Protein 1RO7 (pdb70)

InterPro domains:
  IPR009251 Alpha-2,3-sialyltransferase [PF06002] (3-291)
  IPR036715 Alpha-2,3-sialyltransferase superfamily [SSF102414] (1-257)

Secondary structure (DSSP, 8-state):
-EEEEE--SGGGG---TTS--SSEEEEEETTGGG-SEETT-SEEEEEE--GGGHHHHHHHHHHHHHTTS-EEEE-----S-TTTS-HHHHHTHHHHSTT---THHHHTTSHHHHHHHHHHHHHH-----TTT--HHHHHHT--EEEEES--TTTTSS--SS----HHHHHH-GGGGSS----TT--HHHHHHHHHHHHHHHT-EEEES-TTSGGGGTSPBPP-------PEE--S---S-----HHHHHHHGGG-/-EEEEE--SGGGGG--GGG--SSEEEEEEGGGGG-SB-TT-SEEEEEE--GGGHHHHHHHHHHHHHTTS-EEEE-----S-TTTS-HHHHHHHHHH-TT---THHHHTT-HHHHHHHHHHHHHH-----TTT--HHHHHTT--EEEEES----HHHHHH-TT---HHHHHHHHHHHHHHSS-EEEES-TTSGGGGTSPBPPP--------B--S---S-----HHHHHHHGGG-/-EEEEE--SGGGGG--GGGPPSSEEEEEETTGGG-SEETT-SEEEEEE--GGGHHHHHHHHHHHHHTTS-EEEE-----S-TTTS-HHHHHHHHHH-TT---THHHHTT-HHHHHHHHHHHHHH-----TTT--HHHHHTT--EEEEES------SS----HHHHHH-----HHHHHHHHHHHHHHHT-EEEES-TTSGGGGTSPBPPP-------EE--S---S-----HHHHHHHTT-/-EEEEE--SGGGGG--GGG--SS-EEEEEGGGGG-SEETT-SEEEEEE--GGGHHHHHHHHHHHHHTTS-EEEE-----S-TTTS-HHHHHHHHHH-TT---THHHHTT-HHHHHHHHHHHHHH-----TTT--HHHHHHT--EEEEES-----HHHHHH------HHHHHHHHHHHHHHHT-EEEES-TTSGGGGTSPBPPP-------EE--S---S-----HHHHHHHGGG-

Structure (mmCIF, N/CA/C/O backbone):
data_1RO7
#
_entry.id   1RO7
#
_cell.length_a   83.660
_cell.length_b   66.031
_cell.length_c   99.172
_cell.angle_alpha   90.00
_cell.angle_beta   94.42
_cell.angle_gamma   90.00
#
_symmetry.space_group_name_H-M   'P 1 21 1'
#
loop_
_entity.id
_entity.type
_entity.pdbx_description
1 polymer alpha-2,3/8-sialyltransferase
2 non-polymer (4S)-2-METHYL-2,4-PENTANEDIOL
3 non-polymer "CYTIDINE-5'-MONOPHOSPHATE-3-FLUORO-N-ACETYL-NEURAMINIC ACID"
4 water water
#
loop_
_atom_site.group_PDB
_atom_site.id
_atom_site.type_symbol
_atom_site.label_atom_id
_atom_site.label_alt_id
_atom_site.label_comp_id
_atom_site.label_asym_id
_atom_site.label_entity_id
_atom_site.label_seq_id
_atom_site.pdbx_PDB_ins_code
_atom_site.Cartn_x
_atom_site.Cartn_y
_atom_site.Cartn_z
_atom_site.occupancy
_atom_site.B_iso_or_equiv
_atom_site.auth_seq_id
_atom_site.auth_comp_id
_atom_site.auth_asym_id
_atom_site.auth_atom_id
_atom_site.pdbx_PDB_model_num
ATOM 9 N N . LYS A 1 2 ? 15.131 10.313 34.948 1.00 64.01 2 LYS A N 1
ATOM 10 C CA . LYS A 1 2 ? 16.470 10.784 34.619 1.00 59.89 2 LYS A CA 1
ATOM 11 C C . LYS A 1 2 ? 16.565 10.981 33.113 1.00 56.97 2 LYS A C 1
ATOM 12 O O . LYS A 1 2 ? 15.654 10.609 32.371 1.00 56.68 2 LYS A O 1
ATOM 18 N N . LYS A 1 3 ? 17.663 11.578 32.665 1.00 53.14 3 LYS A N 1
ATOM 19 C CA . LYS A 1 3 ? 17.880 11.773 31.238 1.00 49.53 3 LYS A CA 1
ATOM 20 C C . LYS A 1 3 ? 18.377 10.420 30.743 1.00 46.04 3 LYS A C 1
ATOM 21 O O . LYS A 1 3 ? 18.733 9.564 31.549 1.00 44.80 3 LYS A O 1
ATOM 27 N N . VAL A 1 4 ? 18.407 10.217 29.432 1.00 43.52 4 VAL A N 1
ATOM 28 C CA . VAL A 1 4 ? 18.868 8.939 28.909 1.00 40.33 4 VAL A CA 1
ATOM 29 C C . VAL A 1 4 ? 19.729 9.064 27.665 1.00 38.58 4 VAL A C 1
ATOM 30 O O . VAL A 1 4 ? 19.389 9.783 26.724 1.00 39.27 4 VAL A O 1
ATOM 34 N N . ILE A 1 5 ? 20.856 8.361 27.677 1.00 37.05 5 ILE A N 1
ATOM 35 C CA . ILE A 1 5 ? 21.762 8.354 26.542 1.00 36.12 5 ILE A CA 1
ATOM 36 C C . ILE A 1 5 ? 21.516 7.063 25.765 1.00 36.00 5 ILE A C 1
ATOM 37 O O . ILE A 1 5 ? 21.781 5.970 26.266 1.00 34.28 5 ILE A O 1
ATOM 42 N N . ILE A 1 6 ? 20.990 7.198 24.553 1.00 34.42 6 ILE A N 1
ATOM 43 C CA . ILE A 1 6 ? 20.716 6.047 23.707 1.00 34.67 6 ILE A CA 1
ATOM 44 C C . ILE A 1 6 ? 21.862 5.951 22.713 1.00 36.07 6 ILE A C 1
ATOM 45 O O . ILE A 1 6 ? 22.109 6.884 21.944 1.00 35.43 6 ILE A O 1
ATOM 50 N N . ALA A 1 7 ? 22.564 4.822 22.729 1.00 34.83 7 ALA A N 1
ATOM 51 C CA . ALA A 1 7 ? 23.714 4.661 21.858 1.00 33.11 7 ALA A CA 1
ATOM 52 C C . ALA A 1 7 ? 23.679 3.509 20.874 1.00 33.97 7 ALA A C 1
ATOM 53 O O . ALA A 1 7 ? 23.460 2.357 21.251 1.00 30.81 7 ALA A O 1
ATOM 55 N N . GLY A 1 8 ? 23.899 3.842 19.606 1.00 32.24 8 GLY A N 1
ATOM 56 C CA . GLY A 1 8 ? 23.972 2.835 18.571 1.00 31.31 8 GLY A CA 1
ATOM 57 C C . GLY A 1 8 ? 25.431 2.434 18.629 1.00 31.60 8 GLY A C 1
ATOM 58 O O . GLY A 1 8 ? 26.136 2.847 19.550 1.00 31.86 8 GLY A O 1
ATOM 59 N N . ASN A 1 9 ? 25.908 1.656 17.667 1.00 31.04 9 ASN A N 1
ATOM 60 C CA . ASN A 1 9 ? 27.303 1.251 17.703 1.00 31.06 9 ASN A CA 1
ATOM 61 C C . ASN A 1 9 ? 28.131 1.755 16.529 1.00 31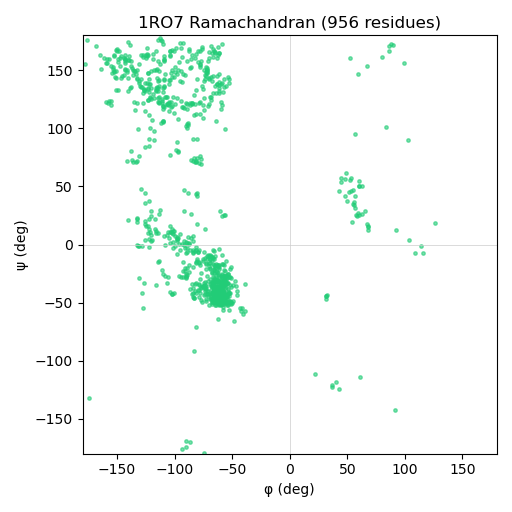.82 9 ASN A C 1
ATOM 62 O O . ASN A 1 9 ? 29.187 1.202 16.213 1.00 30.86 9 ASN A O 1
ATOM 67 N N . GLY A 1 10 ? 27.649 2.820 15.897 1.00 32.96 10 GLY A N 1
ATOM 68 C CA . GLY A 1 10 ? 28.368 3.404 14.777 1.00 34.16 10 GLY A CA 1
ATOM 69 C C . GLY A 1 10 ? 29.681 4.006 15.239 1.00 35.00 10 GLY A C 1
ATOM 70 O O . GLY A 1 10 ? 29.903 4.149 16.441 1.00 35.18 10 GLY A O 1
ATOM 71 N N . PRO A 1 11 ? 30.574 4.380 14.309 1.00 35.84 11 PRO A N 1
ATOM 72 C CA . PRO A 1 11 ? 31.866 4.964 14.674 1.00 36.54 11 PRO A CA 1
ATOM 73 C C . PRO A 1 11 ? 31.811 6.243 15.503 1.00 36.59 11 PRO A C 1
ATOM 74 O O . PRO A 1 11 ? 32.806 6.617 16.121 1.00 37.64 11 PRO A O 1
ATOM 78 N N . SER A 1 12 ? 30.658 6.906 15.530 1.00 37.67 12 SER A N 1
ATOM 79 C CA . SER A 1 12 ? 30.522 8.144 16.295 1.00 39.64 12 SER A CA 1
ATOM 80 C C . SER A 1 12 ? 30.502 7.889 17.799 1.00 40.73 12 SER A C 1
ATOM 81 O O . SER A 1 12 ? 30.624 8.818 18.599 1.00 41.08 12 SER A O 1
ATOM 84 N N . LEU A 1 13 ? 30.350 6.626 18.185 1.00 40.99 13 LEU A N 1
ATOM 85 C CA . LEU A 1 13 ? 30.337 6.267 19.597 1.00 42.61 13 LEU A CA 1
ATOM 86 C C . LEU A 1 13 ? 31.712 6.553 20.205 1.00 43.40 13 LEU A C 1
ATOM 87 O O . LEU A 1 13 ? 31.825 6.843 21.395 1.00 43.95 13 LEU A O 1
ATOM 92 N N . LYS A 1 14 ? 32.749 6.466 19.375 1.00 44.00 14 LYS A N 1
ATOM 93 C CA . LYS A 1 14 ? 34.126 6.708 19.804 1.00 46.32 14 LYS A CA 1
ATOM 94 C C . LYS A 1 14 ? 34.511 8.182 19.702 1.00 47.61 14 LYS A C 1
ATOM 95 O O . LYS A 1 14 ? 35.652 8.551 19.984 1.00 47.86 14 LYS A O 1
ATOM 101 N N . GLU A 1 15 ? 33.567 9.020 19.288 1.00 48.24 15 GLU A N 1
ATOM 102 C CA . GLU A 1 15 ? 33.834 10.447 19.140 1.00 49.12 15 GLU A CA 1
ATOM 103 C C . GLU A 1 15 ? 32.788 11.300 19.843 1.00 48.97 15 GLU A C 1
ATOM 104 O O . GLU A 1 15 ? 32.259 12.256 19.273 1.00 49.57 15 GLU A O 1
ATOM 110 N N . ILE A 1 16 ? 32.492 10.948 21.087 1.00 48.01 16 ILE A N 1
ATOM 111 C CA . ILE A 1 16 ? 31.519 11.692 21.867 1.00 48.03 16 ILE A CA 1
ATOM 112 C C . ILE A 1 16 ? 32.181 12.924 22.469 1.00 48.35 16 ILE A C 1
ATOM 113 O O . ILE A 1 16 ? 33.271 12.835 23.031 1.00 48.72 16 ILE A O 1
ATOM 118 N N . ASP A 1 17 ? 31.530 14.074 22.340 1.00 48.30 17 ASP A N 1
ATOM 119 C CA . ASP A 1 17 ? 32.058 15.298 22.927 1.00 48.92 17 ASP A CA 1
ATOM 120 C C . ASP A 1 17 ? 31.588 15.266 24.375 1.00 47.50 17 ASP A C 1
ATOM 121 O O . ASP A 1 17 ? 30.499 15.741 24.692 1.00 46.17 17 ASP A O 1
ATOM 126 N N . TYR A 1 18 ? 32.409 14.698 25.251 1.00 48.23 18 TYR A N 1
ATOM 127 C CA . TYR A 1 18 ? 32.046 14.575 26.657 1.00 50.52 18 TYR A CA 1
ATOM 128 C C . TYR A 1 18 ? 31.809 15.881 27.406 1.00 52.26 18 TYR A C 1
ATOM 129 O O . TYR A 1 18 ? 31.426 15.866 28.573 1.00 52.18 18 TYR A O 1
ATOM 138 N N . SER A 1 19 ? 32.028 17.009 26.739 1.00 54.78 19 SER A N 1
ATOM 139 C CA . SER A 1 19 ? 31.809 18.303 27.374 1.00 57.17 19 SER A CA 1
ATOM 140 C C . SER A 1 19 ? 30.311 18.589 27.390 1.00 57.99 19 SER A C 1
ATOM 141 O O . SER A 1 19 ? 29.835 19.431 28.152 1.00 58.29 19 SER A O 1
ATOM 144 N N . ARG A 1 20 ? 29.575 17.868 26.549 1.00 58.60 20 ARG A N 1
ATOM 145 C CA . ARG A 1 20 ? 28.130 18.031 26.446 1.00 60.34 20 ARG A CA 1
ATOM 146 C C . ARG A 1 20 ? 27.403 16.917 27.192 1.00 61.10 20 ARG A C 1
ATOM 147 O O . ARG A 1 20 ? 26.175 16.905 27.267 1.00 60.98 20 ARG A O 1
ATOM 155 N N . LEU A 1 21 ? 28.170 15.980 27.738 1.00 62.38 21 LEU A N 1
ATOM 156 C CA . LEU A 1 21 ? 27.604 14.851 28.467 1.00 63.10 21 LEU A CA 1
ATOM 157 C C . LEU A 1 21 ? 26.760 15.318 29.649 1.00 63.17 21 LEU A C 1
ATOM 158 O O . LEU A 1 21 ? 27.260 15.990 30.551 1.00 62.65 21 LEU A O 1
ATOM 163 N N . PRO A 1 22 ? 25.465 14.960 29.661 1.00 63.55 22 PRO A N 1
ATOM 164 C CA . PRO A 1 22 ? 24.558 15.349 30.745 1.00 63.57 22 PRO A CA 1
ATOM 165 C C . PRO A 1 22 ? 25.014 14.844 32.111 1.00 64.07 22 PRO A C 1
ATOM 166 O O . PRO A 1 22 ? 25.972 14.075 32.211 1.00 63.91 22 PRO A O 1
ATOM 170 N N . ASN A 1 23 ? 24.324 15.2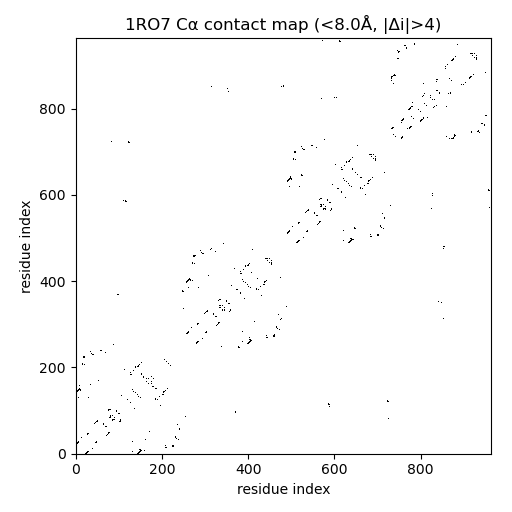82 33.160 1.00 64.31 23 ASN A N 1
ATOM 171 C CA . ASN A 1 23 ? 24.663 14.891 34.524 1.00 64.85 23 ASN A CA 1
ATOM 172 C C . ASN A 1 23 ? 24.074 13.537 34.910 1.00 64.03 23 ASN A C 1
ATOM 173 O O . ASN A 1 23 ? 24.691 12.494 34.693 1.00 65.11 23 ASN A O 1
ATOM 178 N N . ASP A 1 24 ? 22.881 13.563 35.493 1.00 62.18 24 ASP A N 1
ATOM 179 C CA . ASP A 1 24 ? 22.203 12.347 35.919 1.00 59.70 24 ASP A CA 1
ATOM 180 C C . ASP A 1 24 ? 21.524 11.725 34.703 1.00 57.65 24 ASP A C 1
ATOM 181 O O . ASP A 1 24 ? 20.564 12.283 34.168 1.00 57.71 24 ASP A O 1
ATOM 186 N N . PHE A 1 25 ? 22.014 10.569 34.265 1.00 53.60 25 PHE A N 1
ATOM 187 C CA . PHE A 1 25 ? 21.435 9.929 33.091 1.00 49.55 25 PHE A CA 1
ATOM 188 C C . PHE A 1 25 ? 21.497 8.411 33.094 1.00 46.07 25 PHE A C 1
ATOM 189 O O . PHE A 1 25 ? 22.331 7.807 33.764 1.00 45.66 25 PHE A O 1
ATOM 197 N N . ASP A 1 26 ? 20.594 7.804 32.332 1.00 42.32 26 ASP A N 1
ATOM 198 C CA . ASP A 1 26 ? 20.559 6.357 32.191 1.00 38.96 26 ASP A CA 1
ATOM 199 C C . ASP A 1 26 ? 21.152 6.055 30.823 1.00 37.29 26 ASP A C 1
ATOM 200 O O . ASP A 1 26 ? 21.241 6.944 29.970 1.00 37.19 26 ASP A O 1
ATOM 205 N N . VAL A 1 27 ? 21.558 4.809 30.612 1.00 34.84 27 VAL A N 1
ATOM 206 C CA . VAL A 1 27 ? 22.159 4.420 29.346 1.00 33.63 27 VAL A CA 1
ATOM 207 C C . VAL A 1 27 ? 21.459 3.217 28.716 1.00 32.53 27 VAL A C 1
ATOM 208 O O . VAL A 1 27 ? 21.184 2.230 29.394 1.00 33.18 27 VAL A O 1
ATOM 212 N N . PHE A 1 28 ? 21.162 3.326 27.423 1.00 30.26 28 PHE A N 1
ATOM 213 C CA . PHE A 1 28 ? 20.535 2.248 26.656 1.00 29.20 28 PHE A CA 1
ATOM 214 C C . PHE A 1 28 ? 21.565 1.785 25.632 1.00 29.15 28 PHE A C 1
ATOM 215 O O . PHE A 1 28 ? 22.047 2.586 24.830 1.00 29.47 28 PHE A O 1
ATOM 223 N N . ARG A 1 29 ? 21.911 0.502 25.658 1.00 28.33 29 ARG A N 1
ATOM 224 C CA . ARG A 1 29 ? 22.873 -0.038 24.702 1.00 26.24 29 ARG A CA 1
ATOM 225 C C . ARG A 1 29 ? 22.168 -1.118 23.888 1.00 25.48 29 ARG A C 1
ATOM 226 O O . ARG A 1 29 ? 21.101 -1.593 24.276 1.00 23.44 29 ARG A O 1
ATOM 234 N N . CYS A 1 30 ? 22.750 -1.497 22.756 1.00 24.90 30 CYS A N 1
ATOM 235 C CA . CYS A 1 30 ? 22.132 -2.524 21.933 1.00 24.36 30 CYS A CA 1
ATOM 236 C C . CYS A 1 30 ? 23.142 -3.440 21.275 1.00 24.29 30 CYS A C 1
ATOM 237 O O . CYS A 1 30 ? 24.325 -3.118 21.155 1.00 22.52 30 CYS A O 1
ATOM 240 N N . ASN A 1 31 ? 22.642 -4.605 20.887 1.00 23.68 31 ASN A N 1
ATOM 241 C CA . ASN A 1 31 ? 23.404 -5.613 20.176 1.00 23.45 31 ASN A CA 1
ATOM 242 C C . ASN A 1 31 ? 24.846 -5.846 20.625 1.00 22.87 31 ASN A C 1
ATOM 243 O O . ASN A 1 31 ? 25.076 -6.255 21.763 1.00 23.35 31 ASN A O 1
ATOM 248 N N . GLN A 1 32 ? 25.819 -5.608 19.748 1.00 23.57 32 GLN A N 1
ATOM 249 C CA . GLN A 1 32 ? 27.214 -5.844 20.125 1.00 23.64 32 GLN A CA 1
ATOM 250 C C . GLN A 1 32 ? 27.907 -4.660 20.787 1.00 25.51 32 GLN A C 1
ATOM 251 O O . GLN A 1 32 ? 29.057 -4.355 20.477 1.00 26.24 32 GLN A O 1
ATOM 257 N N . PHE A 1 33 ? 27.220 -4.011 21.721 1.00 24.77 33 PHE A N 1
ATOM 258 C CA . PHE A 1 33 ? 27.791 -2.862 22.412 1.00 26.24 33 PHE A CA 1
ATOM 259 C C . PHE A 1 33 ? 29.063 -3.234 23.172 1.00 28.01 33 PHE A C 1
ATOM 260 O O . PHE A 1 33 ? 30.003 -2.440 23.246 1.00 27.90 33 PHE A O 1
ATOM 268 N N . TYR A 1 34 ? 29.090 -4.446 23.726 1.00 27.59 34 TYR A N 1
ATOM 269 C CA . TYR A 1 34 ? 30.238 -4.911 24.498 1.00 27.30 34 TYR A CA 1
ATOM 270 C C . TYR A 1 34 ? 31.513 -5.111 23.681 1.00 26.87 34 TYR A C 1
ATOM 271 O O . TYR A 1 34 ? 32.562 -5.413 24.240 1.00 27.03 34 TYR A O 1
ATOM 280 N N . PHE A 1 35 ? 31.422 -4.934 22.365 1.00 28.27 35 PHE A N 1
ATOM 281 C CA . PHE A 1 35 ? 32.585 -5.069 21.491 1.00 28.17 35 PHE A CA 1
ATOM 282 C C . PHE A 1 35 ? 33.467 -3.825 21.642 1.00 30.80 35 PHE A C 1
ATOM 283 O O . PHE A 1 35 ? 34.617 -3.808 21.200 1.00 31.14 35 PHE A O 1
ATOM 291 N N . GLU A 1 36 ? 32.924 -2.780 22.259 1.00 32.22 36 GLU A N 1
ATOM 292 C CA . GLU A 1 36 ? 33.683 -1.544 22.450 1.00 33.66 36 GLU A CA 1
ATOM 293 C C . GLU A 1 36 ? 34.974 -1.833 23.218 1.00 35.50 36 GLU A C 1
ATOM 294 O O . GLU A 1 36 ? 34.988 -2.661 24.124 1.00 34.98 36 GLU A O 1
ATOM 300 N N . ASP A 1 37 ? 36.060 -1.156 22.851 1.00 39.22 37 ASP A N 1
ATOM 301 C CA . ASP A 1 37 ? 37.347 -1.371 23.512 1.00 41.23 37 ASP A CA 1
ATOM 302 C C . ASP A 1 37 ? 37.544 -0.463 24.724 1.00 41.95 37 ASP A C 1
ATOM 303 O O . ASP A 1 37 ? 38.520 -0.595 25.462 1.00 43.21 37 ASP A O 1
ATOM 308 N N . LYS A 1 38 ? 36.612 0.462 24.921 1.00 42.39 38 LYS A N 1
ATOM 309 C CA . LYS A 1 38 ? 36.663 1.384 26.049 1.00 42.22 38 LYS A CA 1
ATOM 310 C C . LYS A 1 38 ? 35.229 1.586 26.521 1.00 41.09 38 LYS A C 1
ATOM 311 O O . LYS A 1 38 ? 34.297 1.481 25.725 1.00 40.74 38 LYS A O 1
ATOM 317 N N . TYR A 1 39 ? 35.045 1.863 27.808 1.00 39.45 39 TYR A N 1
ATOM 318 C CA . TYR A 1 39 ? 33.703 2.092 28.325 1.00 39.62 39 TYR A CA 1
ATOM 319 C C . TYR A 1 39 ? 33.269 3.511 27.970 1.00 40.00 39 TYR A C 1
ATOM 320 O O . TYR A 1 39 ? 33.158 4.380 28.838 1.00 40.14 39 TYR A O 1
ATOM 329 N N . TYR A 1 40 ? 33.027 3.730 26.682 1.00 39.91 40 TYR A N 1
ATOM 330 C CA . TYR A 1 40 ? 32.616 5.031 26.176 1.00 40.42 40 TYR A CA 1
ATOM 331 C C . TYR A 1 40 ? 31.434 5.624 26.924 1.00 39.96 40 TYR A C 1
ATOM 332 O O . TYR A 1 40 ? 31.202 6.829 26.856 1.00 40.04 40 TYR A O 1
ATOM 341 N N . LEU A 1 41 ? 30.679 4.788 27.632 1.00 39.33 41 LEU A N 1
ATOM 342 C CA . LEU A 1 41 ? 29.527 5.281 28.381 1.00 38.31 41 LEU A CA 1
ATOM 343 C C . LEU A 1 41 ? 29.372 4.618 29.741 1.00 36.88 41 LEU A C 1
ATOM 344 O O . LEU A 1 41 ? 28.288 4.621 30.326 1.00 37.93 41 LEU A O 1
ATOM 349 N N . GLY A 1 42 ? 30.461 4.054 30.246 1.00 36.66 42 GLY A N 1
ATOM 350 C CA . GLY A 1 42 ? 30.416 3.407 31.543 1.00 37.16 42 GLY A CA 1
ATOM 351 C C . GLY A 1 42 ? 30.012 1.948 31.472 1.00 36.83 42 GLY A C 1
ATOM 352 O O . GLY A 1 42 ? 29.617 1.453 30.414 1.00 35.67 42 GLY A O 1
ATOM 353 N N . LYS A 1 43 ? 30.103 1.264 32.607 1.00 37.93 43 LYS A N 1
ATOM 354 C CA . LYS A 1 43 ? 29.762 -0.153 32.689 1.00 39.46 43 LYS A CA 1
ATOM 355 C C . LYS A 1 43 ? 28.293 -0.385 33.015 1.00 39.62 43 LYS A C 1
ATOM 356 O O . LYS A 1 43 ? 27.762 -1.472 32.778 1.00 39.14 43 LYS A O 1
ATOM 362 N N . LYS A 1 44 ? 27.645 0.633 33.570 1.00 39.21 44 LYS A N 1
ATOM 363 C CA . LYS A 1 44 ? 26.251 0.518 33.975 1.00 38.41 44 LYS A CA 1
ATOM 364 C C . LYS A 1 44 ? 25.234 0.897 32.900 1.00 37.28 44 LYS A C 1
ATOM 365 O O . LYS A 1 44 ? 25.242 2.015 32.379 1.00 36.05 44 LYS A O 1
ATOM 371 N N . CYS A 1 45 ? 24.362 -0.054 32.574 1.00 33.72 45 CYS A N 1
ATOM 372 C CA . CYS A 1 45 ? 23.323 0.160 31.575 1.00 31.79 45 CYS A CA 1
ATOM 373 C C . CYS A 1 45 ? 21.964 0.114 32.233 1.00 30.79 45 CYS A C 1
ATOM 374 O O . CYS A 1 45 ? 21.725 -0.707 33.117 1.00 31.98 45 CYS A O 1
ATOM 377 N N . LYS A 1 46 ? 21.070 0.995 31.801 1.00 29.81 46 LYS A N 1
ATOM 378 C CA . LYS A 1 46 ? 19.717 0.994 32.330 1.00 29.86 46 LYS A CA 1
ATOM 379 C C . LYS A 1 46 ? 19.022 -0.166 31.628 1.00 28.76 46 LYS A C 1
ATOM 380 O O . LYS A 1 46 ? 18.275 -0.930 32.241 1.00 27.39 46 LYS A O 1
ATOM 386 N N . ALA A 1 47 ? 19.282 -0.287 30.330 1.00 27.27 47 ALA A N 1
ATOM 387 C CA . ALA A 1 47 ? 18.694 -1.358 29.536 1.00 26.01 47 ALA A CA 1
ATOM 388 C C . ALA A 1 47 ? 19.552 -1.703 28.325 1.00 26.18 47 ALA A C 1
ATOM 389 O O . ALA A 1 47 ? 20.225 -0.838 27.756 1.00 23.86 47 ALA A O 1
ATOM 391 N N . VAL A 1 48 ? 19.532 -2.978 27.946 1.00 23.64 48 VAL A N 1
ATOM 392 C CA . VAL A 1 48 ? 20.270 -3.444 26.778 1.00 22.58 48 VAL A CA 1
ATOM 393 C C . VAL A 1 48 ? 19.222 -4.057 25.852 1.00 21.56 48 VAL A C 1
ATOM 394 O O . VAL A 1 48 ? 18.304 -4.722 26.318 1.00 22.23 48 VAL A O 1
ATOM 398 N N . PHE A 1 49 ? 19.338 -3.794 24.552 1.00 21.57 49 PHE A N 1
ATOM 399 C CA . PHE A 1 49 ? 18.377 -4.302 23.569 1.00 21.68 49 PHE A CA 1
ATOM 400 C C . PHE A 1 49 ? 19.010 -5.308 22.621 1.00 20.20 49 PHE A C 1
ATOM 401 O O . PHE A 1 49 ? 20.104 -5.084 22.115 1.00 20.97 49 PHE A O 1
ATOM 409 N N . TYR A 1 50 ? 18.301 -6.402 22.360 1.00 20.37 50 TYR A N 1
ATOM 410 C CA . TYR A 1 50 ? 18.805 -7.428 21.451 1.00 20.67 50 TYR A CA 1
ATOM 411 C C . TYR A 1 50 ? 17.728 -7.820 20.460 1.00 21.32 50 TYR A C 1
ATOM 412 O O . TYR A 1 50 ? 16.546 -7.889 20.808 1.00 19.93 50 TYR A O 1
ATOM 421 N N . ASN A 1 51 ? 18.134 -8.088 19.223 1.00 21.24 51 ASN A N 1
ATOM 422 C CA . ASN A 1 51 ? 17.172 -8.479 18.212 1.00 22.84 51 ASN A CA 1
ATOM 423 C C . ASN A 1 51 ? 16.719 -9.918 18.440 1.00 22.89 51 ASN A C 1
ATOM 424 O O . ASN A 1 51 ? 17.465 -10.742 18.972 1.00 24.72 51 ASN A O 1
ATOM 429 N N . PRO A 1 52 ? 15.479 -10.229 18.055 1.00 23.19 52 PRO A N 1
ATOM 430 C CA . PRO A 1 52 ? 14.919 -11.574 18.208 1.00 21.82 52 PRO A CA 1
ATOM 431 C C . PRO A 1 52 ? 15.809 -12.664 17.615 1.00 21.51 52 PRO A C 1
ATOM 432 O O . PRO A 1 52 ? 15.977 -13.727 18.212 1.00 21.49 52 PRO A O 1
ATOM 436 N N . SER A 1 53 ? 16.371 -12.387 16.442 1.00 19.89 53 SER A N 1
ATOM 437 C CA . SER A 1 53 ? 17.212 -13.348 15.724 1.00 23.84 53 SER A CA 1
ATOM 438 C C . SER A 1 53 ? 18.383 -13.922 16.516 1.00 23.43 53 SER A C 1
ATOM 439 O O . SER A 1 53 ? 18.767 -15.079 16.317 1.00 22.26 53 SER A O 1
ATOM 442 N N . LEU A 1 54 ? 18.953 -13.116 17.403 1.00 22.19 54 LEU A N 1
ATOM 443 C CA . LEU A 1 54 ? 20.089 -13.556 18.206 1.00 21.17 54 LEU A CA 1
ATOM 444 C C . LEU A 1 54 ? 19.840 -13.399 19.697 1.00 19.99 54 LEU A C 1
ATOM 445 O O . LEU A 1 54 ? 20.784 -13.451 20.494 1.00 19.04 54 LEU A O 1
ATOM 450 N N . PHE A 1 55 ? 18.580 -13.217 20.085 1.00 17.73 55 PHE A N 1
ATOM 451 C CA . PHE A 1 55 ? 18.292 -13.025 21.499 1.00 18.10 55 PHE A CA 1
ATOM 452 C C . PHE A 1 55 ? 18.793 -14.175 22.370 1.00 18.35 55 PHE A C 1
ATOM 453 O O . PHE A 1 55 ? 19.377 -13.957 23.428 1.00 17.11 55 PHE A O 1
ATOM 461 N N . PHE A 1 56 ? 18.545 -15.400 21.924 1.00 17.17 56 PHE A N 1
ATOM 462 C CA . PHE A 1 56 ? 18.978 -16.593 22.653 1.00 16.60 56 PHE A CA 1
ATOM 463 C C . PHE A 1 56 ? 20.474 -16.518 23.010 1.00 17.35 56 PHE A C 1
ATOM 464 O O . PHE A 1 56 ? 20.873 -16.726 24.165 1.00 17.39 56 PHE A O 1
ATOM 472 N N . GLU A 1 57 ? 21.297 -16.202 22.016 1.00 16.92 57 GLU A N 1
ATOM 473 C CA . GLU A 1 57 ? 22.732 -16.123 22.215 1.00 18.07 57 GLU A CA 1
ATOM 474 C C . GLU A 1 57 ? 23.175 -14.861 22.955 1.00 18.87 57 GLU A C 1
ATOM 475 O O . GLU A 1 57 ? 24.115 -14.910 23.748 1.00 18.16 57 GLU A O 1
ATOM 481 N N . GLN A 1 58 ? 22.502 -13.739 22.701 1.00 18.18 58 GLN A N 1
ATOM 482 C CA . GLN A 1 58 ? 22.848 -12.487 23.374 1.00 18.10 58 GLN A CA 1
ATOM 483 C C . GLN A 1 58 ? 22.519 -12.562 24.866 1.00 18.94 58 GLN A C 1
ATOM 484 O O . GLN A 1 58 ? 23.236 -12.005 25.694 1.00 19.55 58 GLN A O 1
ATOM 490 N N . TYR A 1 59 ? 21.433 -13.243 25.212 1.00 20.87 59 TYR A N 1
ATOM 491 C CA . TYR A 1 59 ? 21.046 -13.374 26.617 1.00 20.71 59 TYR A CA 1
ATOM 492 C C . TYR A 1 59 ? 22.141 -14.162 27.338 1.00 22.53 59 TYR A C 1
ATOM 493 O O . TYR A 1 59 ? 22.587 -13.802 28.430 1.00 20.69 59 TYR A O 1
ATOM 502 N N . TYR A 1 60 ? 22.552 -15.255 26.710 1.00 21.77 60 TYR A N 1
ATOM 503 C CA . TYR A 1 60 ? 23.603 -16.119 27.230 1.00 22.40 60 TYR A CA 1
ATOM 504 C C . TYR A 1 60 ? 24.885 -15.308 27.448 1.00 22.20 60 TYR A C 1
ATOM 505 O O . TYR A 1 60 ? 25.534 -15.398 28.491 1.00 22.53 60 TYR A O 1
ATOM 514 N N . THR A 1 61 ? 25.242 -14.512 26.451 1.00 21.69 61 THR A N 1
ATOM 515 C CA . THR A 1 61 ? 26.445 -13.698 26.515 1.00 21.40 61 THR A CA 1
ATOM 516 C C . THR A 1 61 ? 26.329 -12.637 27.601 1.00 22.40 61 THR A C 1
ATOM 517 O O . THR A 1 61 ? 27.288 -12.381 28.327 1.00 22.45 61 THR A O 1
ATOM 521 N N . LEU A 1 62 ? 25.150 -12.036 27.724 1.00 22.95 62 LEU A N 1
ATOM 522 C CA . LEU A 1 62 ? 24.931 -11.006 28.734 1.00 23.76 62 LEU A CA 1
ATOM 523 C C . LEU A 1 62 ? 25.188 -11.534 30.147 1.00 25.16 62 LEU A C 1
ATOM 524 O O . LEU A 1 62 ? 25.817 -10.859 30.975 1.00 24.68 62 LEU A O 1
ATOM 529 N N . LYS A 1 63 ? 24.686 -12.732 30.430 1.00 23.96 63 LYS A N 1
ATOM 530 C CA . LYS A 1 63 ? 24.882 -13.323 31.746 1.00 24.91 63 LYS A CA 1
ATOM 531 C C . LYS A 1 63 ? 26.369 -13.478 32.038 1.00 26.03 63 LYS A C 1
ATOM 532 O O . LYS A 1 63 ? 26.796 -13.369 33.188 1.00 26.27 63 LYS A O 1
ATOM 538 N N . HIS A 1 64 ? 27.160 -13.735 31.000 1.00 26.94 64 HIS A N 1
ATOM 539 C CA . HIS A 1 64 ? 28.595 -13.876 31.186 1.00 28.22 64 HIS A CA 1
ATOM 540 C C . HIS A 1 64 ? 29.231 -12.511 31.433 1.00 27.84 64 HIS A C 1
ATOM 541 O O . HIS A 1 64 ? 30.141 -12.387 32.250 1.00 27.57 64 HIS A O 1
ATOM 548 N N . LEU A 1 65 ? 28.744 -11.488 30.737 1.00 27.99 65 LEU A N 1
ATOM 549 C CA . LEU A 1 65 ? 29.274 -10.136 30.915 1.00 28.88 65 LEU A CA 1
ATOM 550 C C . LEU A 1 65 ? 29.019 -9.665 32.341 1.00 30.32 65 LEU A C 1
ATOM 551 O O . LEU A 1 65 ? 29.867 -9.019 32.958 1.00 30.78 65 LEU A O 1
ATOM 556 N N . ILE A 1 66 ? 27.835 -9.982 32.851 1.00 31.60 66 ILE A N 1
ATOM 557 C CA . ILE A 1 66 ? 27.449 -9.590 34.199 1.00 33.13 66 ILE A CA 1
ATOM 558 C C . ILE A 1 66 ? 28.247 -10.349 35.256 1.00 35.40 66 ILE A C 1
ATOM 559 O O . ILE A 1 66 ? 28.758 -9.754 36.207 1.00 34.94 66 ILE A O 1
ATOM 564 N N . GLN A 1 67 ? 28.346 -11.663 35.084 1.00 36.05 67 GLN A N 1
ATOM 565 C CA . GLN A 1 67 ? 29.086 -12.511 36.009 1.00 37.97 67 GLN A CA 1
ATOM 566 C C . GLN A 1 67 ? 30.554 -12.104 36.054 1.00 38.32 67 GLN A C 1
ATOM 567 O O . GLN A 1 67 ? 31.195 -12.169 37.104 1.00 37.88 67 GLN A O 1
ATOM 573 N N . ASN A 1 68 ? 31.076 -11.684 34.907 1.00 37.15 68 ASN A N 1
ATOM 574 C CA . ASN A 1 68 ? 32.469 -11.283 34.788 1.00 37.67 68 ASN A CA 1
ATOM 575 C C . ASN A 1 68 ? 32.670 -9.809 35.160 1.00 37.26 68 ASN A C 1
ATOM 576 O O . ASN A 1 68 ? 33.767 -9.270 35.022 1.00 36.62 68 ASN A O 1
ATOM 581 N N . GLN A 1 69 ? 31.603 -9.174 35.635 1.00 34.87 69 GLN A N 1
ATOM 582 C CA . GLN A 1 69 ? 31.623 -7.769 36.048 1.00 37.07 69 GLN A CA 1
ATOM 583 C C . GLN A 1 69 ? 32.070 -6.767 34.980 1.00 36.51 69 GLN A C 1
ATOM 584 O O . GLN A 1 69 ? 32.655 -5.733 35.303 1.00 36.21 69 GLN A O 1
ATOM 590 N N . GLU A 1 70 ? 31.794 -7.062 33.714 1.00 33.71 70 GLU A N 1
ATOM 591 C CA . GLU A 1 70 ? 32.168 -6.156 32.632 1.00 33.89 70 GLU A CA 1
ATOM 592 C C . GLU A 1 70 ? 31.085 -5.100 32.458 1.00 33.69 70 GLU A C 1
ATOM 593 O O . GLU A 1 70 ? 31.36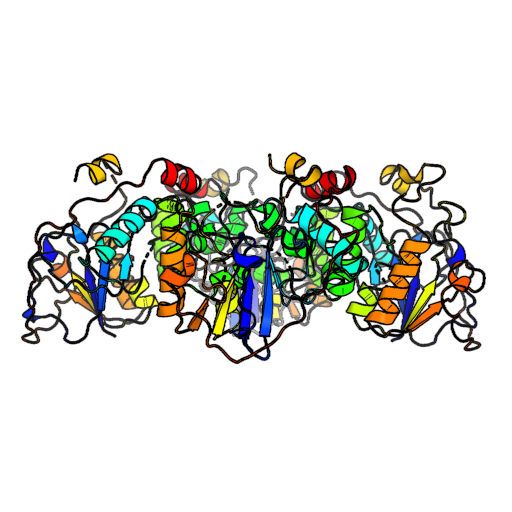5 -3.958 32.105 1.00 34.31 70 GLU A O 1
ATOM 599 N N . TYR A 1 71 ? 29.840 -5.497 32.699 1.00 33.43 71 TYR A N 1
ATOM 600 C CA . TYR A 1 71 ? 28.714 -4.583 32.603 1.00 31.47 71 TYR A CA 1
ATOM 601 C C . TYR A 1 71 ? 27.641 -5.019 33.571 1.00 32.26 71 TYR A C 1
ATOM 602 O O . TYR A 1 71 ? 27.697 -6.109 34.144 1.00 31.97 71 TYR A O 1
ATOM 611 N N . GLU A 1 72 ? 26.669 -4.141 33.757 1.00 32.51 72 GLU A N 1
ATOM 612 C CA . GLU A 1 72 ? 25.524 -4.424 34.593 1.00 33.78 72 GLU A CA 1
ATOM 613 C C . GLU A 1 72 ? 24.357 -3.754 33.889 1.00 32.61 72 GLU A C 1
ATOM 614 O O . GLU A 1 72 ? 24.536 -2.766 33.170 1.00 32.95 72 GLU A O 1
ATOM 620 N N . THR A 1 73 ? 23.168 -4.308 34.055 1.00 30.89 73 THR A N 1
ATOM 621 C CA . THR A 1 73 ? 22.004 -3.725 33.421 1.00 30.55 73 THR A CA 1
ATOM 622 C C . THR A 1 73 ? 20.763 -4.020 34.226 1.00 30.90 73 THR A C 1
ATOM 623 O O . THR A 1 73 ? 20.629 -5.090 34.822 1.00 32.05 73 THR A O 1
ATOM 627 N N . GLU A 1 74 ? 19.857 -3.053 34.248 1.00 30.12 74 GLU A N 1
ATOM 628 C CA . GLU A 1 74 ? 18.618 -3.198 34.980 1.00 31.59 74 GLU A CA 1
ATOM 629 C C . GLU A 1 74 ? 17.602 -3.950 34.133 1.00 30.46 74 GLU A C 1
ATOM 630 O O . GLU A 1 74 ? 16.951 -4.883 34.606 1.00 31.03 74 GLU A O 1
ATOM 636 N N . LEU A 1 75 ? 17.488 -3.554 32.870 1.00 28.31 75 LEU A N 1
ATOM 637 C CA . LEU A 1 75 ? 16.528 -4.168 31.959 1.00 27.68 75 LEU A CA 1
ATOM 638 C C . LEU A 1 75 ? 17.190 -4.894 30.787 1.00 25.32 75 LEU A C 1
ATOM 639 O O . LEU A 1 75 ? 18.281 -4.533 30.343 1.00 25.00 75 LEU A O 1
ATOM 644 N N . ILE A 1 76 ? 16.510 -5.927 30.304 1.00 25.36 76 ILE A N 1
ATOM 645 C CA . ILE A 1 76 ? 16.971 -6.730 29.175 1.00 23.85 76 ILE A CA 1
ATOM 646 C C . ILE A 1 76 ? 15.773 -6.721 28.234 1.00 23.27 76 ILE A C 1
ATOM 647 O O . ILE A 1 76 ? 14.714 -7.272 28.551 1.00 22.79 76 ILE A O 1
ATOM 660 N N . CYS A 1 78 ? 14.033 -7.275 24.281 1.00 21.07 78 CYS A N 1
ATOM 661 C CA . CYS A 1 78 ? 14.094 -7.961 22.989 1.00 21.59 78 CYS A CA 1
ATOM 662 C C . CYS A 1 78 ? 13.371 -7.012 22.041 1.00 22.03 78 CYS A C 1
ATOM 663 O O . CYS A 1 78 ? 12.198 -6.707 22.238 1.00 24.22 78 CYS A O 1
ATOM 666 N N . SER A 1 79 ? 14.074 -6.546 21.016 1.00 21.58 79 SER A N 1
ATOM 667 C CA . SER A 1 79 ? 13.503 -5.593 20.069 1.00 22.10 79 SER A CA 1
ATOM 668 C C . SER A 1 79 ? 12.553 -6.231 19.061 1.00 21.64 79 SER A C 1
ATOM 669 O O . SER A 1 79 ? 12.894 -6.374 17.883 1.00 21.39 79 SER A O 1
ATOM 672 N N . ASN A 1 80 ? 11.354 -6.594 19.515 1.00 21.28 80 ASN A N 1
ATOM 673 C CA . ASN A 1 80 ? 10.382 -7.236 18.634 1.00 23.13 80 ASN A CA 1
ATOM 674 C C . ASN A 1 80 ? 9.259 -6.315 18.182 1.00 23.51 80 ASN A C 1
ATOM 675 O O . ASN A 1 80 ? 9.060 -5.235 18.735 1.00 24.08 80 ASN A O 1
ATOM 680 N N . TYR A 1 81 ? 8.518 -6.771 17.181 1.00 24.84 81 TYR A N 1
ATOM 681 C CA . TYR A 1 81 ? 7.445 -5.983 16.584 1.00 24.71 81 TYR A CA 1
ATOM 682 C C . TYR A 1 81 ? 6.120 -6.722 16.390 1.00 25.25 81 TYR A C 1
ATOM 683 O O . TYR A 1 81 ? 5.157 -6.135 15.892 1.00 25.58 81 TYR A O 1
ATOM 692 N N . ASN A 1 82 ? 6.070 -7.996 16.769 1.00 23.69 82 ASN A N 1
ATOM 693 C CA . ASN A 1 82 ? 4.880 -8.815 16.579 1.00 23.78 82 ASN A CA 1
ATOM 694 C C . ASN A 1 82 ? 4.559 -8.894 15.094 1.00 25.59 82 ASN A C 1
ATOM 695 O O . ASN A 1 82 ? 3.431 -8.647 14.674 1.00 23.46 82 ASN A O 1
ATOM 700 N N . GLN A 1 83 ? 5.583 -9.238 14.316 1.00 25.73 83 GLN A N 1
ATOM 701 C CA . GLN A 1 83 ? 5.495 -9.385 12.863 1.00 24.90 83 GLN A CA 1
ATOM 702 C C . GLN A 1 83 ? 6.044 -10.768 12.532 1.00 24.84 83 GLN A C 1
ATOM 703 O O . GLN A 1 83 ? 7.187 -11.068 12.856 1.00 21.84 83 GLN A O 1
ATOM 709 N N . ALA A 1 84 ? 5.232 -11.600 11.889 1.00 25.33 84 ALA A N 1
ATOM 710 C CA . ALA A 1 84 ? 5.649 -12.955 11.542 1.00 27.67 84 ALA A CA 1
ATOM 711 C C . ALA A 1 84 ? 6.917 -13.024 10.692 1.00 27.83 84 ALA A C 1
ATOM 712 O O . ALA A 1 84 ? 7.708 -13.961 10.821 1.00 28.12 84 ALA A O 1
ATOM 714 N N . HIS A 1 85 ? 7.125 -12.043 9.824 1.00 26.86 85 HIS A N 1
ATOM 715 C CA . HIS A 1 85 ? 8.310 -12.072 8.980 1.00 27.98 85 HIS A CA 1
ATOM 716 C C . HIS A 1 85 ? 9.558 -11.565 9.699 1.00 27.61 85 HIS A C 1
ATOM 717 O O . HIS A 1 85 ? 10.662 -11.624 9.154 1.00 27.66 85 HIS A O 1
ATOM 724 N N . LEU A 1 86 ? 9.393 -11.092 10.931 1.00 24.55 86 LEU A N 1
ATOM 725 C CA . LEU A 1 86 ? 10.521 -10.563 11.682 1.00 24.87 86 LEU A CA 1
ATOM 726 C C . LEU A 1 86 ? 10.916 -11.354 12.924 1.00 23.40 86 LEU A C 1
ATOM 727 O O . LEU A 1 86 ? 12.006 -11.167 13.449 1.00 26.01 86 LEU A O 1
ATOM 732 N N . GLU A 1 87 ? 10.049 -12.240 13.395 1.00 24.10 87 GLU A N 1
ATOM 733 C CA . GLU A 1 87 ? 10.366 -12.986 14.606 1.00 22.56 87 GLU A CA 1
ATOM 734 C C . GLU A 1 87 ? 9.567 -14.268 14.711 1.00 22.46 87 GLU A C 1
ATOM 735 O O . GLU A 1 87 ? 8.488 -14.393 14.136 1.00 21.99 87 GLU A O 1
ATOM 741 N N . ASN A 1 88 ? 10.103 -15.217 15.470 1.00 21.79 88 ASN A N 1
ATOM 742 C CA . ASN A 1 88 ? 9.453 -16.499 15.674 1.00 20.58 88 ASN A CA 1
ATOM 743 C C . ASN A 1 88 ? 8.271 -16.317 16.623 1.00 22.61 88 ASN A C 1
ATOM 744 O O . ASN A 1 88 ? 8.431 -15.786 17.721 1.00 22.11 88 ASN A O 1
ATOM 749 N N . GLU A 1 89 ? 7.092 -16.764 16.192 1.00 23.44 89 GLU A N 1
ATOM 750 C CA . GLU A 1 89 ? 5.868 -16.632 16.980 1.00 24.98 89 GLU A CA 1
ATOM 751 C C . GLU A 1 89 ? 5.922 -17.301 18.351 1.00 25.21 89 GLU A C 1
ATOM 752 O O . GLU A 1 89 ? 5.479 -16.720 19.351 1.00 20.15 89 GLU A O 1
ATOM 758 N N . ASN A 1 90 ? 6.450 -18.520 18.397 1.00 22.11 90 ASN A N 1
ATOM 759 C CA . ASN A 1 90 ? 6.543 -19.251 19.656 1.00 24.25 90 ASN A CA 1
ATOM 760 C C . ASN A 1 90 ? 7.506 -18.567 20.614 1.00 23.36 90 ASN A C 1
ATOM 761 O O . ASN A 1 90 ? 7.271 -18.526 21.824 1.00 22.95 90 ASN A O 1
ATOM 766 N N . PHE A 1 91 ? 8.601 -18.052 20.066 1.00 20.80 91 PHE A N 1
ATOM 767 C CA . PHE A 1 91 ? 9.596 -17.339 20.859 1.00 20.66 91 PHE A CA 1
ATOM 768 C C . PHE A 1 91 ? 8.909 -16.213 21.629 1.00 20.32 91 PHE A C 1
ATOM 769 O O . PHE A 1 91 ? 9.131 -16.034 22.823 1.00 18.98 91 PHE A O 1
ATOM 777 N N . VAL A 1 92 ? 8.073 -15.452 20.933 1.00 19.54 92 VAL A N 1
ATOM 778 C CA . VAL A 1 92 ? 7.368 -14.334 21.566 1.00 19.73 92 VAL A CA 1
ATOM 779 C C . VAL A 1 92 ? 6.325 -14.820 22.570 1.00 20.16 92 VAL A C 1
ATOM 780 O O . VAL A 1 92 ? 6.206 -14.293 23.681 1.00 19.46 92 VAL A O 1
ATOM 784 N N . LYS A 1 93 ? 5.586 -15.848 22.184 1.00 20.25 93 LYS A N 1
ATOM 785 C CA . LYS A 1 93 ? 4.539 -16.402 23.028 1.00 23.01 93 LYS A CA 1
ATOM 786 C C . LYS A 1 93 ? 5.041 -16.896 24.382 1.00 22.51 93 LYS A C 1
ATOM 787 O O . LYS A 1 93 ? 4.448 -16.603 25.430 1.00 22.28 93 LYS A O 1
ATOM 793 N N . THR A 1 94 ? 6.140 -17.638 24.360 1.00 20.90 94 THR A N 1
ATOM 794 C CA . THR A 1 94 ? 6.709 -18.214 25.579 1.00 21.17 94 THR A CA 1
ATOM 795 C C . THR A 1 94 ? 7.842 -17.391 26.181 1.00 18.60 94 THR A C 1
ATOM 796 O O . THR A 1 94 ? 8.470 -17.812 27.147 1.00 18.84 94 THR A O 1
ATOM 800 N N . PHE A 1 95 ? 8.099 -16.215 25.617 1.00 17.82 95 PHE A N 1
ATOM 801 C CA . PHE A 1 95 ? 9.198 -15.374 26.073 1.00 18.01 95 PHE A CA 1
ATOM 802 C C . PHE A 1 95 ? 9.422 -15.246 27.576 1.00 16.93 95 PHE A C 1
ATOM 803 O O . PHE A 1 95 ? 10.524 -15.491 28.065 1.00 16.36 95 PHE A O 1
ATOM 811 N N . TYR A 1 96 ? 8.388 -14.847 28.307 1.00 18.42 96 TYR A N 1
ATOM 812 C CA . TYR A 1 96 ? 8.536 -14.642 29.742 1.00 18.97 96 TYR A CA 1
ATOM 813 C C . TYR A 1 96 ? 8.782 -15.900 30.552 1.00 20.76 96 TYR A C 1
ATOM 814 O O . TYR A 1 96 ? 9.161 -15.824 31.721 1.00 18.79 96 TYR A O 1
ATOM 823 N N . ASP A 1 97 ? 8.572 -17.058 29.943 1.00 19.69 97 ASP A N 1
ATOM 824 C CA . ASP A 1 97 ? 8.819 -18.299 30.657 1.00 20.46 97 ASP A CA 1
ATOM 825 C C . ASP A 1 97 ? 10.245 -18.794 30.410 1.00 20.58 97 ASP A C 1
ATOM 826 O O . ASP A 1 97 ? 10.787 -19.549 31.221 1.00 18.71 97 ASP A O 1
ATOM 831 N N . TYR A 1 98 ? 10.854 -18.364 29.302 1.00 17.84 98 TYR A N 1
ATOM 832 C CA . TYR A 1 98 ? 12.230 -18.753 28.994 1.00 17.74 98 TYR A CA 1
ATOM 833 C C . TYR A 1 98 ? 13.244 -17.715 29.486 1.00 16.76 98 TYR A C 1
ATOM 834 O O . TYR A 1 98 ? 14.380 -18.058 29.807 1.00 17.48 98 TYR A O 1
ATOM 843 N N . PHE A 1 99 ? 12.816 -16.456 29.561 1.00 18.39 99 PHE A N 1
ATOM 844 C CA . PHE A 1 99 ? 13.662 -15.350 30.020 1.00 19.50 99 PHE A CA 1
ATOM 845 C C . PHE A 1 99 ? 12.814 -14.496 30.978 1.00 18.86 99 PHE A C 1
ATOM 846 O O . PHE A 1 99 ? 12.440 -13.369 30.661 1.00 19.28 99 PHE A O 1
ATOM 854 N N . PRO A 1 100 ? 12.529 -15.024 32.178 1.00 19.23 100 PRO A N 1
ATOM 855 C CA . PRO A 1 100 ? 11.713 -14.353 33.201 1.00 18.11 100 PRO A CA 1
ATOM 856 C C . PRO A 1 100 ? 12.134 -12.952 33.639 1.00 18.61 100 PRO A C 1
ATOM 857 O O . PRO A 1 100 ? 11.293 -12.179 34.093 1.00 19.51 100 PRO A O 1
ATOM 861 N N . ASP A 1 101 ? 13.417 -12.634 33.516 1.00 18.82 101 ASP A N 1
ATOM 862 C CA . ASP A 1 101 ? 13.902 -11.320 33.933 1.00 21.06 101 ASP A CA 1
ATOM 863 C C . ASP A 1 101 ? 14.101 -10.361 32.776 1.00 20.62 101 ASP A C 1
ATOM 864 O O . ASP A 1 101 ? 14.689 -9.290 32.942 1.00 22.08 101 ASP A O 1
ATOM 869 N N . ALA A 1 102 ? 13.597 -10.736 31.602 1.00 19.83 102 ALA A N 1
ATOM 870 C CA . ALA A 1 102 ? 13.720 -9.888 30.418 1.00 19.85 102 ALA A CA 1
ATOM 871 C C . ALA A 1 102 ? 12.349 -9.342 30.015 1.00 20.21 102 ALA A C 1
ATOM 872 O O . ALA A 1 102 ? 11.334 -9.697 30.610 1.00 18.83 102 ALA A O 1
ATOM 874 N N . HIS A 1 103 ? 12.325 -8.472 29.007 1.00 20.16 103 HIS A N 1
ATOM 875 C CA . HIS A 1 103 ? 11.074 -7.895 28.521 1.00 21.06 103 HIS A CA 1
ATOM 876 C C . HIS A 1 103 ? 11.020 -7.889 27.007 1.00 20.53 103 HIS A C 1
ATOM 877 O O . HIS A 1 103 ? 12.049 -7.791 26.346 1.00 20.67 103 HIS A O 1
ATOM 884 N N . LEU A 1 104 ? 9.809 -7.984 26.475 1.00 19.92 104 LEU A N 1
ATOM 885 C CA . LEU A 1 104 ? 9.591 -7.902 25.037 1.00 21.68 104 LEU A CA 1
ATOM 886 C C . LEU A 1 104 ? 9.471 -6.399 24.795 1.00 21.66 104 LEU A C 1
ATOM 887 O O . LEU A 1 104 ? 8.595 -5.753 25.365 1.00 22.46 104 LEU A O 1
ATOM 892 N N . GLY A 1 105 ? 10.359 -5.847 23.975 1.00 22.26 105 GLY A N 1
ATOM 893 C CA . GLY A 1 105 ? 10.321 -4.422 23.699 1.00 20.67 105 GLY A CA 1
ATOM 894 C C . GLY A 1 105 ? 8.990 -3.950 23.141 1.00 24.53 105 GLY A C 1
ATOM 895 O O . GLY A 1 105 ? 8.608 -2.783 23.322 1.00 23.76 105 GLY A O 1
ATOM 896 N N . TYR A 1 106 ? 8.273 -4.849 22.471 1.00 23.02 106 TYR A N 1
ATOM 897 C CA . TYR A 1 106 ? 6.989 -4.500 21.884 1.00 23.65 106 TYR A CA 1
ATOM 898 C C . TYR A 1 106 ? 5.942 -4.171 22.933 1.00 23.74 106 TYR A C 1
ATOM 899 O O . TYR A 1 106 ? 4.988 -3.458 22.644 1.00 27.30 106 TYR A O 1
ATOM 908 N N . ASP A 1 107 ? 6.109 -4.699 24.141 1.00 23.71 107 ASP A N 1
ATOM 909 C CA . ASP A 1 107 ? 5.167 -4.421 25.221 1.00 23.88 107 ASP A CA 1
ATOM 910 C C . ASP A 1 107 ? 5.145 -2.912 25.457 1.00 24.57 107 ASP A C 1
ATOM 911 O O . ASP A 1 107 ? 4.153 -2.357 25.921 1.00 26.26 107 ASP A O 1
ATOM 916 N N . PHE A 1 108 ? 6.251 -2.253 25.138 1.00 25.26 108 PHE A N 1
ATOM 917 C CA . PHE A 1 108 ? 6.344 -0.816 25.340 1.00 27.23 108 PHE A CA 1
ATOM 918 C C . PHE A 1 108 ? 6.170 -0.054 24.039 1.00 27.70 108 PHE A C 1
ATOM 919 O O . PHE A 1 108 ? 5.488 0.967 23.990 1.00 28.92 108 PHE A O 1
ATOM 927 N N . PHE A 1 109 ? 6.799 -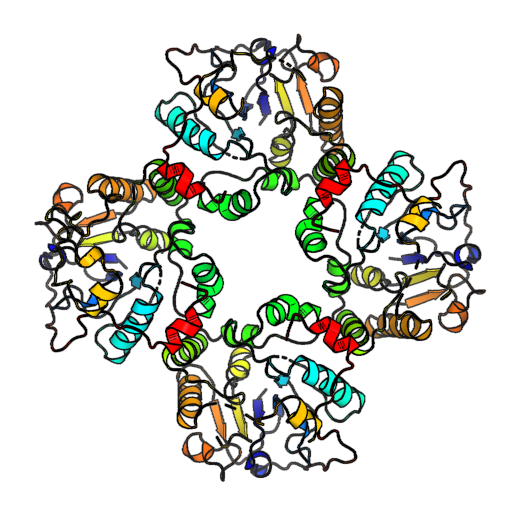0.566 22.991 1.00 26.73 109 PHE A N 1
ATOM 928 C CA . PHE A 1 109 ? 6.728 0.024 21.669 1.00 26.15 109 PHE A CA 1
ATOM 929 C C . PHE A 1 109 ? 5.269 0.213 21.243 1.00 26.62 109 PHE A C 1
ATOM 930 O O . PHE A 1 109 ? 4.905 1.250 20.687 1.00 27.89 109 PHE A O 1
ATOM 938 N N . LYS A 1 110 ? 4.427 -0.777 21.522 1.00 25.74 110 LYS A N 1
ATOM 939 C CA . LYS A 1 110 ? 3.031 -0.689 21.122 1.00 26.81 110 LYS A CA 1
ATOM 940 C C . LYS A 1 110 ? 2.221 0.322 21.913 1.00 27.69 110 LYS A C 1
ATOM 941 O O . LYS A 1 110 ? 1.075 0.587 21.566 1.00 28.55 110 LYS A O 1
ATOM 947 N N . GLN A 1 111 ? 2.799 0.877 22.974 1.00 27.69 111 GLN A N 1
ATOM 948 C CA . GLN A 1 111 ? 2.088 1.872 23.767 1.00 31.32 111 GLN A CA 1
ATOM 949 C C . GLN A 1 111 ? 2.027 3.179 22.973 1.00 31.71 111 GLN A C 1
ATOM 950 O O . GLN A 1 111 ? 1.180 4.033 23.228 1.00 32.11 111 GLN A O 1
ATOM 956 N N . LEU A 1 112 ? 2.927 3.322 22.005 1.00 30.03 112 LEU A N 1
ATOM 957 C CA . LEU A 1 112 ? 2.952 4.500 21.147 1.00 31.34 112 LEU A CA 1
ATOM 958 C C . LEU A 1 112 ? 2.196 4.096 19.888 1.00 30.88 112 LEU A C 1
ATOM 959 O O . LEU A 1 112 ? 2.799 3.765 18.866 1.00 30.26 112 LEU A O 1
ATOM 964 N N . LYS A 1 113 ? 0.869 4.122 19.966 1.00 31.25 113 LYS A N 1
ATOM 965 C CA . LYS A 1 113 ? 0.031 3.712 18.844 1.00 30.50 113 LYS A CA 1
ATOM 966 C C . LYS A 1 113 ? 0.353 4.384 17.511 1.00 30.78 113 LYS A C 1
ATOM 967 O O . LYS A 1 113 ? 0.486 3.702 16.494 1.00 28.66 113 LYS A O 1
ATOM 973 N N . ASP A 1 114 ? 0.477 5.710 17.507 1.00 29.34 114 ASP A N 1
ATOM 974 C CA . ASP A 1 114 ? 0.761 6.415 16.261 1.00 30.06 114 ASP A CA 1
ATOM 975 C C . ASP A 1 114 ? 2.078 5.998 15.625 1.00 28.71 114 ASP A C 1
ATOM 976 O O . ASP A 1 114 ? 2.160 5.856 14.402 1.00 29.84 114 ASP A O 1
ATOM 981 N N . PHE A 1 115 ? 3.109 5.809 16.440 1.00 27.24 115 PHE A N 1
ATOM 982 C CA . PHE A 1 115 ? 4.401 5.409 15.897 1.00 27.35 115 PHE A CA 1
ATOM 983 C C . PHE A 1 115 ? 4.374 3.958 15.439 1.00 25.82 115 PHE A C 1
ATOM 984 O O . PHE A 1 115 ? 5.009 3.604 14.448 1.00 26.33 115 PHE A O 1
ATOM 992 N N . ASN A 1 116 ? 3.642 3.119 16.163 1.00 26.12 116 ASN A N 1
ATOM 993 C CA . ASN A 1 116 ? 3.532 1.709 15.794 1.00 24.68 116 ASN A CA 1
ATOM 994 C C . ASN A 1 116 ? 2.814 1.642 14.442 1.00 25.63 116 ASN A C 1
ATOM 995 O O . ASN A 1 116 ? 3.195 0.872 13.561 1.00 26.04 116 ASN A O 1
ATOM 1000 N N . ALA A 1 117 ? 1.781 2.464 14.268 1.00 24.97 117 ALA A N 1
ATOM 1001 C CA . ALA A 1 117 ? 1.054 2.480 13.000 1.00 25.04 117 ALA A CA 1
ATOM 1002 C C . ALA A 1 117 ? 1.991 2.982 11.901 1.00 24.82 117 ALA A C 1
ATOM 1003 O O . ALA A 1 117 ? 2.027 2.434 10.796 1.00 23.61 117 ALA A O 1
ATOM 1005 N N . TYR A 1 118 ? 2.748 4.026 12.227 1.00 25.15 118 TYR A N 1
ATOM 1006 C CA . TYR A 1 118 ? 3.703 4.634 11.304 1.00 26.49 118 TYR A CA 1
ATOM 1007 C C . TYR A 1 118 ? 4.756 3.614 10.881 1.00 26.94 118 TYR A C 1
ATOM 1008 O O . TYR A 1 118 ? 5.027 3.434 9.692 1.00 26.90 118 TYR A O 1
ATOM 1017 N N . PHE A 1 119 ? 5.348 2.947 11.865 1.00 26.10 119 PHE A N 1
ATOM 1018 C CA . PHE A 1 119 ? 6.372 1.949 11.586 1.00 26.41 119 PHE A CA 1
ATOM 1019 C C . PHE A 1 119 ? 5.853 0.817 10.717 1.00 24.38 119 PHE A C 1
ATOM 1020 O O . PHE A 1 119 ? 6.456 0.466 9.695 1.00 26.60 119 PHE A O 1
ATOM 1028 N N . LYS A 1 120 ? 4.736 0.236 11.137 1.00 24.97 120 LYS A N 1
ATOM 1029 C CA . LYS A 1 120 ? 4.148 -0.891 10.429 1.00 22.93 120 LYS A CA 1
ATOM 1030 C C . LYS A 1 120 ? 3.791 -0.603 8.976 1.00 24.43 120 LYS A C 1
ATOM 1031 O O . LYS A 1 120 ? 4.024 -1.433 8.101 1.00 23.39 120 LYS A O 1
ATOM 1037 N N . PHE A 1 121 ? 3.223 0.567 8.719 1.00 25.45 121 PHE A N 1
ATOM 1038 C CA . PHE A 1 121 ? 2.831 0.912 7.363 1.00 26.76 121 PHE A CA 1
ATOM 1039 C C . PHE A 1 121 ? 4.040 0.949 6.439 1.00 25.80 121 PHE A C 1
ATOM 1040 O O . PHE A 1 121 ? 4.042 0.318 5.389 1.00 25.87 121 PHE A O 1
ATOM 1048 N N . HIS A 1 122 ? 5.070 1.680 6.843 1.00 25.92 122 HIS A N 1
ATOM 1049 C CA . HIS A 1 122 ? 6.271 1.796 6.034 1.00 27.16 122 HIS A CA 1
ATOM 1050 C C . HIS A 1 122 ? 7.030 0.487 5.885 1.00 27.02 122 HIS A C 1
ATOM 1051 O O . HIS A 1 122 ? 7.578 0.204 4.823 1.00 28.02 122 HIS A O 1
ATOM 1058 N N . GLU A 1 123 ? 7.063 -0.316 6.944 1.00 25.96 123 GLU A N 1
ATOM 1059 C CA . GLU A 1 123 ? 7.765 -1.598 6.887 1.00 26.42 123 GLU A CA 1
ATOM 1060 C C . GLU A 1 123 ? 7.051 -2.601 5.996 1.00 26.69 123 GLU A C 1
ATOM 1061 O O . GLU A 1 123 ? 7.650 -3.182 5.094 1.00 27.97 123 GLU A O 1
ATOM 1067 N N . ILE A 1 124 ? 5.764 -2.797 6.249 1.00 26.27 124 ILE A N 1
ATOM 1068 C CA . ILE A 1 124 ? 4.967 -3.753 5.492 1.00 27.12 124 ILE A CA 1
ATOM 1069 C C . ILE A 1 124 ? 4.803 -3.417 4.014 1.00 28.38 124 ILE A C 1
ATOM 1070 O O . ILE A 1 124 ? 5.026 -4.264 3.150 1.00 28.03 124 ILE A O 1
ATOM 1075 N N . TYR A 1 125 ? 4.411 -2.181 3.726 1.00 29.67 125 TYR A N 1
ATOM 1076 C CA . TYR A 1 125 ? 4.161 -1.788 2.345 1.00 30.11 125 TYR A CA 1
ATOM 1077 C C . TYR A 1 125 ? 5.327 -1.220 1.550 1.00 30.94 125 TYR A C 1
ATOM 1078 O O . TYR A 1 125 ? 5.360 -1.358 0.329 1.00 31.52 125 TYR A O 1
ATOM 1087 N N . PHE A 1 126 ? 6.283 -0.589 2.220 1.00 33.92 126 PHE A N 1
ATOM 1088 C CA . PHE A 1 126 ? 7.410 -0.005 1.501 1.00 36.14 126 PHE A CA 1
ATOM 1089 C C . PHE A 1 126 ? 8.782 -0.545 1.871 1.00 36.68 126 PHE A C 1
ATOM 1090 O O . PHE A 1 126 ? 9.797 -0.067 1.361 1.00 35.35 126 PHE A O 1
ATOM 1098 N N . ASN A 1 127 ? 8.808 -1.543 2.748 1.00 37.63 127 ASN A N 1
ATOM 1099 C CA . ASN A 1 127 ? 10.060 -2.156 3.176 1.00 37.28 127 ASN A CA 1
ATOM 1100 C C . ASN A 1 127 ? 11.026 -1.110 3.738 1.00 37.64 127 ASN A C 1
ATOM 1101 O O . ASN A 1 127 ? 12.243 -1.204 3.565 1.00 39.80 127 ASN A O 1
ATOM 1106 N N . GLN A 1 128 ? 10.470 -0.098 4.398 1.00 38.20 128 GLN A N 1
ATOM 1107 C CA . GLN A 1 128 ? 11.269 0.950 5.022 1.00 38.59 128 GLN A CA 1
ATOM 1108 C C . GLN A 1 128 ? 11.265 0.618 6.506 1.00 39.09 128 GLN A C 1
ATOM 1109 O O . GLN A 1 128 ? 10.208 0.596 7.138 1.00 38.24 128 GLN A O 1
ATOM 1115 N N . ARG A 1 129 ? 12.445 0.366 7.063 1.00 38.28 129 ARG A N 1
ATOM 1116 C CA . ARG A 1 129 ? 12.545 -0.017 8.464 1.00 37.15 129 ARG A CA 1
ATOM 1117 C C . ARG A 1 129 ? 13.502 0.821 9.308 1.00 35.45 129 ARG A C 1
ATOM 1118 O O . ARG A 1 129 ? 14.635 1.082 8.906 1.00 34.16 129 ARG A O 1
ATOM 1126 N N . ILE A 1 130 ? 13.039 1.232 10.486 1.00 33.21 130 ILE A N 1
ATOM 1127 C CA . ILE A 1 130 ? 13.870 2.008 11.403 1.00 32.97 130 ILE A CA 1
ATOM 1128 C C . ILE A 1 130 ? 14.953 1.070 11.945 1.00 31.86 130 ILE A C 1
ATOM 1129 O O . ILE A 1 130 ? 14.809 -0.149 11.874 1.00 31.23 130 ILE A O 1
ATOM 1134 N N . THR A 1 131 ? 16.035 1.636 12.472 1.00 30.80 131 THR A N 1
ATOM 1135 C CA . THR A 1 131 ? 17.112 0.831 13.037 1.00 29.50 131 THR A CA 1
ATOM 1136 C C . THR A 1 131 ? 16.834 0.713 14.538 1.00 28.68 131 THR A C 1
ATOM 1137 O O . THR A 1 131 ? 15.962 1.404 15.060 1.00 27.95 131 THR A O 1
ATOM 1141 N N . SER A 1 132 ? 17.566 -0.156 15.233 1.00 28.34 132 SER A N 1
ATOM 1142 C CA . SER A 1 132 ? 17.357 -0.324 16.672 1.00 29.11 132 SER A CA 1
ATOM 1143 C C . SER A 1 132 ? 17.672 0.948 17.454 1.00 28.31 132 SER A C 1
ATOM 1144 O O . SER A 1 132 ? 17.181 1.144 18.567 1.00 25.99 132 SER A O 1
ATOM 1147 N N . GLY A 1 133 ? 18.502 1.808 16.878 1.00 26.86 133 GLY A N 1
ATOM 1148 C CA . GLY A 1 133 ? 18.802 3.057 17.549 1.00 28.06 133 GLY A CA 1
ATOM 1149 C C . GLY A 1 133 ? 17.495 3.812 17.728 1.00 27.18 133 GLY A C 1
ATOM 1150 O O . GLY A 1 133 ? 17.233 4.365 18.795 1.00 30.58 133 GLY A O 1
ATOM 1151 N N . VAL A 1 134 ? 16.666 3.819 16.686 1.00 28.21 134 VAL A N 1
ATOM 1152 C CA . VAL A 1 134 ? 15.374 4.501 16.726 1.00 28.13 134 VAL A CA 1
ATOM 1153 C C . VAL A 1 134 ? 14.366 3.697 17.550 1.00 29.91 134 VAL A C 1
ATOM 1154 O O . VAL A 1 134 ? 13.534 4.267 18.260 1.00 28.46 134 VAL A O 1
ATOM 1158 N N . TYR A 1 135 ? 14.439 2.372 17.453 1.00 27.11 135 TYR A N 1
ATOM 1159 C CA . TYR A 1 135 ? 13.545 1.510 18.223 1.00 26.81 135 TYR A CA 1
ATOM 1160 C C . TYR A 1 135 ? 13.697 1.832 19.711 1.00 25.72 135 TYR A C 1
ATOM 1161 O O . TYR A 1 135 ? 12.707 1.943 20.434 1.00 24.96 135 TYR A O 1
ATOM 1178 N N . CYS A 1 137 ? 14.656 4.603 21.043 1.00 30.71 137 CYS A N 1
ATOM 1179 C CA . CYS A 1 137 ? 14.119 5.931 21.341 1.00 30.97 137 CYS A CA 1
ATOM 1180 C C . CYS A 1 137 ? 12.636 5.786 21.639 1.00 30.58 137 CYS A C 1
ATOM 1181 O O . CYS A 1 137 ? 12.113 6.388 22.580 1.00 28.91 137 CYS A O 1
ATOM 1184 N N . ALA A 1 138 ? 11.959 4.978 20.829 1.00 29.32 138 ALA A N 1
ATOM 1185 C CA . ALA A 1 138 ? 10.531 4.752 21.005 1.00 28.70 138 ALA A CA 1
ATOM 1186 C C . ALA A 1 138 ? 10.248 4.095 22.351 1.00 28.95 138 ALA A C 1
ATOM 1187 O O . ALA A 1 138 ? 9.359 4.524 23.087 1.00 29.32 138 ALA A O 1
ATOM 1189 N N . VAL A 1 139 ? 11.006 3.056 22.684 1.00 27.74 139 VAL A N 1
ATOM 1190 C CA . VAL A 1 139 ? 10.794 2.381 23.955 1.00 27.01 139 VAL A CA 1
ATOM 1191 C C . VAL A 1 139 ? 11.089 3.312 25.134 1.00 28.01 139 VAL A C 1
ATOM 1192 O O . VAL A 1 139 ? 10.410 3.254 26.156 1.00 28.30 139 VAL A O 1
ATOM 1196 N N . ALA A 1 140 ? 12.098 4.168 24.994 1.00 28.46 140 ALA A N 1
ATOM 1197 C CA . ALA A 1 140 ? 12.445 5.107 26.061 1.00 29.77 140 ALA A CA 1
ATOM 1198 C C . ALA A 1 140 ? 11.253 6.037 26.291 1.00 31.29 140 ALA A C 1
ATOM 1199 O O . ALA A 1 140 ? 10.843 6.283 27.432 1.00 32.42 140 ALA A O 1
ATOM 1201 N N . ILE A 1 141 ? 10.710 6.557 25.195 1.00 31.84 141 ILE A N 1
ATOM 1202 C CA . ILE A 1 141 ? 9.560 7.448 25.258 1.00 32.91 141 ILE A CA 1
ATOM 1203 C C . ILE A 1 141 ? 8.422 6.739 25.975 1.00 34.01 141 ILE A C 1
ATOM 1204 O O . ILE A 1 141 ? 7.828 7.284 26.906 1.00 33.68 141 ILE A O 1
ATOM 1209 N N . ALA A 1 142 ? 8.130 5.514 25.540 1.00 32.83 142 ALA A N 1
ATOM 1210 C CA . ALA A 1 142 ? 7.068 4.719 26.144 1.00 32.54 142 ALA A CA 1
ATOM 1211 C C . ALA A 1 142 ? 7.334 4.492 27.629 1.00 32.15 142 ALA A C 1
ATOM 1212 O O . ALA A 1 142 ? 6.403 4.327 28.413 1.00 33.69 142 ALA A O 1
ATOM 1214 N N . LEU A 1 143 ? 8.605 4.486 28.018 1.00 32.12 143 LEU A N 1
ATOM 1215 C CA . LEU A 1 143 ? 8.951 4.290 29.419 1.00 34.27 143 LEU A CA 1
ATOM 1216 C C . LEU A 1 143 ? 8.808 5.587 30.217 1.00 36.03 143 LEU A C 1
ATOM 1217 O O . LEU A 1 143 ? 8.812 5.566 31.447 1.00 36.39 143 LEU A O 1
ATOM 1222 N N . GLY A 1 144 ? 8.693 6.712 29.517 1.00 38.27 144 GLY A N 1
ATOM 1223 C CA . GLY A 1 144 ? 8.539 7.989 30.197 1.00 39.31 144 GLY A CA 1
ATOM 1224 C C . GLY A 1 144 ? 9.661 9.000 30.025 1.00 41.35 144 GLY A C 1
ATOM 1225 O O . GLY A 1 144 ? 9.535 10.141 30.478 1.00 41.15 144 GLY A O 1
ATOM 1226 N N . TYR A 1 145 ? 10.760 8.598 29.390 1.00 41.21 145 TYR A N 1
ATOM 1227 C CA . TYR A 1 145 ? 11.890 9.502 29.171 1.00 41.57 145 TYR A CA 1
ATOM 1228 C C . TYR A 1 145 ? 11.498 10.655 28.247 1.00 42.22 145 TYR A C 1
ATOM 1229 O O . TYR A 1 145 ? 10.832 10.447 27.237 1.00 41.28 145 TYR A O 1
ATOM 1238 N N . LYS A 1 146 ? 11.916 11.871 28.589 1.00 44.14 146 LYS A N 1
ATOM 1239 C CA . LYS A 1 146 ? 11.583 13.030 27.768 1.00 46.11 146 LYS A CA 1
ATOM 1240 C C . LYS A 1 146 ? 12.787 13.820 27.259 1.00 46.36 146 LYS A C 1
ATOM 1241 O O . LYS A 1 146 ? 12.633 14.790 26.516 1.00 45.28 146 LYS A O 1
ATOM 1247 N N . GLU A 1 147 ? 13.983 13.393 27.649 1.00 46.44 147 GLU A N 1
ATOM 1248 C CA . GLU A 1 147 ? 15.209 14.048 27.213 1.00 47.35 147 GLU A CA 1
ATOM 1249 C C . GLU A 1 147 ? 16.168 12.961 26.739 1.00 46.18 147 GLU A C 1
ATOM 1250 O O . GLU A 1 147 ? 16.837 12.315 27.546 1.00 47.09 147 GLU A O 1
ATOM 1256 N N . ILE A 1 148 ? 16.234 12.774 25.424 1.00 45.36 148 ILE A N 1
ATOM 1257 C CA . ILE A 1 148 ? 17.073 11.738 24.827 1.00 43.93 148 ILE A CA 1
ATOM 1258 C C . ILE A 1 148 ? 18.345 12.230 24.138 1.00 42.98 148 ILE A C 1
ATOM 1259 O O . ILE A 1 148 ? 18.287 13.013 23.193 1.00 42.40 148 ILE A O 1
ATOM 1264 N N . TYR A 1 149 ? 19.490 11.750 24.614 1.00 41.89 149 TYR A N 1
ATOM 1265 C CA . TYR A 1 149 ? 20.785 12.113 24.045 1.00 42.43 149 TYR A CA 1
ATOM 1266 C C . TYR A 1 149 ? 21.239 10.954 23.171 1.00 41.72 149 TYR A C 1
ATOM 1267 O O . TYR A 1 149 ? 21.423 9.840 23.655 1.00 40.64 149 TYR A O 1
ATOM 1276 N N . LEU A 1 150 ? 21.418 11.224 21.883 1.00 40.78 150 LEU A N 1
ATOM 1277 C CA . LEU A 1 150 ? 21.813 10.196 20.930 1.00 40.40 150 LEU A CA 1
ATOM 1278 C C . LEU A 1 150 ? 23.300 10.150 20.602 1.00 40.96 150 LEU A C 1
ATOM 1279 O O . LEU A 1 150 ? 23.979 11.175 20.581 1.00 39.82 150 LEU A O 1
ATOM 1284 N N . SER A 1 151 ? 23.794 8.943 20.344 1.00 39.86 151 SER A N 1
ATOM 1285 C CA . SER A 1 151 ? 25.193 8.733 19.993 1.00 39.86 151 SER A CA 1
ATOM 1286 C C . SER A 1 151 ? 25.332 7.398 19.267 1.00 39.71 151 SER A C 1
ATOM 1287 O O . SER A 1 151 ? 24.463 6.532 19.374 1.00 38.07 151 SER A O 1
ATOM 1290 N N . GLY A 1 152 ? 26.423 7.242 18.524 1.00 39.96 152 GLY A N 1
ATOM 1291 C CA . GLY A 1 152 ? 26.658 6.005 17.801 1.00 40.13 152 GLY A CA 1
ATOM 1292 C C . GLY A 1 152 ? 25.700 5.753 16.653 1.00 40.14 152 GLY A C 1
ATOM 1293 O O . GLY A 1 152 ? 25.614 4.637 16.148 1.00 39.09 152 GLY A O 1
ATOM 1294 N N . ILE A 1 153 ? 24.971 6.782 16.236 1.00 39.72 153 ILE A N 1
ATOM 1295 C CA . ILE A 1 153 ? 24.035 6.637 15.127 1.00 40.49 153 ILE A CA 1
ATOM 1296 C C . ILE A 1 153 ? 24.576 7.404 13.924 1.00 41.95 153 ILE A C 1
ATOM 1297 O O . ILE A 1 153 ? 24.545 8.636 13.890 1.00 41.44 153 ILE A O 1
ATOM 1302 N N . ASP A 1 154 ? 25.078 6.670 12.937 1.00 43.14 154 ASP A N 1
ATOM 1303 C CA . ASP A 1 154 ? 25.653 7.297 11.755 1.00 44.35 154 ASP A CA 1
ATOM 1304 C C . ASP A 1 154 ? 24.991 6.933 10.434 1.00 44.70 154 ASP A C 1
ATOM 1305 O O . ASP A 1 154 ? 25.494 7.286 9.366 1.00 44.78 154 ASP A O 1
ATOM 1310 N N . PHE A 1 155 ? 23.869 6.224 10.506 1.00 44.94 155 PHE A N 1
ATOM 1311 C CA . PHE A 1 155 ? 23.120 5.844 9.313 1.00 45.09 155 PHE A CA 1
ATOM 1312 C C . PHE A 1 155 ? 23.931 5.018 8.323 1.00 45.39 155 PHE A C 1
ATOM 1313 O O . PHE A 1 155 ? 23.626 5.002 7.130 1.00 45.64 155 PHE A O 1
ATOM 1321 N N . TYR A 1 156 ? 24.959 4.334 8.814 1.00 45.88 156 TYR A N 1
ATOM 1322 C CA . TYR A 1 156 ? 25.805 3.510 7.957 1.00 46.03 156 TYR A CA 1
ATOM 1323 C C . TYR A 1 156 ? 26.304 4.304 6.750 1.00 47.36 156 TYR A C 1
ATOM 1324 O O . TYR A 1 156 ? 26.279 3.820 5.618 1.00 45.66 156 TYR A O 1
ATOM 1333 N N . GLN A 1 157 ? 26.756 5.527 7.003 1.00 49.73 157 GLN A N 1
ATOM 1334 C CA . GLN A 1 157 ? 27.261 6.392 5.946 1.00 53.37 157 GLN A CA 1
ATOM 1335 C C . GLN A 1 157 ? 28.485 5.791 5.259 1.00 54.76 157 GLN A C 1
ATOM 1336 O O . GLN A 1 157 ? 28.547 5.723 4.029 1.00 55.24 157 GLN A O 1
ATOM 1342 N N . ASN A 1 158 ? 29.455 5.352 6.054 1.00 56.38 158 ASN A N 1
ATOM 1343 C CA . ASN A 1 158 ? 30.671 4.755 5.513 1.00 58.04 158 ASN A CA 1
ATOM 1344 C C . ASN A 1 158 ? 30.505 3.246 5.393 1.00 57.93 158 ASN A C 1
ATOM 1345 O O . ASN A 1 158 ? 31.476 2.494 5.482 1.00 58.24 158 ASN A O 1
ATOM 1350 N N . GLY A 1 159 ? 29.264 2.814 5.187 1.00 57.15 159 GLY A N 1
ATOM 1351 C CA . GLY A 1 159 ? 28.984 1.397 5.062 1.00 55.81 159 GLY A CA 1
ATOM 1352 C C . GLY A 1 159 ? 28.636 0.767 6.396 1.00 55.02 159 GLY A C 1
ATOM 1353 O O . GLY A 1 159 ? 27.971 1.385 7.230 1.00 55.31 159 GLY A O 1
ATOM 1354 N N . SER A 1 160 ? 29.090 -0.466 6.601 1.00 53.60 160 SER A N 1
ATOM 1355 C CA . SER A 1 160 ? 28.823 -1.189 7.839 1.00 51.65 160 SER A CA 1
ATOM 1356 C C . SER A 1 160 ? 29.927 -0.962 8.865 1.00 49.75 160 SER A C 1
ATOM 1357 O O . SER A 1 160 ? 30.414 -1.904 9.485 1.00 49.94 160 SER A O 1
ATOM 1360 N N . SER A 1 161 ? 30.318 0.294 9.042 1.00 47.67 161 SER A N 1
ATOM 1361 C CA . SER A 1 161 ? 31.364 0.633 9.994 1.00 46.08 161 SER A CA 1
ATOM 1362 C C . SER A 1 161 ? 30.822 0.636 11.416 1.00 43.45 161 SER A C 1
ATOM 1363 O O . SER A 1 161 ? 29.625 0.826 11.633 1.00 42.47 161 SER A O 1
ATOM 1366 N N . TYR A 1 162 ? 31.709 0.413 12.380 1.00 41.16 162 TYR A N 1
ATOM 1367 C CA . TYR A 1 162 ? 31.331 0.412 13.789 1.00 38.71 162 TYR A CA 1
ATOM 1368 C C . TYR A 1 162 ? 32.401 1.081 14.625 1.00 39.01 162 TYR A C 1
ATOM 1369 O O . TYR A 1 162 ? 33.465 1.442 14.118 1.00 39.21 162 TYR A O 1
ATOM 1378 N N . ALA A 1 163 ? 32.108 1.244 15.910 1.00 37.10 163 ALA A N 1
ATOM 1379 C CA . ALA A 1 163 ? 33.046 1.844 16.843 1.00 38.90 163 ALA A CA 1
ATOM 1380 C C . ALA A 1 163 ? 33.969 0.746 17.364 1.00 39.37 163 ALA A C 1
ATOM 1381 O O . ALA A 1 163 ? 34.508 0.848 18.466 1.00 41.29 163 ALA A O 1
ATOM 1383 N N . PHE A 1 164 ? 34.138 -0.305 16.562 1.00 38.69 164 PHE A N 1
ATOM 1384 C CA . PHE A 1 164 ? 34.985 -1.444 16.919 1.00 37.49 164 PHE A CA 1
ATOM 1385 C C . PHE A 1 164 ? 35.053 -2.434 15.762 1.00 37.00 164 PHE A C 1
ATOM 1386 O O . PHE A 1 164 ? 34.402 -2.242 14.734 1.00 36.75 164 PHE A O 1
ATOM 1394 N N . ASP A 1 165 ? 35.852 -3.485 15.924 1.00 37.16 165 ASP A N 1
ATOM 1395 C CA . ASP A 1 165 ? 35.971 -4.513 14.895 1.00 37.53 165 ASP A CA 1
ATOM 1396 C C . ASP A 1 165 ? 34.879 -5.540 15.174 1.00 36.91 165 ASP A C 1
ATOM 1397 O O . ASP A 1 165 ? 35.007 -6.372 16.074 1.00 36.02 165 ASP A O 1
ATOM 1402 N N . THR A 1 166 ? 33.805 -5.480 14.399 1.00 35.61 166 THR A N 1
ATOM 1403 C CA . THR A 1 166 ? 32.686 -6.388 14.601 1.00 35.63 166 THR A CA 1
ATOM 1404 C C . THR A 1 166 ? 32.840 -7.746 13.921 1.00 35.40 166 THR A C 1
ATOM 1405 O O . THR A 1 166 ? 32.021 -8.641 14.127 1.00 35.35 166 THR A O 1
ATOM 1409 N N . LYS A 1 167 ? 33.882 -7.904 13.113 1.00 34.82 167 LYS A N 1
ATOM 1410 C CA . LYS A 1 167 ? 34.095 -9.160 12.408 1.00 34.94 167 LYS A CA 1
ATOM 1411 C C . LYS A 1 167 ? 34.760 -10.201 13.294 1.00 33.90 167 LYS A C 1
ATOM 1412 O O . LYS A 1 167 ? 35.931 -10.554 13.113 1.00 33.67 167 LYS A O 1
ATOM 1418 N N . GLN A 1 168 ? 33.981 -10.685 14.256 1.00 31.45 168 GLN A N 1
ATOM 1419 C CA . GLN A 1 168 ? 34.425 -11.691 15.212 1.00 29.24 168 GLN A CA 1
ATOM 1420 C C . GLN A 1 168 ? 33.885 -13.072 14.841 1.00 28.02 168 GLN A C 1
ATOM 1421 O O . GLN A 1 168 ? 32.760 -13.207 14.372 1.00 26.71 168 GLN A O 1
ATOM 1427 N N . LYS A 1 169 ? 34.700 -14.094 15.080 1.00 26.85 169 LYS A N 1
ATOM 1428 C CA . LYS A 1 169 ? 34.368 -15.477 14.762 1.00 25.19 169 LYS A CA 1
ATOM 1429 C C . LYS A 1 169 ? 32.933 -15.936 15.033 1.00 24.10 169 LYS A C 1
ATOM 1430 O O . LYS A 1 169 ? 32.229 -16.378 14.122 1.00 22.28 169 LYS A O 1
ATOM 1436 N N . ASN A 1 170 ? 32.500 -15.851 16.282 1.00 23.29 170 ASN A N 1
ATOM 1437 C CA . ASN A 1 170 ? 31.159 -16.311 16.621 1.00 23.07 170 ASN A CA 1
ATOM 1438 C C . ASN A 1 170 ? 30.051 -15.477 15.993 1.00 22.70 170 ASN A C 1
ATOM 1439 O O . ASN A 1 170 ? 29.065 -16.023 15.513 1.00 21.63 170 ASN A O 1
ATOM 1444 N N . LEU A 1 171 ? 30.210 -14.159 15.986 1.00 22.47 171 LEU A N 1
ATOM 1445 C CA . LEU A 1 171 ? 29.189 -13.308 15.390 1.00 23.99 171 LEU A CA 1
ATOM 1446 C C . LEU A 1 171 ? 29.036 -13.632 13.907 1.00 23.49 171 LEU A C 1
ATOM 1447 O O . LEU A 1 171 ? 27.925 -13.694 13.394 1.00 25.85 171 LEU A O 1
ATOM 1452 N N . LEU A 1 172 ? 30.158 -13.848 13.224 1.00 24.57 172 LEU A N 1
ATOM 1453 C CA . LEU A 1 172 ? 30.129 -14.160 11.802 1.00 25.69 172 LEU A CA 1
ATOM 1454 C C . LEU A 1 172 ? 29.478 -15.512 11.553 1.00 26.17 172 LEU A C 1
ATOM 1455 O O . LEU A 1 172 ? 28.846 -15.728 10.521 1.00 26.12 172 LEU A O 1
ATOM 1460 N N . LYS A 1 173 ? 29.633 -16.428 12.502 1.00 26.45 173 LYS A N 1
ATOM 1461 C CA . LYS A 1 173 ? 29.026 -17.742 12.364 1.00 26.95 173 LYS A CA 1
ATOM 1462 C C . LYS A 1 173 ? 27.509 -17.633 12.532 1.00 26.20 173 LYS A C 1
ATOM 1463 O O . LYS A 1 173 ? 26.745 -18.213 11.764 1.00 26.73 173 LYS A O 1
ATOM 1469 N N . LEU A 1 174 ? 27.081 -16.870 13.534 1.00 25.47 174 LEU A N 1
ATOM 1470 C CA . LEU A 1 174 ? 25.659 -16.702 13.826 1.00 26.04 174 LEU A CA 1
ATOM 1471 C C . LEU A 1 174 ? 24.895 -15.783 12.885 1.00 25.65 174 LEU A C 1
ATOM 1472 O O . LEU A 1 174 ? 23.720 -16.014 12.606 1.00 23.72 174 LEU A O 1
ATOM 1477 N N . ALA A 1 175 ? 25.558 -14.728 12.427 1.00 24.43 175 ALA A N 1
ATOM 1478 C CA . ALA A 1 175 ? 24.950 -13.760 11.524 1.00 25.69 175 ALA A CA 1
ATOM 1479 C C . ALA A 1 175 ? 25.922 -13.549 10.368 1.00 24.13 175 ALA A C 1
ATOM 1480 O O . ALA A 1 175 ? 26.605 -12.528 10.296 1.00 24.99 175 ALA A O 1
ATOM 1482 N N . PRO A 1 176 ? 25.977 -14.514 9.436 1.00 25.73 176 PRO A N 1
ATOM 1483 C CA . PRO A 1 176 ? 26.867 -14.476 8.269 1.00 25.94 176 PRO A CA 1
ATOM 1484 C C . PRO A 1 176 ? 26.834 -13.216 7.414 1.00 25.43 176 PRO A C 1
ATOM 1485 O O . PRO A 1 176 ? 27.782 -12.950 6.680 1.00 26.11 176 PRO A O 1
ATOM 1489 N N . ASN A 1 177 ? 25.757 -12.444 7.487 1.00 25.40 177 ASN A N 1
ATOM 1490 C CA . ASN A 1 177 ? 25.697 -11.220 6.689 1.00 27.47 177 ASN A CA 1
ATOM 1491 C C . ASN A 1 177 ? 26.810 -10.254 7.097 1.00 27.75 177 ASN A C 1
ATOM 1492 O O . ASN A 1 177 ? 27.175 -9.353 6.335 1.00 29.48 177 ASN A O 1
ATOM 1497 N N . PHE A 1 178 ? 27.362 -10.445 8.291 1.00 28.14 178 PHE A N 1
ATOM 1498 C CA . PHE A 1 178 ? 28.440 -9.580 8.760 1.00 29.63 178 PHE A CA 1
ATOM 1499 C C . PHE A 1 178 ? 29.727 -9.812 7.969 1.00 31.34 178 PHE A C 1
ATOM 1500 O O . PHE A 1 178 ? 30.642 -8.992 8.008 1.00 32.52 178 PHE A O 1
ATOM 1508 N N . LYS A 1 179 ? 29.793 -10.928 7.248 1.00 32.33 179 LYS A N 1
ATOM 1509 C CA . LYS A 1 179 ? 30.973 -11.240 6.452 1.00 35.30 179 LYS A CA 1
ATOM 1510 C C . LYS A 1 179 ? 30.986 -10.449 5.143 1.00 36.90 179 LYS A C 1
ATOM 1511 O O . LYS A 1 179 ? 32.023 -10.344 4.485 1.00 38.48 179 LYS A O 1
ATOM 1517 N N . ASN A 1 180 ? 29.835 -9.896 4.772 1.00 36.78 180 ASN A N 1
ATOM 1518 C CA . ASN A 1 180 ? 29.713 -9.110 3.545 1.00 39.67 180 ASN A CA 1
ATOM 1519 C C . ASN A 1 180 ? 30.422 -7.770 3.688 1.00 42.93 180 ASN A C 1
ATOM 1520 O O . ASN A 1 180 ? 30.536 -7.236 4.792 1.00 42.94 180 ASN A O 1
ATOM 1525 N N . ASP A 1 181 ? 30.891 -7.229 2.566 1.00 46.32 181 ASP A N 1
ATOM 1526 C CA . ASP A 1 181 ? 31.572 -5.938 2.562 1.00 48.81 181 ASP A CA 1
ATOM 1527 C C . ASP A 1 181 ? 30.650 -4.913 3.210 1.00 50.17 181 ASP A C 1
ATOM 1528 O O . ASP A 1 181 ? 31.067 -4.159 4.087 1.00 51.30 181 ASP A O 1
ATOM 1533 N N . ASN A 1 182 ? 29.395 -4.899 2.770 1.00 52.28 182 ASN A N 1
ATOM 1534 C CA . ASN A 1 182 ? 28.384 -3.994 3.307 1.00 53.38 182 ASN A CA 1
ATOM 1535 C C . ASN A 1 182 ? 27.228 -4.816 3.863 1.00 53.14 182 ASN A C 1
ATOM 1536 O O . ASN A 1 182 ? 26.374 -5.289 3.110 1.00 53.22 182 ASN A O 1
ATOM 1541 N N . SER A 1 183 ? 27.206 -4.981 5.181 1.00 52.24 183 SER A N 1
ATOM 1542 C CA . SER A 1 183 ? 26.167 -5.759 5.847 1.00 52.45 183 SER A CA 1
ATOM 1543 C C . SER A 1 183 ? 24.928 -4.935 6.193 1.00 53.32 183 SER A C 1
ATOM 1544 O O . SER A 1 183 ? 23.972 -5.453 6.769 1.00 53.59 183 SER A O 1
ATOM 1547 N N . HIS A 1 184 ? 24.952 -3.653 5.845 1.00 54.10 184 HIS A N 1
ATOM 1548 C CA . HIS A 1 184 ? 23.828 -2.758 6.109 1.00 55.19 184 HIS A CA 1
ATOM 1549 C C . HIS A 1 184 ? 22.542 -3.289 5.461 1.00 54.11 184 HIS A C 1
ATOM 1550 O O . HIS A 1 184 ? 22.557 -3.743 4.315 1.00 54.73 184 HIS A O 1
ATOM 1557 N N . TYR A 1 185 ? 21.438 -3.247 6.206 1.00 52.77 185 TYR A N 1
ATOM 1558 C CA . TYR A 1 185 ? 20.152 -3.727 5.701 1.00 50.74 185 TYR A CA 1
ATOM 1559 C C . TYR A 1 185 ? 19.495 -2.708 4.768 1.00 49.45 185 TYR A C 1
ATOM 1560 O O . TYR A 1 185 ? 19.238 -1.571 5.157 1.00 47.65 185 TYR A O 1
ATOM 1569 N N . ILE A 1 186 ? 19.223 -3.141 3.539 1.00 48.47 186 ILE A N 1
ATOM 1570 C CA . ILE A 1 186 ? 18.623 -2.297 2.507 1.00 48.44 186 ILE A CA 1
ATOM 1571 C C . ILE A 1 186 ? 17.397 -1.491 2.943 1.00 47.59 186 ILE A C 1
ATOM 1572 O O . ILE A 1 186 ? 17.164 -0.390 2.440 1.00 48.62 186 ILE A O 1
ATOM 1577 N N . GLY A 1 187 ? 16.621 -2.032 3.877 1.00 45.82 187 GLY A N 1
ATOM 1578 C CA . GLY A 1 187 ? 15.434 -1.339 4.349 1.00 43.44 187 GLY A CA 1
ATOM 1579 C C . GLY A 1 187 ? 15.713 -0.139 5.236 1.00 41.78 187 GLY A C 1
ATOM 1580 O O . GLY A 1 187 ? 14.824 0.681 5.471 1.00 40.79 187 GLY A O 1
ATOM 1581 N N . HIS A 1 188 ? 16.939 -0.038 5.742 1.00 40.54 188 HIS A N 1
ATOM 1582 C CA . HIS A 1 188 ? 17.317 1.086 6.593 1.00 40.98 188 HIS A CA 1
ATOM 1583 C C . HIS A 1 188 ? 17.774 2.242 5.713 1.00 40.98 188 HIS A C 1
ATOM 1584 O O . HIS A 1 188 ? 18.262 2.029 4.604 1.00 40.58 188 HIS A O 1
ATOM 1591 N N . SER A 1 189 ? 17.618 3.464 6.212 1.00 40.71 189 SER A N 1
ATOM 1592 C CA . SER A 1 189 ? 18.040 4.639 5.462 1.00 40.67 189 SER A CA 1
ATOM 1593 C C . SER A 1 189 ? 18.223 5.815 6.403 1.00 40.98 189 SER A C 1
ATOM 1594 O O . SER A 1 189 ? 17.637 5.861 7.487 1.00 38.75 189 SER A O 1
ATOM 1597 N N . LYS A 1 190 ? 19.050 6.763 5.983 1.00 41.14 190 LYS A N 1
ATOM 1598 C CA . LYS A 1 190 ? 19.302 7.961 6.767 1.00 42.29 190 LYS A CA 1
ATOM 1599 C C . LYS A 1 190 ? 17.974 8.692 6.944 1.00 41.53 190 LYS A C 1
ATOM 1600 O O . LYS A 1 190 ? 17.634 9.136 8.040 1.00 41.06 190 LYS A O 1
ATOM 1606 N N . ASN A 1 191 ? 17.228 8.802 5.849 1.00 42.09 191 ASN A N 1
ATOM 1607 C CA . ASN A 1 191 ? 15.946 9.492 5.860 1.00 42.40 191 ASN A CA 1
ATOM 1608 C C . ASN A 1 191 ? 14.925 8.799 6.755 1.00 41.24 191 ASN A C 1
ATOM 1609 O O . ASN A 1 191 ? 14.262 9.447 7.564 1.00 39.94 191 ASN A O 1
ATOM 1614 N N . THR A 1 192 ? 14.798 7.484 6.606 1.00 40.21 192 THR A N 1
ATOM 1615 C CA . THR A 1 192 ? 13.846 6.729 7.417 1.00 39.71 192 THR A CA 1
ATOM 1616 C C . THR A 1 192 ? 14.065 6.965 8.907 1.00 37.78 192 THR A C 1
ATOM 1617 O O . THR A 1 192 ? 13.120 7.269 9.633 1.00 38.41 192 THR A O 1
ATOM 1621 N N . ASP A 1 193 ? 15.303 6.824 9.370 1.00 36.48 193 ASP A N 1
ATOM 1622 C CA . ASP A 1 193 ? 15.579 7.040 10.784 1.00 36.13 193 ASP A CA 1
ATOM 1623 C C . ASP A 1 193 ? 15.334 8.492 11.190 1.00 37.49 193 ASP A C 1
ATOM 1624 O O . ASP A 1 193 ? 14.688 8.756 12.203 1.00 36.05 193 ASP A O 1
ATOM 1629 N N . ILE A 1 194 ? 15.837 9.436 10.399 1.00 38.04 194 ILE A N 1
ATOM 1630 C CA . ILE A 1 194 ? 15.637 10.849 10.714 1.00 39.41 194 ILE A CA 1
ATOM 1631 C C . ILE A 1 194 ? 14.149 11.176 10.822 1.00 37.86 194 ILE A C 1
ATOM 1632 O O . ILE A 1 194 ? 13.702 11.764 11.807 1.00 38.35 194 ILE A O 1
ATOM 1637 N N . LYS A 1 195 ? 13.383 10.792 9.807 1.00 38.24 195 LYS A N 1
ATOM 1638 C CA . LYS A 1 195 ? 11.952 11.065 9.805 1.00 39.78 195 LYS A CA 1
ATOM 1639 C C . LYS A 1 195 ? 11.251 10.365 10.960 1.00 39.59 195 LYS A C 1
ATOM 1640 O O . LYS A 1 195 ? 10.317 10.908 11.553 1.00 38.09 195 LYS A O 1
ATOM 1646 N N . ALA A 1 196 ? 11.704 9.157 11.283 1.00 37.75 196 ALA A N 1
ATOM 1647 C CA . ALA A 1 196 ? 11.114 8.416 12.388 1.00 36.59 196 ALA A CA 1
ATOM 1648 C C . ALA A 1 196 ? 11.415 9.174 13.678 1.00 36.04 196 ALA A C 1
ATOM 1649 O O . ALA A 1 196 ? 10.555 9.297 14.553 1.00 35.15 196 ALA A O 1
ATOM 1651 N N . LEU A 1 197 ? 12.640 9.684 13.790 1.00 36.60 197 LEU A N 1
ATOM 1652 C CA . LEU A 1 197 ? 13.038 10.434 14.975 1.00 37.50 197 LEU A CA 1
ATOM 1653 C C . LEU A 1 197 ? 12.251 11.742 15.059 1.00 38.33 197 LEU A C 1
ATOM 1654 O O . LEU A 1 197 ? 11.825 12.151 16.139 1.00 37.96 197 LEU A O 1
ATOM 1659 N N . GLU A 1 198 ? 12.056 12.391 13.917 1.00 39.90 198 GLU A N 1
ATOM 1660 C CA . GLU A 1 198 ? 11.297 13.636 13.878 1.00 42.47 198 GLU A CA 1
ATOM 1661 C C . GLU A 1 198 ? 9.861 13.365 14.310 1.00 42.48 198 GLU A C 1
ATOM 1662 O O . GLU A 1 198 ? 9.274 14.138 15.070 1.00 42.01 198 GLU A O 1
ATOM 1668 N N . PHE A 1 199 ? 9.308 12.254 13.832 1.00 41.09 199 PHE A N 1
ATOM 1669 C CA . PHE A 1 199 ? 7.940 11.869 14.161 1.00 41.42 199 PHE A CA 1
ATOM 1670 C C . PHE A 1 199 ? 7.756 11.683 15.667 1.00 41.87 199 PHE A C 1
ATOM 1671 O O . PHE A 1 199 ? 6.766 12.143 16.242 1.00 42.77 199 PHE A O 1
ATOM 1679 N N . LEU A 1 200 ? 8.711 11.008 16.300 1.00 40.48 200 LEU A N 1
ATOM 1680 C CA . LEU A 1 200 ? 8.653 10.747 17.736 1.00 39.99 200 LEU A CA 1
ATOM 1681 C C . LEU A 1 200 ? 8.735 12.023 18.568 1.00 41.21 200 LEU A C 1
ATOM 1682 O O . LEU A 1 200 ? 7.906 12.261 19.448 1.00 40.12 200 LEU A O 1
ATOM 1687 N N . GLU A 1 201 ? 9.748 12.834 18.293 1.00 43.89 201 GLU A N 1
ATOM 1688 C CA . GLU A 1 201 ? 9.948 14.081 19.018 1.00 46.62 201 GLU A CA 1
ATOM 1689 C C . GLU A 1 201 ? 8.674 14.918 18.979 1.00 47.70 201 GLU A C 1
ATOM 1690 O O . GLU A 1 201 ? 8.163 15.350 20.016 1.00 48.45 201 GLU A O 1
ATOM 1696 N N . LYS A 1 202 ? 8.163 15.119 17.771 1.00 48.64 202 LYS A N 1
ATOM 1697 C CA . LYS A 1 202 ? 6.955 15.901 17.548 1.00 50.20 202 LYS A CA 1
ATOM 1698 C C . LYS A 1 202 ? 5.716 15.312 18.214 1.00 49.89 202 LYS A C 1
ATOM 1699 O O . LYS A 1 202 ? 5.127 15.918 19.112 1.00 50.41 202 LYS A O 1
ATOM 1705 N N . THR A 1 203 ? 5.330 14.124 17.765 1.00 48.40 203 THR A N 1
ATOM 1706 C CA . THR A 1 203 ? 4.145 13.448 18.277 1.00 47.22 203 THR A CA 1
ATOM 1707 C C . THR A 1 203 ? 4.084 13.266 19.792 1.00 46.71 203 THR A C 1
ATOM 1708 O O . THR A 1 203 ? 3.018 13.407 20.389 1.00 46.74 203 THR A O 1
ATOM 1712 N N . TYR A 1 204 ? 5.217 12.966 20.418 1.00 46.23 204 TYR A N 1
ATOM 1713 C CA . TYR A 1 204 ? 5.229 12.733 21.858 1.00 45.52 204 TYR A CA 1
ATOM 1714 C C . TYR A 1 204 ? 5.842 13.834 22.717 1.00 46.80 204 TYR A C 1
ATOM 1715 O O . TYR A 1 204 ? 6.027 13.669 23.923 1.00 45.00 204 TYR A O 1
ATOM 1724 N N . LYS A 1 205 ? 6.142 14.961 22.087 1.00 48.02 205 LYS A N 1
ATOM 1725 C CA . LYS A 1 205 ? 6.698 16.108 22.789 1.00 49.98 205 LYS A CA 1
ATOM 1726 C C . LYS A 1 205 ? 7.870 15.787 23.705 1.00 49.42 205 LYS A C 1
ATOM 1727 O O . LYS A 1 205 ? 7.804 15.993 24.917 1.00 50.02 205 LYS A O 1
ATOM 1733 N N . ILE A 1 206 ? 8.944 15.279 23.114 1.00 48.81 206 ILE A N 1
ATOM 1734 C CA . ILE A 1 206 ? 10.151 14.954 23.859 1.00 49.09 206 ILE A CA 1
ATOM 1735 C C . ILE A 1 206 ? 11.289 15.716 23.201 1.00 48.71 206 ILE A C 1
ATOM 1736 O O . ILE A 1 206 ? 11.144 16.198 22.080 1.00 49.60 206 ILE A O 1
ATOM 1741 N N . LYS A 1 207 ? 12.416 15.832 23.891 1.00 48.96 207 LYS A N 1
ATOM 1742 C CA . LYS A 1 207 ? 13.555 16.556 23.341 1.00 49.22 207 LYS A CA 1
ATOM 1743 C C . LYS A 1 207 ? 14.713 15.634 22.982 1.00 48.53 207 LYS A C 1
ATOM 1744 O O . LYS A 1 207 ? 15.127 14.798 23.786 1.00 47.33 207 LYS A O 1
ATOM 1750 N N . LEU A 1 208 ? 15.234 15.802 21.770 1.00 48.67 208 LEU A N 1
ATOM 1751 C CA . LEU A 1 208 ? 16.351 14.998 21.289 1.00 48.75 208 LEU A CA 1
ATOM 1752 C C . LEU A 1 208 ? 17.624 15.837 21.233 1.00 49.73 208 LEU A C 1
ATOM 1753 O O . LEU A 1 208 ? 17.577 17.037 20.967 1.00 50.09 208 LEU A O 1
ATOM 1758 N N . TYR A 1 209 ? 18.758 15.195 21.490 1.00 50.37 209 TYR A N 1
ATOM 1759 C CA . TYR A 1 209 ? 20.054 15.861 21.467 1.00 51.67 209 TYR A CA 1
ATOM 1760 C C . TYR A 1 209 ? 21.086 14.956 20.812 1.00 51.86 209 TYR A C 1
ATOM 1761 O O . TYR A 1 209 ? 20.879 13.747 20.694 1.00 52.09 209 TYR A O 1
ATOM 1770 N N . CYS A 1 210 ? 22.199 15.546 20.395 1.00 51.45 210 CYS A N 1
ATOM 1771 C CA . CYS A 1 210 ? 23.267 14.800 19.743 1.00 51.19 210 CYS A CA 1
ATOM 1772 C C . CYS A 1 210 ? 24.576 14.988 20.508 1.00 51.25 210 CYS A C 1
ATOM 1773 O O . CYS A 1 210 ? 25.016 16.115 20.733 1.00 50.52 210 CYS A O 1
ATOM 1776 N N . LEU A 1 211 ? 25.190 13.880 20.915 1.00 49.98 211 LEU A N 1
ATOM 1777 C CA . LEU A 1 211 ? 26.445 13.927 21.659 1.00 49.86 211 LEU A CA 1
ATOM 1778 C C . LEU A 1 211 ? 27.657 13.812 20.746 1.00 50.27 211 LEU A C 1
ATOM 1779 O O . LEU A 1 211 ? 28.797 13.829 21.212 1.00 49.97 211 LEU A O 1
ATOM 1784 N N . CYS A 1 212 ? 27.410 13.700 19.445 1.00 51.44 212 CYS A N 1
ATOM 1785 C CA . CYS A 1 212 ? 28.491 13.554 18.479 1.00 53.01 212 CYS A CA 1
ATOM 1786 C C . CYS A 1 212 ? 28.466 14.658 17.426 1.00 54.27 212 CYS A C 1
ATOM 1787 O O . CYS A 1 212 ? 27.923 14.481 16.336 1.00 53.93 212 CYS A O 1
ATOM 1790 N N . PRO A 1 213 ? 29.071 15.814 17.741 1.00 55.59 213 PRO A N 1
ATOM 1791 C CA . PRO A 1 213 ? 29.121 16.961 16.829 1.00 56.33 213 PRO A CA 1
ATOM 1792 C C . PRO A 1 213 ? 29.680 16.640 15.447 1.00 56.95 213 PRO A C 1
ATOM 1793 O O . PRO A 1 213 ? 29.260 17.227 14.451 1.00 57.25 213 PRO A O 1
ATOM 1797 N N . ASN A 1 214 ? 30.621 15.704 15.389 1.00 57.43 214 ASN A N 1
ATOM 1798 C CA . ASN A 1 214 ? 31.232 15.325 14.122 1.00 58.48 214 ASN A CA 1
ATOM 1799 C C . ASN A 1 214 ? 30.408 14.287 13.359 1.00 58.26 214 ASN A C 1
ATOM 1800 O O . ASN A 1 214 ? 30.728 13.949 12.217 1.00 58.27 214 ASN A O 1
ATOM 1805 N N . SER A 1 215 ? 29.347 13.787 13.986 1.00 57.53 215 SER A N 1
ATOM 1806 C CA . SER A 1 215 ? 28.492 12.788 13.350 1.00 56.93 215 SER A CA 1
ATOM 1807 C C . SER A 1 215 ? 27.535 13.408 12.343 1.00 56.38 215 SER A C 1
ATOM 1808 O O . SER A 1 215 ? 27.149 14.570 12.466 1.00 55.94 215 SER A O 1
ATOM 1811 N N . LEU A 1 216 ? 27.153 12.615 11.350 1.00 55.92 216 LEU A N 1
ATOM 1812 C CA . LEU A 1 216 ? 26.232 13.066 10.319 1.00 56.30 216 LEU A CA 1
ATOM 1813 C C . LEU A 1 216 ? 24.902 13.424 10.973 1.00 56.71 216 LEU A C 1
ATOM 1814 O O . LEU A 1 216 ? 24.103 14.179 10.418 1.00 56.46 216 LEU A O 1
ATOM 1819 N N . LEU A 1 217 ? 24.679 12.875 12.163 1.00 56.85 217 LEU A N 1
ATOM 1820 C CA . LEU A 1 217 ? 23.454 13.119 12.915 1.00 57.01 217 LEU A CA 1
ATOM 1821 C C . LEU A 1 217 ? 23.383 14.569 13.387 1.00 57.62 217 LEU A C 1
ATOM 1822 O O . LEU A 1 217 ? 22.299 15.103 13.630 1.00 56.73 217 LEU A O 1
ATOM 1827 N N . ALA A 1 218 ? 24.546 15.202 13.512 1.00 58.41 218 ALA A N 1
ATOM 1828 C CA . ALA A 1 218 ? 24.623 16.588 13.961 1.00 58.51 218 ALA A CA 1
ATOM 1829 C C . ALA A 1 218 ? 24.009 17.541 12.940 1.00 58.93 218 ALA A C 1
ATOM 1830 O O . ALA A 1 218 ? 23.794 18.716 13.231 1.00 58.65 218 ALA A O 1
ATOM 1832 N N . ASN A 1 219 ? 23.728 17.030 11.745 1.00 60.09 219 ASN A N 1
ATOM 1833 C CA . ASN A 1 219 ? 23.135 17.843 10.687 1.00 61.13 219 ASN A CA 1
ATOM 1834 C C . ASN A 1 219 ? 21.612 17.821 10.753 1.00 61.28 219 ASN A C 1
ATOM 1835 O O . ASN A 1 219 ? 20.944 18.494 9.969 1.00 61.46 219 ASN A O 1
ATOM 1840 N N . PHE A 1 220 ? 21.065 17.053 11.691 1.00 60.59 220 PHE A N 1
ATOM 1841 C CA . PHE A 1 220 ? 19.617 16.935 11.819 1.00 59.60 220 PHE A CA 1
ATOM 1842 C C . PHE A 1 220 ? 19.101 17.198 13.228 1.00 59.31 220 PHE A C 1
ATOM 1843 O O . PHE A 1 220 ? 18.074 17.850 13.407 1.00 59.55 220 PHE A O 1
ATOM 1851 N N . ILE A 1 221 ? 19.807 16.686 14.228 1.00 59.16 221 ILE A N 1
ATOM 1852 C CA . ILE A 1 221 ? 19.392 16.877 15.610 1.00 59.34 221 ILE A CA 1
ATOM 1853 C C . ILE A 1 221 ? 20.261 17.909 16.316 1.00 59.09 221 ILE A C 1
ATOM 1854 O O . ILE A 1 221 ? 21.473 17.972 16.100 1.00 58.08 221 ILE A O 1
ATOM 1859 N N . GLU A 1 222 ? 19.625 18.715 17.161 1.00 59.30 222 GLU A N 1
ATOM 1860 C CA . GLU A 1 222 ? 20.311 19.753 17.918 1.00 60.24 222 GLU A CA 1
ATOM 1861 C C . GLU A 1 222 ? 21.364 19.148 18.837 1.00 61.03 222 GLU A C 1
ATOM 1862 O O . GLU A 1 222 ? 21.085 18.204 19.579 1.00 60.33 222 GLU A O 1
ATOM 1868 N N . LEU A 1 223 ? 22.573 19.697 18.788 1.00 61.24 223 LEU A N 1
ATOM 1869 C CA . LEU A 1 223 ? 23.660 19.208 19.623 1.00 62.22 223 LEU A CA 1
ATOM 1870 C C . LEU A 1 223 ? 23.328 19.415 21.095 1.00 61.97 223 LEU A C 1
ATOM 1871 O O . LEU A 1 223 ? 22.678 20.392 21.461 1.00 61.28 223 LEU A O 1
ATOM 1876 N N . ALA A 1 224 ? 23.769 18.485 21.935 1.00 61.78 224 ALA A N 1
ATOM 1877 C CA . ALA A 1 224 ? 23.518 18.579 23.365 1.00 62.14 224 ALA A CA 1
ATOM 1878 C C . ALA A 1 224 ? 24.205 19.825 23.918 1.00 63.19 224 ALA A C 1
ATOM 1879 O O . ALA A 1 224 ? 25.342 20.131 23.554 1.00 61.94 224 ALA A O 1
ATOM 1881 N N . PRO A 1 225 ? 23.520 20.557 24.811 1.00 64.61 225 PRO A N 1
ATOM 1882 C CA . PRO A 1 225 ? 24.067 21.775 25.415 1.00 65.89 225 PRO A CA 1
ATOM 1883 C C . PRO A 1 225 ? 25.362 21.527 26.184 1.00 67.11 225 PRO A C 1
ATOM 1884 O O . PRO A 1 225 ? 25.377 20.801 27.180 1.00 67.70 225 PRO A O 1
ATOM 1888 N N . ASN A 1 226 ? 26.447 22.136 25.715 1.00 68.14 226 ASN A N 1
ATOM 1889 C CA . ASN A 1 226 ? 27.748 21.984 26.352 1.00 69.35 226 ASN A CA 1
ATOM 1890 C C . ASN A 1 226 ? 27.679 22.381 27.820 1.00 70.03 226 ASN A C 1
ATOM 1891 O O . ASN A 1 226 ? 27.719 23.564 28.155 1.00 70.08 226 ASN A O 1
ATOM 1896 N N . LEU A 1 227 ? 27.569 21.384 28.692 1.00 71.04 227 LEU A N 1
ATOM 1897 C CA . LEU A 1 227 ? 27.503 21.631 30.125 1.00 72.16 227 LEU A CA 1
ATOM 1898 C C . LEU A 1 227 ? 28.916 21.772 30.670 1.00 72.90 227 LEU A C 1
ATOM 1899 O O . LEU A 1 227 ? 29.120 21.926 31.874 1.00 72.83 227 LEU A O 1
ATOM 1904 N N . ASN A 1 228 ? 29.891 21.713 29.770 1.00 74.06 228 ASN A N 1
ATOM 1905 C CA . ASN A 1 228 ? 31.292 21.839 30.146 1.00 75.62 228 ASN A CA 1
ATOM 1906 C C . ASN A 1 228 ? 31.614 20.847 31.261 1.00 76.01 228 ASN A C 1
ATOM 1907 O O . ASN A 1 228 ? 32.098 21.228 32.328 1.00 76.43 228 ASN A O 1
ATOM 1912 N N . SER A 1 229 ? 31.341 19.570 31.007 1.00 75.99 229 SER A N 1
ATOM 1913 C CA . SER A 1 229 ? 31.589 18.520 31.990 1.00 76.10 229 SER A CA 1
ATOM 1914 C C . SER A 1 229 ? 32.644 17.518 31.529 1.00 76.09 229 SER A C 1
ATOM 1915 O O . SER A 1 229 ? 33.012 17.484 30.354 1.00 76.30 229 SER A O 1
ATOM 1918 N N . ASN A 1 230 ? 33.132 16.708 32.465 1.00 75.99 230 ASN A N 1
ATOM 1919 C CA . ASN A 1 230 ? 34.139 15.696 32.159 1.00 76.28 230 ASN A CA 1
ATOM 1920 C C . ASN A 1 230 ? 33.562 14.316 32.475 1.00 75.72 230 ASN A C 1
ATOM 1921 O O . ASN A 1 230 ? 32.604 14.201 33.241 1.00 75.54 230 ASN A O 1
ATOM 1926 N N . PHE A 1 231 ? 34.145 13.271 31.895 1.00 74.76 231 PHE A N 1
ATOM 1927 C CA . PHE A 1 231 ? 33.643 11.920 32.115 1.00 73.56 231 PHE A CA 1
ATOM 1928 C C . PHE A 1 231 ? 34.679 10.896 32.569 1.00 72.47 231 PHE A C 1
ATOM 1929 O O . PHE A 1 231 ? 34.491 10.236 33.590 1.00 72.41 231 PHE A O 1
ATOM 1937 N N . ILE A 1 232 ? 35.759 10.764 31.802 1.00 71.13 232 ILE A N 1
ATOM 1938 C CA . ILE A 1 232 ? 36.826 9.804 32.092 1.00 70.17 232 ILE A CA 1
ATOM 1939 C C . ILE A 1 232 ? 36.449 8.426 31.552 1.00 68.84 232 ILE A C 1
ATOM 1940 O O . ILE A 1 232 ? 35.663 7.697 32.158 1.00 67.96 232 ILE A O 1
ATOM 1945 N N . ILE A 1 233 ? 37.020 8.076 30.406 1.00 67.61 233 ILE A N 1
ATOM 1946 C CA . ILE A 1 233 ? 36.743 6.797 29.773 1.00 65.93 233 ILE A CA 1
ATOM 1947 C C . ILE A 1 233 ? 37.631 5.706 30.354 1.00 64.90 233 ILE A C 1
ATOM 1948 O O . ILE A 1 233 ? 38.857 5.807 30.313 1.00 64.31 233 ILE A O 1
ATOM 1953 N N . GLN A 1 234 ? 37.008 4.667 30.900 1.00 63.51 234 GLN A N 1
ATOM 1954 C CA . GLN A 1 234 ? 37.753 3.558 31.475 1.00 62.22 234 GLN A CA 1
ATOM 1955 C C . GLN A 1 234 ? 38.204 2.632 30.355 1.00 61.31 234 GLN A C 1
ATOM 1956 O O . GLN A 1 234 ? 37.473 2.409 29.390 1.00 60.68 234 GLN A O 1
ATOM 1962 N N . GLU A 1 235 ? 39.409 2.094 30.488 1.00 60.29 235 GLU A N 1
ATOM 1963 C CA . GLU A 1 235 ? 39.960 1.198 29.479 1.00 58.97 235 GLU A CA 1
ATOM 1964 C C . GLU A 1 235 ? 39.426 -0.220 29.685 1.00 56.88 235 GLU A C 1
ATOM 1965 O O . GLU A 1 235 ? 38.949 -0.560 30.770 1.00 55.74 235 GLU A O 1
ATOM 1971 N N . LYS A 1 236 ? 39.501 -1.038 28.638 1.00 54.01 236 LYS A N 1
ATOM 1972 C CA . LYS A 1 236 ? 39.048 -2.425 28.707 1.00 51.95 236 LYS A CA 1
ATOM 1973 C C . LYS A 1 236 ? 40.175 -3.351 28.267 1.00 51.60 236 LYS A C 1
ATOM 1974 O O . LYS A 1 236 ? 40.808 -3.129 27.234 1.00 50.88 236 LYS A O 1
ATOM 1980 N N . ASN A 1 237 ? 40.420 -4.389 29.061 1.00 51.72 237 ASN A N 1
ATOM 1981 C CA . ASN A 1 237 ? 41.477 -5.351 28.772 1.00 51.62 237 ASN A CA 1
ATOM 1982 C C . ASN A 1 237 ? 40.972 -6.783 28.872 1.00 50.27 237 ASN A C 1
ATOM 1983 O O . ASN A 1 237 ? 40.219 -7.117 29.786 1.00 50.04 237 ASN A O 1
ATOM 1988 N N . ASN A 1 238 ? 41.397 -7.626 27.934 1.00 49.55 238 ASN A N 1
ATOM 1989 C CA . ASN A 1 238 ? 40.984 -9.028 27.921 1.00 48.65 238 ASN A CA 1
ATOM 1990 C C . ASN A 1 238 ? 39.495 -9.141 28.234 1.00 46.15 238 ASN A C 1
ATOM 1991 O O . ASN A 1 238 ? 39.074 -9.965 29.047 1.00 45.78 238 ASN A O 1
ATOM 1996 N N . TYR A 1 239 ? 38.707 -8.293 27.583 1.00 43.03 239 TYR A N 1
ATOM 1997 C CA . TYR A 1 239 ? 37.266 -8.267 27.778 1.00 38.98 239 TYR A CA 1
ATOM 1998 C C . TYR A 1 239 ? 36.572 -9.167 26.764 1.00 36.03 239 TYR A C 1
ATOM 1999 O O . TYR A 1 239 ? 37.204 -9.698 25.854 1.00 34.11 239 TYR A O 1
ATOM 2008 N N . THR A 1 240 ? 35.267 -9.333 26.932 1.00 33.58 240 THR A N 1
ATOM 2009 C CA . THR A 1 240 ? 34.471 -10.153 26.026 1.00 32.54 240 THR A CA 1
ATOM 2010 C C . THR A 1 240 ? 34.222 -9.311 24.777 1.00 31.25 240 THR A C 1
ATOM 2011 O O . THR A 1 240 ? 33.515 -8.306 24.838 1.00 31.33 240 THR A O 1
ATOM 2015 N N . LYS A 1 241 ? 34.815 -9.714 23.653 1.00 29.09 241 LYS A N 1
ATOM 2016 C CA . LYS A 1 241 ? 34.681 -8.959 22.407 1.00 28.55 241 LYS A CA 1
ATOM 2017 C C . LYS A 1 241 ? 33.981 -9.708 21.277 1.00 27.59 241 LYS A C 1
ATOM 2018 O O . LYS A 1 241 ? 34.029 -9.290 20.118 1.00 27.47 241 LYS A O 1
ATOM 2024 N N . ASP A 1 242 ? 33.339 -10.817 21.616 1.00 25.78 242 ASP A N 1
ATOM 2025 C CA . ASP A 1 242 ? 32.616 -11.610 20.635 1.00 24.88 242 ASP A CA 1
ATOM 2026 C C . ASP A 1 242 ? 31.425 -12.232 21.348 1.00 24.02 242 ASP A C 1
ATOM 2027 O O . ASP A 1 242 ? 31.459 -12.434 22.562 1.00 26.86 242 ASP A O 1
ATOM 2032 N N . ILE A 1 243 ? 30.369 -12.522 20.600 1.00 23.95 243 ILE A N 1
ATOM 2033 C CA . ILE A 1 243 ? 29.188 -13.136 21.192 1.00 23.39 243 ILE A CA 1
ATOM 2034 C C . ILE A 1 243 ? 29.520 -14.596 21.525 1.00 23.47 243 ILE A C 1
ATOM 2035 O O . ILE A 1 243 ? 30.408 -15.193 20.913 1.00 23.58 243 ILE A O 1
ATOM 2040 N N . LEU A 1 244 ? 28.840 -15.160 22.518 1.00 22.32 244 LEU A N 1
ATOM 2041 C CA . LEU A 1 244 ? 29.077 -16.546 22.902 1.00 21.51 244 LEU A CA 1
ATOM 2042 C C . LEU A 1 244 ? 27.999 -17.425 22.295 1.00 22.64 244 LEU A C 1
ATOM 2043 O O . LEU A 1 244 ? 26.860 -16.990 22.124 1.00 23.33 244 LEU A O 1
ATOM 2048 N N . ILE A 1 245 ? 28.360 -18.667 21.984 1.00 21.33 245 ILE A N 1
ATOM 2049 C CA . ILE A 1 245 ? 27.427 -19.601 21.379 1.00 20.60 245 ILE A CA 1
ATOM 2050 C C . ILE A 1 245 ? 27.075 -20.707 22.368 1.00 20.74 245 ILE A C 1
ATOM 2051 O O . ILE A 1 245 ? 27.956 -21.401 22.872 1.00 19.91 245 ILE A O 1
ATOM 2056 N N . PRO A 1 246 ? 25.776 -20.867 22.675 1.00 19.93 246 PRO A N 1
ATOM 2057 C CA . PRO A 1 246 ? 25.310 -21.897 23.608 1.00 19.20 246 PRO A CA 1
ATOM 2058 C C . PRO A 1 246 ? 25.627 -23.320 23.153 1.00 21.27 246 PRO A C 1
ATOM 2059 O O . PRO A 1 246 ? 25.947 -23.561 21.985 1.00 17.84 246 PRO A O 1
ATOM 2063 N N . SER A 1 247 ? 25.516 -24.254 24.094 1.00 21.87 247 SER A N 1
ATOM 2064 C CA . SER A 1 247 ? 25.785 -25.670 23.841 1.00 24.33 247 SER A CA 1
ATOM 2065 C C . SER A 1 247 ? 24.771 -26.275 22.882 1.00 24.28 247 SER A C 1
ATOM 2066 O O . SER A 1 247 ? 23.676 -25.738 22.701 1.00 21.98 247 SER A O 1
ATOM 2069 N N . SER A 1 248 ? 25.115 -27.416 22.288 1.00 23.84 248 SER A N 1
ATOM 2070 C CA . SER A 1 248 ? 24.184 -28.059 21.375 1.00 24.62 248 SER A CA 1
ATOM 2071 C C . SER A 1 248 ? 22.924 -28.482 22.140 1.00 23.34 248 SER A C 1
ATOM 2072 O O . SER A 1 248 ? 21.820 -28.420 21.599 1.00 22.14 248 SER A O 1
ATOM 2075 N N . GLU A 1 249 ? 23.084 -28.909 23.390 1.00 23.98 249 GLU A N 1
ATOM 2076 C CA . GLU A 1 249 ? 21.930 -29.318 24.191 1.00 24.58 249 GLU A CA 1
ATOM 2077 C C . GLU A 1 249 ? 21.012 -28.128 24.464 1.00 24.12 249 GLU A C 1
ATOM 2078 O O . GLU A 1 249 ? 19.792 -28.272 24.482 1.00 23.33 249 GLU A O 1
ATOM 2084 N N . ALA A 1 250 ? 21.599 -26.954 24.682 1.00 22.07 250 ALA A N 1
ATOM 2085 C CA . ALA A 1 250 ? 20.810 -25.753 24.931 1.00 21.64 250 ALA A CA 1
ATOM 2086 C C . ALA A 1 250 ? 19.988 -25.417 23.685 1.00 18.90 250 ALA A C 1
ATOM 2087 O O . ALA A 1 250 ? 18.793 -25.114 23.776 1.00 20.57 250 ALA A O 1
ATOM 2089 N N . TYR A 1 251 ? 20.623 -25.465 22.518 1.00 19.91 251 TYR A N 1
ATOM 2090 C CA . TYR A 1 251 ? 19.911 -25.181 21.278 1.00 20.00 251 TYR A CA 1
ATOM 2091 C C . TYR A 1 251 ? 18.780 -26.195 21.084 1.00 20.25 251 TYR A C 1
ATOM 2092 O O . TYR A 1 251 ? 17.698 -25.850 20.610 1.00 21.38 251 TYR A O 1
ATOM 2101 N N . GLY A 1 252 ? 19.032 -27.445 21.458 1.00 21.75 252 GLY A N 1
ATOM 2102 C CA . GLY A 1 252 ? 18.012 -28.470 21.321 1.00 21.80 252 GLY A CA 1
ATOM 2103 C C . 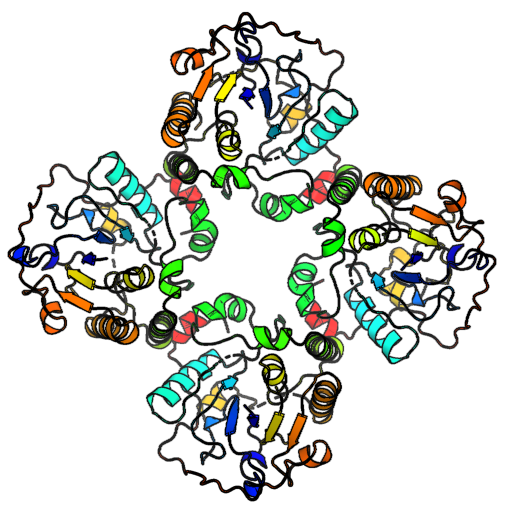GLY A 1 252 ? 16.769 -28.137 22.123 1.00 22.72 252 GLY A C 1
ATOM 2104 O O . GLY A 1 252 ? 15.642 -28.285 21.649 1.00 22.50 252 GLY A O 1
ATOM 2105 N N . LYS A 1 253 ? 16.973 -27.680 23.351 1.00 22.35 253 LYS A N 1
ATOM 2106 C CA . LYS A 1 253 ? 15.861 -27.322 24.224 1.00 21.05 253 LYS A CA 1
ATOM 2107 C C . LYS A 1 253 ? 15.096 -26.114 23.692 1.00 21.79 253 LYS A C 1
ATOM 2108 O O . LYS A 1 253 ? 13.878 -26.022 23.830 1.00 21.51 253 LYS A O 1
ATOM 2114 N N . PHE A 1 254 ? 15.817 -25.194 23.072 1.00 20.40 254 PHE A N 1
ATOM 2115 C CA . PHE A 1 254 ? 15.213 -23.974 22.551 1.00 23.01 254 PHE A CA 1
ATOM 2116 C C . PHE A 1 254 ? 14.744 -24.072 21.089 1.00 26.40 254 PHE A C 1
ATOM 2117 O O . PHE A 1 254 ? 14.147 -23.128 20.570 1.00 29.15 254 PHE A O 1
ATOM 2125 N N . SER A 1 255 ? 14.988 -25.208 20.434 1.00 27.69 255 SER A N 1
ATOM 2126 C CA . SER A 1 255 ? 14.645 -25.366 19.015 1.00 30.58 255 SER A CA 1
ATOM 2127 C C . SER A 1 255 ? 13.254 -24.916 18.536 1.00 31.61 255 SER A C 1
ATOM 2128 O O . SER A 1 255 ? 13.118 -24.411 17.421 1.00 31.22 255 SER A O 1
ATOM 2131 N N . LYS A 1 256 ? 12.229 -25.087 19.362 1.00 31.79 256 LYS A N 1
ATOM 2132 C CA . LYS A 1 256 ? 10.878 -24.685 18.989 1.00 32.86 256 LYS A CA 1
ATOM 2133 C C . LYS A 1 256 ? 10.720 -23.163 18.905 1.00 31.33 256 LYS A C 1
ATOM 2134 O O . LYS A 1 256 ? 9.815 -22.659 18.235 1.00 30.43 256 LYS A O 1
ATOM 2140 N N . ASN A 1 257 ? 11.613 -22.442 19.573 1.00 29.97 257 ASN A N 1
ATOM 2141 C CA . ASN A 1 257 ? 11.580 -20.980 19.597 1.00 28.77 257 ASN A CA 1
ATOM 2142 C C . ASN A 1 257 ? 12.484 -20.318 18.565 1.00 30.21 257 ASN A C 1
ATOM 2143 O O . ASN A 1 257 ? 12.675 -19.103 18.594 1.00 28.38 257 ASN A O 1
ATOM 2148 N N . ILE A 1 258 ? 13.046 -21.104 17.653 1.00 32.72 258 ILE A N 1
ATOM 2149 C CA . ILE A 1 258 ? 13.926 -20.531 16.642 1.00 36.39 258 ILE A CA 1
ATOM 2150 C C . ILE A 1 258 ? 13.637 -21.144 15.267 1.00 37.70 258 ILE A C 1
ATOM 2151 O O . ILE A 1 258 ? 14.515 -21.092 14.378 1.00 38.20 258 ILE A O 1
ATOM 2164 N N . LYS B 1 2 ? 2.191 -19.069 59.036 1.00 60.91 2 LYS B N 1
ATOM 2165 C CA . LYS B 1 2 ? 2.489 -20.243 59.843 1.00 55.66 2 LYS B CA 1
ATOM 2166 C C . LYS B 1 2 ? 3.830 -20.759 59.326 1.00 51.77 2 LYS B C 1
ATOM 2167 O O . LYS B 1 2 ? 4.211 -20.461 58.196 1.00 51.50 2 LYS B O 1
ATOM 2173 N N . LYS B 1 3 ? 4.558 -21.507 60.144 1.00 47.73 3 LYS B N 1
ATOM 2174 C CA . LYS B 1 3 ? 5.845 -22.037 59.707 1.00 43.62 3 LYS B CA 1
ATOM 2175 C C . LYS B 1 3 ? 5.593 -23.239 58.801 1.00 38.93 3 LYS B C 1
ATOM 2176 O O . LYS B 1 3 ? 4.547 -23.879 58.898 1.00 38.34 3 LYS B O 1
ATOM 2182 N N . VAL B 1 4 ? 6.538 -23.545 57.918 1.00 33.20 4 VAL B N 1
ATOM 2183 C CA . VAL B 1 4 ? 6.361 -24.689 57.028 1.00 29.05 4 VAL B CA 1
ATOM 2184 C C . VAL B 1 4 ? 7.559 -25.627 57.021 1.00 28.48 4 VAL B C 1
ATOM 2185 O O . VAL B 1 4 ? 8.720 -25.200 56.982 1.00 27.66 4 VAL B O 1
ATOM 2189 N N . ILE B 1 5 ? 7.265 -26.918 57.071 1.00 26.09 5 ILE B N 1
ATOM 2190 C CA . ILE B 1 5 ? 8.297 -27.935 57.036 1.00 24.67 5 ILE B CA 1
ATOM 2191 C C . ILE B 1 5 ? 8.235 -28.562 55.649 1.00 24.39 5 ILE B C 1
ATOM 2192 O O . ILE B 1 5 ? 7.193 -29.069 55.233 1.00 22.74 5 ILE B O 1
ATOM 2197 N N . ILE B 1 6 ? 9.342 -28.491 54.922 1.00 22.43 6 ILE B N 1
ATOM 2198 C CA . ILE B 1 6 ? 9.402 -29.063 53.588 1.00 21.65 6 ILE B CA 1
ATOM 2199 C C . ILE B 1 6 ? 10.217 -30.345 53.684 1.00 23.04 6 ILE B C 1
ATOM 2200 O O . ILE B 1 6 ? 11.362 -30.337 54.135 1.00 23.38 6 ILE B O 1
ATOM 2205 N N . ALA B 1 7 ? 9.610 -31.452 53.271 1.00 22.49 7 ALA B N 1
ATOM 2206 C CA . ALA B 1 7 ? 10.270 -32.736 53.359 1.00 23.17 7 ALA B CA 1
ATOM 2207 C C . ALA B 1 7 ? 10.505 -33.472 52.052 1.00 22.92 7 ALA B C 1
ATOM 2208 O O . ALA B 1 7 ? 9.594 -33.636 51.238 1.00 22.32 7 ALA B O 1
ATOM 2210 N N . GLY B 1 8 ? 11.748 -33.908 51.870 1.00 22.92 8 GLY B N 1
ATOM 2211 C CA . GLY B 1 8 ? 12.103 -34.704 50.715 1.00 25.07 8 GLY B CA 1
ATOM 2212 C C . GLY B 1 8 ? 11.931 -36.104 51.266 1.00 24.79 8 GLY B C 1
ATOM 2213 O O . GLY B 1 8 ? 11.505 -36.246 52.411 1.00 25.32 8 GLY B O 1
ATOM 2214 N N . ASN B 1 9 ? 12.252 -37.134 50.493 1.00 25.74 9 ASN B N 1
ATOM 2215 C CA . ASN B 1 9 ? 12.089 -38.494 50.985 1.00 27.89 9 ASN B CA 1
ATOM 2216 C C . ASN B 1 9 ? 13.411 -39.232 51.184 1.00 29.72 9 ASN B C 1
ATOM 2217 O O . ASN B 1 9 ? 13.477 -40.459 51.078 1.00 30.01 9 ASN B O 1
ATOM 2222 N N . GLY B 1 10 ? 14.458 -38.468 51.486 1.00 30.62 10 GLY B N 1
ATOM 2223 C CA . GLY B 1 10 ? 15.760 -39.057 51.732 1.00 30.30 10 GLY B CA 1
ATOM 2224 C C . GLY B 1 10 ? 15.785 -39.693 53.108 1.00 31.84 10 GLY B C 1
ATOM 2225 O O . GLY B 1 10 ? 14.864 -39.487 53.904 1.00 31.24 10 GLY B O 1
ATOM 2226 N N . PRO B 1 11 ? 16.832 -40.469 53.427 1.00 33.00 11 PRO B N 1
ATOM 2227 C CA . PRO B 1 11 ? 16.954 -41.133 54.727 1.00 33.40 11 PRO B CA 1
ATOM 2228 C C . PRO B 1 11 ? 16.887 -40.207 55.936 1.00 32.94 11 PRO B C 1
ATOM 2229 O O . PRO B 1 11 ? 16.484 -40.628 57.018 1.00 32.29 11 PRO B O 1
ATOM 2233 N N . SER B 1 12 ? 17.276 -38.947 55.759 1.00 33.01 12 SER B N 1
ATOM 2234 C CA . SER B 1 12 ? 17.241 -38.000 56.865 1.00 33.62 12 SER B CA 1
ATOM 2235 C C . SER B 1 12 ? 15.816 -37.800 57.373 1.00 32.81 12 SER B C 1
ATOM 2236 O O . SER B 1 12 ? 15.607 -37.299 58.474 1.00 33.65 12 SER B O 1
ATOM 2239 N N . LEU B 1 13 ? 14.835 -38.187 56.564 1.00 32.98 13 LEU B N 1
ATOM 2240 C CA . LEU B 1 13 ? 13.436 -38.061 56.960 1.00 32.51 13 LEU B CA 1
ATOM 2241 C C . LEU B 1 13 ? 13.195 -38.866 58.233 1.00 32.87 13 LEU B C 1
ATOM 2242 O O . LEU B 1 13 ? 12.388 -38.483 59.080 1.00 31.85 13 LEU B O 1
ATOM 2247 N N . LYS B 1 14 ? 13.912 -39.978 58.362 1.00 34.81 14 LYS B N 1
ATOM 2248 C CA . LYS B 1 14 ? 13.783 -40.857 59.521 1.00 38.63 14 LYS B CA 1
ATOM 2249 C C . LYS B 1 14 ? 14.728 -40.455 60.652 1.00 40.41 14 LYS B C 1
ATOM 2250 O O . LYS B 1 14 ? 14.774 -41.106 61.695 1.00 40.60 14 LYS B O 1
ATOM 2256 N N . GLU B 1 15 ? 15.479 -39.381 60.441 1.00 41.32 15 GLU B N 1
ATOM 2257 C CA . GLU B 1 15 ? 16.426 -38.911 61.440 1.00 41.99 15 GLU B CA 1
ATOM 2258 C C . GLU B 1 15 ? 16.211 -37.448 61.812 1.00 41.65 15 GLU B C 1
ATOM 2259 O O . GLU B 1 15 ? 17.162 -36.673 61.911 1.00 41.80 15 GLU B O 1
ATOM 2265 N N . ILE B 1 16 ? 14.954 -37.075 62.018 1.00 40.19 16 ILE B N 1
ATOM 2266 C CA . ILE B 1 16 ? 14.618 -35.709 62.395 1.00 38.96 16 ILE B CA 1
ATOM 2267 C C . ILE B 1 16 ? 14.793 -35.520 63.897 1.00 39.87 16 ILE B C 1
ATOM 2268 O O . ILE B 1 16 ? 14.268 -36.299 64.693 1.00 38.29 16 ILE B O 1
ATOM 2273 N N . ASP B 1 17 ? 15.536 -34.489 64.284 1.00 40.34 17 ASP B N 1
ATOM 2274 C CA . ASP B 1 17 ? 15.730 -34.205 65.697 1.00 41.10 17 ASP B CA 1
ATOM 2275 C C . ASP B 1 17 ? 14.467 -33.477 66.126 1.00 39.82 17 ASP B C 1
ATOM 2276 O O . ASP B 1 17 ? 14.381 -32.253 66.027 1.00 40.17 17 ASP B O 1
ATOM 2281 N N . TYR B 1 18 ? 13.484 -34.239 66.593 1.00 39.04 18 TYR B N 1
ATOM 2282 C CA . TYR B 1 18 ? 12.203 -33.674 66.999 1.00 36.88 18 TYR B CA 1
ATOM 2283 C C . TYR B 1 18 ? 12.259 -32.616 68.083 1.00 36.60 18 TYR B C 1
ATOM 2284 O O . TYR B 1 18 ? 11.301 -31.868 68.265 1.00 36.42 18 TYR B O 1
ATOM 2293 N N . SER B 1 19 ? 13.377 -32.537 68.794 1.00 38.02 19 SER B N 1
ATOM 2294 C CA . SER B 1 19 ? 13.525 -31.529 69.837 1.00 39.84 19 SER B CA 1
ATOM 2295 C C . SER B 1 19 ? 13.494 -30.143 69.190 1.00 40.27 19 SER B C 1
ATOM 2296 O O . SER B 1 19 ? 13.180 -29.149 69.845 1.00 39.24 19 SER B O 1
ATOM 2299 N N . ARG B 1 20 ? 13.812 -30.090 67.897 1.00 40.75 20 ARG B N 1
ATOM 2300 C CA . ARG B 1 20 ? 13.839 -28.827 67.157 1.00 42.64 20 ARG B CA 1
ATOM 2301 C C . ARG B 1 20 ? 12.557 -28.573 66.355 1.00 44.30 20 ARG B C 1
ATOM 2302 O O . ARG B 1 20 ? 12.370 -27.488 65.795 1.00 42.50 20 ARG B O 1
ATOM 2310 N N . LEU B 1 21 ? 11.678 -29.568 66.297 1.00 45.56 21 LEU B N 1
ATOM 2311 C CA . LEU B 1 21 ? 10.429 -29.428 65.553 1.00 47.03 21 LEU B CA 1
ATOM 2312 C C . LEU B 1 21 ? 9.588 -28.273 66.091 1.00 48.61 21 LEU B C 1
ATOM 2313 O O . LEU B 1 21 ? 9.235 -28.251 67.269 1.00 49.42 21 LEU B O 1
ATOM 2318 N N . PRO B 1 22 ? 9.252 -27.298 65.231 1.00 49.39 22 PRO B N 1
ATOM 2319 C CA . PRO B 1 22 ? 8.446 -26.148 65.656 1.00 50.82 22 PRO B CA 1
ATOM 2320 C C . PRO B 1 22 ? 7.055 -26.559 66.132 1.00 52.41 22 PRO B C 1
ATOM 2321 O O . PRO B 1 22 ? 6.650 -27.709 65.966 1.00 51.79 22 PRO B O 1
ATOM 2325 N N . ASN B 1 23 ? 6.331 -25.614 66.724 1.00 54.55 23 ASN B N 1
ATOM 2326 C CA . ASN B 1 23 ? 4.992 -25.880 67.243 1.00 56.14 23 ASN B CA 1
ATOM 2327 C C . ASN B 1 23 ? 3.898 -25.841 66.182 1.00 55.88 23 ASN B C 1
ATOM 2328 O O . ASN B 1 23 ? 3.333 -26.876 65.827 1.00 57.40 23 ASN B O 1
ATOM 2333 N N . ASP B 1 24 ? 3.592 -24.645 65.687 1.00 53.91 24 ASP B N 1
ATOM 2334 C CA . ASP B 1 24 ? 2.558 -24.489 64.672 1.00 51.23 24 ASP B CA 1
ATOM 2335 C C . ASP B 1 24 ? 3.207 -24.433 63.292 1.00 48.38 24 ASP B C 1
ATOM 2336 O O . ASP B 1 24 ? 3.847 -23.443 62.932 1.00 47.86 24 ASP B O 1
ATOM 2341 N N . PHE B 1 25 ? 3.033 -25.501 62.521 1.00 44.30 25 PHE B N 1
ATOM 2342 C CA . PHE B 1 25 ? 3.629 -25.582 61.193 1.00 39.29 25 PHE B CA 1
ATOM 2343 C C . PHE B 1 25 ? 2.751 -26.300 60.173 1.00 36.37 25 PHE B C 1
ATOM 2344 O O . PHE B 1 25 ? 1.835 -27.043 60.530 1.00 34.27 25 PHE B O 1
ATOM 2352 N N . ASP B 1 26 ? 3.046 -26.062 58.899 1.00 33.15 26 ASP B N 1
ATOM 2353 C CA . ASP B 1 26 ? 2.351 -26.716 57.797 1.00 30.48 26 ASP B CA 1
ATOM 2354 C C . ASP B 1 26 ? 3.372 -27.682 57.220 1.00 28.00 26 ASP B C 1
ATOM 2355 O O . ASP B 1 26 ? 4.569 -27.496 57.409 1.00 27.67 26 ASP B O 1
ATOM 2360 N N . VAL B 1 27 ? 2.905 -28.702 56.509 1.00 27.56 27 VAL B N 1
ATOM 2361 C CA . VAL B 1 27 ? 3.806 -29.687 55.927 1.00 25.43 27 VAL B CA 1
ATOM 2362 C C . VAL B 1 27 ? 3.654 -29.812 54.409 1.00 23.14 27 VAL B C 1
ATOM 2363 O O . VAL B 1 27 ? 2.541 -29.893 53.899 1.00 22.55 27 VAL B O 1
ATOM 2367 N N . PHE B 1 28 ? 4.788 -29.824 53.711 1.00 21.38 28 PHE B N 1
ATOM 2368 C CA . PHE B 1 28 ? 4.844 -29.985 52.255 1.00 20.51 28 PHE B CA 1
ATOM 2369 C C . PHE B 1 28 ? 5.535 -31.317 52.002 1.00 18.75 28 PHE B C 1
ATOM 2370 O O . PHE B 1 28 ? 6.641 -31.540 52.489 1.00 20.02 28 PHE B O 1
ATOM 2378 N N . ARG B 1 29 ? 4.896 -32.188 51.236 1.00 17.67 29 ARG B N 1
ATOM 2379 C CA . ARG B 1 29 ? 5.476 -33.488 50.908 1.00 19.08 29 ARG B CA 1
ATOM 2380 C C . ARG B 1 29 ? 5.524 -33.619 49.388 1.00 19.14 29 ARG B C 1
ATOM 2381 O O . ARG B 1 29 ? 4.828 -32.895 48.667 1.00 17.66 29 ARG B O 1
ATOM 2389 N N . CYS B 1 30 ? 6.328 -34.553 48.890 1.00 20.09 30 CYS B N 1
ATOM 2390 C CA . CYS B 1 30 ? 6.409 -34.731 47.447 1.00 19.84 30 CYS B CA 1
ATOM 2391 C C . CYS B 1 30 ? 6.496 -36.184 47.032 1.00 20.86 30 CYS B C 1
ATOM 2392 O O . CYS B 1 30 ? 6.878 -37.053 47.817 1.00 20.17 30 CYS B O 1
ATOM 2395 N N . ASN B 1 31 ? 6.131 -36.410 45.777 1.00 20.88 31 ASN B N 1
ATOM 2396 C CA . ASN B 1 31 ? 6.176 -37.706 45.130 1.00 21.74 31 ASN B CA 1
ATOM 2397 C C . ASN B 1 31 ? 5.820 -38.924 45.981 1.00 20.90 31 ASN B C 1
ATOM 2398 O O . ASN B 1 31 ? 4.705 -38.995 46.489 1.00 20.73 31 ASN B O 1
ATOM 2403 N N . GLN B 1 32 ? 6.727 -39.892 46.127 1.00 22.15 32 GLN B N 1
ATOM 2404 C CA . GLN B 1 32 ? 6.385 -41.085 46.919 1.00 22.05 32 GLN B CA 1
ATOM 2405 C C . GLN B 1 32 ? 6.519 -40.925 48.429 1.00 21.69 32 GLN B C 1
ATOM 2406 O O . GLN B 1 32 ? 7.022 -41.822 49.113 1.00 23.34 32 GLN B O 1
ATOM 2412 N N . PHE B 1 33 ? 6.055 -39.793 48.951 1.00 21.79 33 PHE B N 1
ATOM 2413 C CA . PHE B 1 33 ? 6.135 -39.522 50.383 1.00 22.04 33 PHE B CA 1
ATOM 2414 C C . PHE B 1 33 ? 5.403 -40.578 51.206 1.00 22.24 33 PHE B C 1
ATOM 2415 O O . PHE B 1 33 ? 5.841 -40.941 52.304 1.00 23.12 33 PHE B O 1
ATOM 2423 N N . TYR B 1 34 ? 4.295 -41.073 50.663 1.00 23.43 34 TYR B N 1
ATOM 2424 C CA . TYR B 1 34 ? 3.471 -42.070 51.346 1.00 22.20 34 TYR B CA 1
ATOM 2425 C C . TYR B 1 34 ? 4.151 -43.421 51.542 1.00 24.87 34 TYR B C 1
ATOM 2426 O O . TYR B 1 34 ? 3.598 -44.304 52.201 1.00 24.34 34 TYR B O 1
ATOM 2435 N N . PHE B 1 35 ? 5.345 -43.581 50.981 1.00 24.17 35 PHE B N 1
ATOM 2436 C CA . PHE B 1 35 ? 6.085 -44.829 51.129 1.00 26.56 35 PHE B CA 1
ATOM 2437 C C . PHE B 1 35 ? 6.653 -44.928 52.537 1.00 26.76 35 PHE B C 1
ATOM 2438 O O . PHE B 1 35 ? 7.141 -45.988 52.938 1.00 28.83 35 PHE B O 1
ATOM 2446 N N . GLU B 1 36 ? 6.605 -43.825 53.282 1.00 26.01 36 GLU B N 1
ATOM 2447 C CA . GLU B 1 36 ? 7.140 -43.806 54.643 1.00 27.56 36 GLU B CA 1
ATOM 2448 C C . GLU B 1 36 ? 6.443 -44.837 55.523 1.00 27.54 36 GLU B C 1
ATOM 2449 O O . GLU B 1 36 ? 5.229 -45.006 55.448 1.00 27.70 36 GLU B O 1
ATOM 2455 N N . ASP B 1 37 ? 7.220 -45.517 56.361 1.00 29.83 37 ASP B N 1
ATOM 2456 C CA . ASP B 1 37 ? 6.681 -46.551 57.241 1.00 30.42 37 ASP B CA 1
ATOM 2457 C C . ASP B 1 37 ? 6.046 -45.998 58.511 1.00 30.90 37 ASP B C 1
ATOM 2458 O O . ASP B 1 37 ? 5.323 -46.707 59.207 1.00 30.33 37 ASP B O 1
ATOM 2463 N N . LYS B 1 38 ? 6.324 -44.734 58.813 1.00 28.32 38 LYS B N 1
ATOM 2464 C CA . LYS B 1 38 ? 5.758 -44.075 59.983 1.00 29.85 38 LYS B CA 1
ATOM 2465 C C . LYS B 1 38 ? 5.388 -42.655 59.568 1.00 28.81 38 LYS B C 1
ATOM 2466 O O . LYS B 1 38 ? 5.910 -42.144 58.578 1.00 29.42 38 LYS B O 1
ATOM 2472 N N . TYR B 1 39 ? 4.488 -42.023 60.312 1.00 27.80 39 TYR B N 1
ATOM 2473 C CA . TYR B 1 39 ? 4.097 -40.646 60.012 1.00 28.10 39 TYR B CA 1
ATOM 2474 C C . TYR B 1 39 ? 5.128 -39.699 60.616 1.00 28.02 39 TYR B C 1
ATOM 2475 O O . TYR B 1 39 ? 4.852 -39.005 61.592 1.00 29.15 39 TYR B O 1
ATOM 2484 N N . TYR B 1 40 ? 6.317 -39.676 60.024 1.00 28.45 40 TYR B N 1
ATOM 2485 C CA . TYR B 1 40 ? 7.403 -38.833 60.509 1.00 27.98 40 TYR B CA 1
ATOM 2486 C C . TYR B 1 40 ? 7.027 -37.363 60.663 1.00 27.82 40 TYR B C 1
ATOM 2487 O O . TYR B 1 40 ? 7.623 -36.655 61.471 1.00 29.30 40 TYR B O 1
ATOM 2496 N N . LEU B 1 41 ? 6.036 -36.905 59.903 1.00 27.22 41 LEU B N 1
ATOM 2497 C CA . LEU B 1 41 ? 5.605 -35.514 59.991 1.00 26.06 41 LEU B CA 1
ATOM 2498 C C . LEU B 1 41 ? 4.094 -35.373 60.100 1.00 26.71 41 LEU B C 1
ATOM 2499 O O . LEU B 1 41 ? 3.537 -34.326 59.777 1.00 28.85 41 LEU B O 1
ATOM 2504 N N . GLY B 1 42 ? 3.427 -36.426 60.562 1.00 26.82 42 GLY B N 1
ATOM 2505 C CA . GLY B 1 42 ? 1.986 -36.367 60.703 1.00 25.54 42 GLY B CA 1
ATOM 2506 C C . GLY B 1 42 ? 1.247 -36.740 59.430 1.00 26.89 42 GLY B C 1
ATOM 2507 O O . GLY B 1 42 ? 1.840 -36.796 58.349 1.00 26.82 42 GLY B O 1
ATOM 2508 N N . LYS B 1 43 ? -0.058 -36.970 59.561 1.00 26.33 43 LYS B N 1
ATOM 2509 C CA . LYS B 1 43 ? -0.913 -37.356 58.436 1.00 27.09 43 LYS B CA 1
ATOM 2510 C C . LYS B 1 43 ? -1.406 -36.152 57.643 1.00 26.53 43 LYS B C 1
ATOM 2511 O O . LYS B 1 43 ? -1.831 -36.284 56.494 1.00 26.65 43 LYS B O 1
ATOM 2517 N N . LYS B 1 44 ? -1.355 -34.982 58.270 1.00 26.33 44 LYS B N 1
ATOM 2518 C CA . LYS B 1 44 ? -1.843 -33.747 57.666 1.00 26.17 44 LYS B CA 1
ATOM 2519 C C . LYS B 1 44 ? -0.817 -32.964 56.849 1.00 24.97 44 LYS B C 1
ATOM 2520 O O . LYS B 1 44 ? 0.236 -32.558 57.360 1.00 24.53 44 LYS B O 1
ATOM 2526 N N . CYS B 1 45 ? -1.135 -32.755 55.572 1.00 23.50 45 CYS B N 1
ATOM 2527 C CA . CYS B 1 45 ? -0.256 -32.013 54.671 1.00 23.12 45 CYS B CA 1
ATOM 2528 C C . CYS B 1 45 ? -0.943 -30.733 54.233 1.00 22.80 45 CYS B C 1
ATOM 2529 O O . CYS B 1 45 ? -2.155 -30.713 54.030 1.00 23.61 45 CYS B O 1
ATOM 2532 N N . LYS B 1 46 ? -0.165 -29.666 54.093 1.00 23.49 46 LYS B N 1
ATOM 2533 C CA . LYS B 1 46 ? -0.707 -28.406 53.614 1.00 22.84 46 LYS B CA 1
ATOM 2534 C C . LYS B 1 46 ? -0.738 -28.567 52.093 1.00 22.56 46 LYS B C 1
ATOM 2535 O O . LYS B 1 46 ? -1.685 -28.152 51.427 1.00 21.37 46 LYS B O 1
ATOM 2541 N N . ALA B 1 47 ? 0.306 -29.190 51.550 1.00 21.46 47 ALA B N 1
ATOM 2542 C CA . ALA B 1 47 ? 0.382 -29.426 50.109 1.00 21.16 47 ALA B CA 1
ATOM 2543 C C . ALA B 1 47 ? 1.234 -30.635 49.754 1.00 21.00 47 ALA B C 1
ATOM 2544 O O . ALA B 1 47 ? 2.168 -30.990 50.481 1.00 20.33 47 ALA B O 1
ATOM 2546 N N . VAL B 1 48 ? 0.900 -31.276 48.639 1.00 20.94 48 VAL B N 1
ATOM 2547 C CA . VAL B 1 48 ? 1.686 -32.403 48.150 1.00 20.54 48 VAL B CA 1
ATOM 2548 C C . VAL B 1 48 ? 2.089 -32.028 46.726 1.00 20.14 48 VAL B C 1
ATOM 2549 O O . VAL B 1 48 ? 1.289 -31.467 45.980 1.00 20.66 48 VAL B O 1
ATOM 2553 N N . PHE B 1 49 ? 3.333 -32.333 46.370 1.00 19.18 49 PHE B N 1
ATOM 2554 C CA . PHE B 1 49 ? 3.888 -32.015 45.058 1.00 19.30 49 PHE B CA 1
ATOM 2555 C C . PHE B 1 49 ? 4.212 -33.263 44.249 1.00 18.91 49 PHE B C 1
ATOM 2556 O O . PHE B 1 49 ? 4.810 -34.206 44.768 1.00 19.09 49 PHE B O 1
ATOM 2564 N N . TYR B 1 50 ? 3.824 -33.253 42.977 1.00 16.89 50 TYR B N 1
ATOM 2565 C CA . TYR B 1 50 ? 4.079 -34.379 42.077 1.00 18.26 50 TYR B CA 1
ATOM 2566 C C . TYR B 1 50 ? 4.659 -33.899 40.752 1.00 19.60 50 TYR B C 1
ATOM 2567 O O . TYR B 1 50 ? 4.251 -32.862 40.226 1.00 19.83 50 TYR B O 1
ATOM 2576 N N . ASN B 1 51 ? 5.594 -34.665 40.199 1.00 21.67 51 ASN B N 1
ATOM 2577 C CA . ASN B 1 51 ? 6.202 -34.308 38.921 1.00 25.06 51 ASN B CA 1
ATOM 2578 C C . ASN B 1 51 ? 5.185 -34.522 37.803 1.00 25.10 51 ASN B C 1
ATOM 2579 O O . ASN B 1 51 ? 4.337 -35.407 37.880 1.00 23.60 51 ASN B O 1
ATOM 2584 N N . PRO B 1 52 ? 5.243 -33.696 36.748 1.00 24.97 52 PRO B N 1
ATOM 2585 C CA . PRO B 1 52 ? 4.299 -33.851 35.641 1.00 24.33 52 PRO B CA 1
ATOM 2586 C C . PRO B 1 52 ? 4.305 -35.251 35.022 1.00 25.61 52 PRO B C 1
ATOM 2587 O O . PRO B 1 52 ? 3.257 -35.762 34.642 1.00 26.45 52 PRO B O 1
ATOM 2591 N N . SER B 1 53 ? 5.482 -35.866 34.935 1.00 25.74 53 SER B N 1
ATOM 2592 C CA . SER B 1 53 ? 5.616 -37.192 34.314 1.00 26.91 53 SER B CA 1
ATOM 2593 C C . SER B 1 53 ? 4.740 -38.290 34.915 1.00 25.20 53 SER B C 1
ATOM 2594 O O . SER B 1 53 ? 4.308 -39.194 34.202 1.00 24.96 53 SER B O 1
ATOM 2597 N N . LEU B 1 54 ? 4.485 -38.221 36.219 1.00 22.36 54 LEU B N 1
ATOM 2598 C CA . LEU B 1 54 ? 3.658 -39.231 36.879 1.00 22.82 54 LEU B CA 1
ATOM 2599 C C . LEU B 1 54 ? 2.439 -38.650 37.578 1.00 22.94 54 LEU B C 1
ATOM 2600 O O . LEU B 1 54 ? 1.791 -39.336 38.372 1.00 19.41 54 LEU B O 1
ATOM 2605 N N . PHE B 1 55 ? 2.117 -37.393 37.281 1.00 20.51 55 PHE B N 1
ATOM 2606 C CA . PHE B 1 55 ? 0.983 -36.744 37.929 1.00 20.19 55 PHE B CA 1
ATOM 2607 C C . PHE B 1 55 ? -0.318 -37.523 37.793 1.00 20.42 55 PHE B C 1
ATOM 2608 O O . PHE B 1 55 ? -1.064 -37.678 38.764 1.00 20.96 55 PHE B O 1
ATOM 2616 N N . PHE B 1 56 ? -0.590 -38.005 36.584 1.00 20.15 56 PHE B N 1
ATOM 2617 C CA . PHE B 1 56 ? -1.802 -38.767 36.311 1.00 21.59 56 PHE B CA 1
ATOM 2618 C C . PHE B 1 56 ? -2.016 -39.887 37.330 1.00 20.28 56 PHE B C 1
ATOM 2619 O O . PHE B 1 56 ? -3.108 -40.050 37.883 1.00 19.76 56 PHE B O 1
ATOM 2627 N N . GLU B 1 57 ? -0.963 -40.658 37.564 1.00 20.96 57 GLU B N 1
ATOM 2628 C CA . GLU B 1 57 ? -1.029 -41.780 38.490 1.00 21.55 57 GLU B CA 1
ATOM 2629 C C . GLU B 1 57 ? -0.938 -41.360 39.959 1.00 21.30 57 GLU B C 1
ATOM 2630 O O . GLU B 1 57 ? -1.571 -41.971 40.826 1.00 21.18 57 GLU B O 1
ATOM 2636 N N . GLN B 1 58 ? -0.166 -40.316 40.242 1.00 18.36 58 GLN B N 1
ATOM 2637 C CA . GLN B 1 58 ? -0.040 -39.840 41.619 1.00 20.12 58 GLN B CA 1
ATOM 2638 C C . GLN B 1 58 ? -1.353 -39.226 42.104 1.00 19.36 58 GLN B C 1
ATOM 2639 O O . GLN B 1 58 ? -1.683 -39.302 43.284 1.00 19.15 58 GLN B O 1
ATOM 2645 N N . TYR B 1 59 ? -2.091 -38.593 41.198 1.00 20.32 59 TYR B N 1
ATOM 2646 C CA . TYR B 1 59 ? -3.364 -37.977 41.565 1.00 19.25 59 TYR B CA 1
ATOM 2647 C C . TYR B 1 59 ? -4.355 -39.084 41.922 1.00 18.61 59 TYR B C 1
ATOM 2648 O O . TYR B 1 59 ? -5.049 -39.032 42.934 1.00 20.16 59 TYR B O 1
ATOM 2657 N N . TYR B 1 60 ? -4.400 -40.095 41.073 1.00 18.91 60 TYR B N 1
ATOM 2658 C CA . TYR B 1 60 ? -5.263 -41.245 41.278 1.00 21.12 60 TYR B CA 1
ATOM 2659 C C . TYR B 1 60 ? -4.901 -41.864 42.641 1.00 20.53 60 TYR B C 1
ATOM 2660 O O . TYR B 1 60 ? -5.772 -42.147 43.470 1.00 20.53 60 TYR B O 1
ATOM 2669 N N . THR B 1 61 ? -3.605 -42.040 42.879 1.00 19.48 61 THR B N 1
ATOM 2670 C CA . THR B 1 61 ? -3.136 -42.622 44.137 1.00 19.55 61 THR B CA 1
ATOM 2671 C C . THR B 1 61 ? -3.507 -41.759 45.346 1.00 20.61 61 THR B C 1
ATOM 2672 O O . THR B 1 61 ? -3.961 -42.271 46.371 1.00 17.47 61 THR B O 1
ATOM 2676 N N . LEU B 1 62 ? -3.334 -40.448 45.220 1.00 17.88 62 LEU B N 1
ATOM 2677 C CA . LEU B 1 62 ? -3.645 -39.542 46.323 1.00 19.11 62 LEU B CA 1
ATOM 2678 C C . LEU B 1 62 ? -5.107 -39.599 46.748 1.00 20.08 62 LEU B C 1
ATOM 2679 O O . LEU B 1 62 ? -5.425 -39.501 47.941 1.00 19.95 62 LEU B O 1
ATOM 2684 N N . LYS B 1 63 ? -6.003 -39.735 45.775 1.00 20.63 63 LYS B N 1
ATOM 2685 C CA . LYS B 1 63 ? -7.422 -39.804 46.088 1.00 20.03 63 LYS B CA 1
ATOM 2686 C C . LYS B 1 63 ? -7.692 -41.025 46.951 1.00 22.04 63 LYS B C 1
ATOM 2687 O O . LYS B 1 63 ? -8.543 -40.984 47.841 1.00 22.68 63 LYS B O 1
ATOM 2693 N N . HIS B 1 64 ? -6.965 -42.112 46.705 1.00 21.25 64 HIS B N 1
ATOM 2694 C CA . HIS B 1 64 ? -7.150 -43.294 47.536 1.00 23.02 64 HIS B CA 1
ATOM 2695 C C . HIS B 1 64 ? -6.556 -43.052 48.932 1.00 25.58 64 HIS B C 1
ATOM 2696 O O . HIS B 1 64 ? -7.126 -43.469 49.945 1.00 26.22 64 HIS B O 1
ATOM 2703 N N . LEU B 1 65 ? -5.403 -42.388 48.985 1.00 23.93 65 LEU B N 1
ATOM 2704 C CA . LEU B 1 65 ? -4.765 -42.104 50.266 1.00 23.95 65 LEU B CA 1
ATOM 2705 C C . LEU B 1 65 ? -5.721 -41.302 51.137 1.00 25.90 65 LEU B C 1
ATOM 2706 O O . LEU B 1 65 ? -5.818 -41.520 52.344 1.00 26.17 65 LEU B O 1
ATOM 2711 N N . ILE B 1 66 ? -6.426 -40.370 50.509 1.00 22.59 66 ILE B N 1
ATOM 2712 C CA . ILE B 1 66 ? -7.361 -39.515 51.222 1.00 25.70 66 ILE B CA 1
ATOM 2713 C C . ILE B 1 66 ? -8.621 -40.252 51.649 1.00 25.83 66 ILE B C 1
ATOM 2714 O O . ILE B 1 66 ? -9.038 -40.160 52.804 1.00 26.36 66 ILE B O 1
ATOM 2719 N N . GLN B 1 67 ? -9.223 -40.983 50.721 1.00 27.38 67 GLN B N 1
ATOM 2720 C CA . GLN B 1 67 ? -10.432 -41.725 51.034 1.00 28.82 67 GLN B CA 1
ATOM 2721 C C . GLN B 1 67 ? -10.160 -42.798 52.077 1.00 28.23 67 GLN B C 1
ATOM 2722 O O . GLN B 1 67 ? -11.015 -43.082 52.919 1.00 26.16 67 GLN B O 1
ATOM 2728 N N . ASN B 1 68 ? -8.964 -43.378 52.028 1.00 25.72 68 ASN B N 1
ATOM 2729 C CA . ASN B 1 68 ? -8.584 -44.433 52.961 1.00 27.03 68 ASN B CA 1
ATOM 2730 C C . ASN B 1 68 ? -8.053 -43.906 54.293 1.00 26.27 68 ASN B C 1
ATOM 2731 O O . ASN B 1 68 ? -7.562 -44.671 55.122 1.00 25.70 68 ASN B O 1
ATOM 2736 N N . GLN B 1 69 ? -8.149 -42.594 54.486 1.00 26.79 69 GLN B N 1
ATOM 2737 C CA . GLN B 1 69 ? -7.722 -41.953 55.728 1.00 28.62 69 GLN B CA 1
ATOM 2738 C C . GLN B 1 69 ? -6.234 -42.072 56.062 1.00 27.69 69 GLN B C 1
ATOM 2739 O O . GLN B 1 69 ? -5.853 -42.013 57.228 1.00 28.30 69 GLN B O 1
ATOM 2745 N N . GLU B 1 70 ? -5.390 -42.236 55.051 1.00 26.64 70 GLU B N 1
ATOM 2746 C CA . GLU B 1 70 ? -3.959 -42.351 55.295 1.00 25.58 70 GLU B CA 1
ATOM 2747 C C . GLU B 1 70 ? -3.323 -40.967 55.416 1.00 26.18 70 GLU B C 1
ATOM 2748 O O . GLU B 1 70 ? -2.419 -40.751 56.228 1.00 25.90 70 GLU B O 1
ATOM 2754 N N . TYR B 1 71 ? -3.802 -40.035 54.603 1.00 25.21 71 TYR B N 1
ATOM 2755 C CA . TYR B 1 71 ? -3.293 -38.670 54.609 1.00 25.71 71 TYR B CA 1
ATOM 2756 C C . TYR B 1 71 ? -4.393 -37.704 54.215 1.00 24.60 71 TYR B C 1
ATOM 2757 O O . TYR B 1 71 ? -5.447 -38.096 53.718 1.00 25.97 71 TYR B O 1
ATOM 2766 N N . GLU B 1 72 ? -4.142 -36.427 54.452 1.00 26.70 72 GLU B N 1
ATOM 2767 C CA . GLU B 1 72 ? -5.073 -35.403 54.034 1.00 27.20 72 GLU B CA 1
ATOM 2768 C C . GLU B 1 72 ? -4.185 -34.269 53.553 1.00 27.41 72 GLU B C 1
ATOM 2769 O O . GLU B 1 72 ? -3.047 -34.124 54.010 1.00 23.80 72 GLU B O 1
ATOM 2775 N N . THR B 1 73 ? -4.681 -33.504 52.591 1.00 25.96 73 THR B N 1
ATOM 2776 C CA . THR B 1 73 ? -3.918 -32.390 52.069 1.00 25.22 73 THR B CA 1
ATOM 2777 C C . THR B 1 73 ? -4.877 -31.330 51.577 1.00 26.10 73 THR B C 1
ATOM 2778 O O . THR B 1 73 ? -5.952 -31.637 51.046 1.00 26.61 73 THR B O 1
ATOM 2782 N N . GLU B 1 74 ? -4.500 -30.074 51.780 1.00 26.40 74 GLU B N 1
ATOM 2783 C CA . GLU B 1 74 ? -5.330 -28.975 51.339 1.00 25.00 74 GLU B CA 1
ATOM 2784 C C . GLU B 1 74 ? -5.046 -28.693 49.872 1.00 24.07 74 GLU B C 1
ATOM 2785 O O . GLU B 1 74 ? -5.966 -28.533 49.072 1.00 23.34 74 GLU B O 1
ATOM 2791 N N . LEU B 1 75 ? -3.765 -28.669 49.521 1.00 21.83 75 LEU B N 1
ATOM 2792 C CA . LEU B 1 75 ? -3.360 -28.375 48.155 1.00 21.66 75 LEU B CA 1
ATOM 2793 C C . LEU B 1 75 ? -2.679 -29.544 47.455 1.00 20.80 75 LEU B C 1
ATOM 2794 O O . LEU B 1 75 ? -2.041 -30.384 48.087 1.00 20.82 75 LEU B O 1
ATOM 2799 N N . ILE B 1 76 ? -2.825 -29.578 46.138 1.00 19.50 76 ILE B N 1
ATOM 2800 C CA . ILE B 1 76 ? -2.231 -30.622 45.307 1.00 18.58 76 ILE B CA 1
ATOM 2801 C C . ILE B 1 76 ? -1.501 -29.856 44.216 1.00 20.25 76 ILE B C 1
ATOM 2802 O O . ILE B 1 76 ? -2.128 -29.191 43.397 1.00 20.94 76 ILE B O 1
ATOM 2815 N N . CYS B 1 78 ? 1.401 -29.604 41.010 1.00 18.07 78 CYS B N 1
ATOM 2816 C CA . CYS B 1 78 ? 2.125 -30.290 39.952 1.00 18.72 78 CYS B CA 1
ATOM 2817 C C . CYS B 1 78 ? 3.353 -29.408 39.763 1.00 20.20 78 CYS B C 1
ATOM 2818 O O . CYS B 1 78 ? 3.224 -28.208 39.516 1.00 19.38 78 CYS B O 1
ATOM 2821 N N . SER B 1 79 ? 4.537 -29.992 39.891 1.00 19.92 79 SER B N 1
ATOM 2822 C CA . SER B 1 79 ? 5.780 -29.236 39.773 1.00 20.99 79 SER B CA 1
ATOM 2823 C C . SER B 1 79 ? 6.220 -28.961 38.338 1.00 20.71 79 SER B C 1
ATOM 2824 O O . SER B 1 79 ? 7.176 -29.572 37.843 1.00 19.00 79 SER B O 1
ATOM 2827 N N . ASN B 1 80 ? 5.538 -28.025 37.679 1.00 19.85 80 ASN B N 1
ATOM 2828 C CA . ASN B 1 80 ? 5.859 -27.683 36.293 1.00 18.50 80 ASN B CA 1
ATOM 2829 C C . ASN B 1 80 ? 6.654 -26.387 36.175 1.00 19.02 80 ASN B C 1
ATOM 2830 O O . ASN B 1 80 ? 6.749 -25.610 37.125 1.00 17.11 80 ASN B O 1
ATOM 2835 N N . TYR B 1 81 ? 7.200 -26.151 34.986 1.00 16.82 81 TYR B N 1
ATOM 2836 C CA . TYR B 1 81 ? 8.036 -24.987 34.738 1.00 19.21 81 TYR B CA 1
ATOM 2837 C C . TYR B 1 81 ? 7.671 -24.197 33.491 1.00 18.57 81 TYR B C 1
ATOM 2838 O O . TYR B 1 81 ? 8.307 -23.185 33.210 1.00 20.17 81 TYR B O 1
ATOM 2847 N N . ASN B 1 82 ? 6.661 -24.646 32.756 1.00 19.45 82 ASN B N 1
ATOM 2848 C CA . ASN B 1 82 ? 6.279 -24.009 31.489 1.00 21.98 82 ASN B CA 1
ATOM 2849 C C . ASN B 1 82 ? 7.455 -24.057 30.511 1.00 22.03 82 ASN B C 1
ATOM 2850 O O . ASN B 1 82 ? 7.905 -23.043 29.979 1.00 23.40 82 ASN B O 1
ATOM 2855 N N . GLN B 1 83 ? 7.956 -25.265 30.296 1.00 22.22 83 GLN B N 1
ATOM 2856 C CA . GLN B 1 83 ? 9.058 -25.502 29.375 1.00 22.23 83 GLN B CA 1
ATOM 2857 C C . GLN B 1 83 ? 8.665 -26.724 28.567 1.00 23.94 83 GLN B C 1
ATOM 2858 O O . GLN B 1 83 ? 8.390 -27.782 29.129 1.00 22.87 83 GLN B O 1
ATOM 2864 N N . ALA B 1 84 ? 8.633 -26.565 27.248 1.00 25.54 84 ALA B N 1
ATOM 2865 C CA . ALA B 1 84 ? 8.252 -27.648 26.350 1.00 26.02 84 ALA B CA 1
ATOM 2866 C C . ALA B 1 84 ? 9.090 -28.913 26.511 1.00 26.43 84 ALA B C 1
ATOM 2867 O O . ALA B 1 84 ? 8.574 -30.021 26.361 1.00 26.23 84 ALA B O 1
ATOM 2869 N N . HIS B 1 85 ? 10.376 -28.761 26.814 1.00 25.06 85 HIS B N 1
ATOM 2870 C CA . HIS B 1 85 ? 11.239 -29.931 26.952 1.00 25.95 85 HIS B CA 1
ATOM 2871 C C . HIS B 1 85 ? 11.149 -30.593 28.316 1.00 26.57 85 HIS B C 1
ATOM 2872 O O . HIS B 1 85 ? 11.743 -31.655 28.534 1.00 26.02 85 HIS B O 1
ATOM 2879 N N . LEU B 1 86 ? 10.410 -29.974 29.234 1.00 23.38 86 LEU B N 1
ATOM 2880 C CA . LEU B 1 86 ? 10.268 -30.526 30.575 1.00 25.37 86 LEU B CA 1
ATOM 2881 C C . LEU B 1 86 ? 8.889 -31.108 30.892 1.00 27.11 86 LEU B C 1
ATOM 2882 O O . LEU B 1 86 ? 8.780 -31.999 31.731 1.00 28.17 86 LEU B O 1
ATOM 2887 N N . GLU B 1 87 ? 7.847 -30.607 30.229 1.00 29.25 87 GLU B N 1
ATOM 2888 C CA . GLU B 1 87 ? 6.476 -31.078 30.459 1.00 29.86 87 GLU B CA 1
ATOM 2889 C C . GLU B 1 87 ? 5.668 -31.124 29.178 1.00 29.56 87 GLU B C 1
ATOM 2890 O O . GLU B 1 87 ? 5.944 -30.394 28.228 1.00 30.26 87 GLU B O 1
ATOM 2896 N N . ASN B 1 88 ? 4.644 -31.969 29.180 1.00 27.52 88 ASN B N 1
ATOM 2897 C CA . ASN B 1 88 ? 3.754 -32.115 28.036 1.00 28.21 88 ASN B CA 1
ATOM 2898 C C . ASN B 1 88 ? 2.958 -30.821 27.911 1.00 28.24 88 ASN B C 1
ATOM 2899 O O . ASN B 1 88 ? 2.340 -30.368 28.871 1.00 26.39 88 ASN B O 1
ATOM 2904 N N . GLU B 1 89 ? 2.985 -30.220 26.728 1.00 29.20 89 GLU B N 1
ATOM 2905 C CA . GLU B 1 89 ? 2.281 -28.966 26.490 1.00 31.49 89 GLU B CA 1
ATOM 2906 C C . GLU B 1 89 ? 0.772 -29.036 26.735 1.00 29.28 89 GLU B C 1
ATOM 2907 O O . GLU B 1 89 ? 0.211 -28.173 27.415 1.00 25.74 89 GLU B O 1
ATOM 2913 N N . ASN B 1 90 ? 0.113 -30.059 26.195 1.00 27.32 90 ASN B N 1
ATOM 2914 C CA . ASN B 1 90 ? -1.334 -30.180 26.375 1.00 28.14 90 ASN B CA 1
ATOM 2915 C C . ASN B 1 90 ? -1.686 -30.441 27.839 1.00 25.76 90 ASN B C 1
ATOM 2916 O O . ASN B 1 90 ? -2.725 -29.991 28.327 1.00 24.73 90 ASN B O 1
ATOM 2921 N N . PHE B 1 91 ? -0.814 -31.169 28.529 1.00 24.38 91 PHE B N 1
ATOM 2922 C CA . PHE B 1 91 ? -1.021 -31.481 29.941 1.00 23.19 91 PHE B CA 1
ATOM 2923 C C . PHE B 1 91 ? -1.185 -30.195 30.752 1.00 23.03 91 PHE B C 1
ATOM 2924 O O . PHE B 1 91 ? -2.116 -30.063 31.545 1.00 23.25 91 PHE B O 1
ATOM 2932 N N . VAL B 1 92 ? -0.278 -29.248 30.534 1.00 23.13 92 VAL B N 1
ATOM 2933 C CA . VAL B 1 92 ? -0.312 -27.969 31.239 1.00 25.01 92 VAL B CA 1
ATOM 2934 C C . VAL B 1 92 ? -1.520 -27.141 30.796 1.00 24.85 92 VAL B C 1
ATOM 2935 O O . VAL B 1 92 ? -2.243 -26.581 31.619 1.00 24.21 92 VAL B O 1
ATOM 2939 N N . LYS B 1 93 ? -1.732 -27.078 29.488 1.00 25.76 93 LYS B N 1
ATOM 2940 C CA . LYS B 1 93 ? -2.836 -26.317 28.911 1.00 28.32 93 LYS B CA 1
ATOM 2941 C C . LYS B 1 93 ? -4.201 -26.661 29.515 1.00 26.98 93 LYS B C 1
ATOM 2942 O O . LYS B 1 93 ? -4.958 -25.776 29.921 1.00 26.55 93 LYS B O 1
ATOM 2948 N N . THR B 1 94 ? -4.487 -27.954 29.599 1.00 25.20 94 THR B N 1
ATOM 2949 C CA . THR B 1 94 ? -5.766 -28.452 30.094 1.00 24.95 94 THR B CA 1
ATOM 2950 C C . THR B 1 94 ? -5.783 -28.884 31.556 1.00 23.61 94 THR B C 1
ATOM 2951 O O . THR B 1 94 ? -6.790 -29.401 32.032 1.00 20.94 94 THR B O 1
ATOM 2955 N N . PHE B 1 95 ? -4.677 -28.673 32.259 1.00 23.08 95 PHE B N 1
ATOM 2956 C CA . PHE B 1 95 ? -4.557 -29.100 33.647 1.00 23.09 95 PHE B CA 1
ATOM 2957 C C . PHE B 1 95 ? -5.744 -28.849 34.572 1.00 22.31 95 PHE B C 1
ATOM 2958 O O . PHE B 1 95 ? -6.244 -29.777 35.204 1.00 21.66 95 PHE B O 1
ATOM 2966 N N . TYR B 1 96 ? -6.201 -27.605 34.660 1.00 22.56 96 TYR B N 1
ATOM 2967 C CA . TYR B 1 96 ? -7.295 -27.297 35.571 1.00 21.81 96 TYR B CA 1
ATOM 2968 C C . TYR B 1 96 ? -8.645 -27.912 35.240 1.00 22.16 96 TYR B C 1
ATOM 2969 O O . TYR B 1 96 ? -9.531 -27.962 36.095 1.00 23.49 96 TYR B O 1
ATOM 2978 N N . ASP B 1 97 ? -8.816 -28.386 34.014 1.00 22.98 97 ASP B N 1
ATOM 2979 C CA . ASP B 1 97 ? -10.085 -29.001 33.659 1.00 22.88 97 ASP B CA 1
ATOM 2980 C C . ASP B 1 97 ? -10.060 -30.497 33.918 1.00 23.53 97 ASP B C 1
ATOM 2981 O O . ASP B 1 97 ? -11.104 -31.117 34.100 1.00 23.08 97 ASP B O 1
ATOM 2986 N N . TYR B 1 98 ? -8.864 -31.075 33.959 1.00 22.93 98 TYR B N 1
ATOM 2987 C CA . TYR B 1 98 ? -8.739 -32.505 34.246 1.00 22.47 98 TYR B CA 1
ATOM 2988 C C . TYR B 1 98 ? -8.605 -32.733 35.750 1.00 21.46 98 TYR B C 1
ATOM 2989 O O . TYR B 1 98 ? -8.997 -33.783 36.261 1.00 21.19 98 TYR B O 1
ATOM 2998 N N . PHE B 1 99 ? -8.067 -31.736 36.455 1.00 20.81 99 PHE B N 1
ATOM 2999 C CA . PHE B 1 99 ? -7.854 -31.809 37.907 1.00 19.91 99 PHE B CA 1
ATOM 3000 C C . PHE B 1 99 ? -8.278 -30.484 38.542 1.00 20.60 99 PHE B C 1
ATOM 3001 O O . PHE B 1 99 ? -7.443 -29.697 38.990 1.00 18.96 99 PHE B O 1
ATOM 3009 N N . PRO B 1 100 ? -9.593 -30.238 38.614 1.00 19.99 100 PRO B N 1
ATOM 3010 C CA . PRO B 1 100 ? -10.167 -29.012 39.177 1.00 20.45 100 PRO B CA 1
ATOM 3011 C C . PRO B 1 100 ? -9.716 -28.586 40.569 1.00 20.23 100 PRO B C 1
ATOM 3012 O O . PRO B 1 100 ? -9.741 -27.398 40.884 1.00 18.02 100 PRO B O 1
ATOM 3016 N N . ASP B 1 101 ? -9.313 -29.537 41.405 1.00 18.44 101 ASP B N 1
ATOM 3017 C CA . ASP B 1 101 ? -8.897 -29.183 42.755 1.00 20.88 101 ASP B CA 1
ATOM 3018 C C . ASP B 1 101 ? -7.390 -29.201 42.967 1.00 19.30 101 ASP B C 1
ATOM 3019 O O . ASP B 1 101 ? -6.918 -29.209 44.098 1.00 18.90 101 ASP B O 1
ATOM 3024 N N . ALA B 1 102 ? -6.635 -29.197 41.873 1.00 18.97 102 ALA B N 1
ATOM 3025 C CA . ALA B 1 102 ? -5.181 -29.192 41.969 1.00 19.39 102 ALA B CA 1
ATOM 3026 C C . ALA B 1 102 ? -4.671 -27.869 41.407 1.00 19.16 102 ALA B C 1
ATOM 3027 O O . ALA B 1 102 ? -5.448 -27.060 40.900 1.00 21.52 102 ALA B O 1
ATOM 3029 N N . HIS B 1 103 ? -3.365 -27.659 41.495 1.00 18.02 103 HIS B N 1
ATOM 3030 C CA . HIS B 1 103 ? -2.747 -26.435 41.000 1.00 19.72 103 HIS B CA 1
ATOM 3031 C C . HIS B 1 103 ? -1.470 -26.707 40.242 1.00 19.90 103 HIS B C 1
ATOM 3032 O O . HIS B 1 103 ? -0.774 -27.691 40.494 1.00 20.31 103 HIS B O 1
ATOM 3039 N N . LEU B 1 104 ? -1.164 -25.825 39.304 1.00 18.58 104 LEU B N 1
ATOM 3040 C CA . LEU B 1 104 ? 0.089 -25.922 38.585 1.00 19.32 104 LEU B CA 1
ATOM 3041 C C . LEU B 1 104 ? 1.046 -25.161 39.486 1.00 18.99 104 LEU B C 1
ATOM 3042 O O . LEU B 1 104 ? 0.816 -23.986 39.808 1.00 18.52 104 LEU B O 1
ATOM 3047 N N . GLY B 1 105 ? 2.108 -25.829 39.923 1.00 16.39 105 GLY B N 1
ATOM 3048 C CA . GLY B 1 105 ? 3.069 -25.180 40.789 1.00 16.85 105 GLY B CA 1
ATOM 3049 C C . GLY B 1 105 ? 3.695 -23.942 40.173 1.00 19.25 105 GLY B C 1
ATOM 3050 O O . GLY B 1 105 ? 4.087 -23.020 40.887 1.00 18.34 105 GLY B O 1
ATOM 3051 N N . TYR B 1 106 ? 3.789 -23.910 38.848 1.00 15.69 106 TYR B N 1
ATOM 3052 C CA . TYR B 1 106 ? 4.404 -22.772 38.183 1.00 19.93 106 TYR B CA 1
ATOM 3053 C C . TYR B 1 106 ? 3.628 -21.483 38.431 1.00 20.26 106 TYR B C 1
ATOM 3054 O O . TYR B 1 106 ? 4.208 -20.395 38.430 1.00 23.35 106 TYR B O 1
ATOM 3063 N N . ASP B 1 107 ? 2.319 -21.602 38.625 1.00 21.19 107 ASP B N 1
ATOM 3064 C CA . ASP B 1 107 ? 1.499 -20.423 38.901 1.00 22.75 107 ASP B CA 1
ATOM 3065 C C . ASP B 1 107 ? 2.090 -19.687 40.102 1.00 22.01 107 ASP B C 1
ATOM 3066 O O . ASP B 1 107 ? 1.951 -18.477 40.226 1.00 23.18 107 ASP B O 1
ATOM 3071 N N . PHE B 1 108 ? 2.747 -20.421 40.993 1.00 21.29 108 PHE B N 1
ATOM 3072 C CA . PHE B 1 108 ? 3.356 -19.803 42.170 1.00 20.97 108 PHE B CA 1
ATOM 3073 C C . PHE B 1 108 ? 4.853 -19.613 41.980 1.00 20.89 108 PHE B C 1
ATOM 3074 O O . PHE B 1 108 ? 5.412 -18.571 42.333 1.00 21.63 108 PHE B O 1
ATOM 3082 N N . PHE B 1 109 ? 5.495 -20.622 41.406 1.00 20.36 109 PHE B N 1
ATOM 3083 C CA . PHE B 1 109 ? 6.927 -20.584 41.142 1.00 18.58 109 PHE B CA 1
ATOM 3084 C C . PHE B 1 109 ? 7.268 -19.326 40.339 1.00 19.59 109 PHE B C 1
ATOM 3085 O O . PHE B 1 109 ? 8.274 -18.676 40.604 1.00 21.46 109 PHE B O 1
ATOM 3093 N N . LYS B 1 110 ? 6.421 -18.970 39.377 1.00 19.97 110 LYS B N 1
ATOM 3094 C CA . LYS B 1 110 ? 6.712 -17.803 38.544 1.00 21.85 110 LYS B CA 1
ATOM 3095 C C . LYS B 1 110 ? 6.600 -16.469 39.262 1.00 22.75 110 LYS B C 1
ATOM 3096 O O . LYS B 1 110 ? 6.993 -15.440 38.714 1.00 22.97 110 LYS B O 1
ATOM 3102 N N . GLN B 1 111 ? 6.065 -16.483 40.479 1.00 23.35 111 GLN B N 1
ATOM 3103 C CA . GLN B 1 111 ? 5.933 -15.252 41.249 1.00 25.23 111 GLN B CA 1
ATOM 3104 C C . GLN B 1 111 ? 7.306 -14.805 41.755 1.00 26.83 111 GLN B C 1
ATOM 3105 O O . GLN B 1 111 ? 7.499 -13.654 42.152 1.00 27.08 111 GLN B O 1
ATOM 3111 N N . LEU B 1 112 ? 8.265 -15.724 41.738 1.00 26.07 112 LEU B N 1
ATOM 3112 C CA . LEU B 1 112 ? 9.629 -15.410 42.148 1.00 24.86 112 LEU B CA 1
ATOM 3113 C C . LEU B 1 112 ? 10.413 -15.158 40.864 1.00 26.42 112 LEU B C 1
ATOM 3114 O O . LEU B 1 112 ? 11.116 -16.047 40.375 1.00 24.66 112 LEU B O 1
ATOM 3119 N N . LYS B 1 113 ? 10.291 -13.951 40.316 1.00 26.10 113 LYS B N 1
ATOM 3120 C CA . LYS B 1 113 ? 10.970 -13.625 39.065 1.00 26.90 113 LYS B CA 1
ATOM 3121 C C . LYS B 1 113 ? 12.456 -13.927 39.031 1.00 24.52 113 LYS B C 1
ATOM 3122 O O . LYS B 1 113 ? 12.931 -14.567 38.095 1.00 23.46 113 LYS B O 1
ATOM 3128 N N . ASP B 1 114 ? 13.192 -13.464 40.038 1.00 23.82 114 ASP B N 1
ATOM 3129 C CA . ASP B 1 114 ? 14.630 -13.694 40.075 1.00 24.51 114 ASP B CA 1
ATOM 3130 C C . ASP B 1 114 ? 15.002 -15.169 40.134 1.00 23.82 114 ASP B C 1
ATOM 3131 O O . ASP B 1 114 ? 15.945 -15.596 39.471 1.00 22.12 114 ASP B O 1
ATOM 3136 N N . PHE B 1 115 ? 14.267 -15.954 40.912 1.00 21.16 115 PHE B N 1
ATOM 3137 C CA . PHE B 1 115 ? 14.589 -17.374 40.990 1.00 21.87 115 PHE B CA 1
ATOM 3138 C C . PHE B 1 115 ? 14.187 -18.120 39.725 1.00 20.94 115 PHE B C 1
ATOM 3139 O O . PHE B 1 115 ? 14.864 -19.067 39.317 1.00 20.72 115 PHE B O 1
ATOM 3147 N N . ASN B 1 116 ? 13.076 -17.703 39.123 1.00 18.99 116 ASN B N 1
ATOM 3148 C CA . ASN B 1 116 ? 12.592 -18.313 37.884 1.00 20.19 116 ASN B CA 1
ATOM 3149 C C . ASN B 1 116 ? 13.706 -18.098 36.851 1.00 19.93 116 ASN B C 1
ATOM 3150 O O . ASN B 1 116 ? 14.095 -19.017 36.130 1.00 19.87 116 ASN B O 1
ATOM 3155 N N . ALA B 1 117 ? 14.222 -16.873 36.790 1.00 19.14 117 ALA B N 1
ATOM 3156 C CA . ALA B 1 117 ? 15.295 -16.543 35.853 1.00 19.66 117 ALA B CA 1
ATOM 3157 C C . ALA B 1 117 ? 16.551 -17.362 36.160 1.00 20.18 117 ALA B C 1
ATOM 3158 O O . ALA B 1 117 ? 17.199 -17.903 35.257 1.00 19.93 117 ALA B O 1
ATOM 3160 N N . TYR B 1 118 ? 16.889 -17.448 37.441 1.00 19.76 118 TYR B N 1
ATOM 3161 C CA . TYR B 1 118 ? 18.056 -18.206 37.879 1.00 19.59 118 TYR B CA 1
ATOM 3162 C C . TYR B 1 118 ? 17.902 -19.669 37.456 1.00 19.11 118 TYR B C 1
ATOM 3163 O O . TYR B 1 118 ? 18.804 -20.252 36.850 1.00 20.23 118 TYR B O 1
ATOM 3172 N N . PHE B 1 119 ? 16.752 -20.256 37.753 1.00 19.44 119 PHE B N 1
ATOM 3173 C CA . PHE B 1 119 ? 16.511 -21.649 37.381 1.00 19.11 119 PHE B CA 1
ATOM 3174 C C . PHE B 1 119 ? 16.564 -21.869 35.872 1.00 20.26 119 PHE B C 1
ATOM 3175 O O . PHE B 1 119 ? 17.267 -22.752 35.383 1.00 20.73 119 PHE B O 1
ATOM 3183 N N . LYS B 1 120 ? 15.796 -21.068 35.140 1.00 21.50 120 LYS B N 1
ATOM 3184 C CA . LYS B 1 120 ? 15.718 -21.188 33.694 1.00 19.78 120 LYS B CA 1
ATOM 3185 C C . LYS B 1 120 ? 17.065 -21.061 32.995 1.00 21.92 120 LYS B C 1
ATOM 3186 O O . LYS B 1 120 ? 17.389 -21.855 32.108 1.00 21.71 120 LYS B O 1
ATOM 3192 N N . PHE B 1 121 ? 17.849 -20.066 33.386 1.00 20.57 121 PHE B N 1
ATOM 3193 C CA . PHE B 1 121 ? 19.144 -19.874 32.751 1.00 21.27 121 PHE B CA 1
ATOM 3194 C C . PHE B 1 121 ? 20.055 -21.088 32.912 1.00 21.25 121 PHE B C 1
ATOM 3195 O O . PHE B 1 121 ? 20.650 -21.565 31.939 1.00 20.14 121 PHE B O 1
ATOM 3203 N N . HIS B 1 122 ? 20.151 -21.594 34.138 1.00 21.66 122 HIS B N 1
ATOM 3204 C CA . HIS B 1 122 ? 21.011 -22.742 34.415 1.00 22.96 122 HIS B CA 1
ATOM 3205 C C . HIS B 1 122 ? 20.515 -24.045 33.811 1.00 21.92 122 HIS B C 1
ATOM 3206 O O . HIS B 1 122 ? 21.316 -24.888 33.412 1.00 22.04 122 HIS B O 1
ATOM 3213 N N . GLU B 1 123 ? 19.200 -24.219 33.737 1.00 21.18 123 GLU B N 1
ATOM 3214 C CA . GLU B 1 123 ? 18.654 -25.437 33.151 1.00 21.15 123 GLU B CA 1
ATOM 3215 C C . GLU B 1 123 ? 18.761 -25.404 31.631 1.00 20.48 123 GLU B C 1
ATOM 3216 O O . GLU B 1 123 ? 19.240 -26.350 31.012 1.00 21.32 123 GLU B O 1
ATOM 3222 N N . ILE B 1 124 ? 18.315 -24.312 31.023 1.00 19.28 124 ILE B N 1
ATOM 3223 C CA . ILE B 1 124 ? 18.359 -24.204 29.569 1.00 17.94 124 ILE B CA 1
ATOM 3224 C C . ILE B 1 124 ? 19.766 -24.231 28.999 1.00 17.95 124 ILE B C 1
ATOM 3225 O O . ILE B 1 124 ? 20.069 -24.994 28.076 1.00 18.82 124 ILE B O 1
ATOM 3230 N N . TYR B 1 125 ? 20.632 -23.398 29.552 1.00 17.74 125 TYR B N 1
ATOM 3231 C CA . TYR B 1 125 ? 21.981 -23.294 29.028 1.00 18.39 125 TYR B CA 1
ATOM 3232 C C . TYR B 1 125 ? 23.029 -24.224 29.592 1.00 20.70 125 TYR B C 1
ATOM 3233 O O . TYR B 1 125 ? 24.012 -24.524 28.911 1.00 21.54 125 TYR B O 1
ATOM 3242 N N . PHE B 1 126 ? 22.842 -24.681 30.824 1.00 20.27 126 PHE B N 1
ATOM 3243 C CA . PHE B 1 126 ? 23.840 -25.555 31.432 1.00 21.79 126 PHE B CA 1
ATOM 3244 C C . PHE B 1 126 ? 23.324 -26.910 31.876 1.00 21.59 126 PHE B C 1
ATOM 3245 O O . PHE B 1 126 ? 24.062 -27.692 32.472 1.00 21.30 126 PHE B O 1
ATOM 3253 N N . ASN B 1 127 ? 22.065 -27.190 31.577 1.00 21.77 127 ASN B N 1
ATOM 3254 C CA . ASN B 1 127 ? 21.450 -28.460 31.936 1.00 23.98 127 ASN B CA 1
ATOM 3255 C C . ASN B 1 127 ? 21.528 -28.779 33.421 1.00 25.67 127 ASN B C 1
ATOM 3256 O O . ASN B 1 127 ? 21.700 -29.937 33.806 1.00 27.84 127 ASN B O 1
ATOM 3261 N N . GLN B 1 128 ? 21.409 -27.753 34.255 1.00 26.15 128 GLN B N 1
ATOM 3262 C CA . GLN B 1 128 ? 21.431 -27.940 35.702 1.00 28.82 128 GLN B CA 1
ATOM 3263 C C . GLN B 1 128 ? 19.985 -27.878 36.163 1.00 30.05 128 GLN B C 1
ATOM 3264 O O . GLN B 1 128 ? 19.272 -26.925 35.855 1.00 30.92 128 GLN B O 1
ATOM 3270 N N . ARG B 1 129 ? 19.549 -28.892 36.899 1.00 30.04 129 ARG B N 1
ATOM 3271 C CA . ARG B 1 129 ? 18.164 -28.942 37.351 1.00 31.88 129 ARG B CA 1
ATOM 3272 C C . ARG B 1 129 ? 18.079 -29.051 38.868 1.00 30.15 129 ARG B C 1
ATOM 3273 O O . ARG B 1 129 ? 18.947 -29.647 39.501 1.00 30.77 129 ARG B O 1
ATOM 3281 N N . ILE B 1 130 ? 17.037 -28.468 39.452 1.00 29.35 130 ILE B N 1
ATOM 3282 C CA . ILE B 1 130 ? 16.856 -28.540 40.899 1.00 26.21 130 ILE B CA 1
ATOM 3283 C C . ILE B 1 130 ? 15.951 -29.718 41.227 1.00 26.03 130 ILE B C 1
ATOM 3284 O O . ILE B 1 130 ? 15.232 -30.220 40.365 1.00 24.09 130 ILE B O 1
ATOM 3289 N N . THR B 1 131 ? 15.977 -30.160 42.476 1.00 23.58 131 THR B N 1
ATOM 3290 C CA . THR B 1 131 ? 15.126 -31.269 42.873 1.00 24.67 131 THR B CA 1
ATOM 3291 C C . THR B 1 131 ? 13.837 -30.709 43.475 1.00 23.94 131 THR B C 1
ATOM 3292 O O . THR B 1 131 ? 13.705 -29.501 43.664 1.00 21.67 131 THR B O 1
ATOM 3296 N N . SER B 1 132 ? 12.888 -31.590 43.770 1.00 23.59 132 SER B N 1
ATOM 3297 C CA . SER B 1 132 ? 11.611 -31.171 44.338 1.00 25.71 132 SER B CA 1
ATOM 3298 C C . SER B 1 132 ? 11.732 -30.419 45.649 1.00 23.46 132 SER B C 1
ATOM 3299 O O . SER B 1 132 ? 10.923 -29.533 45.938 1.00 23.08 132 SER B O 1
ATOM 3302 N N . GLY B 1 133 ? 12.733 -30.774 46.449 1.00 21.96 133 GLY B N 1
ATOM 3303 C CA . GLY B 1 133 ? 12.915 -30.086 47.710 1.00 22.08 133 GLY B CA 1
ATOM 3304 C C . GLY B 1 133 ? 13.084 -28.599 47.475 1.00 23.30 133 GLY B C 1
ATOM 3305 O O . GLY B 1 133 ? 12.488 -27.772 48.164 1.00 22.94 133 GLY B O 1
ATOM 3306 N N . VAL B 1 134 ? 13.908 -28.252 46.493 1.00 21.30 134 VAL B N 1
ATOM 3307 C CA . VAL B 1 134 ? 14.155 -26.852 46.178 1.00 22.32 134 VAL B CA 1
ATOM 3308 C C . VAL B 1 134 ? 12.925 -26.211 45.538 1.00 20.92 134 VAL B C 1
ATOM 3309 O O . VAL B 1 134 ? 12.585 -25.067 45.842 1.00 20.03 134 VAL B O 1
ATOM 3313 N N . TYR B 1 135 ? 12.258 -26.952 44.655 1.00 19.30 135 TYR B N 1
ATOM 3314 C CA . TYR B 1 135 ? 11.062 -26.439 43.986 1.00 18.35 135 TYR B CA 1
ATOM 3315 C C . TYR B 1 135 ? 10.021 -26.071 45.035 1.00 17.54 135 TYR B C 1
ATOM 3316 O O . TYR B 1 135 ? 9.412 -25.007 44.966 1.00 18.34 135 TYR B O 1
ATOM 3333 N N . CYS B 1 137 ? 10.531 -25.272 48.101 1.00 21.38 137 CYS B N 1
ATOM 3334 C CA . CYS B 1 137 ? 11.002 -24.115 48.862 1.00 23.15 137 CYS B CA 1
ATOM 3335 C C . CYS B 1 137 ? 10.600 -22.850 48.133 1.00 22.59 137 CYS B C 1
ATOM 3336 O O . CYS B 1 137 ? 10.146 -21.878 48.744 1.00 24.42 137 CYS B O 1
ATOM 3339 N N . ALA B 1 138 ? 10.796 -22.860 46.818 1.00 20.89 138 ALA B N 1
ATOM 3340 C CA . ALA B 1 138 ? 10.432 -21.724 45.988 1.00 20.33 138 ALA B CA 1
ATOM 3341 C C . ALA B 1 138 ? 8.934 -21.472 46.124 1.00 20.68 138 ALA B C 1
ATOM 3342 O O . ALA B 1 138 ? 8.507 -20.347 46.374 1.00 20.02 138 ALA B O 1
ATOM 3344 N N . VAL B 1 139 ? 8.129 -22.516 45.945 1.00 19.27 139 VAL B N 1
ATOM 3345 C CA . VAL B 1 139 ? 6.683 -22.356 46.057 1.00 19.59 139 VAL B CA 1
ATOM 3346 C C . VAL B 1 139 ? 6.275 -21.855 47.449 1.00 20.09 139 VAL B C 1
ATOM 3347 O O . VAL B 1 139 ? 5.365 -21.035 47.574 1.00 20.36 139 VAL B O 1
ATOM 3351 N N . ALA B 1 140 ? 6.953 -22.333 48.489 1.00 21.46 140 ALA B N 1
ATOM 3352 C CA . ALA B 1 140 ? 6.644 -21.899 49.853 1.00 22.38 140 ALA B CA 1
ATOM 3353 C C . ALA B 1 140 ? 6.863 -20.393 49.966 1.00 23.44 140 ALA B C 1
ATOM 3354 O O . ALA B 1 140 ? 6.006 -19.662 50.465 1.00 24.16 140 ALA B O 1
ATOM 3356 N N . ILE B 1 141 ? 8.017 -19.938 49.492 1.00 22.00 141 ILE B N 1
ATOM 3357 C CA . ILE B 1 141 ? 8.356 -18.521 49.531 1.00 24.50 141 ILE B CA 1
ATOM 3358 C C . ILE B 1 141 ? 7.312 -17.728 48.748 1.00 24.41 141 ILE B C 1
ATOM 3359 O O . ILE B 1 141 ? 6.840 -16.688 49.205 1.00 25.88 141 ILE B O 1
ATOM 3364 N N . ALA B 1 142 ? 6.933 -18.234 47.580 1.00 22.88 142 ALA B N 1
ATOM 3365 C CA . ALA B 1 142 ? 5.926 -17.574 46.752 1.00 22.45 142 ALA B CA 1
ATOM 3366 C C . ALA B 1 142 ? 4.562 -17.503 47.441 1.00 24.26 142 ALA B C 1
ATOM 3367 O O . ALA B 1 142 ? 3.789 -16.572 47.199 1.00 24.66 142 ALA B O 1
ATOM 3369 N N . LEU B 1 143 ? 4.257 -18.493 48.280 1.00 22.32 143 LEU B N 1
ATOM 3370 C CA . LEU B 1 143 ? 2.980 -18.520 48.998 1.00 23.94 143 LEU B CA 1
ATOM 3371 C C . LEU B 1 143 ? 2.963 -17.606 50.231 1.00 25.00 143 LEU B C 1
ATOM 3372 O O . LEU B 1 143 ? 1.924 -17.449 50.873 1.00 26.86 143 LEU B O 1
ATOM 3377 N N . GLY B 1 144 ? 4.108 -17.021 50.567 1.00 26.88 144 GLY B N 1
ATOM 3378 C CA . GLY B 1 144 ? 4.164 -16.124 51.711 1.00 28.03 144 GLY B CA 1
ATOM 3379 C C . GLY B 1 144 ? 4.788 -16.657 52.991 1.00 30.27 144 GLY B C 1
ATOM 3380 O O . GLY B 1 144 ? 4.783 -15.967 54.015 1.00 30.85 144 GLY B O 1
ATOM 3381 N N . TYR B 1 145 ? 5.321 -17.874 52.961 1.00 28.59 145 TYR B N 1
ATOM 3382 C CA . TYR B 1 145 ? 5.942 -18.433 54.160 1.00 30.41 145 TYR B CA 1
ATOM 3383 C C . TYR B 1 145 ? 7.221 -17.678 54.515 1.00 31.37 145 TYR B C 1
ATOM 3384 O O . TYR B 1 145 ? 7.964 -17.237 53.634 1.00 30.89 145 TYR B O 1
ATOM 3393 N N . LYS B 1 146 ? 7.466 -17.528 55.813 1.00 32.02 146 LYS B N 1
ATOM 3394 C CA . LYS B 1 146 ? 8.634 -16.799 56.298 1.00 33.26 146 LYS B CA 1
ATOM 3395 C C . LYS B 1 146 ? 9.724 -17.694 56.865 1.00 32.45 146 LYS B C 1
ATOM 3396 O O . LYS B 1 146 ? 10.908 -17.376 56.770 1.00 31.44 146 LYS B O 1
ATOM 3402 N N . GLU B 1 147 ? 9.323 -18.806 57.469 1.00 31.44 147 GLU B N 1
ATOM 3403 C CA . GLU B 1 147 ? 10.279 -19.734 58.045 1.00 32.36 147 GLU B CA 1
ATOM 3404 C C . GLU B 1 147 ? 10.092 -21.106 57.431 1.00 31.03 147 GLU B C 1
ATOM 3405 O O . GLU B 1 147 ? 9.000 -21.675 57.470 1.00 32.14 147 GLU B O 1
ATOM 3411 N N . ILE B 1 148 ? 11.169 -21.634 56.872 1.00 28.97 148 ILE B N 1
ATOM 3412 C CA . ILE B 1 148 ? 11.128 -22.934 56.219 1.00 28.35 148 ILE B CA 1
ATOM 3413 C C . ILE B 1 148 ? 12.094 -23.904 56.875 1.00 27.23 148 ILE B C 1
ATOM 3414 O O . ILE B 1 148 ? 13.280 -23.612 57.004 1.00 27.36 148 ILE B O 1
ATOM 3419 N N . TYR B 1 149 ? 11.574 -25.056 57.289 1.00 27.07 149 TYR B N 1
ATOM 3420 C CA . TYR B 1 149 ? 12.381 -26.084 57.930 1.00 27.71 149 TYR B CA 1
ATOM 3421 C C . TYR B 1 149 ? 12.512 -27.262 56.975 1.00 26.81 149 TYR B C 1
ATOM 3422 O O . TYR B 1 149 ? 11.516 -27.884 56.612 1.00 27.36 149 TYR B O 1
ATOM 3431 N N . LEU B 1 150 ? 13.747 -27.570 56.591 1.00 26.21 150 LEU B N 1
ATOM 3432 C CA . LEU B 1 150 ? 14.025 -28.651 55.651 1.00 26.71 150 LEU B CA 1
ATOM 3433 C C . LEU B 1 150 ? 14.383 -29.986 56.285 1.00 27.85 150 LEU B C 1
ATOM 3434 O O . LEU B 1 150 ? 15.117 -30.045 57.273 1.00 27.85 150 LEU B O 1
ATOM 3439 N N . SER B 1 151 ? 13.872 -31.058 55.689 1.00 25.81 151 SER B N 1
ATOM 3440 C CA . SER B 1 151 ? 14.145 -32.409 56.156 1.00 27.82 151 SER B CA 1
ATOM 3441 C C . SER B 1 151 ? 14.025 -33.352 54.968 1.00 27.98 151 SER B C 1
ATOM 3442 O O . SER B 1 151 ? 13.445 -32.999 53.945 1.00 26.86 151 SER B O 1
ATOM 3445 N N . GLY B 1 152 ? 14.578 -34.551 55.107 1.00 30.58 152 GLY B N 1
ATOM 3446 C CA . GLY B 1 152 ? 14.496 -35.523 54.034 1.00 31.82 152 GLY B CA 1
ATOM 3447 C C . GLY B 1 152 ? 15.271 -35.174 52.780 1.00 33.34 152 GLY B C 1
ATOM 3448 O O . GLY B 1 152 ? 15.087 -35.810 51.746 1.00 34.03 152 GLY B O 1
ATOM 3449 N N . ILE B 1 153 ? 16.135 -34.165 52.860 1.00 35.22 153 ILE B N 1
ATOM 3450 C CA . ILE B 1 153 ? 16.941 -33.762 51.710 1.00 35.68 153 ILE B CA 1
ATOM 3451 C C . ILE B 1 153 ? 18.405 -34.135 51.959 1.00 37.48 153 ILE B C 1
ATOM 3452 O O . ILE B 1 153 ? 19.093 -33.495 52.757 1.00 36.47 153 ILE B O 1
ATOM 3457 N N . ASP B 1 154 ? 18.867 -35.175 51.269 1.00 39.13 154 ASP B N 1
ATOM 3458 C CA . ASP B 1 154 ? 20.234 -35.667 51.423 1.00 41.79 154 ASP B CA 1
ATOM 3459 C C . ASP B 1 154 ? 21.057 -35.715 50.132 1.00 43.22 154 ASP B C 1
ATOM 3460 O O . ASP B 1 154 ? 22.154 -36.275 50.110 1.00 43.41 154 ASP B O 1
ATOM 3465 N N . PHE B 1 155 ? 20.526 -35.125 49.067 1.00 45.01 155 PHE B N 1
ATOM 3466 C CA . PHE B 1 155 ? 21.196 -35.089 47.768 1.00 47.39 155 PHE B CA 1
ATOM 3467 C C . PHE B 1 155 ? 21.604 -36.483 47.300 1.00 49.36 155 PHE B C 1
ATOM 3468 O O . PHE B 1 155 ? 22.752 -36.629 46.824 1.00 50.41 155 PHE B O 1
ATOM 3476 N N . GLN B 1 168 ? 8.402 -51.930 45.070 1.00 55.50 168 GLN B N 1
ATOM 3477 C CA . GLN B 1 168 ? 7.171 -51.328 44.482 1.00 54.23 168 GLN B CA 1
ATOM 3478 C C . GLN B 1 168 ? 7.093 -51.640 42.994 1.00 52.60 168 GLN B C 1
ATOM 3479 O O . GLN B 1 168 ? 7.590 -50.883 42.159 1.00 51.87 168 GLN B O 1
ATOM 3485 N N . LYS B 1 169 ? 6.463 -52.765 42.674 1.00 51.05 169 LYS B N 1
ATOM 3486 C CA . LYS B 1 169 ? 6.316 -53.209 41.294 1.00 49.10 169 LYS B CA 1
ATOM 3487 C C . LYS B 1 169 ? 5.713 -52.143 40.383 1.00 46.46 169 LYS B C 1
ATOM 3488 O O . LYS B 1 169 ? 6.195 -51.929 39.271 1.00 45.65 169 LYS B O 1
ATOM 3494 N N . ASN B 1 170 ? 4.665 -51.472 40.854 1.00 43.38 170 ASN B N 1
ATOM 3495 C CA . ASN B 1 170 ? 4.004 -50.444 40.054 1.00 41.09 170 ASN B CA 1
ATOM 3496 C C . ASN B 1 170 ? 4.898 -49.254 39.725 1.00 39.94 170 ASN B C 1
ATOM 3497 O O . ASN B 1 170 ? 4.961 -48.824 38.571 1.00 38.88 170 ASN B O 1
ATOM 3502 N N . LEU B 1 171 ? 5.582 -48.714 40.730 1.00 39.92 171 LEU B N 1
ATOM 3503 C CA . LEU B 1 171 ? 6.466 -47.578 40.494 1.00 39.58 171 LEU B CA 1
ATOM 3504 C C . LEU B 1 171 ? 7.547 -47.979 39.495 1.00 39.96 171 LEU B C 1
ATOM 3505 O O . LEU B 1 171 ? 7.856 -47.232 38.572 1.00 38.62 171 LEU B O 1
ATOM 3510 N N . LEU B 1 172 ? 8.113 -49.168 39.681 1.00 42.07 172 LEU B N 1
ATOM 3511 C CA . LEU B 1 172 ? 9.157 -49.665 38.786 1.00 45.15 172 LEU B CA 1
ATOM 3512 C C . LEU B 1 172 ? 8.592 -49.855 37.381 1.00 46.71 172 LEU B C 1
ATOM 3513 O O . LEU B 1 172 ? 9.305 -49.711 36.384 1.00 46.64 172 LEU B O 1
ATOM 3518 N N . LYS B 1 173 ? 7.304 -50.176 37.317 1.00 48.26 173 LYS B N 1
ATOM 3519 C CA . LYS B 1 173 ? 6.607 -50.375 36.053 1.00 50.20 173 LYS B CA 1
ATOM 3520 C C . LYS B 1 173 ? 6.503 -49.039 35.317 1.00 50.36 173 LYS B C 1
ATOM 3521 O O . LYS B 1 173 ? 6.828 -48.944 34.132 1.00 50.90 173 LYS B O 1
ATOM 3527 N N . LEU B 1 174 ? 6.052 -48.012 36.034 1.00 49.89 174 LEU B N 1
ATOM 3528 C CA . LEU B 1 174 ? 5.889 -46.674 35.470 1.00 50.44 174 LEU B CA 1
ATOM 3529 C C . LEU B 1 174 ? 7.225 -45.974 35.245 1.00 51.51 174 LEU B C 1
ATOM 3530 O O . LEU B 1 174 ? 7.414 -45.292 34.240 1.00 51.39 174 LEU B O 1
ATOM 3535 N N . ALA B 1 175 ? 8.140 -46.138 36.194 1.00 53.51 175 ALA B N 1
ATOM 3536 C CA . ALA B 1 175 ? 9.463 -45.527 36.109 1.00 55.13 175 ALA B CA 1
ATOM 3537 C C . ALA B 1 175 ? 10.512 -46.630 36.183 1.00 56.76 175 ALA B C 1
ATOM 3538 O O . ALA B 1 175 ? 10.967 -46.996 37.265 1.00 56.32 175 ALA B O 1
ATOM 3540 N N . PRO B 1 176 ? 10.913 -47.171 35.022 1.00 58.66 176 PRO B N 1
ATOM 3541 C CA . PRO B 1 176 ? 11.908 -48.244 34.927 1.00 60.05 176 PRO B CA 1
ATOM 3542 C C . PRO B 1 176 ? 13.284 -47.958 35.537 1.00 60.96 176 PRO B C 1
ATOM 3543 O O . PRO B 1 176 ? 13.752 -48.706 36.396 1.00 61.10 176 PRO B O 1
ATOM 3547 N N . ASN B 1 177 ? 13.931 -46.883 35.098 1.00 62.39 177 ASN B N 1
ATOM 3548 C CA . ASN B 1 177 ? 15.258 -46.539 35.603 1.00 63.12 177 ASN B CA 1
ATOM 3549 C C . ASN B 1 177 ? 15.226 -45.976 37.019 1.00 63.60 177 ASN B C 1
ATOM 3550 O O . ASN B 1 177 ? 16.213 -45.411 37.489 1.00 63.66 177 ASN B O 1
ATOM 3555 N N . PHE B 1 178 ? 14.094 -46.126 37.697 1.00 64.15 178 PHE B N 1
ATOM 3556 C CA . PHE B 1 178 ? 13.964 -45.614 39.054 1.00 64.39 178 PHE B CA 1
ATOM 3557 C C . PHE B 1 178 ? 14.927 -46.327 39.997 1.00 65.23 178 PHE B C 1
ATOM 3558 O O . PHE B 1 178 ? 14.449 -47.112 40.844 1.00 65.68 178 PHE B O 1
ATOM 3566 N N . HIS B 1 188 ? 20.407 -33.350 38.132 1.00 52.49 188 HIS B N 1
ATOM 3567 C CA . HIS B 1 188 ? 20.443 -32.958 39.570 1.00 52.78 188 HIS B CA 1
ATOM 3568 C C . HIS B 1 188 ? 21.844 -33.138 40.140 1.00 52.41 188 HIS B C 1
ATOM 3569 O O . HIS B 1 188 ? 22.639 -33.925 39.625 1.00 53.27 188 HIS B O 1
ATOM 3576 N N . SER B 1 189 ? 22.138 -32.398 41.206 1.00 50.99 189 SER B N 1
ATOM 3577 C CA . SER B 1 189 ? 23.433 -32.479 41.873 1.00 49.33 189 SER B CA 1
ATOM 3578 C C . SER B 1 189 ? 23.326 -31.818 43.236 1.00 47.95 189 SER B C 1
ATOM 3579 O O . SER B 1 189 ? 22.385 -31.066 43.504 1.00 46.25 189 SER B O 1
ATOM 3582 N N . LYS B 1 190 ? 24.297 -32.109 44.093 1.00 47.08 190 LYS B N 1
ATOM 3583 C CA . LYS B 1 190 ? 24.340 -31.544 45.433 1.00 45.98 190 LYS B CA 1
ATOM 3584 C C . LYS B 1 190 ? 24.578 -30.046 45.316 1.00 43.69 190 LYS B C 1
ATOM 3585 O O . LYS B 1 190 ? 23.863 -29.243 45.914 1.00 41.85 190 LYS B O 1
ATOM 3591 N N . ASN B 1 191 ? 25.587 -29.686 44.530 1.00 41.43 191 ASN B N 1
ATOM 3592 C CA . ASN B 1 191 ? 25.949 -28.291 44.315 1.00 39.70 191 ASN B CA 1
ATOM 3593 C C . ASN B 1 191 ? 24.798 -27.441 43.792 1.00 36.01 191 ASN B C 1
ATOM 3594 O O . ASN B 1 191 ? 24.555 -26.345 44.296 1.00 35.26 191 ASN B O 1
ATOM 3599 N N . THR B 1 192 ? 24.099 -27.941 42.778 1.00 32.79 192 THR B N 1
ATOM 3600 C CA . THR B 1 192 ? 22.984 -27.201 42.193 1.00 30.08 192 THR B CA 1
ATOM 3601 C C . THR B 1 192 ? 21.899 -26.870 43.210 1.00 28.17 192 THR B C 1
ATOM 3602 O O . THR B 1 192 ? 21.460 -25.722 43.297 1.00 25.86 192 THR B O 1
ATOM 3606 N N . ASP B 1 193 ? 21.458 -27.870 43.970 1.00 24.83 193 ASP B N 1
ATOM 3607 C CA . ASP B 1 193 ? 20.423 -27.639 44.968 1.00 26.29 193 ASP B CA 1
ATOM 3608 C C . ASP B 1 193 ? 20.915 -26.663 46.024 1.00 26.12 193 ASP B C 1
ATOM 3609 O O . ASP B 1 193 ? 20.214 -25.715 46.378 1.00 25.71 193 ASP B O 1
ATOM 3614 N N . ILE B 1 194 ? 22.124 -26.902 46.532 1.00 26.66 194 ILE B N 1
ATOM 3615 C CA . ILE B 1 194 ? 22.696 -26.041 47.557 1.00 27.08 194 ILE B CA 1
ATOM 3616 C C . ILE B 1 194 ? 22.792 -24.606 47.074 1.00 26.84 194 ILE B C 1
ATOM 3617 O O . ILE B 1 194 ? 22.388 -23.678 47.773 1.00 26.98 194 ILE B O 1
ATOM 3622 N N . LYS B 1 195 ? 23.330 -24.431 45.872 1.00 25.72 195 LYS B N 1
ATOM 3623 C CA . LYS B 1 195 ? 23.470 -23.106 45.283 1.00 28.34 195 LYS B CA 1
ATOM 3624 C C . LYS B 1 195 ? 22.090 -22.455 45.117 1.00 26.83 195 LYS B C 1
ATOM 3625 O O . LYS B 1 195 ? 21.924 -21.251 45.341 1.00 25.74 195 LYS B O 1
ATOM 3631 N N . ALA B 1 196 ? 21.099 -23.256 44.735 1.00 25.34 196 ALA B N 1
ATOM 3632 C CA . ALA B 1 196 ? 19.742 -22.747 44.545 1.00 24.56 196 ALA B CA 1
ATOM 3633 C C . ALA B 1 196 ? 19.150 -22.291 45.871 1.00 25.08 196 ALA B C 1
ATOM 3634 O O . ALA B 1 196 ? 18.534 -21.229 45.957 1.00 23.47 196 ALA B O 1
ATOM 3636 N N . LEU B 1 197 ? 19.335 -23.100 46.910 1.00 24.78 197 LEU B N 1
ATOM 3637 C CA . LEU B 1 197 ? 18.820 -22.750 48.228 1.00 26.03 197 LEU B CA 1
ATOM 3638 C C . LEU B 1 197 ? 19.519 -21.490 48.734 1.00 26.46 197 LEU B C 1
ATOM 3639 O O . LEU B 1 197 ? 18.883 -20.602 49.311 1.00 26.20 197 LEU B O 1
ATOM 3644 N N . GLU B 1 198 ? 20.827 -21.413 48.509 1.00 27.60 198 GLU B N 1
ATOM 3645 C CA . GLU B 1 198 ? 21.598 -20.247 48.926 1.00 29.94 198 GLU B CA 1
ATOM 3646 C C . GLU B 1 198 ? 21.073 -18.990 48.236 1.00 29.66 198 GLU B C 1
ATOM 3647 O O . GLU B 1 198 ? 20.922 -17.947 48.871 1.00 29.08 198 GLU B O 1
ATOM 3653 N N . PHE B 1 199 ? 20.788 -19.097 46.939 1.00 27.95 199 PHE B N 1
ATOM 3654 C CA . PHE B 1 199 ? 20.258 -17.973 46.166 1.00 26.81 199 PHE B CA 1
ATOM 3655 C C . PHE B 1 199 ? 18.886 -17.574 46.697 1.00 28.01 199 PHE B C 1
ATOM 3656 O O . PHE B 1 199 ? 18.554 -16.389 46.796 1.00 28.10 199 PHE B O 1
ATOM 3664 N N . LEU B 1 200 ? 18.085 -18.580 47.027 1.00 26.23 200 LEU B N 1
ATOM 3665 C CA . LEU B 1 200 ? 16.737 -18.358 47.536 1.00 28.84 200 LEU B CA 1
ATOM 3666 C C . LEU B 1 200 ? 16.747 -17.584 48.850 1.00 30.95 200 LEU B C 1
ATOM 3667 O O . LEU B 1 200 ? 15.947 -16.667 49.046 1.00 30.82 200 LEU B O 1
ATOM 3672 N N . GLU B 1 201 ? 17.655 -17.951 49.747 1.00 32.07 201 GLU B N 1
ATOM 3673 C CA . GLU B 1 201 ? 17.742 -17.286 51.044 1.00 35.29 201 GLU B CA 1
ATOM 3674 C C . GLU B 1 201 ? 18.363 -15.897 50.937 1.00 35.33 201 GLU B C 1
ATOM 3675 O O . GLU B 1 201 ? 17.997 -14.984 51.676 1.00 36.30 201 GLU B O 1
ATOM 3681 N N . LYS B 1 202 ? 19.297 -15.740 50.008 1.00 36.34 202 LYS B N 1
ATOM 3682 C CA . LYS B 1 202 ? 19.961 -14.460 49.802 1.00 36.96 202 LYS B CA 1
ATOM 3683 C C . LYS B 1 202 ? 19.051 -13.452 49.111 1.00 36.90 202 LYS B C 1
ATOM 3684 O O . LYS B 1 202 ? 19.129 -12.246 49.361 1.00 36.74 202 LYS B O 1
ATOM 3690 N N . THR B 1 203 ? 18.175 -13.955 48.251 1.00 34.52 203 THR B N 1
ATOM 3691 C CA . THR B 1 203 ? 17.278 -13.104 47.483 1.00 31.84 203 THR B CA 1
ATOM 3692 C C . THR B 1 203 ? 15.962 -12.715 48.139 1.00 32.46 203 THR B C 1
ATOM 3693 O O . THR B 1 203 ? 15.496 -11.587 47.984 1.00 33.69 203 THR B O 1
ATOM 3697 N N . TYR B 1 204 ? 15.355 -13.635 48.870 1.00 31.72 204 TYR B N 1
ATOM 3698 C CA . TYR B 1 204 ? 14.068 -13.344 49.477 1.00 31.84 204 TYR B CA 1
ATOM 3699 C C . TYR B 1 204 ? 14.091 -13.194 50.986 1.00 33.22 204 TYR B C 1
ATOM 3700 O O . TYR B 1 204 ? 15.030 -13.622 51.652 1.00 32.99 204 TYR B O 1
ATOM 3709 N N . LYS B 1 205 ? 13.037 -12.579 51.509 1.00 35.67 205 LYS B N 1
ATOM 3710 C CA . LYS B 1 205 ? 12.907 -12.338 52.938 1.00 39.68 205 LYS B CA 1
ATOM 3711 C C . LYS B 1 205 ? 12.365 -13.569 53.654 1.00 40.93 205 LYS B C 1
ATOM 3712 O O . LYS B 1 205 ? 11.199 -13.602 54.052 1.00 42.63 205 LYS B O 1
ATOM 3718 N N . ILE B 1 206 ? 13.216 -14.578 53.814 1.00 40.57 206 ILE B N 1
ATOM 3719 C CA . ILE B 1 206 ? 12.817 -15.806 54.486 1.00 39.12 206 ILE B CA 1
ATOM 3720 C C . ILE B 1 206 ? 13.976 -16.435 55.245 1.00 37.56 206 ILE B C 1
ATOM 3721 O O . ILE B 1 206 ? 15.144 -16.138 54.985 1.00 37.51 206 ILE B O 1
ATOM 3726 N N . LYS B 1 207 ? 13.646 -17.303 56.193 1.00 35.72 207 LYS B N 1
ATOM 3727 C CA . LYS B 1 207 ? 14.661 -17.977 56.984 1.00 35.26 207 LYS B CA 1
ATOM 3728 C C . LYS B 1 207 ? 14.602 -19.476 56.719 1.00 33.78 207 LYS B C 1
ATOM 3729 O O . LYS B 1 207 ? 13.526 -20.066 56.722 1.00 31.96 207 LYS B O 1
ATOM 3735 N N . LEU B 1 208 ? 15.764 -20.078 56.484 1.00 32.76 208 LEU B N 1
ATOM 3736 C CA . LEU B 1 208 ? 15.860 -21.511 56.221 1.00 33.25 208 LEU B CA 1
ATOM 3737 C C . LEU B 1 208 ? 16.509 -22.245 57.389 1.00 33.92 208 LEU B C 1
ATOM 3738 O O . LEU B 1 208 ? 17.523 -21.797 57.929 1.00 34.94 208 LEU B O 1
ATOM 3743 N N . TYR B 1 209 ? 15.924 -23.377 57.766 1.00 32.69 209 TYR B N 1
ATOM 3744 C CA . TYR B 1 209 ? 16.442 -24.194 58.855 1.00 33.33 209 TYR B CA 1
ATOM 3745 C C . TYR B 1 209 ? 16.545 -25.647 58.423 1.00 33.39 209 TYR B C 1
ATOM 3746 O O . TYR B 1 209 ? 15.833 -26.088 57.520 1.00 30.33 209 TYR B O 1
ATOM 3755 N N . CYS B 1 210 ? 17.433 -26.380 59.087 1.00 33.50 210 CYS B N 1
ATOM 3756 C CA . CYS B 1 210 ? 17.659 -27.795 58.828 1.00 35.75 210 CYS B CA 1
ATOM 3757 C C . CYS B 1 210 ? 17.206 -28.564 60.070 1.00 36.13 210 CYS B C 1
ATOM 3758 O O . CYS B 1 210 ? 17.707 -28.324 61.167 1.00 34.42 210 CYS B O 1
ATOM 3761 N N . LEU B 1 211 ? 16.256 -29.479 59.899 1.00 36.93 211 LEU B N 1
ATOM 3762 C CA . LEU B 1 211 ? 15.740 -30.264 61.020 1.00 38.16 211 LEU B CA 1
ATOM 3763 C C . LEU B 1 211 ? 16.516 -31.548 61.239 1.00 40.07 211 LEU B C 1
ATOM 3764 O O . LEU B 1 211 ? 16.296 -32.260 62.223 1.00 40.51 211 LEU B O 1
ATOM 3769 N N . CYS B 1 212 ? 17.429 -31.838 60.322 1.00 41.12 212 CYS B N 1
ATOM 3770 C CA . CYS B 1 212 ? 18.220 -33.052 60.402 1.00 44.07 212 CYS B CA 1
ATOM 3771 C C . CYS B 1 212 ? 19.709 -32.732 60.553 1.00 45.33 212 CYS B C 1
ATOM 3772 O O . CYS B 1 212 ? 20.398 -32.461 59.570 1.00 45.56 212 CYS B O 1
ATOM 3775 N N . PRO B 1 213 ? 20.219 -32.763 61.798 1.00 47.15 213 PRO B N 1
ATOM 3776 C CA . PRO B 1 213 ? 21.626 -32.477 62.110 1.00 47.59 213 PRO B CA 1
ATOM 3777 C C . PRO B 1 213 ? 22.646 -33.517 61.640 1.00 48.08 213 PRO B C 1
ATOM 3778 O O . PRO B 1 213 ? 23.849 -33.259 61.661 1.00 47.68 213 PRO B O 1
ATOM 3782 N N . ASN B 1 214 ? 22.176 -34.688 61.220 1.00 48.73 214 ASN B N 1
ATOM 3783 C CA . ASN B 1 214 ? 23.080 -35.729 60.745 1.00 50.67 214 ASN B CA 1
ATOM 3784 C C . ASN B 1 214 ? 23.064 -35.836 59.225 1.00 50.84 214 ASN B C 1
ATOM 3785 O O . ASN B 1 214 ? 23.603 -36.784 58.652 1.00 51.63 214 ASN B O 1
ATOM 3790 N N . SER B 1 215 ? 22.439 -34.859 58.578 1.00 50.59 215 SER B N 1
ATOM 3791 C CA . SER B 1 215 ? 22.356 -34.831 57.124 1.00 49.63 215 SER B CA 1
ATOM 3792 C C . SER B 1 215 ? 23.372 -33.832 56.576 1.00 48.76 215 SER B C 1
ATOM 3793 O O . SER B 1 215 ? 23.702 -32.845 57.237 1.00 47.56 215 SER B O 1
ATOM 3796 N N . LEU B 1 216 ? 23.867 -34.090 55.370 1.00 48.88 216 LEU B N 1
ATOM 3797 C CA . LEU B 1 216 ? 24.841 -33.202 54.746 1.00 48.04 216 LEU B CA 1
ATOM 3798 C C . LEU B 1 216 ? 24.282 -31.785 54.643 1.00 47.76 216 LEU B C 1
ATOM 3799 O O . LEU B 1 216 ? 25.034 -30.808 54.636 1.00 47.60 216 LEU B O 1
ATOM 3804 N N . LEU B 1 217 ? 22.957 -31.679 54.568 1.00 45.95 217 LEU B N 1
ATOM 3805 C CA . LEU B 1 217 ? 22.293 -30.384 54.473 1.00 44.98 217 LEU B CA 1
ATOM 3806 C C . LEU B 1 217 ? 22.692 -29.508 55.655 1.00 44.59 217 LEU B C 1
ATOM 3807 O O . LEU B 1 217 ? 22.694 -28.278 55.560 1.00 43.72 217 LEU B O 1
ATOM 3812 N N . ALA B 1 218 ? 23.028 -30.153 56.769 1.00 44.37 218 ALA B N 1
ATOM 3813 C CA . ALA B 1 218 ? 23.426 -29.450 57.985 1.00 44.45 218 ALA B CA 1
ATOM 3814 C C . ALA B 1 218 ? 24.732 -28.682 57.797 1.00 45.09 218 ALA B C 1
ATOM 3815 O O . ALA B 1 218 ? 25.033 -27.755 58.554 1.00 44.55 218 ALA B O 1
ATOM 3817 N N . ASN B 1 219 ? 25.505 -29.068 56.786 1.00 44.94 219 ASN B N 1
ATOM 3818 C CA . ASN B 1 219 ? 26.773 -28.402 56.508 1.00 45.11 219 ASN B CA 1
ATOM 3819 C C . ASN B 1 219 ? 26.573 -27.117 55.711 1.00 45.59 219 ASN B C 1
ATOM 3820 O O . ASN B 1 219 ? 27.537 -26.399 55.435 1.00 44.81 219 ASN B O 1
ATOM 3825 N N . PHE B 1 220 ? 25.327 -26.821 55.351 1.00 44.17 220 PHE B N 1
ATOM 3826 C CA . PHE B 1 220 ? 25.044 -25.628 54.557 1.00 44.08 220 PHE B CA 1
ATOM 3827 C C . PHE B 1 220 ? 23.909 -24.767 55.101 1.00 43.28 220 PHE B C 1
ATOM 3828 O O . PHE B 1 220 ? 23.889 -23.555 54.890 1.00 43.27 220 PHE B O 1
ATOM 3836 N N . ILE B 1 221 ? 22.966 -25.393 55.794 1.00 42.92 221 ILE B N 1
ATOM 3837 C CA . ILE B 1 221 ? 21.827 -24.669 56.341 1.00 43.15 221 ILE B CA 1
ATOM 3838 C C . ILE B 1 221 ? 21.826 -24.697 57.865 1.00 43.78 221 ILE B C 1
ATOM 3839 O O . ILE B 1 221 ? 22.050 -25.744 58.477 1.00 43.97 221 ILE B O 1
ATOM 3844 N N . GLU B 1 222 ? 21.570 -23.541 58.469 1.00 43.36 222 GLU B N 1
ATOM 3845 C CA . GLU B 1 222 ? 21.540 -23.421 59.922 1.00 44.20 222 GLU B CA 1
ATOM 3846 C C . GLU B 1 222 ? 20.555 -24.402 60.537 1.00 43.81 222 GLU B C 1
ATOM 3847 O O . GLU B 1 222 ? 19.441 -24.567 60.040 1.00 42.49 222 GLU B O 1
ATOM 3853 N N . LEU B 1 223 ? 20.964 -25.047 61.624 1.00 43.06 223 LEU B N 1
ATOM 3854 C CA . LEU B 1 223 ? 20.092 -26.001 62.295 1.00 43.52 223 LEU B CA 1
ATOM 3855 C C . LEU B 1 223 ? 18.929 -25.309 62.983 1.00 42.13 223 LEU B C 1
ATOM 3856 O O . LEU B 1 223 ? 19.078 -24.218 63.538 1.00 42.22 223 LEU B O 1
ATOM 3861 N N . ALA B 1 224 ? 17.765 -25.947 62.932 1.00 40.09 224 ALA B N 1
ATOM 3862 C CA . ALA B 1 224 ? 16.576 -25.403 63.567 1.00 40.29 224 ALA B CA 1
ATOM 3863 C C . ALA B 1 224 ? 16.882 -25.304 65.057 1.00 40.32 224 ALA B C 1
ATOM 3864 O O . ALA B 1 224 ? 17.436 -26.232 65.642 1.00 39.96 224 ALA B O 1
ATOM 3866 N N . PRO B 1 225 ? 16.534 -24.176 65.688 1.00 41.29 225 PRO B N 1
ATOM 3867 C CA . PRO B 1 225 ? 16.809 -24.029 67.120 1.00 43.44 225 PRO B CA 1
ATOM 3868 C C . PRO B 1 225 ? 16.120 -25.105 67.952 1.00 44.62 225 PRO B C 1
ATOM 3869 O O . PRO B 1 225 ? 14.968 -25.451 67.698 1.00 45.90 225 PRO B O 1
ATOM 3873 N N . ASN B 1 226 ? 16.832 -25.646 68.934 1.00 45.66 226 ASN B N 1
ATOM 3874 C CA . ASN B 1 226 ? 16.248 -26.670 69.788 1.00 45.86 226 ASN B CA 1
ATOM 3875 C C . ASN B 1 226 ? 15.193 -26.001 70.661 1.00 45.17 226 ASN B C 1
ATOM 3876 O O . ASN B 1 226 ? 15.494 -25.066 71.402 1.00 45.17 226 ASN B O 1
ATOM 3881 N N . LEU B 1 227 ? 13.955 -26.470 70.561 1.00 44.24 227 LEU B N 1
ATOM 3882 C CA . LEU B 1 227 ? 12.864 -25.896 71.339 1.00 42.85 227 LEU B CA 1
ATOM 3883 C C . LEU B 1 227 ? 12.396 -26.843 72.431 1.00 42.31 227 LEU B C 1
ATOM 3884 O O . LEU B 1 227 ? 11.401 -26.577 73.102 1.00 40.14 227 LEU B O 1
ATOM 3889 N N . ASN B 1 228 ? 13.123 -27.943 72.609 1.00 42.65 228 ASN B N 1
ATOM 3890 C CA . ASN B 1 228 ? 12.764 -28.931 73.611 1.00 44.09 228 ASN B CA 1
ATOM 3891 C C . ASN B 1 228 ? 11.323 -29.332 73.334 1.00 45.51 228 ASN B C 1
ATOM 3892 O O . ASN B 1 228 ? 10.482 -29.381 74.237 1.00 45.26 228 ASN B O 1
ATOM 3897 N N . SER B 1 229 ? 11.050 -29.602 72.061 1.00 45.63 229 SER B N 1
ATOM 3898 C CA . SER B 1 229 ? 9.723 -29.996 71.616 1.00 46.18 229 SER B CA 1
ATOM 3899 C C . SER B 1 229 ? 9.545 -31.501 71.692 1.00 46.71 229 SER B C 1
ATOM 3900 O O . SER B 1 229 ? 10.518 -32.258 71.683 1.00 46.51 229 SER B O 1
ATOM 3903 N N . ASN B 1 230 ? 8.288 -31.923 71.762 1.00 47.73 230 ASN B N 1
ATOM 3904 C CA . ASN B 1 230 ? 7.939 -33.337 71.822 1.00 49.75 230 ASN B CA 1
ATOM 3905 C C . ASN B 1 230 ? 7.056 -33.642 70.620 1.00 49.92 230 ASN B C 1
ATOM 3906 O O . ASN B 1 230 ? 6.322 -32.775 70.145 1.00 50.05 230 ASN B O 1
ATOM 3911 N N . PHE B 1 231 ? 7.131 -34.869 70.122 1.00 50.28 231 PHE B N 1
ATOM 3912 C CA . PHE B 1 231 ? 6.324 -35.263 68.976 1.00 50.71 231 PHE B CA 1
ATOM 3913 C C . PHE B 1 231 ? 6.192 -36.773 68.912 1.00 50.68 231 PHE B C 1
ATOM 3914 O O . PHE B 1 231 ? 7.187 -37.494 68.863 1.00 51.75 231 PHE B O 1
ATOM 3922 N N . ILE B 1 232 ? 4.951 -37.246 68.918 1.00 50.85 232 ILE B N 1
ATOM 3923 C CA . ILE B 1 232 ? 4.684 -38.674 68.861 1.00 50.77 232 ILE B CA 1
ATOM 3924 C C . ILE B 1 232 ? 4.680 -39.138 67.413 1.00 49.26 232 ILE B C 1
ATOM 3925 O O . ILE B 1 232 ? 3.904 -38.644 66.595 1.00 50.32 232 ILE B O 1
ATOM 3930 N N . ILE B 1 233 ? 5.563 -40.076 67.096 1.00 47.26 233 ILE B N 1
ATOM 3931 C CA . ILE B 1 233 ? 5.648 -40.610 65.747 1.00 46.33 233 ILE B CA 1
ATOM 3932 C C . ILE B 1 233 ? 4.689 -41.788 65.632 1.00 46.11 233 ILE B C 1
ATOM 3933 O O . ILE B 1 233 ? 4.962 -42.875 66.145 1.00 44.49 233 ILE B O 1
ATOM 3938 N N . GLN B 1 234 ? 3.564 -41.563 64.962 1.00 44.80 234 GLN B N 1
ATOM 3939 C CA . GLN B 1 234 ? 2.563 -42.606 64.780 1.00 44.31 234 GLN B CA 1
ATOM 3940 C C . GLN B 1 234 ? 3.002 -43.617 63.726 1.00 43.41 234 GLN B C 1
ATOM 3941 O O . GLN B 1 234 ? 3.469 -43.241 62.650 1.00 41.07 234 GLN B O 1
ATOM 3947 N N . GLU B 1 235 ? 2.860 -44.902 64.035 1.00 42.11 235 GLU B N 1
ATOM 3948 C CA . GLU B 1 235 ? 3.226 -45.931 63.073 1.00 41.98 235 GLU B CA 1
ATOM 3949 C C . GLU B 1 235 ? 2.134 -46.019 62.016 1.00 39.26 235 GLU B C 1
ATOM 3950 O O . GLU B 1 235 ? 1.061 -45.436 62.168 1.00 38.69 235 GLU B O 1
ATOM 3956 N N . LYS B 1 236 ? 2.416 -46.740 60.938 1.00 36.10 236 LYS B N 1
ATOM 3957 C CA . LYS B 1 236 ? 1.441 -46.902 59.872 1.00 34.85 236 LYS B CA 1
ATOM 3958 C C . LYS B 1 236 ? 1.170 -48.384 59.664 1.00 34.10 236 LYS B C 1
ATOM 3959 O O . LYS B 1 236 ? 2.077 -49.213 59.763 1.00 34.63 236 LYS B O 1
ATOM 3965 N N . ASN B 1 237 ? -0.085 -48.714 59.387 1.00 33.54 237 ASN B N 1
ATOM 3966 C CA . ASN B 1 237 ? -0.473 -50.101 59.165 1.00 33.21 237 ASN B CA 1
ATOM 3967 C C . ASN B 1 237 ? -1.409 -50.208 57.965 1.00 31.63 237 ASN B C 1
ATOM 3968 O O . ASN B 1 237 ? -2.210 -49.304 57.711 1.00 30.47 237 ASN B O 1
ATOM 3973 N N . ASN B 1 238 ? -1.293 -51.313 57.232 1.00 29.92 238 ASN B N 1
ATOM 3974 C CA . ASN B 1 238 ? -2.114 -51.569 56.052 1.00 30.58 238 ASN B CA 1
ATOM 3975 C C . ASN B 1 238 ? -2.117 -50.345 55.151 1.00 31.22 238 ASN B C 1
ATOM 3976 O O . ASN B 1 238 ? -3.151 -49.974 54.594 1.00 30.67 238 ASN B O 1
ATOM 3981 N N . TYR B 1 239 ? -0.956 -49.724 54.999 1.00 31.26 239 TYR B N 1
ATOM 3982 C CA . TYR B 1 239 ? -0.869 -48.516 54.195 1.00 28.74 239 TYR B CA 1
ATOM 3983 C C . TYR B 1 239 ? -0.431 -48.707 52.753 1.00 28.35 239 TYR B C 1
ATOM 3984 O O . TYR B 1 239 ? 0.208 -49.692 52.397 1.00 27.95 239 TYR B O 1
ATOM 3993 N N . THR B 1 240 ? -0.795 -47.734 51.926 1.00 25.71 240 THR B N 1
ATOM 3994 C CA . THR B 1 240 ? -0.446 -47.731 50.515 1.00 26.46 240 THR B CA 1
ATOM 3995 C C . THR B 1 240 ? 1.054 -47.460 50.445 1.00 26.72 240 THR B C 1
ATOM 3996 O O . THR B 1 240 ? 1.522 -46.421 50.915 1.00 24.23 240 THR B O 1
ATOM 4000 N N . LYS B 1 241 ? 1.805 -48.401 49.874 1.00 25.35 241 LYS B N 1
ATOM 4001 C CA . LYS B 1 241 ? 3.256 -48.266 49.791 1.00 28.05 241 LYS B CA 1
ATOM 4002 C C . LYS B 1 241 ? 3.785 -48.415 48.374 1.00 27.78 241 LYS B C 1
ATOM 4003 O O . LYS B 1 241 ? 4.963 -48.701 48.164 1.00 29.10 241 LYS B O 1
ATOM 4009 N N . ASP B 1 242 ? 2.903 -48.226 47.402 1.00 26.66 242 ASP B N 1
ATOM 4010 C CA . ASP B 1 242 ? 3.275 -48.308 45.997 1.00 27.89 242 ASP B CA 1
ATOM 4011 C C . ASP B 1 242 ? 2.287 -47.420 45.254 1.00 25.60 242 ASP B C 1
ATOM 4012 O O . ASP B 1 242 ? 1.166 -47.216 45.715 1.00 26.51 242 ASP B O 1
ATOM 4017 N N . ILE B 1 243 ? 2.701 -46.879 44.117 1.00 26.02 243 ILE B N 1
ATOM 4018 C CA . ILE B 1 243 ? 1.815 -46.019 43.347 1.00 25.04 243 ILE B CA 1
ATOM 4019 C C . ILE B 1 243 ? 0.748 -46.885 42.674 1.00 27.57 243 ILE B C 1
ATOM 4020 O O . ILE B 1 243 ? 1.010 -48.040 42.312 1.00 28.81 243 ILE B O 1
ATOM 4025 N N . LEU B 1 244 ? -0.461 -46.346 42.537 1.00 25.55 244 LEU B N 1
ATOM 4026 C CA . LEU B 1 244 ? -1.547 -47.078 41.902 1.00 27.08 244 LEU B CA 1
ATOM 4027 C C . LEU B 1 244 ? -1.563 -46.787 40.412 1.00 28.51 244 LEU B C 1
ATOM 4028 O O . LEU B 1 244 ? -1.244 -45.678 39.990 1.00 26.47 244 LEU B O 1
ATOM 4033 N N . ILE B 1 245 ? -1.933 -47.786 39.619 1.00 27.43 245 ILE B N 1
ATOM 4034 C CA . ILE B 1 245 ? -1.969 -47.628 38.173 1.00 29.02 245 ILE B CA 1
ATOM 4035 C C . ILE B 1 245 ? -3.396 -47.617 37.638 1.00 29.04 245 ILE B C 1
ATOM 4036 O O . ILE B 1 245 ? -4.129 -48.601 37.758 1.00 28.46 245 ILE B O 1
ATOM 4041 N N . PRO B 1 246 ? -3.815 -46.492 37.042 1.00 28.18 246 PRO B N 1
ATOM 4042 C CA . PRO B 1 246 ? -5.175 -46.405 36.501 1.00 28.03 246 PRO B CA 1
ATOM 4043 C C . PRO B 1 246 ? -5.487 -47.399 35.374 1.00 27.60 246 PRO B C 1
ATOM 4044 O O . PRO B 1 246 ? -4.586 -47.987 34.771 1.00 24.81 246 PRO B O 1
ATOM 4048 N N . SER B 1 247 ? -6.778 -47.575 35.110 1.00 28.20 247 SER B N 1
ATOM 4049 C CA . SER B 1 247 ? -7.267 -48.489 34.082 1.00 29.88 247 SER B CA 1
ATOM 4050 C C . SER B 1 247 ? -6.818 -48.075 32.690 1.00 31.61 247 SER B C 1
ATOM 4051 O O . SER B 1 247 ? -6.464 -46.918 32.461 1.00 30.52 247 SER B O 1
ATOM 4054 N N . SER B 1 248 ? -6.849 -49.022 31.757 1.00 31.48 248 SER B N 1
ATOM 4055 C CA . SER B 1 248 ? -6.447 -48.738 30.385 1.00 31.97 248 SER B CA 1
ATOM 4056 C C . SER B 1 248 ? -7.400 -47.724 29.754 1.00 31.13 248 SER B C 1
ATOM 4057 O O . SER B 1 248 ? -6.995 -46.935 28.899 1.00 32.00 248 SER B O 1
ATOM 4060 N N . GLU B 1 249 ? -8.662 -47.742 30.180 1.00 32.08 249 GLU B N 1
ATOM 4061 C CA . GLU B 1 249 ? -9.655 -46.808 29.652 1.00 32.70 249 GLU B CA 1
ATOM 4062 C C . GLU B 1 249 ? -9.311 -45.401 30.130 1.00 31.46 249 GLU B C 1
ATOM 4063 O O . GLU B 1 249 ? -9.448 -44.425 29.391 1.00 30.84 249 GLU B O 1
ATOM 4069 N N . ALA B 1 250 ? -8.872 -45.303 31.378 1.00 29.66 250 ALA B N 1
ATOM 4070 C CA . ALA B 1 250 ? -8.500 -44.012 31.939 1.00 27.62 250 ALA B CA 1
ATOM 4071 C C . ALA B 1 250 ? -7.301 -43.485 31.157 1.00 28.01 250 ALA B C 1
ATOM 4072 O O . ALA B 1 250 ? -7.273 -42.318 30.766 1.00 29.27 250 ALA B O 1
ATOM 4074 N N . TYR B 1 251 ? -6.318 -44.352 30.924 1.00 27.83 251 TYR B N 1
ATOM 4075 C CA . TYR B 1 251 ? -5.124 -43.968 30.175 1.00 29.68 251 TYR B CA 1
ATOM 4076 C C . TYR B 1 251 ? -5.491 -43.530 28.764 1.00 30.38 251 TYR B C 1
ATOM 4077 O O . TYR B 1 251 ? -4.894 -42.601 28.219 1.00 30.97 251 TYR B O 1
ATOM 4086 N N . GLY B 1 252 ? -6.466 -44.214 28.173 1.00 31.37 252 GLY B N 1
ATOM 4087 C CA . GLY B 1 252 ? -6.897 -43.874 26.830 1.00 31.67 252 GLY B CA 1
ATOM 4088 C C . GLY B 1 252 ? -7.413 -42.448 26.765 1.00 33.64 252 GLY B C 1
ATOM 4089 O O . GLY B 1 252 ? -7.219 -41.752 25.770 1.00 33.92 252 GLY B O 1
ATOM 4090 N N . LYS B 1 253 ? -8.059 -42.009 27.841 1.00 32.39 253 LYS B N 1
ATOM 4091 C CA . LYS B 1 253 ? -8.613 -40.662 27.914 1.00 32.37 253 LYS B CA 1
ATOM 4092 C C . LYS B 1 253 ? -7.565 -39.583 28.182 1.00 32.20 253 LYS B C 1
ATOM 4093 O O . LYS B 1 253 ? -7.759 -38.422 27.822 1.00 33.12 253 LYS B O 1
ATOM 4099 N N . PHE B 1 254 ? -6.454 -39.968 28.799 1.00 31.96 254 PHE B N 1
ATOM 4100 C CA . PHE B 1 254 ? -5.401 -39.013 29.142 1.00 32.53 254 PHE B CA 1
ATOM 4101 C C . PHE B 1 254 ? -4.143 -39.160 28.282 1.00 35.31 254 PHE B C 1
ATOM 4102 O O . PHE B 1 254 ? -3.184 -38.401 28.443 1.00 33.78 254 PHE B O 1
ATOM 4110 N N . SER B 1 255 ? -4.155 -40.123 27.362 1.00 37.11 255 SER B N 1
ATOM 4111 C CA . SER B 1 255 ? -2.999 -40.386 26.502 1.00 41.27 255 SER B CA 1
ATOM 4112 C C . SER B 1 255 ? -2.402 -39.152 25.825 1.00 42.66 255 SER B C 1
ATOM 4113 O O . SER B 1 255 ? -1.186 -39.068 25.639 1.00 45.13 255 SER B O 1
ATOM 4116 N N . LYS B 1 256 ? -3.255 -38.203 25.455 1.00 43.71 256 LYS B N 1
ATOM 4117 C CA . LYS B 1 256 ? -2.807 -36.979 24.796 1.00 43.99 256 LYS B CA 1
ATOM 4118 C C . LYS B 1 256 ? -1.944 -36.108 25.713 1.00 43.44 256 LYS B C 1
ATOM 4119 O O . LYS B 1 256 ? -1.169 -35.277 25.239 1.00 42.87 256 LYS B O 1
ATOM 4125 N N . ASN B 1 257 ? -2.077 -36.300 27.022 1.00 40.33 257 ASN B N 1
ATOM 4126 C CA . ASN B 1 257 ? -1.327 -35.495 27.980 1.00 37.61 257 ASN B CA 1
ATOM 4127 C C . ASN B 1 257 ? -0.117 -36.176 28.593 1.00 37.83 257 ASN B C 1
ATOM 4128 O O . ASN B 1 257 ? 0.472 -35.655 29.544 1.00 34.69 257 ASN B O 1
ATOM 4133 N N . ILE B 1 258 ? 0.259 -37.330 28.053 1.00 38.38 258 ILE B N 1
ATOM 4134 C CA . ILE B 1 258 ? 1.408 -38.064 28.566 1.00 41.53 258 ILE B CA 1
ATOM 4135 C C . ILE B 1 258 ? 2.479 -38.222 27.485 1.00 42.70 258 ILE B C 1
ATOM 4136 O O . ILE B 1 258 ? 3.614 -37.753 27.715 1.00 43.66 258 ILE B O 1
ATOM 4149 N N . LYS C 1 2 ? -24.815 12.359 18.328 1.00 55.16 2 LYS C N 1
ATOM 4150 C CA . LYS C 1 2 ? -24.827 13.014 17.024 1.00 49.41 2 LYS C CA 1
ATOM 4151 C C . LYS C 1 2 ? -25.492 12.050 16.044 1.00 44.83 2 LYS C C 1
ATOM 4152 O O . LYS C 1 2 ? -25.588 10.859 16.324 1.00 43.52 2 LYS C O 1
ATOM 4158 N N . LYS C 1 3 ? -25.971 12.554 14.912 1.00 39.72 3 LYS C N 1
ATOM 4159 C CA . LYS C 1 3 ? -26.607 11.683 13.927 1.00 35.58 3 LYS C CA 1
ATOM 4160 C C . LYS C 1 3 ? -25.529 11.073 13.042 1.00 31.71 3 LYS C C 1
ATOM 4161 O O . LYS C 1 3 ? -24.400 11.558 13.004 1.00 30.53 3 LYS C O 1
ATOM 4167 N N . VAL C 1 4 ? -25.875 10.008 12.329 1.00 28.42 4 VAL C N 1
ATOM 4168 C CA . VAL C 1 4 ? -24.914 9.383 11.431 1.00 26.54 4 VAL C CA 1
ATOM 4169 C C . VAL C 1 4 ? -25.565 9.005 10.107 1.00 23.68 4 VAL C C 1
ATOM 4170 O O . VAL C 1 4 ? -26.684 8.492 10.064 1.00 24.49 4 VAL C O 1
ATOM 4174 N N . ILE C 1 5 ? -24.868 9.307 9.021 1.00 23.44 5 ILE C N 1
ATOM 4175 C CA . ILE C 1 5 ? -25.345 8.960 7.697 1.00 22.90 5 ILE C CA 1
ATOM 4176 C C . ILE C 1 5 ? -24.512 7.752 7.300 1.00 21.94 5 ILE C C 1
ATOM 4177 O O . ILE C 1 5 ? -23.281 7.806 7.316 1.00 22.91 5 ILE C O 1
ATOM 4182 N N . ILE C 1 6 ? -25.190 6.655 6.991 1.00 23.58 6 ILE C N 1
ATOM 4183 C CA . ILE C 1 6 ? -24.526 5.426 6.585 1.00 24.23 6 ILE C CA 1
ATOM 4184 C C . ILE C 1 6 ? -24.762 5.287 5.086 1.00 24.17 6 ILE C C 1
ATOM 4185 O O . ILE C 1 6 ? -25.905 5.238 4.632 1.00 24.62 6 ILE C O 1
ATOM 4190 N N . ALA C 1 7 ? -23.680 5.239 4.320 1.00 22.93 7 ALA C N 1
ATOM 4191 C CA . ALA C 1 7 ? -23.805 5.142 2.876 1.00 23.39 7 ALA C CA 1
ATOM 4192 C C . ALA C 1 7 ? -23.217 3.894 2.243 1.00 22.72 7 ALA C C 1
ATOM 4193 O O . ALA C 1 7 ? -22.045 3.562 2.454 1.00 22.98 7 ALA C O 1
ATOM 4195 N N . GLY C 1 8 ? -24.054 3.208 1.474 1.00 23.22 8 GLY C N 1
ATOM 4196 C CA . GLY C 1 8 ? -23.601 2.056 0.724 1.00 23.44 8 GLY C CA 1
ATOM 4197 C C . GLY C 1 8 ? -23.174 2.730 -0.571 1.00 24.16 8 GLY C C 1
ATOM 4198 O O . GLY C 1 8 ? -23.201 3.966 -0.647 1.00 22.61 8 GLY C O 1
ATOM 4199 N N . ASN C 1 9 ? -22.791 1.970 -1.588 1.00 23.06 9 ASN C N 1
ATOM 4200 C CA . ASN C 1 9 ? -22.377 2.605 -2.831 1.00 24.03 9 ASN C CA 1
ATOM 4201 C C . ASN C 1 9 ? -23.315 2.315 -3.998 1.00 24.94 9 ASN C C 1
ATOM 4202 O O . ASN C 1 9 ? -22.906 2.353 -5.160 1.00 26.77 9 ASN C O 1
ATOM 4207 N N . GLY C 1 10 ? -24.577 2.040 -3.675 1.00 25.19 10 GLY C N 1
ATOM 4208 C CA . GLY C 1 10 ? -25.569 1.769 -4.699 1.00 26.73 10 GLY C CA 1
ATOM 4209 C C . GLY C 1 10 ? -25.854 3.031 -5.495 1.00 28.60 10 GLY C C 1
ATOM 4210 O O . GLY C 1 10 ? -25.407 4.110 -5.107 1.00 28.02 10 GLY C O 1
ATOM 4211 N N . PRO C 1 11 ? -26.602 2.939 -6.605 1.00 28.70 11 PRO C N 1
ATOM 4212 C CA . PRO C 1 11 ? -26.891 4.136 -7.399 1.00 29.00 11 PRO C CA 1
ATOM 4213 C C . PRO C 1 11 ? -27.616 5.262 -6.654 1.00 27.56 11 PRO C C 1
ATOM 4214 O O . PRO C 1 11 ? -27.475 6.423 -7.019 1.00 26.48 11 PRO C O 1
ATOM 4218 N N . SER C 1 12 ? -28.371 4.928 -5.611 1.00 27.49 12 SER C N 1
ATOM 4219 C CA . SER C 1 12 ? -29.087 5.949 -4.857 1.00 28.40 12 SER C CA 1
ATOM 4220 C C . SER C 1 12 ? -28.142 6.944 -4.185 1.00 28.96 12 SER C C 1
ATOM 4221 O O . SER C 1 12 ? -28.559 8.035 -3.795 1.00 27.79 12 SER C O 1
ATOM 4224 N N . LEU C 1 13 ? -26.868 6.573 -4.062 1.00 27.85 13 LEU C N 1
ATOM 4225 C CA . LEU C 1 13 ? -25.874 7.452 -3.454 1.00 27.09 13 LEU C CA 1
ATOM 4226 C C . LEU C 1 13 ? -25.848 8.779 -4.202 1.00 28.31 13 LEU C C 1
ATOM 4227 O O . LEU C 1 13 ? -25.598 9.832 -3.621 1.00 25.63 13 LEU C O 1
ATOM 4232 N N . LYS C 1 14 ? -26.113 8.716 -5.503 1.00 31.18 14 LYS C N 1
ATOM 4233 C CA . LYS C 1 14 ? -26.113 9.905 -6.345 1.00 31.81 14 LYS C CA 1
ATOM 4234 C C . LYS C 1 14 ? -27.496 10.552 -6.407 1.00 33.05 14 LYS C C 1
ATOM 4235 O O . LYS C 1 14 ? -27.686 11.547 -7.109 1.00 30.99 14 LYS C O 1
ATOM 4241 N N . GLU C 1 15 ? -28.459 9.987 -5.684 1.00 32.64 15 GLU C N 1
ATOM 4242 C CA . GLU C 1 15 ? -29.812 10.530 -5.696 1.00 34.56 15 GLU C CA 1
ATOM 4243 C C . GLU C 1 15 ? -30.328 10.928 -4.321 1.00 33.17 15 GLU C C 1
ATOM 4244 O O . GLU C 1 15 ? -31.504 10.742 -4.015 1.00 33.62 15 GLU C O 1
ATOM 4250 N N . ILE C 1 16 ? -29.448 11.478 -3.494 1.00 31.94 16 ILE C N 1
ATOM 4251 C CA . ILE C 1 16 ? -29.844 11.924 -2.165 1.00 30.43 16 ILE C CA 1
ATOM 4252 C C . ILE C 1 16 ? -30.611 13.241 -2.281 1.00 31.46 16 ILE C C 1
ATOM 4253 O O . ILE C 1 16 ? -30.223 14.124 -3.048 1.00 30.76 16 ILE C O 1
ATOM 4258 N N . ASP C 1 17 ? -31.710 13.360 -1.543 1.00 31.30 17 ASP C N 1
ATOM 4259 C CA . ASP C 1 17 ? -32.474 14.605 -1.531 1.00 32.27 17 ASP C CA 1
ATOM 4260 C C . ASP C 1 17 ? -31.830 15.365 -0.379 1.00 30.96 17 ASP C C 1
ATOM 4261 O O . ASP C 1 17 ? -32.098 15.087 0.791 1.00 31.92 17 ASP C O 1
ATOM 4266 N N . TYR C 1 18 ? -30.968 16.318 -0.705 1.00 30.68 18 TYR C N 1
ATOM 4267 C CA . TYR C 1 18 ? -30.262 17.050 0.329 1.00 30.82 18 TYR C CA 1
ATOM 4268 C C . TYR C 1 18 ? -31.086 17.986 1.196 1.00 30.97 18 TYR C C 1
ATOM 4269 O O . TYR C 1 18 ? -30.594 18.479 2.207 1.00 30.95 18 TYR C O 1
ATOM 4278 N N . SER C 1 19 ? -32.334 18.230 0.813 1.00 32.78 19 SER C N 1
ATOM 4279 C CA . SER C 1 19 ? -33.196 19.090 1.617 1.00 34.04 19 SER C CA 1
ATOM 4280 C C . SER C 1 19 ? -33.525 18.337 2.899 1.00 33.39 19 SER C C 1
ATOM 4281 O O . SER C 1 19 ? -33.944 18.930 3.893 1.00 32.80 19 SER C O 1
ATOM 4284 N N . ARG C 1 20 ? -33.322 17.022 2.861 1.00 33.90 20 ARG C N 1
ATOM 4285 C CA . ARG C 1 20 ? -33.590 16.154 4.001 1.00 33.44 20 ARG C CA 1
ATOM 4286 C C . ARG C 1 20 ? -32.315 15.817 4.766 1.00 33.85 20 ARG C C 1
ATOM 4287 O O . ARG C 1 20 ? -32.329 14.982 5.669 1.00 32.75 20 ARG C O 1
ATOM 4295 N N . LEU C 1 21 ? -31.211 16.459 4.407 1.00 33.50 21 LEU C N 1
ATOM 4296 C CA . LEU C 1 21 ? -29.951 16.192 5.087 1.00 35.63 21 LEU C CA 1
ATOM 4297 C C . LEU C 1 21 ? -30.050 16.722 6.513 1.00 37.48 21 LEU C C 1
ATOM 4298 O O . LEU C 1 21 ? -30.352 17.896 6.734 1.00 37.95 21 LEU C O 1
ATOM 4303 N N . PRO C 1 22 ? -29.805 15.856 7.506 1.00 37.18 22 PRO C N 1
ATOM 4304 C CA . PRO C 1 22 ? -29.886 16.297 8.898 1.00 37.50 22 PRO C CA 1
ATOM 4305 C C . PRO C 1 22 ? -28.784 17.284 9.256 1.00 39.28 22 PRO C C 1
ATOM 4306 O O . PRO C 1 22 ? -27.808 17.439 8.523 1.00 37.32 22 PRO C O 1
ATOM 4310 N N . ASN C 1 23 ? -28.957 17.964 10.383 1.00 42.48 23 ASN C N 1
ATOM 4311 C CA . ASN C 1 23 ? -27.969 18.925 10.847 1.00 45.33 23 ASN C CA 1
ATOM 4312 C C . ASN C 1 23 ? -27.026 18.196 11.798 1.00 44.75 23 ASN C C 1
ATOM 4313 O O . ASN C 1 23 ? -27.468 17.372 12.596 1.00 46.81 23 ASN C O 1
ATOM 4318 N N . ASP C 1 24 ? -25.732 18.487 11.704 1.00 44.38 24 ASP C N 1
ATOM 4319 C CA . ASP C 1 24 ? -24.744 17.869 12.584 1.00 42.72 24 ASP C CA 1
ATOM 4320 C C . ASP C 1 24 ? -24.793 16.340 12.506 1.00 40.20 24 ASP C C 1
ATOM 4321 O O . ASP C 1 24 ? -25.584 15.692 13.197 1.00 40.66 24 ASP C O 1
ATOM 4326 N N . PHE C 1 25 ? -23.933 15.769 11.671 1.00 35.49 25 PHE C N 1
ATOM 4327 C CA . PHE C 1 25 ? -23.896 14.322 11.493 1.00 32.70 25 PHE C CA 1
ATOM 4328 C C . PHE C 1 25 ? -22.492 13.801 11.207 1.00 30.59 25 PHE C C 1
ATOM 4329 O O . PHE C 1 25 ? -21.596 14.562 10.839 1.00 29.95 25 PHE C O 1
ATOM 4337 N N . ASP C 1 26 ? -22.316 12.493 11.389 1.00 26.67 26 ASP C N 1
ATOM 4338 C CA . ASP C 1 26 ? -21.055 11.827 11.085 1.00 25.05 26 ASP C CA 1
ATOM 4339 C C . ASP C 1 26 ? -21.348 10.984 9.850 1.00 22.72 26 ASP C C 1
ATOM 4340 O O . ASP C 1 26 ? -22.505 10.674 9.573 1.00 22.13 26 ASP C O 1
ATOM 4345 N N . VAL C 1 27 ? -20.304 10.615 9.120 1.00 22.45 27 VAL C N 1
ATOM 4346 C CA . VAL C 1 27 ? -20.472 9.815 7.908 1.00 22.20 27 VAL C CA 1
ATOM 4347 C C . VAL C 1 27 ? -19.692 8.507 7.949 1.00 21.14 27 VAL C C 1
ATOM 4348 O O . VAL C 1 27 ? -18.506 8.495 8.272 1.00 21.45 27 VAL C O 1
ATOM 4352 N N . PHE C 1 28 ? -20.382 7.417 7.614 1.00 20.94 28 PHE C N 1
ATOM 4353 C CA . PHE C 1 28 ? -19.803 6.071 7.545 1.00 21.47 28 PHE C CA 1
ATOM 4354 C C . PHE C 1 28 ? -19.780 5.683 6.064 1.00 19.48 28 PHE C C 1
ATOM 4355 O O . PHE C 1 28 ? -20.819 5.722 5.411 1.00 19.30 28 PHE C O 1
ATOM 4363 N N . ARG C 1 29 ? -18.614 5.308 5.541 1.00 19.46 29 ARG C N 1
ATOM 4364 C CA . ARG C 1 29 ? -18.503 4.894 4.139 1.00 20.52 29 ARG C CA 1
ATOM 4365 C C . ARG C 1 29 ? -17.913 3.486 4.094 1.00 20.61 29 ARG C C 1
ATOM 4366 O O . ARG C 1 29 ? -17.317 3.033 5.068 1.00 18.92 29 ARG C O 1
ATOM 4374 N N . CYS C 1 30 ? -18.053 2.797 2.967 1.00 21.12 30 CYS C N 1
ATOM 4375 C CA . CYS C 1 30 ? -17.498 1.449 2.890 1.00 22.61 30 CYS C CA 1
ATOM 4376 C C . CYS C 1 30 ? -16.908 1.082 1.542 1.00 22.47 30 CYS C C 1
ATOM 4377 O O . CYS C 1 30 ? -17.244 1.668 0.515 1.00 22.24 30 CYS C O 1
ATOM 4380 N N . ASN C 1 31 ? -16.018 0.096 1.575 1.00 22.74 31 ASN C N 1
ATOM 4381 C CA . ASN C 1 31 ? -15.386 -0.447 0.383 1.00 21.95 31 ASN C CA 1
ATOM 4382 C C . ASN C 1 31 ? -14.920 0.585 -0.649 1.00 22.09 31 ASN C C 1
ATOM 4383 O O . ASN C 1 31 ? -14.143 1.467 -0.308 1.00 21.72 31 ASN C O 1
ATOM 4388 N N . GLN C 1 32 ? -15.369 0.469 -1.898 1.00 23.26 32 GLN C N 1
ATOM 4389 C CA . GLN C 1 32 ? -14.944 1.407 -2.946 1.00 24.85 32 GLN C CA 1
ATOM 4390 C C . GLN C 1 32 ? -15.684 2.735 -2.953 1.00 25.20 32 GLN C C 1
ATOM 4391 O O . GLN C 1 32 ? -16.032 3.246 -4.018 1.00 24.89 32 GLN C O 1
ATOM 4397 N N . PHE C 1 33 ? -15.914 3.304 -1.774 1.00 23.49 33 PHE C N 1
ATOM 4398 C CA . PHE C 1 33 ? -16.625 4.572 -1.683 1.00 23.54 33 PHE C CA 1
ATOM 4399 C C . PHE C 1 33 ? -15.939 5.686 -2.474 1.00 23.85 33 PHE C C 1
ATOM 4400 O O . PHE C 1 33 ? -16.606 6.541 -3.071 1.00 24.47 33 PHE C O 1
ATOM 4408 N N . TYR C 1 34 ? -14.609 5.665 -2.478 1.00 22.80 34 TYR C N 1
ATOM 4409 C CA . TYR C 1 34 ? -13.821 6.681 -3.162 1.00 24.00 34 TYR C CA 1
ATOM 4410 C C . TYR C 1 34 ? -13.983 6.697 -4.678 1.00 23.50 34 TYR C C 1
ATOM 4411 O O . TYR C 1 34 ? -13.518 7.626 -5.340 1.00 25.11 34 TYR C O 1
ATOM 4420 N N . PHE C 1 35 ? -14.638 5.680 -5.226 1.00 23.62 35 PHE C N 1
ATOM 4421 C CA . PHE C 1 35 ? -14.879 5.634 -6.664 1.00 24.47 35 PHE C CA 1
ATOM 4422 C C . PHE C 1 35 ? -15.900 6.708 -7.059 1.00 24.72 35 PHE C C 1
ATOM 4423 O O . PHE C 1 35 ? -16.031 7.031 -8.241 1.00 24.01 35 PHE C O 1
ATOM 4431 N N . GLU C 1 36 ? -16.628 7.246 -6.078 1.00 22.52 36 GLU C N 1
ATOM 4432 C CA . GLU C 1 36 ? -17.643 8.264 -6.354 1.00 22.61 36 GLU C CA 1
ATOM 4433 C C . GLU C 1 36 ? -17.033 9.410 -7.160 1.00 20.65 36 GLU C C 1
ATOM 4434 O O . GLU C 1 36 ? -15.914 9.837 -6.897 1.00 21.06 36 GLU C O 1
ATOM 4440 N N . ASP C 1 37 ? -17.780 9.901 -8.147 1.00 24.44 37 ASP C N 1
ATOM 4441 C CA . ASP C 1 37 ? -17.299 10.973 -9.020 1.00 25.00 37 ASP C CA 1
ATOM 4442 C C . ASP C 1 37 ? -17.420 12.379 -8.433 1.00 25.17 37 ASP C C 1
ATOM 4443 O O . ASP C 1 37 ? -16.861 13.335 -8.972 1.00 23.52 37 ASP C O 1
ATOM 4448 N N . LYS C 1 38 ? -18.163 12.501 -7.338 1.00 23.79 38 LYS C N 1
ATOM 4449 C CA . LYS C 1 38 ? -18.336 13.779 -6.649 1.00 23.24 38 LYS C CA 1
ATOM 4450 C C . LYS C 1 38 ? -18.368 13.436 -5.168 1.00 23.10 38 LYS C C 1
ATOM 4451 O O . LYS C 1 38 ? -18.574 12.282 -4.812 1.00 21.72 38 LYS C O 1
ATOM 4457 N N . TYR C 1 39 ? -18.164 14.427 -4.308 1.00 22.03 39 TYR C N 1
ATOM 4458 C CA . TYR C 1 39 ? -18.199 14.173 -2.871 1.00 23.50 39 TYR C CA 1
ATOM 4459 C C . TYR C 1 39 ? -19.636 14.251 -2.381 1.00 23.13 39 TYR C C 1
ATOM 4460 O O . TYR C 1 39 ? -20.015 15.197 -1.693 1.00 22.67 39 TYR C O 1
ATOM 4469 N N . TYR C 1 40 ? -20.428 13.242 -2.729 1.00 22.92 40 TYR C N 1
ATOM 4470 C CA . TYR C 1 40 ? -21.832 13.199 -2.349 1.00 24.29 40 TYR C CA 1
ATOM 4471 C C . TYR C 1 40 ? -22.109 13.367 -0.861 1.00 23.65 40 TYR C C 1
ATOM 4472 O O . TYR C 1 40 ? -23.195 13.806 -0.479 1.00 23.18 40 TYR C O 1
ATOM 4481 N N . LEU C 1 41 ? -21.140 13.029 -0.019 1.00 23.76 41 LEU C N 1
ATOM 4482 C CA . LEU C 1 41 ? -21.330 13.172 1.424 1.00 24.40 41 LEU C CA 1
ATOM 4483 C C . LEU C 1 41 ? -20.142 13.848 2.096 1.00 25.58 41 LEU C C 1
ATOM 4484 O O . LEU C 1 41 ? -19.938 13.709 3.299 1.00 26.39 41 LEU C O 1
ATOM 4489 N N . GLY C 1 42 ? -19.363 14.588 1.314 1.00 23.74 42 GLY C N 1
ATOM 4490 C CA . GLY C 1 42 ? -18.213 15.281 1.864 1.00 25.50 42 GLY C CA 1
ATOM 4491 C C . GLY C 1 42 ? -16.949 14.439 1.932 1.00 25.72 42 GLY C C 1
ATOM 4492 O O . GLY C 1 42 ? -16.981 13.225 1.721 1.00 25.77 42 GLY C O 1
ATOM 4493 N N . LYS C 1 43 ? -15.835 15.090 2.245 1.00 25.99 43 LYS C N 1
ATOM 4494 C CA . LYS C 1 43 ? -14.540 14.421 2.330 1.00 28.06 43 LYS C CA 1
ATOM 4495 C C . LYS C 1 43 ? -14.257 13.828 3.706 1.00 27.62 43 LYS C C 1
ATOM 4496 O O . LYS C 1 43 ? -13.374 12.984 3.848 1.00 26.66 43 LYS C O 1
ATOM 4502 N N . LYS C 1 44 ? -14.991 14.285 4.716 1.00 27.71 44 LYS C N 1
ATOM 4503 C CA . LYS C 1 44 ? -14.780 13.819 6.087 1.00 28.80 44 LYS C CA 1
ATOM 4504 C C . LYS C 1 44 ? -15.633 12.623 6.498 1.00 26.70 44 LYS C C 1
ATOM 4505 O O . LYS C 1 44 ? -16.863 12.698 6.539 1.00 25.13 44 LYS C O 1
ATOM 4511 N N . CYS C 1 45 ? -14.964 11.522 6.817 1.00 24.75 45 CYS C N 1
ATOM 4512 C CA . CYS C 1 45 ? -15.651 10.312 7.242 1.00 23.63 45 CYS C CA 1
ATOM 4513 C C . CYS C 1 45 ? -15.384 10.102 8.722 1.00 20.54 45 CYS C C 1
ATOM 4514 O O . CYS C 1 45 ? -14.283 10.352 9.193 1.00 21.95 45 CYS C O 1
ATOM 4517 N N . LYS C 1 46 ? -16.393 9.652 9.456 1.00 22.05 46 LYS C N 1
ATOM 4518 C CA . LYS C 1 46 ? -16.188 9.356 10.865 1.00 23.87 46 LYS C CA 1
ATOM 4519 C C . LYS C 1 46 ? -15.523 7.980 10.857 1.00 23.63 46 LYS C C 1
ATOM 4520 O O . LYS C 1 46 ? -14.605 7.702 11.633 1.00 24.25 46 LYS C O 1
ATOM 4526 N N . ALA C 1 47 ? -15.998 7.123 9.959 1.00 23.75 47 ALA C N 1
ATOM 4527 C CA . ALA C 1 47 ? -15.460 5.774 9.839 1.00 23.33 47 ALA C CA 1
ATOM 4528 C C . ALA C 1 47 ? -15.590 5.234 8.420 1.00 22.42 47 ALA C C 1
ATOM 4529 O O . ALA C 1 47 ? -16.516 5.591 7.695 1.00 20.86 47 ALA C O 1
ATOM 4531 N N . VAL C 1 48 ? -14.647 4.381 8.032 1.00 21.28 48 VAL C N 1
ATOM 4532 C CA . VAL C 1 48 ? -14.685 3.726 6.732 1.00 22.42 48 VAL C CA 1
ATOM 4533 C C . VAL C 1 48 ? -14.584 2.235 7.039 1.00 21.77 48 VAL C C 1
ATOM 4534 O O . VAL C 1 48 ? -13.818 1.831 7.911 1.00 25.05 48 VAL C O 1
ATOM 4538 N N . PHE C 1 49 ? -15.365 1.430 6.332 1.00 21.87 49 PHE C N 1
ATOM 4539 C CA . PHE C 1 49 ? -15.390 -0.012 6.544 1.00 21.99 49 PHE C CA 1
ATOM 4540 C C . PHE C 1 49 ? -14.909 -0.785 5.329 1.00 23.14 49 PHE C C 1
ATOM 4541 O O . PHE C 1 49 ? -15.324 -0.504 4.206 1.00 22.36 49 PHE C O 1
ATOM 4549 N N . TYR C 1 50 ? -14.054 -1.777 5.563 1.00 21.98 50 TYR C N 1
ATOM 4550 C CA . TYR C 1 50 ? -13.527 -2.609 4.488 1.00 23.01 50 TYR C CA 1
ATOM 4551 C C . TYR C 1 50 ? -13.672 -4.079 4.862 1.00 24.65 50 TYR C C 1
ATOM 4552 O O . TYR C 1 50 ? -13.464 -4.444 6.018 1.00 24.32 50 TYR C O 1
ATOM 4561 N N . ASN C 1 51 ? -14.022 -4.914 3.887 1.00 25.56 51 ASN C N 1
ATOM 4562 C CA . ASN C 1 51 ? -14.163 -6.350 4.129 1.00 27.93 51 ASN C CA 1
ATOM 4563 C C . ASN C 1 51 ? -12.778 -6.962 4.323 1.00 28.36 51 ASN C C 1
ATOM 4564 O O . ASN C 1 51 ? -11.794 -6.480 3.764 1.00 28.04 51 ASN C O 1
ATOM 4569 N N . PRO C 1 52 ? -12.682 -8.036 5.120 1.00 26.36 52 PRO C N 1
ATOM 4570 C CA . PRO C 1 52 ? -11.393 -8.686 5.360 1.00 27.47 52 PRO C CA 1
ATOM 4571 C C . PRO C 1 52 ? -10.685 -9.128 4.074 1.00 27.44 52 PRO C C 1
ATOM 4572 O O . PRO C 1 52 ? -9.464 -9.038 3.976 1.00 27.04 52 PRO C O 1
ATOM 4576 N N . SER C 1 53 ? -11.459 -9.597 3.099 1.00 28.24 53 SER C N 1
ATOM 4577 C CA . SER C 1 53 ? -10.889 -10.082 1.842 1.00 31.46 53 SER C CA 1
ATOM 4578 C C . SER C 1 53 ? -9.980 -9.085 1.131 1.00 30.09 53 SER C C 1
ATOM 4579 O O . SER C 1 53 ? -9.010 -9.484 0.483 1.00 29.17 53 SER C O 1
ATOM 4582 N N . LEU C 1 54 ? -10.276 -7.794 1.252 1.00 28.66 54 LEU C N 1
ATOM 4583 C CA . LEU C 1 54 ? -9.450 -6.783 0.599 1.00 27.12 54 LEU C CA 1
ATOM 4584 C C . LEU C 1 54 ? -8.940 -5.711 1.538 1.00 25.73 54 LEU C C 1
ATOM 4585 O O . LEU C 1 54 ? -8.507 -4.655 1.082 1.00 26.27 54 LEU C O 1
ATOM 4590 N N . PHE C 1 55 ? -8.967 -5.978 2.843 1.00 24.07 55 PHE C N 1
ATOM 4591 C CA . PHE C 1 55 ? -8.505 -4.988 3.810 1.00 22.57 55 PHE C CA 1
ATOM 4592 C C . PHE C 1 55 ? -7.065 -4.566 3.550 1.00 23.29 55 PHE C C 1
ATOM 4593 O O . PHE C 1 55 ? -6.724 -3.390 3.645 1.00 22.10 55 PHE C O 1
ATOM 4601 N N . PHE C 1 56 ? -6.216 -5.544 3.251 1.00 23.80 56 PHE C N 1
ATOM 4602 C CA . PHE C 1 56 ? -4.806 -5.297 2.978 1.00 24.29 56 PHE C CA 1
ATOM 4603 C C . PHE C 1 56 ? -4.635 -4.193 1.925 1.00 23.09 56 PHE C C 1
ATOM 4604 O O . PHE C 1 56 ? -3.905 -3.223 2.143 1.00 23.31 56 PHE C O 1
ATOM 4612 N N . GLU C 1 57 ? -5.324 -4.335 0.798 1.00 24.70 57 GLU C N 1
ATOM 4613 C CA . GLU C 1 57 ? -5.223 -3.344 -0.277 1.00 25.72 57 GLU C CA 1
ATOM 4614 C C . GLU C 1 57 ? -5.966 -2.036 0.005 1.00 24.60 57 GLU C C 1
ATOM 4615 O O . GLU C 1 57 ? -5.505 -0.954 -0.378 1.00 25.01 57 GLU C O 1
ATOM 4621 N N . GLN C 1 58 ? -7.110 -2.132 0.676 1.00 23.49 58 GLN C N 1
ATOM 4622 C CA . GLN C 1 58 ? -7.900 -0.945 0.995 1.00 23.91 58 GLN C CA 1
ATOM 4623 C C . GLN C 1 58 ? -7.179 -0.050 1.997 1.00 24.38 58 GLN C C 1
ATOM 4624 O O . GLN C 1 58 ? -7.270 1.177 1.928 1.00 24.60 58 GLN C O 1
ATOM 4630 N N . TYR C 1 59 ? -6.469 -0.662 2.943 1.00 23.31 59 TYR C N 1
ATOM 4631 C CA . TYR C 1 59 ? -5.728 0.099 3.945 1.00 23.27 59 TYR C CA 1
ATOM 4632 C C . TYR C 1 59 ? -4.636 0.885 3.220 1.00 23.59 59 TYR C C 1
ATOM 4633 O O . TYR C 1 59 ? -4.462 2.085 3.435 1.00 24.37 59 TYR C O 1
ATOM 4642 N N . TYR C 1 60 ? -3.913 0.186 2.350 1.00 23.58 60 TYR C N 1
ATOM 4643 C CA . TYR C 1 60 ? -2.842 0.772 1.545 1.00 23.36 60 TYR C CA 1
ATOM 4644 C C . TYR C 1 60 ? -3.413 1.972 0.785 1.00 22.79 60 TYR C C 1
ATOM 4645 O O . TYR C 1 60 ? -2.877 3.075 0.833 1.00 22.50 60 TYR C O 1
ATOM 4654 N N . THR C 1 61 ? -4.517 1.733 0.098 1.00 24.56 61 THR C N 1
ATOM 4655 C CA . THR C 1 61 ? -5.182 2.758 -0.694 1.00 24.70 61 THR C CA 1
ATOM 4656 C C . THR C 1 61 ? -5.649 3.936 0.147 1.00 24.97 61 THR C C 1
ATOM 4657 O O . THR C 1 61 ? -5.471 5.092 -0.240 1.00 24.01 61 THR C O 1
ATOM 4661 N N . LEU C 1 62 ? -6.245 3.645 1.300 1.00 24.21 62 LEU C N 1
ATOM 4662 C CA . LEU C 1 62 ? -6.728 4.693 2.185 1.00 23.78 62 LEU C CA 1
ATOM 4663 C C . LEU C 1 62 ? -5.617 5.663 2.562 1.00 25.05 62 LEU C C 1
ATOM 4664 O O . LEU C 1 62 ? -5.817 6.882 2.561 1.00 25.76 62 LEU C O 1
ATOM 4669 N N . LYS C 1 63 ? -4.443 5.127 2.891 1.00 24.75 63 LYS C N 1
ATOM 4670 C CA . LYS C 1 63 ? -3.317 5.965 3.263 1.00 26.96 63 LYS C CA 1
ATOM 4671 C C . LYS C 1 63 ? -2.979 6.924 2.130 1.00 26.76 63 LYS C C 1
ATOM 4672 O O . LYS C 1 63 ? -2.605 8.069 2.374 1.00 27.45 63 LYS C O 1
ATOM 4678 N N . HIS C 1 64 ? -3.122 6.465 0.892 1.00 29.05 64 HIS C N 1
ATOM 4679 C CA . HIS C 1 64 ? -2.844 7.340 -0.244 1.00 31.10 64 HIS C CA 1
ATOM 4680 C C . HIS C 1 64 ? -3.928 8.405 -0.350 1.00 30.36 64 HIS C C 1
ATOM 4681 O O . HIS C 1 64 ? -3.630 9.578 -0.584 1.00 30.76 64 HIS C O 1
ATOM 4688 N N . LEU C 1 65 ? -5.186 7.998 -0.171 1.00 29.26 65 LEU C N 1
ATOM 4689 C CA . LEU C 1 65 ? -6.308 8.935 -0.238 1.00 29.61 65 LEU C CA 1
ATOM 4690 C C . LEU C 1 65 ? -6.109 10.048 0.781 1.00 30.01 65 LEU C C 1
ATOM 4691 O O . LEU C 1 65 ? -6.384 11.219 0.507 1.00 30.28 65 LEU C O 1
ATOM 4696 N N . ILE C 1 66 ? -5.633 9.677 1.966 1.00 30.51 66 ILE C N 1
ATOM 4697 C CA . ILE C 1 66 ? -5.407 10.649 3.020 1.00 31.03 66 ILE C CA 1
ATOM 4698 C C . ILE C 1 66 ? -4.253 11.582 2.672 1.00 32.89 66 ILE C C 1
ATOM 4699 O O . ILE C 1 66 ? -4.377 12.801 2.801 1.00 32.85 66 ILE C O 1
ATOM 4704 N N . GLN C 1 67 ? -3.142 11.007 2.221 1.00 34.73 67 GLN C N 1
ATOM 4705 C CA . GLN C 1 67 ? -1.964 11.788 1.847 1.00 37.73 67 GLN C CA 1
ATOM 4706 C C . GLN C 1 67 ? -2.305 12.769 0.725 1.00 37.56 67 GLN C C 1
ATOM 4707 O O . GLN C 1 67 ? -1.833 13.908 0.714 1.00 36.48 67 GLN C O 1
ATOM 4713 N N . ASN C 1 68 ? -3.126 12.307 -0.214 1.00 37.95 68 ASN C N 1
ATOM 4714 C CA . ASN C 1 68 ? -3.563 13.115 -1.350 1.00 38.36 68 ASN C CA 1
ATOM 4715 C C . ASN C 1 68 ? -4.597 14.150 -0.930 1.00 38.14 68 ASN C C 1
ATOM 4716 O O . ASN C 1 68 ? -5.001 14.998 -1.727 1.00 38.99 68 ASN C O 1
ATOM 4721 N N . GLN C 1 69 ? -5.026 14.070 0.324 1.00 37.27 69 GLN C N 1
ATOM 4722 C CA . GLN C 1 69 ? -6.029 14.979 0.862 1.00 36.18 69 GLN C CA 1
ATOM 4723 C C . GLN C 1 69 ? -7.380 14.807 0.172 1.00 34.37 69 GLN C C 1
ATOM 4724 O O . GLN C 1 69 ? -8.165 15.751 0.085 1.00 34.94 69 GLN C O 1
ATOM 4730 N N . GLU C 1 70 ? -7.652 13.600 -0.313 1.00 31.88 70 GLU C N 1
ATOM 4731 C CA . GLU C 1 70 ? -8.919 13.321 -0.984 1.00 29.20 70 GLU C CA 1
ATOM 4732 C C . GLU C 1 70 ? -10.020 13.034 0.032 1.00 28.83 70 GLU C C 1
ATOM 4733 O O . GLU C 1 70 ? -11.186 13.366 -0.180 1.00 26.87 70 GLU C O 1
ATOM 4739 N N . TYR C 1 71 ? -9.640 12.401 1.136 1.00 27.68 71 TYR C N 1
ATOM 4740 C CA . TYR C 1 71 ? -10.579 12.095 2.207 1.00 26.26 71 TYR C CA 1
ATOM 4741 C C . TYR C 1 71 ? -9.839 12.054 3.525 1.00 25.71 71 TYR C C 1
ATOM 4742 O O . TYR C 1 71 ? -8.609 12.031 3.578 1.00 26.41 71 TYR C O 1
ATOM 4751 N N . GLU C 1 72 ? -10.612 12.041 4.595 1.00 25.87 72 GLU C N 1
ATOM 4752 C CA . GLU C 1 72 ? -10.054 11.922 5.919 1.00 26.83 72 GLU C CA 1
ATOM 4753 C C . GLU C 1 72 ? -11.054 11.084 6.684 1.00 25.71 72 GLU C C 1
ATOM 4754 O O . GLU C 1 72 ? -12.261 11.135 6.416 1.00 23.33 72 GLU C O 1
ATOM 4760 N N . THR C 1 73 ? -10.546 10.274 7.601 1.00 23.91 73 THR C N 1
ATOM 4761 C CA . THR C 1 73 ? -11.413 9.430 8.397 1.00 24.68 73 THR C CA 1
ATOM 4762 C C . THR C 1 73 ? -10.824 9.300 9.786 1.00 24.98 73 THR C C 1
ATOM 4763 O O . THR C 1 73 ? -9.604 9.282 9.958 1.00 24.94 73 THR C O 1
ATOM 4767 N N . GLU C 1 74 ? -11.699 9.224 10.777 1.00 24.70 74 GLU C N 1
ATOM 4768 C CA . GLU C 1 74 ? -11.254 9.098 12.153 1.00 27.09 74 GLU C CA 1
ATOM 4769 C C . GLU C 1 74 ? -10.997 7.632 12.458 1.00 25.96 74 GLU C C 1
ATOM 4770 O O . GLU C 1 74 ? -9.989 7.276 13.070 1.00 27.03 74 GLU C O 1
ATOM 4776 N N . LEU C 1 75 ? -11.905 6.781 12.000 1.00 25.70 75 LEU C N 1
ATOM 4777 C CA . LEU C 1 75 ? -11.797 5.357 12.260 1.00 24.07 75 LEU C CA 1
ATOM 4778 C C . LEU C 1 75 ? -11.654 4.525 10.995 1.00 24.36 75 LEU C C 1
ATOM 4779 O O . LEU C 1 75 ? -12.157 4.897 9.935 1.00 23.06 75 LEU C O 1
ATOM 4784 N N . ILE C 1 76 ? -10.959 3.397 11.127 1.00 22.26 76 ILE C N 1
ATOM 4785 C CA . ILE C 1 76 ? -10.759 2.458 10.026 1.00 21.61 76 ILE C CA 1
ATOM 4786 C C . ILE C 1 76 ? -11.272 1.137 10.570 1.00 22.23 76 ILE C C 1
ATOM 4787 O O . ILE C 1 76 ? -10.703 0.589 11.514 1.00 23.56 76 ILE C O 1
ATOM 4800 N N . CYS C 1 78 ? -12.668 -2.964 10.024 1.00 22.53 78 CYS C N 1
ATOM 4801 C CA . CYS C 1 78 ? -12.634 -4.163 9.195 1.00 22.19 78 CYS C CA 1
ATOM 4802 C C . CYS C 1 78 ? -13.906 -4.922 9.547 1.00 24.13 78 CYS C C 1
ATOM 4803 O O . CYS C 1 78 ? -14.128 -5.270 10.712 1.00 24.60 78 CYS C O 1
ATOM 4806 N N . SER C 1 79 ? -14.737 -5.178 8.542 1.00 22.46 79 SER C N 1
ATOM 4807 C CA . SER C 1 79 ? -16.016 -5.854 8.744 1.00 23.27 79 SER C CA 1
ATOM 4808 C C . SER C 1 79 ? -15.910 -7.357 8.924 1.00 22.25 79 SER C C 1
ATOM 4809 O O . SER C 1 79 ? -16.236 -8.121 8.018 1.00 23.36 79 SER C O 1
ATOM 4812 N N . ASN C 1 80 ? -15.473 -7.774 10.108 1.00 22.87 80 ASN C N 1
ATOM 4813 C CA . ASN C 1 80 ? -15.318 -9.194 10.400 1.00 24.24 80 ASN C CA 1
ATOM 4814 C C . ASN C 1 80 ? -16.433 -9.731 11.300 1.00 25.91 80 ASN C C 1
ATOM 4815 O O . ASN C 1 80 ? -17.144 -8.964 11.961 1.00 22.33 80 ASN C O 1
ATOM 4820 N N . TYR C 1 81 ? -16.563 -11.056 11.324 1.00 25.40 81 TYR C N 1
ATOM 4821 C CA . TYR C 1 81 ? -17.604 -11.741 12.086 1.00 25.84 81 TYR C CA 1
ATOM 4822 C C . TYR C 1 81 ? -17.085 -12.842 13.010 1.00 26.21 81 TYR C C 1
ATOM 4823 O O . TYR C 1 81 ? -17.875 -13.474 13.714 1.00 25.28 81 TYR C O 1
ATOM 4832 N N . ASN C 1 82 ? -15.776 -13.073 13.007 1.00 24.33 82 ASN C N 1
ATOM 4833 C CA . ASN C 1 82 ? -15.183 -14.151 13.806 1.00 27.13 82 ASN C CA 1
ATOM 4834 C C . ASN C 1 82 ? -15.768 -15.489 13.353 1.00 27.69 82 ASN C C 1
ATOM 4835 O O . ASN C 1 82 ? -16.250 -16.292 14.156 1.00 28.57 82 ASN C O 1
ATOM 4840 N N . GLN C 1 83 ? -15.733 -15.707 12.042 1.00 27.96 83 GLN C N 1
ATOM 4841 C CA . GLN C 1 83 ? -16.235 -16.938 11.435 1.00 27.98 83 GLN C CA 1
ATOM 4842 C C . GLN C 1 83 ? -15.173 -17.432 10.460 1.00 29.24 83 GLN C C 1
ATOM 4843 O O . GLN C 1 83 ? -14.799 -16.717 9.528 1.00 28.11 83 GLN C O 1
ATOM 4849 N N . ALA C 1 84 ? -14.696 -18.655 10.671 1.00 29.65 84 ALA C N 1
ATOM 4850 C CA . ALA C 1 84 ? -13.653 -19.226 9.824 1.00 30.76 84 ALA C CA 1
ATOM 4851 C C . ALA C 1 84 ? -13.996 -19.275 8.339 1.00 30.24 84 ALA C C 1
ATOM 4852 O O . ALA C 1 84 ? -13.105 -19.187 7.496 1.00 30.67 84 ALA C O 1
ATOM 4854 N N . HIS C 1 85 ? -15.273 -19.417 8.006 1.00 30.24 85 HIS C N 1
ATOM 4855 C CA . HIS C 1 85 ? -15.645 -19.484 6.595 1.00 31.96 85 HIS C CA 1
ATOM 4856 C C . HIS C 1 85 ? -15.874 -18.119 5.964 1.00 33.30 85 HIS C C 1
ATOM 4857 O O . HIS C 1 85 ? -16.096 -18.019 4.754 1.00 34.96 85 HIS C O 1
ATOM 4864 N N . LEU C 1 86 ? -15.803 -17.069 6.775 1.00 32.48 86 LEU C N 1
ATOM 4865 C CA . LEU C 1 86 ? -16.014 -15.719 6.273 1.00 32.55 86 LEU C CA 1
ATOM 4866 C C . LEU C 1 86 ? -14.726 -14.909 6.166 1.00 33.09 86 LEU C C 1
ATOM 4867 O O . LEU C 1 86 ? -14.622 -14.011 5.328 1.00 33.14 86 LEU C O 1
ATOM 4872 N N . GLU C 1 87 ? -13.743 -15.214 7.005 1.00 31.55 87 GLU C N 1
ATOM 4873 C CA . GLU C 1 87 ? -12.486 -14.478 6.956 1.00 31.78 87 GLU C CA 1
ATOM 4874 C C . GLU C 1 87 ? -11.309 -15.315 7.448 1.00 32.18 87 GLU C C 1
ATOM 4875 O O . GLU C 1 87 ? -11.491 -16.345 8.105 1.00 33.50 87 GLU C O 1
ATOM 4881 N N . ASN C 1 88 ? -10.102 -14.868 7.117 1.00 31.92 88 ASN C N 1
ATOM 4882 C CA . ASN C 1 88 ? -8.877 -15.563 7.504 1.00 32.17 88 ASN C CA 1
ATOM 4883 C C . ASN C 1 88 ? -8.671 -15.441 9.012 1.00 31.48 88 ASN C C 1
ATOM 4884 O O . ASN C 1 88 ? -8.673 -14.343 9.559 1.00 28.74 88 ASN C O 1
ATOM 4889 N N . GLU C 1 89 ? -8.491 -16.576 9.679 1.00 32.25 89 GLU C N 1
ATOM 4890 C CA . GLU C 1 89 ? -8.309 -16.589 11.126 1.00 32.45 89 GLU C CA 1
ATOM 4891 C C . GLU C 1 89 ? -7.051 -15.874 11.608 1.00 30.67 89 GLU C C 1
ATOM 4892 O O . GLU C 1 89 ? -7.111 -15.058 12.534 1.00 30.62 89 GLU C O 1
ATOM 4898 N N . ASN C 1 90 ? -5.910 -16.157 10.991 1.00 28.93 90 ASN C N 1
ATOM 4899 C CA . ASN C 1 90 ? -4.685 -15.495 11.418 1.00 29.18 90 ASN C CA 1
ATOM 4900 C C . ASN C 1 90 ? -4.776 -13.980 11.169 1.00 27.37 90 ASN C C 1
ATOM 4901 O O . ASN C 1 90 ? -4.208 -13.186 11.914 1.00 25.81 90 ASN C O 1
AT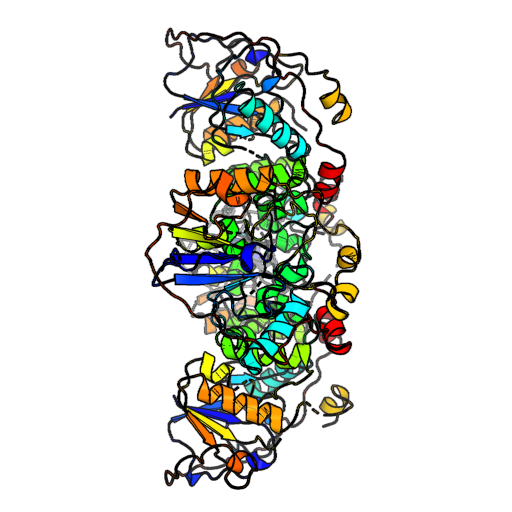OM 4906 N N . PHE C 1 91 ? -5.497 -13.589 10.123 1.00 26.03 91 PHE C N 1
ATOM 4907 C CA . PHE C 1 91 ? -5.673 -12.171 9.803 1.00 26.24 91 PHE C CA 1
ATOM 4908 C C . PHE C 1 91 ? -6.322 -11.465 10.997 1.00 25.07 91 PHE C C 1
ATOM 4909 O O . PHE C 1 91 ? -5.878 -10.402 11.428 1.00 26.13 91 PHE C O 1
ATOM 4917 N N . VAL C 1 92 ? -7.375 -12.067 11.533 1.00 25.54 92 VAL C N 1
ATOM 4918 C CA . VAL C 1 92 ? -8.071 -11.487 12.669 1.00 27.13 92 VAL C CA 1
ATOM 4919 C C . VAL C 1 92 ? -7.207 -11.527 13.925 1.00 26.85 92 VAL C C 1
ATOM 4920 O O . VAL C 1 92 ? -7.130 -10.551 14.666 1.00 25.93 92 VAL C O 1
ATOM 4924 N N . LYS C 1 93 ? -6.549 -12.658 14.151 1.00 25.86 93 LYS C N 1
ATOM 4925 C CA . LYS C 1 93 ? -5.689 -12.816 15.320 1.00 28.52 93 LYS C CA 1
ATOM 4926 C C . LYS C 1 93 ? -4.592 -11.751 15.417 1.00 25.87 93 LYS C C 1
ATOM 4927 O O . LYS C 1 93 ? -4.365 -11.175 16.483 1.00 26.19 93 LYS C O 1
ATOM 4933 N N . THR C 1 94 ? -3.928 -11.475 14.300 1.00 26.12 94 THR C N 1
ATOM 4934 C CA . THR C 1 94 ? -2.830 -10.510 14.276 1.00 25.99 94 THR C CA 1
ATOM 4935 C C . THR C 1 94 ? -3.198 -9.108 13.791 1.00 26.05 94 THR C C 1
ATOM 4936 O O . THR C 1 94 ? -2.328 -8.244 13.663 1.00 24.47 94 THR C O 1
ATOM 4940 N N . PHE C 1 95 ? -4.481 -8.884 13.538 1.00 25.38 95 PHE C N 1
ATOM 4941 C CA . PHE C 1 95 ? -4.952 -7.599 13.026 1.00 23.64 95 PHE C CA 1
ATOM 4942 C C . PHE C 1 95 ? -4.352 -6.347 13.655 1.00 25.70 95 PHE C C 1
ATOM 4943 O O . PHE C 1 95 ? -3.781 -5.509 12.953 1.00 23.68 95 PHE C O 1
ATOM 4951 N N . TYR C 1 96 ? -4.478 -6.214 14.972 1.00 25.19 96 TYR C N 1
ATOM 4952 C CA . TYR C 1 96 ? -3.976 -5.029 15.645 1.00 25.20 96 TYR C CA 1
ATOM 4953 C C . TYR C 1 96 ? -2.476 -4.807 15.590 1.00 24.71 96 TYR C C 1
ATOM 4954 O O . TYR C 1 96 ? -2.001 -3.700 15.833 1.00 26.49 96 TYR C O 1
ATOM 4963 N N . ASP C 1 97 ? -1.721 -5.842 15.254 1.00 23.59 97 ASP C N 1
ATOM 4964 C CA . ASP C 1 97 ? -0.279 -5.678 15.164 1.00 23.51 97 ASP C CA 1
ATOM 4965 C C . ASP C 1 97 ? 0.166 -5.293 13.761 1.00 22.27 97 ASP C C 1
ATOM 4966 O O . ASP C 1 97 ? 1.263 -4.779 13.584 1.00 24.52 97 ASP C O 1
ATOM 4971 N N . TYR C 1 98 ? -0.678 -5.549 12.767 1.00 23.19 98 TYR C N 1
ATOM 4972 C CA . TYR C 1 98 ? -0.350 -5.161 11.395 1.00 23.59 98 TYR C CA 1
ATOM 4973 C C . TYR C 1 98 ? -0.989 -3.813 11.072 1.00 24.33 98 TYR C C 1
ATOM 4974 O O . TYR C 1 98 ? -0.477 -3.058 10.240 1.00 24.74 98 TYR C O 1
ATOM 4983 N N . PHE C 1 99 ? -2.100 -3.513 11.743 1.00 22.83 99 PHE C N 1
ATOM 4984 C CA . PHE C 1 99 ? -2.818 -2.251 11.526 1.00 22.87 99 PHE C CA 1
ATOM 4985 C C . PHE C 1 99 ? -3.146 -1.632 12.885 1.00 20.34 99 PHE C C 1
ATOM 4986 O O . PHE C 1 99 ? -4.305 -1.609 13.296 1.00 22.23 99 PHE C O 1
ATOM 4994 N N . PRO C 1 100 ? -2.130 -1.110 13.587 1.00 22.24 100 PRO C N 1
ATOM 4995 C CA . PRO C 1 100 ? -2.278 -0.497 14.913 1.00 22.63 100 PRO C CA 1
ATOM 4996 C C . PRO C 1 100 ? -3.315 0.601 15.074 1.00 24.56 100 PRO C C 1
ATOM 4997 O O . PRO C 1 100 ? -3.836 0.796 16.173 1.00 22.79 100 PRO C O 1
ATOM 5001 N N . ASP C 1 101 ? -3.609 1.319 13.993 1.00 23.35 101 ASP C N 1
ATOM 5002 C CA . ASP C 1 101 ? -4.574 2.412 14.062 1.00 24.88 101 ASP C CA 1
ATOM 5003 C C . ASP C 1 101 ? -5.961 2.063 13.524 1.00 23.38 101 ASP C C 1
ATOM 5004 O O . ASP C 1 101 ? -6.800 2.946 13.331 1.00 25.29 101 ASP C O 1
ATOM 5009 N N . ALA C 1 102 ? -6.210 0.777 13.293 1.00 21.77 102 ALA C N 1
ATOM 5010 C CA . ALA C 1 102 ? -7.503 0.335 12.787 1.00 20.72 102 ALA C CA 1
ATOM 5011 C C . ALA C 1 102 ? -8.257 -0.468 13.849 1.00 21.69 102 ALA C C 1
ATOM 5012 O O . ALA C 1 102 ? -7.738 -0.716 14.940 1.00 21.65 102 ALA C O 1
ATOM 5014 N N . HIS C 1 103 ? -9.487 -0.850 13.536 1.00 21.69 103 HIS C N 1
ATOM 5015 C CA . HIS C 1 103 ? -10.296 -1.636 14.463 1.00 23.15 103 HIS C CA 1
ATOM 5016 C C . HIS C 1 103 ? -10.992 -2.795 13.792 1.00 22.76 103 HIS C C 1
ATOM 5017 O O . HIS C 1 103 ? -11.361 -2.728 12.626 1.00 22.37 103 HIS C O 1
ATOM 5024 N N . LEU C 1 104 ? -11.186 -3.859 14.559 1.00 20.24 104 LEU C N 1
ATOM 5025 C CA . LEU C 1 104 ? -11.913 -5.021 14.094 1.00 22.87 104 LEU C CA 1
ATOM 5026 C C . LEU C 1 104 ? -13.372 -4.636 14.372 1.00 22.49 104 LEU C C 1
ATOM 5027 O O . LEU C 1 104 ? -13.734 -4.335 15.515 1.00 22.44 104 LEU C O 1
ATOM 5032 N N . GLY C 1 105 ? -14.200 -4.619 13.334 1.00 21.02 105 GLY C N 1
ATOM 5033 C CA . GLY C 1 105 ? -15.590 -4.246 13.517 1.00 19.76 105 GLY C CA 1
ATOM 5034 C C . GLY C 1 105 ? -16.351 -5.172 14.449 1.00 23.12 105 GLY C C 1
ATOM 5035 O O . GLY C 1 105 ? -17.316 -4.758 15.096 1.00 22.15 105 GLY C O 1
ATOM 5036 N N . TYR C 1 106 ? -15.932 -6.431 14.515 1.00 22.41 106 TYR C N 1
ATOM 5037 C CA . TYR C 1 106 ? -16.612 -7.391 15.377 1.00 23.49 106 TYR C CA 1
ATOM 5038 C C . TYR C 1 106 ? -16.522 -6.972 16.840 1.00 23.54 106 TYR C C 1
ATOM 5039 O O . TYR C 1 106 ? -17.381 -7.337 17.640 1.00 24.75 106 TYR C O 1
ATOM 5048 N N . ASP C 1 107 ? -15.482 -6.211 17.185 1.00 25.25 107 ASP C N 1
ATOM 5049 C CA . ASP C 1 107 ? -15.309 -5.720 18.555 1.00 24.20 107 ASP C CA 1
ATOM 5050 C C . ASP C 1 107 ? -16.549 -4.935 18.983 1.00 25.14 107 ASP C C 1
ATOM 5051 O O . ASP C 1 107 ? -16.882 -4.866 20.168 1.00 24.33 107 ASP C O 1
ATOM 5056 N N . PHE C 1 108 ? -17.225 -4.328 18.013 1.00 22.90 108 PHE C N 1
ATOM 5057 C CA . PHE C 1 108 ? -18.423 -3.543 18.294 1.00 23.68 108 PHE C CA 1
ATOM 5058 C C . PHE C 1 108 ? -19.685 -4.308 17.934 1.00 23.97 108 PHE C C 1
ATOM 5059 O O . PHE C 1 108 ? -20.661 -4.310 18.676 1.00 24.44 108 PHE C O 1
ATOM 5067 N N . PHE C 1 109 ? -19.647 -4.965 16.786 1.00 24.09 109 PHE C N 1
ATOM 5068 C CA . PHE C 1 109 ? -20.764 -5.753 16.298 1.00 23.21 109 PHE C CA 1
ATOM 5069 C C . PHE C 1 109 ? -21.213 -6.755 17.367 1.00 23.84 109 PHE C C 1
ATOM 5070 O O . PHE C 1 109 ? -22.413 -6.938 17.591 1.00 23.34 109 PHE C O 1
ATOM 5078 N N . LYS C 1 110 ? -20.252 -7.384 18.041 1.00 23.43 110 LYS C N 1
ATOM 5079 C CA . LYS C 1 110 ? -20.597 -8.384 19.051 1.00 25.65 110 LYS C CA 1
ATOM 5080 C C . LYS C 1 110 ? -21.252 -7.804 20.302 1.00 27.03 110 LYS C C 1
ATOM 5081 O O . LYS C 1 110 ? -21.807 -8.549 21.110 1.00 28.51 110 LYS C O 1
ATOM 5087 N N . GLN C 1 111 ? -21.202 -6.483 20.461 1.00 25.82 111 GLN C N 1
ATOM 5088 C CA . GLN C 1 111 ? -21.832 -5.843 21.612 1.00 29.28 111 GLN C CA 1
ATOM 5089 C C . GLN C 1 111 ? -23.347 -5.955 21.493 1.00 27.94 111 GLN C C 1
ATOM 5090 O O . GLN C 1 111 ? -24.069 -5.828 22.480 1.00 27.92 111 GLN C O 1
ATOM 5096 N N . LEU C 1 112 ? -23.826 -6.187 20.274 1.00 26.87 112 LEU C N 1
ATOM 5097 C CA . LEU C 1 112 ? -25.254 -6.349 20.032 1.00 25.53 112 LEU C CA 1
ATOM 5098 C C . LEU C 1 112 ? -25.509 -7.853 20.002 1.00 27.49 112 LEU C C 1
ATOM 5099 O O . LEU C 1 112 ? -25.614 -8.461 18.934 1.00 27.85 112 LEU C O 1
ATOM 5104 N N . LYS C 1 113 ? -25.606 -8.450 21.184 1.00 27.60 113 LYS C N 1
ATOM 5105 C CA . LYS C 1 113 ? -25.812 -9.884 21.288 1.00 27.75 113 LYS C CA 1
ATOM 5106 C C . LYS C 1 113 ? -26.981 -10.428 20.474 1.00 27.04 113 LYS C C 1
ATOM 5107 O O . LYS C 1 113 ? -26.826 -11.405 19.744 1.00 26.30 113 LYS C O 1
ATOM 5113 N N . ASP C 1 114 ? -28.149 -9.807 20.598 1.00 26.42 114 ASP C N 1
ATOM 5114 C CA . ASP C 1 114 ? -29.327 -10.261 19.867 1.00 28.41 114 ASP C CA 1
ATOM 5115 C C . ASP C 1 114 ? -29.156 -10.252 18.347 1.00 27.35 114 ASP C C 1
ATOM 5116 O O . ASP C 1 114 ? -29.613 -11.170 17.659 1.00 27.31 114 ASP C O 1
ATOM 5121 N N . PHE C 1 115 ? -28.498 -9.226 17.820 1.00 27.60 115 PHE C N 1
ATOM 5122 C CA . PHE C 1 115 ? -28.306 -9.153 16.380 1.00 25.66 115 PHE C CA 1
ATOM 5123 C C . PHE C 1 115 ? -27.206 -10.098 15.917 1.00 25.75 115 PHE C C 1
ATOM 5124 O O . PHE C 1 115 ? -27.296 -10.697 14.848 1.00 25.39 115 PHE C O 1
ATOM 5132 N N . ASN C 1 116 ? -26.156 -10.224 16.716 1.00 25.40 116 ASN C N 1
ATOM 5133 C CA . ASN C 1 116 ? -25.064 -11.120 16.369 1.00 25.25 116 ASN C CA 1
ATOM 5134 C C . ASN C 1 116 ? -25.686 -12.507 16.221 1.00 25.36 116 ASN C C 1
ATOM 5135 O O . ASN C 1 116 ? -25.415 -13.219 15.256 1.00 24.44 116 ASN C O 1
ATOM 5140 N N . ALA C 1 117 ? -26.550 -12.872 17.166 1.00 25.54 117 ALA C N 1
ATOM 5141 C CA . ALA C 1 117 ? -27.207 -14.176 17.136 1.00 24.97 117 ALA C CA 1
ATOM 5142 C C . ALA C 1 117 ? -28.092 -14.291 15.903 1.00 25.94 117 ALA C C 1
ATOM 5143 O O . ALA C 1 117 ? -28.136 -15.330 15.241 1.00 23.48 117 ALA C O 1
ATOM 5145 N N . TYR C 1 118 ? -28.803 -13.212 15.606 1.00 22.87 118 TYR C N 1
ATOM 5146 C CA . TYR C 1 118 ? -29.689 -13.170 14.449 1.00 26.08 118 TYR C CA 1
ATOM 5147 C C . TYR C 1 118 ? -28.885 -13.377 13.170 1.00 24.98 118 TYR C C 1
ATOM 5148 O O . TYR C 1 118 ? -29.231 -14.223 12.343 1.00 25.04 118 TYR C O 1
ATOM 5157 N N . PHE C 1 119 ? -27.808 -12.610 13.018 1.00 24.81 119 PHE C N 1
ATOM 5158 C CA . PHE C 1 119 ? -26.954 -12.720 11.838 1.00 25.51 119 PHE C CA 1
ATOM 5159 C C . PHE C 1 119 ? -26.350 -14.114 11.673 1.00 25.57 119 PHE C C 1
ATOM 5160 O O . PHE C 1 119 ? -26.425 -14.723 10.601 1.00 22.60 119 PHE C O 1
ATOM 5168 N N . LYS C 1 120 ? -25.730 -14.609 12.740 1.00 24.62 120 LYS C N 1
ATOM 5169 C CA . LYS C 1 120 ? -25.086 -15.916 12.701 1.00 24.96 120 LYS C CA 1
ATOM 5170 C C . LYS C 1 120 ? -26.047 -17.050 12.353 1.00 24.45 120 LYS C C 1
ATOM 5171 O O . LYS C 1 120 ? -25.727 -17.917 11.535 1.00 26.23 120 LYS C O 1
ATOM 5177 N N . PHE C 1 121 ? -27.227 -17.054 12.961 1.00 24.40 121 PHE C N 1
ATOM 5178 C CA . PHE C 1 121 ? -28.179 -18.117 12.674 1.00 24.42 121 PHE C CA 1
ATOM 5179 C C . PHE C 1 121 ? -28.578 -18.177 11.202 1.00 25.50 121 PHE C C 1
ATOM 5180 O O . PHE C 1 121 ? -28.583 -19.249 10.593 1.00 27.09 121 PHE C O 1
ATOM 5188 N N . HIS C 1 122 ? -28.910 -17.030 10.622 1.00 27.49 122 HIS C N 1
ATOM 5189 C CA . HIS C 1 122 ? -29.313 -17.005 9.219 1.00 27.03 122 HIS C CA 1
ATOM 5190 C C . HIS C 1 122 ? -28.182 -17.265 8.239 1.00 26.02 122 HIS C C 1
ATOM 5191 O O . HIS C 1 122 ? -28.405 -17.838 7.172 1.00 26.87 122 HIS C O 1
ATOM 5198 N N . GLU C 1 123 ? -26.969 -16.859 8.588 1.00 25.68 123 GLU C N 1
ATOM 5199 C CA . GLU C 1 123 ? -25.843 -17.077 7.693 1.00 25.92 123 GLU C CA 1
ATOM 5200 C C . GLU C 1 123 ? -25.394 -18.529 7.759 1.00 27.03 123 GLU C C 1
ATOM 5201 O O . GLU C 1 123 ? -25.208 -19.175 6.729 1.00 25.32 123 GLU C O 1
ATOM 5207 N N . ILE C 1 124 ? -25.234 -19.045 8.974 1.00 24.72 124 ILE C N 1
ATOM 5208 C CA . ILE C 1 124 ? -24.793 -20.424 9.162 1.00 25.46 124 ILE C CA 1
ATOM 5209 C C . ILE C 1 124 ? -25.776 -21.458 8.622 1.00 26.24 124 ILE C C 1
ATOM 5210 O O . ILE C 1 124 ? -25.410 -22.341 7.840 1.00 25.76 124 ILE C O 1
ATOM 5215 N N . TYR C 1 125 ? -27.029 -21.345 9.038 1.00 23.89 125 TYR C N 1
ATOM 5216 C CA . TYR C 1 125 ? -28.033 -22.311 8.638 1.00 25.26 125 TYR C CA 1
ATOM 5217 C C . TYR C 1 125 ? -28.815 -22.029 7.355 1.00 27.17 125 TYR C C 1
ATOM 5218 O O . TYR C 1 125 ? -29.306 -22.961 6.716 1.00 26.23 125 TYR C O 1
ATOM 5227 N N . PHE C 1 126 ? -28.938 -20.764 6.967 1.00 27.76 126 PHE C N 1
ATOM 5228 C CA . PHE C 1 126 ? -29.702 -20.459 5.761 1.00 30.25 126 PHE C CA 1
ATOM 5229 C C . PHE C 1 126 ? -28.930 -19.756 4.659 1.00 31.83 126 PHE C C 1
ATOM 5230 O O . PHE C 1 126 ? -29.498 -19.403 3.618 1.00 32.56 126 PHE C O 1
ATOM 5238 N N . ASN C 1 127 ? -27.638 -19.558 4.892 1.00 31.69 127 ASN C N 1
ATOM 5239 C CA . ASN C 1 127 ? -26.758 -18.921 3.923 1.00 33.83 127 ASN C CA 1
ATOM 5240 C C . ASN C 1 127 ? -27.184 -17.502 3.569 1.00 33.58 127 ASN C C 1
ATOM 5241 O O . ASN C 1 127 ? -26.885 -17.007 2.482 1.00 35.58 127 ASN C O 1
ATOM 5246 N N . GLN C 1 128 ? -27.890 -16.852 4.485 1.00 33.85 128 GLN C N 1
ATOM 5247 C CA . GLN C 1 128 ? -28.325 -15.478 4.271 1.00 35.19 128 GLN C CA 1
ATOM 5248 C C . GLN C 1 128 ? -27.289 -14.557 4.904 1.00 36.15 128 GLN C C 1
ATOM 5249 O O . GLN C 1 128 ? -26.993 -14.666 6.093 1.00 36.52 128 GLN C O 1
ATOM 5255 N N . ARG C 1 129 ? -26.736 -13.651 4.108 1.00 35.99 129 ARG C N 1
ATOM 5256 C CA . ARG C 1 129 ? -25.722 -12.738 4.607 1.00 36.18 129 ARG C CA 1
ATOM 5257 C C . ARG C 1 129 ? -26.141 -11.291 4.399 1.00 34.57 129 ARG C C 1
ATOM 5258 O O . ARG C 1 129 ? -26.629 -10.929 3.331 1.00 35.40 129 ARG C O 1
ATOM 5266 N N . ILE C 1 130 ? -25.960 -10.464 5.422 1.00 32.94 130 ILE C N 1
ATOM 5267 C CA . ILE C 1 130 ? -26.323 -9.055 5.315 1.00 30.35 130 ILE C CA 1
ATOM 5268 C C . ILE C 1 130 ? -25.219 -8.326 4.566 1.00 30.46 130 ILE C C 1
ATOM 5269 O O . ILE C 1 130 ? -24.077 -8.791 4.522 1.00 28.34 130 ILE C O 1
ATOM 5274 N N . THR C 1 131 ? -25.558 -7.185 3.973 1.00 27.64 131 THR C N 1
ATOM 5275 C CA . THR C 1 131 ? -24.568 -6.405 3.247 1.00 28.59 131 THR C CA 1
ATOM 5276 C C . THR C 1 131 ? -23.859 -5.464 4.217 1.00 28.20 131 THR C C 1
ATOM 5277 O O . THR C 1 131 ? -24.295 -5.294 5.358 1.00 26.72 131 THR C O 1
ATOM 5281 N N . SER C 1 132 ? -22.762 -4.866 3.763 1.00 28.54 132 SER C N 1
ATOM 5282 C CA . SER C 1 132 ? -21.991 -3.944 4.588 1.00 29.12 132 SER C CA 1
ATOM 5283 C C . SER C 1 132 ? -22.834 -2.800 5.110 1.00 26.77 132 SER C C 1
ATOM 5284 O O . SER C 1 132 ? -22.574 -2.279 6.187 1.00 24.53 132 SER C O 1
ATOM 5287 N N . GLY C 1 133 ? -23.831 -2.399 4.327 1.00 27.97 133 GLY C N 1
ATOM 5288 C CA . GLY C 1 133 ? -24.691 -1.309 4.742 1.00 27.28 133 GLY C CA 1
ATOM 5289 C C . GLY C 1 133 ? -25.351 -1.648 6.063 1.00 26.43 133 GLY C C 1
ATOM 5290 O O . GLY C 1 133 ? -25.465 -0.805 6.949 1.00 24.94 133 GLY C O 1
ATOM 5291 N N . VAL C 1 134 ? -25.776 -2.897 6.209 1.00 24.25 134 VAL C N 1
ATOM 5292 C CA . VAL C 1 134 ? -26.427 -3.304 7.446 1.00 23.02 134 VAL C CA 1
ATOM 5293 C C . VAL C 1 134 ? -25.405 -3.525 8.553 1.00 23.20 134 VAL C C 1
ATOM 5294 O O . VAL C 1 134 ? -25.664 -3.218 9.716 1.00 25.24 134 VAL C O 1
ATOM 5298 N N . TYR C 1 135 ? -24.240 -4.050 8.195 1.00 23.41 135 TYR C N 1
ATOM 5299 C CA . TYR C 1 135 ? -23.192 -4.272 9.183 1.00 22.35 135 TYR C CA 1
ATOM 5300 C C . TYR C 1 135 ? -22.812 -2.921 9.788 1.00 23.03 135 TYR C C 1
ATOM 5301 O O . TYR C 1 135 ? -22.627 -2.805 10.996 1.00 21.56 135 TYR C O 1
ATOM 5318 N N . CYS C 1 137 ? -24.671 -0.346 10.148 1.00 21.74 137 CYS C N 1
ATOM 5319 C CA . CYS C 1 137 ? -25.754 0.106 11.013 1.00 22.91 137 CYS C CA 1
ATOM 5320 C C . CYS C 1 137 ? -25.569 -0.513 12.388 1.00 24.16 137 CYS C C 1
ATOM 5321 O O . CYS C 1 137 ? -25.680 0.169 13.401 1.00 22.32 137 CYS C O 1
ATOM 5324 N N . ALA C 1 138 ? -25.296 -1.815 12.418 1.00 22.65 138 ALA C N 1
ATOM 5325 C CA . ALA C 1 138 ? -25.077 -2.500 13.692 1.00 22.78 138 ALA C CA 1
ATOM 5326 C C . ALA C 1 138 ? -23.932 -1.850 14.466 1.00 22.95 138 ALA C C 1
ATOM 5327 O O . ALA C 1 138 ? -24.062 -1.557 15.654 1.00 22.47 138 ALA C O 1
ATOM 5329 N N . VAL C 1 139 ? -22.803 -1.621 13.798 1.00 20.88 139 VAL C N 1
ATOM 5330 C CA . VAL C 1 139 ? -21.662 -1.020 14.468 1.00 20.11 139 VAL C CA 1
ATOM 5331 C C . VAL C 1 139 ? -21.988 0.391 14.944 1.00 21.85 139 VAL C C 1
ATOM 5332 O O . VAL C 1 139 ? -21.537 0.797 16.009 1.00 22.58 139 VAL C O 1
ATOM 5336 N N . ALA C 1 140 ? -22.772 1.134 14.164 1.00 22.67 140 ALA C N 1
ATOM 5337 C CA . ALA C 1 140 ? -23.151 2.496 14.555 1.00 22.34 140 ALA C CA 1
ATOM 5338 C C . ALA C 1 140 ? -23.986 2.438 15.843 1.00 21.94 140 ALA C C 1
ATOM 5339 O O . ALA C 1 140 ? -23.768 3.211 16.775 1.00 22.60 140 ALA C O 1
ATOM 5341 N N . ILE C 1 141 ? -24.942 1.517 15.878 1.00 23.24 141 ILE C N 1
ATOM 5342 C CA . ILE C 1 141 ? -25.800 1.341 17.045 1.00 25.33 141 ILE C CA 1
ATOM 5343 C C . ILE C 1 141 ? -24.950 0.956 18.251 1.00 28.18 141 ILE C C 1
ATOM 5344 O O . ILE C 1 141 ? -25.149 1.471 19.354 1.00 28.80 141 ILE C O 1
ATOM 5349 N N . ALA C 1 142 ? -23.989 0.063 18.033 1.00 27.03 142 ALA C N 1
ATOM 5350 C CA . ALA C 1 142 ? -23.103 -0.375 19.105 1.00 27.53 142 ALA C CA 1
ATOM 5351 C C . ALA C 1 142 ? -22.268 0.792 19.624 1.00 27.99 142 ALA C C 1
ATOM 5352 O O . ALA C 1 142 ? -21.918 0.842 20.804 1.00 27.28 142 ALA C O 1
ATOM 5354 N N . LEU C 1 143 ? -21.942 1.728 18.735 1.00 25.61 143 LEU C N 1
ATOM 5355 C CA . LEU C 1 143 ? -21.147 2.887 19.104 1.00 25.10 143 LEU C CA 1
ATOM 5356 C C . LEU C 1 143 ? -21.968 3.959 19.804 1.00 25.96 143 LEU C C 1
ATOM 5357 O O . LEU C 1 143 ? -21.419 4.957 20.268 1.00 27.76 143 LEU C O 1
ATOM 5362 N N . GLY C 1 144 ? -23.282 3.768 19.869 1.00 26.66 144 GLY C N 1
ATOM 5363 C CA . GLY C 1 144 ? -24.110 4.745 20.554 1.00 26.85 144 GLY C CA 1
ATOM 5364 C C . GLY C 1 144 ? -25.010 5.634 19.715 1.00 26.95 144 GLY C C 1
ATOM 5365 O O . GLY C 1 144 ? -25.817 6.371 20.273 1.00 27.55 144 GLY C O 1
ATOM 5366 N N . TYR C 1 145 ? -24.891 5.580 18.389 1.00 26.41 145 TYR C N 1
ATOM 5367 C CA . TYR C 1 145 ? -25.737 6.403 17.524 1.00 26.58 145 TYR C CA 1
ATOM 5368 C C . TYR C 1 145 ? -27.215 6.030 17.675 1.00 28.25 145 TYR C C 1
ATOM 5369 O O . TYR C 1 145 ? -27.563 4.851 17.745 1.00 27.15 145 TYR C O 1
ATOM 5378 N N . LYS C 1 146 ? -28.081 7.039 17.716 1.00 28.71 146 LYS C N 1
ATOM 5379 C CA . LYS C 1 146 ? -29.515 6.815 17.896 1.00 30.18 146 LYS C CA 1
ATOM 5380 C C . LYS C 1 146 ? -30.379 7.104 16.669 1.00 30.26 146 LYS C C 1
ATOM 5381 O O . LYS C 1 146 ? -31.474 6.562 16.542 1.00 29.71 146 LYS C O 1
ATOM 5387 N N . GLU C 1 147 ? -29.897 7.979 15.790 1.00 30.63 147 GLU C N 1
ATOM 5388 C CA . GLU C 1 147 ? -30.617 8.338 14.569 1.00 32.15 147 GLU C CA 1
ATOM 5389 C C . GLU C 1 147 ? -29.723 8.024 13.383 1.00 30.07 147 GLU C C 1
ATOM 5390 O O . GLU C 1 147 ? -28.709 8.691 13.169 1.00 27.71 147 GLU C O 1
ATOM 5396 N N . ILE C 1 148 ? -30.120 7.015 12.616 1.00 29.07 148 ILE C N 1
ATOM 5397 C CA . ILE C 1 148 ? -29.353 6.555 11.465 1.00 27.68 148 ILE C CA 1
ATOM 5398 C C . ILE C 1 148 ? -30.044 6.871 10.143 1.00 25.41 148 ILE C C 1
ATOM 5399 O O . ILE C 1 148 ? -31.183 6.469 9.912 1.00 25.99 148 ILE C O 1
ATOM 5404 N N . TYR C 1 149 ? -29.330 7.593 9.286 1.00 24.72 149 TYR C N 1
ATOM 5405 C CA . TYR C 1 149 ? -29.821 7.992 7.975 1.00 26.09 149 TYR C CA 1
ATOM 5406 C C . TYR C 1 149 ? -29.135 7.119 6.936 1.00 25.75 149 TYR C C 1
ATOM 5407 O O . TYR C 1 149 ? -27.910 7.093 6.848 1.00 27.82 149 TYR C O 1
ATOM 5416 N N . LEU C 1 150 ? -29.936 6.407 6.153 1.00 26.57 150 LEU C N 1
ATOM 5417 C CA . LEU C 1 150 ? -29.415 5.497 5.142 1.00 25.84 150 LEU C CA 1
ATOM 5418 C C . LEU C 1 150 ? -29.430 6.056 3.726 1.00 26.72 150 LEU C C 1
ATOM 5419 O O . LEU C 1 150 ? -30.345 6.782 3.346 1.00 25.73 150 LEU C O 1
ATOM 5424 N N . SER C 1 151 ? -28.406 5.693 2.955 1.00 28.21 151 SER C N 1
ATOM 5425 C CA . SER C 1 151 ? -28.276 6.091 1.557 1.00 27.85 151 SER C CA 1
ATOM 5426 C C . SER C 1 151 ? -27.374 5.075 0.856 1.00 28.51 151 SER C C 1
ATOM 5427 O O . SER C 1 151 ? -26.636 4.336 1.510 1.00 27.06 151 SER C O 1
ATOM 5430 N N . GLY C 1 152 ? -27.464 5.012 -0.468 1.00 28.26 152 GLY C N 1
ATOM 5431 C CA . GLY C 1 152 ? -26.632 4.089 -1.221 1.00 29.30 152 GLY C CA 1
ATOM 5432 C C . GLY C 1 152 ? -26.935 2.617 -1.015 1.00 31.49 152 GLY C C 1
ATOM 5433 O O . GLY C 1 152 ? -26.123 1.755 -1.360 1.00 30.29 152 GLY C O 1
ATOM 5434 N N . ILE C 1 153 ? -28.100 2.321 -0.450 1.00 32.05 153 ILE C N 1
ATOM 5435 C CA . ILE C 1 153 ? -28.496 0.942 -0.208 1.00 34.41 153 ILE C CA 1
ATOM 5436 C C . ILE C 1 153 ? -29.658 0.639 -1.144 1.00 36.14 153 ILE C C 1
ATOM 5437 O O . ILE C 1 153 ? -30.784 1.089 -0.924 1.00 35.72 153 ILE C O 1
ATOM 5442 N N . ASP C 1 154 ? -29.371 -0.117 -2.200 1.00 37.22 154 ASP C N 1
ATOM 5443 C CA . ASP C 1 154 ? -30.380 -0.439 -3.200 1.00 39.07 154 ASP C CA 1
ATOM 5444 C C . ASP C 1 154 ? -30.654 -1.920 -3.429 1.00 41.02 154 ASP C C 1
ATOM 5445 O O . ASP C 1 154 ? -31.338 -2.285 -4.385 1.00 41.53 154 ASP C O 1
ATOM 5450 N N . PHE C 1 155 ? -30.120 -2.770 -2.561 1.00 43.00 155 PHE C N 1
ATOM 5451 C CA . PHE C 1 155 ? -30.342 -4.213 -2.662 1.00 46.60 155 PHE C CA 1
ATOM 5452 C C . PHE C 1 155 ? -29.986 -4.795 -4.025 1.00 48.47 155 PHE C C 1
ATOM 5453 O O . PHE C 1 155 ? -30.451 -5.881 -4.375 1.00 48.81 155 PHE C O 1
ATOM 5461 N N . TYR C 1 156 ? -29.175 -4.075 -4.794 1.00 50.50 156 TYR C N 1
ATOM 5462 C CA . TYR C 1 156 ? -28.766 -4.539 -6.115 1.00 52.59 156 TYR C CA 1
ATOM 5463 C C . TYR C 1 156 ? -29.960 -4.772 -7.043 1.00 53.77 156 TYR C C 1
ATOM 5464 O O . TYR C 1 156 ? -31.054 -4.239 -6.750 1.00 53.76 156 TYR C O 1
ATOM 5473 N N . SER C 1 161 ? -25.222 -2.955 -9.758 1.00 48.38 161 SER C N 1
ATOM 5474 C CA . SER C 1 161 ? -24.903 -1.566 -10.203 1.00 49.04 161 SER C CA 1
ATOM 5475 C C . SER C 1 161 ? -24.398 -0.717 -9.039 1.00 48.62 161 SER C C 1
ATOM 5476 O O . SER C 1 161 ? -24.617 -1.041 -7.871 1.00 47.04 161 SER C O 1
ATOM 5479 N N . TYR C 1 162 ? -23.730 0.382 -9.368 1.00 47.84 162 TYR C N 1
ATOM 5480 C CA . TYR C 1 162 ? -23.184 1.276 -8.359 1.00 49.02 162 TYR C CA 1
ATOM 5481 C C . TYR C 1 162 ? -23.398 2.728 -8.765 1.00 48.82 162 TYR C C 1
ATOM 5482 O O . TYR C 1 162 ? -23.835 3.011 -9.880 1.00 48.60 162 TYR C O 1
ATOM 5491 N N . ALA C 1 163 ? -23.093 3.643 -7.852 1.00 48.97 163 ALA C N 1
ATOM 5492 C CA . ALA C 1 163 ? -23.237 5.070 -8.119 1.00 49.91 163 ALA C CA 1
ATOM 5493 C C . ALA C 1 163 ? -22.018 5.544 -8.910 1.00 50.96 163 ALA C C 1
ATOM 5494 O O . ALA C 1 163 ? -21.727 6.741 -8.987 1.00 50.86 163 ALA C O 1
ATOM 5496 N N . PHE C 1 164 ? -21.309 4.586 -9.495 1.00 51.67 164 PHE C N 1
ATOM 5497 C CA . PHE C 1 164 ? -20.115 4.870 -10.278 1.00 53.40 164 PHE C CA 1
ATOM 5498 C C . PHE C 1 164 ? -19.712 3.614 -11.039 1.00 54.27 164 PHE C C 1
ATOM 5499 O O . PHE C 1 164 ? -20.266 2.538 -10.808 1.00 54.42 164 PHE C O 1
ATOM 5507 N N . ASP C 1 165 ? -18.752 3.752 -11.948 1.00 54.66 165 ASP C N 1
ATOM 5508 C CA . ASP C 1 165 ? -18.273 2.608 -12.709 1.00 55.46 165 ASP C CA 1
ATOM 5509 C C . ASP C 1 165 ? -17.238 1.902 -11.841 1.00 55.52 165 ASP C C 1
ATOM 5510 O O . ASP C 1 165 ? -16.159 2.438 -11.585 1.00 53.96 165 ASP C O 1
ATOM 5515 N N . THR C 1 166 ? -17.576 0.703 -11.382 1.00 56.39 166 THR C N 1
ATOM 5516 C CA . THR C 1 166 ? -16.679 -0.057 -10.525 1.00 57.58 166 THR C CA 1
ATOM 5517 C C . THR C 1 166 ? -15.776 -0.988 -11.332 1.00 58.42 166 THR C C 1
ATOM 5518 O O . THR C 1 166 ? -14.938 -1.692 -10.770 1.00 57.91 166 THR C O 1
ATOM 5522 N N . LYS C 1 167 ? -15.946 -0.976 -12.651 1.00 59.08 167 LYS C N 1
ATOM 5523 C CA . LYS C 1 167 ? -15.155 -1.821 -13.544 1.00 59.79 167 LYS C CA 1
ATOM 5524 C C . LYS C 1 167 ? -13.752 -1.250 -13.750 1.00 59.48 167 LYS C C 1
ATOM 5525 O O . LYS C 1 167 ? -13.412 -0.794 -14.843 1.00 59.31 167 LYS C O 1
ATOM 5531 N N . GLN C 1 168 ? -12.941 -1.283 -12.697 1.00 58.19 168 GLN C N 1
ATOM 5532 C CA . GLN C 1 168 ? -11.580 -0.761 -12.753 1.00 57.45 168 GLN C CA 1
ATOM 5533 C C . GLN C 1 168 ? -10.532 -1.863 -12.855 1.00 55.84 168 GLN C C 1
ATOM 5534 O O . GLN C 1 168 ? -10.702 -2.950 -12.306 1.00 55.29 168 GLN C O 1
ATOM 5540 N N . LYS C 1 169 ? -9.442 -1.563 -13.555 1.00 54.95 169 LYS C N 1
ATOM 5541 C CA . LYS C 1 169 ? -8.351 -2.512 -13.757 1.00 53.45 169 LYS C CA 1
ATOM 5542 C C . LYS C 1 169 ? -7.869 -3.203 -12.482 1.00 51.40 169 LYS C C 1
ATOM 5543 O O . LYS C 1 169 ? -8.013 -4.417 -12.340 1.00 50.16 169 LYS C O 1
ATOM 5549 N N . ASN C 1 170 ? -7.296 -2.435 -11.559 1.00 49.08 170 ASN C N 1
ATOM 5550 C CA . ASN C 1 170 ? -6.784 -3.011 -10.317 1.00 47.60 170 ASN C CA 1
ATOM 5551 C C . ASN C 1 170 ? -7.834 -3.796 -9.539 1.00 46.43 170 ASN C C 1
ATOM 5552 O O . ASN C 1 170 ? -7.553 -4.885 -9.043 1.00 45.23 170 ASN C O 1
ATOM 5557 N N . LEU C 1 171 ? -9.041 -3.247 -9.434 1.00 46.41 171 LEU C N 1
ATOM 5558 C CA . LEU C 1 171 ? -10.115 -3.922 -8.710 1.00 46.19 171 LEU C CA 1
ATOM 5559 C C . LEU C 1 171 ? -10.504 -5.223 -9.404 1.00 47.69 171 LEU C C 1
ATOM 5560 O O . LEU C 1 171 ? -10.773 -6.229 -8.748 1.00 46.43 171 LEU C O 1
ATOM 5565 N N . LEU C 1 172 ? -10.540 -5.193 -10.733 1.00 49.02 172 LEU C N 1
ATOM 5566 C CA . LEU C 1 172 ? -10.890 -6.376 -11.512 1.00 51.54 172 LEU C CA 1
ATOM 5567 C C . LEU C 1 172 ? -9.832 -7.457 -11.325 1.00 52.67 172 LEU C C 1
ATOM 5568 O O . LEU C 1 172 ? -10.145 -8.650 -11.285 1.00 53.60 172 LEU C O 1
ATOM 5573 N N . LYS C 1 173 ? -8.577 -7.038 -11.212 1.00 53.44 173 LYS C N 1
ATOM 5574 C CA . LYS C 1 173 ? -7.487 -7.984 -11.020 1.00 55.88 173 LYS C CA 1
ATOM 5575 C C . LYS C 1 173 ? -7.601 -8.653 -9.656 1.00 56.11 173 LYS C C 1
ATOM 5576 O O . LYS C 1 173 ? -7.229 -9.814 -9.495 1.00 56.54 173 LYS C O 1
ATOM 5582 N N . LEU C 1 174 ? -8.125 -7.919 -8.679 1.00 55.89 174 LEU C N 1
ATOM 5583 C CA . LEU C 1 174 ? -8.277 -8.446 -7.327 1.00 56.14 174 LEU C CA 1
ATOM 5584 C C . LEU C 1 174 ? -9.548 -9.264 -7.129 1.00 56.09 174 LEU C C 1
ATOM 5585 O O . LEU C 1 174 ? -9.523 -10.305 -6.473 1.00 55.94 174 LEU C O 1
ATOM 5590 N N . ALA C 1 175 ? -10.657 -8.793 -7.691 1.00 56.25 175 ALA C N 1
ATOM 5591 C CA . ALA C 1 175 ? -11.928 -9.493 -7.554 1.00 57.20 175 ALA C CA 1
ATOM 5592 C C . ALA C 1 175 ? -12.720 -9.528 -8.859 1.00 57.70 175 ALA C C 1
ATOM 5593 O O . ALA C 1 175 ? -13.647 -8.742 -9.055 1.00 57.48 175 ALA C O 1
ATOM 5595 N N . PRO C 1 176 ? -12.363 -10.450 -9.769 1.00 58.61 176 PRO C N 1
ATOM 5596 C CA . PRO C 1 176 ? -13.045 -10.588 -11.061 1.00 58.91 176 PRO C CA 1
ATOM 5597 C C . PRO C 1 176 ? -14.549 -10.828 -10.919 1.00 58.93 176 PRO C C 1
ATOM 5598 O O . PRO C 1 176 ? -15.029 -10.939 -9.771 1.00 59.26 176 PRO C O 1
ATOM 5602 N N . GLY C 1 187 ? -26.188 -15.381 -0.649 1.00 72.49 187 GLY C N 1
ATOM 5603 C CA . GLY C 1 187 ? -27.278 -14.858 0.222 1.00 72.99 187 GLY C CA 1
ATOM 5604 C C . GLY C 1 187 ? -27.756 -13.482 -0.199 1.00 72.69 187 GLY C C 1
ATOM 5605 O O . GLY C 1 187 ? -28.370 -13.326 -1.258 1.00 73.63 187 GLY C O 1
ATOM 5606 N N . HIS C 1 188 ? -27.476 -12.483 0.632 1.00 71.51 188 HIS C N 1
ATOM 5607 C CA . HIS C 1 188 ? -27.872 -11.104 0.356 1.00 70.03 188 HIS C CA 1
ATOM 5608 C C . HIS C 1 188 ? -29.382 -10.921 0.235 1.00 68.03 188 HIS C C 1
ATOM 5609 O O . HIS C 1 188 ? -30.112 -11.086 1.209 1.00 68.74 188 HIS C O 1
ATOM 5616 N N . SER C 1 189 ? -29.838 -10.572 -0.963 1.00 65.11 189 SER C N 1
ATOM 5617 C CA . SER C 1 189 ? -31.256 -10.348 -1.239 1.00 61.70 189 SER C CA 1
ATOM 5618 C C . SER C 1 189 ? -31.772 -9.117 -0.503 1.00 59.87 189 SER C C 1
ATOM 5619 O O . SER C 1 189 ? -31.237 -8.727 0.538 1.00 59.54 189 SER C O 1
ATOM 5622 N N . LYS C 1 190 ? -32.814 -8.508 -1.055 1.00 56.65 190 LYS C N 1
ATOM 5623 C CA . LYS C 1 190 ? -33.410 -7.323 -0.458 1.00 54.26 190 LYS C CA 1
ATOM 5624 C C . LYS C 1 190 ? -34.086 -7.666 0.861 1.00 51.45 190 LYS C C 1
ATOM 5625 O O . LYS C 1 190 ? -33.977 -6.922 1.834 1.00 49.92 190 LYS C O 1
ATOM 5631 N N . ASN C 1 191 ? -34.779 -8.800 0.891 1.00 48.79 191 ASN C N 1
ATOM 5632 C CA . ASN C 1 191 ? -35.485 -9.220 2.094 1.00 46.75 191 ASN C CA 1
ATOM 5633 C C . ASN C 1 191 ? -34.569 -9.385 3.300 1.00 42.76 191 ASN C C 1
ATOM 5634 O O . ASN C 1 191 ? -34.887 -8.908 4.385 1.00 41.81 191 ASN C O 1
ATOM 5639 N N . THR C 1 192 ? -33.438 -10.057 3.115 1.00 40.01 192 THR C N 1
ATOM 5640 C CA . THR C 1 192 ? -32.503 -10.263 4.217 1.00 37.36 192 THR C CA 1
ATOM 5641 C C . THR C 1 192 ? -32.065 -8.935 4.828 1.00 35.46 192 THR C C 1
ATOM 5642 O O . THR C 1 192 ? -32.102 -8.764 6.044 1.00 34.63 192 THR C O 1
ATOM 5646 N N . ASP C 1 193 ? -31.645 -7.997 3.987 1.00 33.00 193 ASP C N 1
ATOM 5647 C CA . ASP C 1 193 ? -31.210 -6.693 4.477 1.00 32.37 193 ASP C CA 1
ATOM 5648 C C . ASP C 1 193 ? -32.323 -5.924 5.167 1.00 32.33 193 ASP C C 1
ATOM 5649 O O . ASP C 1 193 ? -32.111 -5.328 6.222 1.00 31.73 193 ASP C O 1
ATOM 5654 N N . ILE C 1 194 ? -33.507 -5.935 4.563 1.00 31.66 194 ILE C N 1
ATOM 5655 C CA . ILE C 1 194 ? -34.657 -5.236 5.118 1.00 32.11 194 ILE C CA 1
ATOM 5656 C C . ILE C 1 194 ? -35.077 -5.841 6.448 1.00 31.97 194 ILE C C 1
ATOM 5657 O O . ILE C 1 194 ? -35.350 -5.119 7.407 1.00 31.81 194 ILE C O 1
ATOM 5662 N N . LYS C 1 195 ? -35.144 -7.167 6.501 1.00 30.36 195 LYS C N 1
ATOM 5663 C CA . LYS C 1 195 ? -35.523 -7.842 7.736 1.00 31.12 195 LYS C CA 1
ATOM 5664 C C . LYS C 1 195 ? -34.483 -7.557 8.817 1.00 29.81 195 LYS C C 1
ATOM 5665 O O . LYS C 1 195 ? -34.827 -7.362 9.981 1.00 30.02 195 LYS C O 1
ATOM 5671 N N . ALA C 1 196 ? -33.211 -7.517 8.427 1.00 27.91 196 ALA C N 1
ATOM 5672 C CA . ALA C 1 196 ? -32.142 -7.244 9.380 1.00 26.29 196 ALA C CA 1
ATOM 5673 C C . ALA C 1 196 ? -32.243 -5.819 9.920 1.00 26.60 196 ALA C C 1
ATOM 5674 O O . ALA C 1 196 ? -32.032 -5.582 11.111 1.00 25.18 196 ALA C O 1
ATOM 5676 N N . LEU C 1 197 ? -32.564 -4.867 9.050 1.00 25.37 197 LEU C N 1
ATOM 5677 C CA . LEU C 1 197 ? -32.685 -3.478 9.483 1.00 27.46 197 LEU C CA 1
ATOM 5678 C C . LEU C 1 197 ? -33.863 -3.297 10.435 1.00 27.82 197 LEU C C 1
ATOM 5679 O O . LEU C 1 197 ? -33.764 -2.570 11.417 1.00 28.82 197 LEU C O 1
ATOM 5684 N N . GLU C 1 198 ? -34.976 -3.956 10.140 1.00 31.33 198 GLU C N 1
ATOM 5685 C CA . GLU C 1 198 ? -36.162 -3.866 10.988 1.00 33.83 198 GLU C CA 1
ATOM 5686 C C . GLU C 1 198 ? -35.849 -4.442 12.368 1.00 34.35 198 GLU C C 1
ATOM 5687 O O . GLU C 1 198 ? -36.233 -3.876 13.395 1.00 34.48 198 GLU C O 1
ATOM 5693 N N . PHE C 1 199 ? -35.144 -5.570 12.384 1.00 31.44 199 PHE C N 1
ATOM 5694 C CA . PHE C 1 199 ? -34.766 -6.220 13.633 1.00 32.36 199 PHE C CA 1
ATOM 5695 C C . PHE C 1 199 ? -33.907 -5.270 14.455 1.00 31.28 199 PHE C C 1
ATOM 5696 O O . PHE C 1 199 ? -34.115 -5.117 15.658 1.00 30.27 199 PHE C O 1
ATOM 5704 N N . LEU C 1 200 ? -32.941 -4.626 13.804 1.00 29.53 200 LEU C N 1
ATOM 5705 C CA . LEU C 1 200 ? -32.068 -3.690 14.502 1.00 29.60 200 LEU C CA 1
ATOM 5706 C C . LEU C 1 200 ? -32.847 -2.521 15.098 1.00 31.64 200 LEU C C 1
ATOM 5707 O O . LEU C 1 200 ? -32.662 -2.167 16.262 1.00 30.55 200 LEU C O 1
ATOM 5712 N N . GLU C 1 201 ? -33.716 -1.922 14.293 1.00 32.84 201 GLU C N 1
ATOM 5713 C CA . GLU C 1 201 ? -34.496 -0.779 14.741 1.00 35.20 201 GLU C CA 1
ATOM 5714 C C . GLU C 1 201 ? -35.400 -1.121 15.919 1.00 35.63 201 GLU C C 1
ATOM 5715 O O . GLU C 1 201 ? -35.467 -0.384 16.904 1.00 34.23 201 GLU C O 1
ATOM 5721 N N . LYS C 1 202 ? -36.088 -2.249 15.807 1.00 35.61 202 LYS C N 1
ATOM 5722 C CA . LYS C 1 202 ? -37.006 -2.702 16.841 1.00 37.88 202 LYS C CA 1
ATOM 5723 C C . LYS C 1 202 ? -36.284 -3.105 18.125 1.00 38.36 202 LYS C C 1
ATOM 5724 O O . LYS C 1 202 ? -36.622 -2.645 19.219 1.00 39.04 202 LYS C O 1
ATOM 5730 N N . THR C 1 203 ? -35.276 -3.957 17.983 1.00 35.39 203 THR C N 1
ATOM 5731 C CA . THR C 1 203 ? -34.520 -4.451 19.125 1.00 34.43 203 THR C CA 1
ATOM 5732 C C . THR C 1 203 ? -33.756 -3.409 19.934 1.00 33.78 203 THR C C 1
ATOM 5733 O O . THR C 1 203 ? -33.769 -3.448 21.161 1.00 34.87 203 THR C O 1
ATOM 5737 N N . TYR C 1 204 ? -33.097 -2.476 19.256 1.00 32.47 204 TYR C N 1
ATOM 5738 C CA . TYR C 1 204 ? -32.294 -1.473 19.951 1.00 33.09 204 TYR C CA 1
ATOM 5739 C C . TYR C 1 204 ? -32.911 -0.088 20.069 1.00 33.89 204 TYR C C 1
ATOM 5740 O O . TYR C 1 204 ? -32.249 0.873 20.470 1.00 32.65 204 TYR C O 1
ATOM 5749 N N . LYS C 1 205 ? -34.190 -0.004 19.731 1.00 34.75 205 LYS C N 1
ATOM 5750 C CA . LYS C 1 205 ? -34.941 1.236 19.825 1.00 37.88 205 LYS C CA 1
ATOM 5751 C C . LYS C 1 205 ? -34.203 2.455 19.286 1.00 36.30 205 LYS C C 1
ATOM 5752 O O . LYS C 1 205 ? -34.031 3.457 19.982 1.00 35.16 205 LYS C O 1
ATOM 5758 N N . ILE C 1 206 ? -33.751 2.353 18.043 1.00 34.18 206 ILE C N 1
ATOM 5759 C CA . ILE C 1 206 ? -33.072 3.461 17.393 1.00 33.06 206 ILE C CA 1
ATOM 5760 C C . ILE C 1 206 ? -34.006 3.913 16.270 1.00 32.72 206 ILE C C 1
ATOM 5761 O O . ILE C 1 206 ? -35.067 3.321 16.069 1.00 31.66 206 ILE C O 1
ATOM 5766 N N . LYS C 1 207 ? -33.632 4.959 15.545 1.00 32.38 207 LYS C N 1
ATOM 5767 C CA . LYS C 1 207 ? -34.483 5.443 14.470 1.00 31.06 207 LYS C CA 1
ATOM 5768 C C . LYS C 1 207 ? -33.771 5.427 13.127 1.00 30.90 207 LYS C C 1
ATOM 5769 O O . LYS C 1 207 ? -32.681 5.974 12.988 1.00 30.80 207 LYS C O 1
ATOM 5775 N N . LEU C 1 208 ? -34.393 4.782 12.146 1.00 28.60 208 LEU C N 1
ATOM 5776 C CA . LEU C 1 208 ? -33.835 4.719 10.804 1.00 27.17 208 LEU C CA 1
ATOM 5777 C C . LEU C 1 208 ? -34.593 5.685 9.898 1.00 27.48 208 LEU C C 1
ATOM 5778 O O . LEU C 1 208 ? -35.805 5.830 10.014 1.00 28.99 208 LEU C O 1
ATOM 5783 N N . TYR C 1 209 ? -33.861 6.340 9.004 1.00 26.97 209 TYR C N 1
ATOM 5784 C CA . TYR C 1 209 ? -34.426 7.274 8.039 1.00 29.22 209 TYR C CA 1
ATOM 5785 C C . TYR C 1 209 ? -33.794 6.998 6.683 1.00 31.39 209 TYR C C 1
ATOM 5786 O O . TYR C 1 209 ? -32.643 6.566 6.607 1.00 29.52 209 TYR C O 1
ATOM 5795 N N . CYS C 1 210 ? -34.551 7.249 5.621 1.00 31.78 210 CYS C N 1
ATOM 5796 C CA . CYS C 1 210 ? -34.074 7.046 4.256 1.00 33.48 210 CYS C CA 1
ATOM 5797 C C . CYS C 1 210 ? -33.834 8.414 3.627 1.00 32.35 210 CYS C C 1
ATOM 5798 O O . CYS C 1 210 ? -34.726 9.259 3.626 1.00 31.69 210 CYS C O 1
ATOM 5801 N N . LEU C 1 211 ? -32.633 8.629 3.096 1.00 31.94 211 LEU C N 1
ATOM 5802 C CA . LEU C 1 211 ? -32.292 9.906 2.472 1.00 32.55 211 LEU C CA 1
ATOM 5803 C C . LEU C 1 211 ? -32.494 9.892 0.966 1.00 35.27 211 LEU C C 1
ATOM 5804 O O . LEU C 1 211 ? -32.343 10.922 0.301 1.00 35.91 211 LEU C O 1
ATOM 5809 N N . CYS C 1 212 ? -32.843 8.727 0.435 1.00 34.99 212 CYS C N 1
ATOM 5810 C CA . CYS C 1 212 ? -33.025 8.561 -0.997 1.00 37.68 212 CYS C CA 1
ATOM 5811 C C . CYS C 1 212 ? -34.459 8.169 -1.341 1.00 39.38 212 CYS C C 1
ATOM 5812 O O . CYS C 1 212 ? -34.791 6.985 -1.413 1.00 39.89 212 CYS C O 1
ATOM 5815 N N . PRO C 1 213 ? -35.324 9.169 -1.577 1.00 40.66 213 PRO C N 1
ATOM 5816 C CA . PRO C 1 213 ? -36.736 8.950 -1.913 1.00 41.85 213 PRO C CA 1
ATOM 5817 C C . PRO C 1 213 ? -37.021 8.081 -3.138 1.00 42.66 213 PRO C C 1
ATOM 5818 O O . PRO C 1 213 ? -38.105 7.513 -3.251 1.00 43.15 213 PRO C O 1
ATOM 5822 N N . ASN C 1 214 ? -36.061 7.966 -4.049 1.00 43.29 214 ASN C N 1
ATOM 5823 C CA . ASN C 1 214 ? -36.275 7.157 -5.247 1.00 44.67 214 ASN C CA 1
ATOM 5824 C C . ASN C 1 214 ? -35.691 5.756 -5.159 1.00 44.48 214 ASN C C 1
ATOM 5825 O O . ASN C 1 214 ? -35.750 4.989 -6.121 1.00 43.34 214 ASN C O 1
ATOM 5830 N N . SER C 1 215 ? -35.128 5.421 -4.006 1.00 43.68 215 SER C N 1
ATOM 5831 C CA . SER C 1 215 ? -34.553 4.101 -3.814 1.00 42.94 215 SER C CA 1
ATOM 5832 C C . SER C 1 215 ? -35.642 3.145 -3.359 1.00 43.55 215 SER C C 1
ATOM 5833 O O . SER C 1 215 ? -36.615 3.556 -2.724 1.00 44.12 215 SER C O 1
ATOM 5836 N N . LEU C 1 216 ? -35.478 1.869 -3.687 1.00 43.87 216 LEU C N 1
ATOM 5837 C CA . LEU C 1 216 ? -36.449 0.854 -3.298 1.00 44.75 216 LEU C CA 1
ATOM 5838 C C . LEU C 1 216 ? -36.520 0.792 -1.769 1.00 43.53 216 LEU C C 1
ATOM 5839 O O . LEU C 1 216 ? -37.483 0.285 -1.196 1.00 44.86 216 LEU C O 1
ATOM 5844 N N . LEU C 1 217 ? -35.486 1.319 -1.120 1.00 42.69 217 LEU C N 1
ATOM 5845 C CA . LEU C 1 217 ? -35.402 1.343 0.334 1.00 41.34 217 LEU C CA 1
ATOM 5846 C C . LEU C 1 217 ? -36.482 2.251 0.917 1.00 41.90 217 LEU C C 1
ATOM 5847 O O . LEU C 1 217 ? -36.932 2.054 2.045 1.00 41.06 217 LEU C O 1
ATOM 5852 N N . ALA C 1 218 ? -36.895 3.247 0.139 1.00 42.23 218 ALA C N 1
ATOM 5853 C CA . ALA C 1 218 ? -37.917 4.190 0.580 1.00 42.07 218 ALA C CA 1
ATOM 5854 C C . ALA C 1 218 ? -39.272 3.516 0.768 1.00 42.69 218 ALA C C 1
ATOM 5855 O O . ALA C 1 218 ? -40.189 4.102 1.343 1.00 42.63 218 ALA C O 1
ATOM 5857 N N . ASN C 1 219 ? -39.404 2.289 0.280 1.00 42.40 219 ASN C N 1
ATOM 5858 C CA . ASN C 1 219 ? -40.663 1.573 0.427 1.00 42.88 219 ASN C CA 1
ATOM 5859 C C . ASN C 1 219 ? -40.757 0.934 1.804 1.00 42.83 219 ASN C C 1
ATOM 5860 O O . ASN C 1 219 ? -41.839 0.552 2.241 1.00 42.04 219 ASN C O 1
ATOM 5865 N N . PHE C 1 220 ? -39.625 0.840 2.495 1.00 42.25 220 PHE C N 1
ATOM 5866 C CA . PHE C 1 220 ? -39.597 0.202 3.804 1.00 42.11 220 PHE C CA 1
ATOM 5867 C C . PHE C 1 220 ? -39.230 1.103 4.974 1.00 41.69 220 PHE C C 1
ATOM 5868 O O . PHE C 1 220 ? -39.746 0.928 6.080 1.00 42.35 220 PHE C O 1
ATOM 5876 N N . ILE C 1 221 ? -38.335 2.058 4.741 1.00 40.58 221 ILE C N 1
ATOM 5877 C CA . ILE C 1 221 ? -37.896 2.957 5.805 1.00 39.31 221 ILE C CA 1
ATOM 5878 C C . ILE C 1 221 ? -38.415 4.375 5.634 1.00 38.69 221 ILE C C 1
ATOM 5879 O O . ILE C 1 221 ? -38.395 4.927 4.534 1.00 39.01 221 ILE C O 1
ATOM 5884 N N . GLU C 1 222 ? -38.868 4.962 6.736 1.00 37.62 222 GLU C N 1
ATOM 5885 C CA . GLU C 1 222 ? -39.384 6.322 6.715 1.00 37.43 222 GLU C CA 1
ATOM 5886 C C . GLU C 1 222 ? -38.374 7.253 6.067 1.00 36.34 222 GLU C C 1
ATOM 5887 O O . GLU C 1 222 ? -37.166 7.107 6.248 1.00 36.26 222 GLU C O 1
ATOM 5893 N N . LEU C 1 223 ? -38.886 8.214 5.312 1.00 35.97 223 LEU C N 1
ATOM 5894 C CA . LEU C 1 223 ? -38.056 9.196 4.639 1.00 33.63 223 LEU C CA 1
ATOM 5895 C C . LEU C 1 223 ? -37.535 10.191 5.669 1.00 34.05 223 LEU C C 1
ATOM 5896 O O . LEU C 1 223 ? -38.254 10.572 6.596 1.00 32.13 223 LEU C O 1
ATOM 5901 N N . ALA C 1 224 ? -36.279 10.598 5.522 1.00 32.30 224 ALA C N 1
ATOM 5902 C CA . ALA C 1 224 ? -35.697 11.567 6.438 1.00 32.70 224 ALA C CA 1
ATOM 5903 C C . ALA C 1 224 ? -36.514 12.847 6.303 1.00 33.37 224 ALA C C 1
ATOM 5904 O O . ALA C 1 224 ? -36.784 13.301 5.192 1.00 32.05 224 ALA C O 1
ATOM 5906 N N . PRO C 1 225 ? -36.928 13.442 7.433 1.00 34.09 225 PRO C N 1
ATOM 5907 C CA . PRO C 1 225 ? -37.720 14.675 7.368 1.00 35.07 225 PRO C CA 1
ATOM 5908 C C . PRO C 1 225 ? -37.075 15.785 6.545 1.00 35.28 225 PRO C C 1
ATOM 5909 O O . PRO C 1 225 ? -35.854 15.938 6.530 1.00 33.25 225 PRO C O 1
ATOM 5913 N N . ASN C 1 226 ? -37.908 16.548 5.848 1.00 36.10 226 ASN C N 1
ATOM 5914 C CA . ASN C 1 226 ? -37.417 17.649 5.034 1.00 37.85 226 ASN C CA 1
ATOM 5915 C C . ASN C 1 226 ? -37.094 18.816 5.961 1.00 38.00 226 ASN C C 1
ATOM 5916 O O . ASN C 1 226 ? -37.957 19.278 6.708 1.00 38.07 226 ASN C O 1
ATOM 5921 N N . LEU C 1 227 ? -35.852 19.288 5.920 1.00 36.23 227 LEU C N 1
ATOM 5922 C CA . LEU C 1 227 ? -35.440 20.403 6.766 1.00 37.19 227 LEU C CA 1
ATOM 5923 C C . LEU C 1 227 ? -35.082 21.620 5.926 1.00 37.51 227 LEU C C 1
ATOM 5924 O O . LEU C 1 227 ? -34.548 22.599 6.443 1.00 38.48 227 LEU C O 1
ATOM 5929 N N . ASN C 1 228 ? -35.379 21.559 4.633 1.00 39.45 228 ASN C N 1
ATOM 5930 C CA . ASN C 1 228 ? -35.049 22.663 3.738 1.00 39.47 228 ASN C CA 1
ATOM 5931 C C . ASN C 1 228 ? -33.536 22.847 3.798 1.00 38.32 228 ASN C C 1
ATOM 5932 O O . ASN C 1 228 ? -33.022 23.941 3.586 1.00 38.38 228 ASN C O 1
ATOM 5937 N N . SER C 1 229 ? -32.827 21.764 4.102 1.00 37.31 229 SER C N 1
ATOM 5938 C CA . SER C 1 229 ? -31.373 21.810 4.194 1.00 35.65 229 SER C CA 1
ATOM 5939 C C . SER C 1 229 ? -30.753 21.985 2.815 1.00 35.58 229 SER C C 1
ATOM 5940 O O . SER C 1 229 ? -31.417 21.814 1.793 1.00 35.72 229 SER C O 1
ATOM 5943 N N . ASN C 1 230 ? -29.472 22.327 2.803 1.00 35.23 230 ASN C N 1
ATOM 5944 C CA . ASN C 1 230 ? -28.732 22.493 1.564 1.00 35.77 230 ASN C CA 1
ATOM 5945 C C . ASN C 1 230 ? -27.369 21.861 1.783 1.00 34.17 230 ASN C C 1
ATOM 5946 O O . ASN C 1 230 ? -26.896 21.763 2.915 1.00 33.73 230 ASN C O 1
ATOM 5951 N N . PHE C 1 231 ? -26.743 21.409 0.707 1.00 31.86 231 PHE C N 1
ATOM 5952 C CA . PHE C 1 231 ? -25.439 20.775 0.828 1.00 31.21 231 PHE C CA 1
ATOM 5953 C C . PHE C 1 231 ? -24.659 20.998 -0.451 1.00 29.67 231 PHE C C 1
ATOM 5954 O O . PHE C 1 231 ? -25.187 20.821 -1.551 1.00 31.25 231 PHE C O 1
ATOM 5962 N N . ILE C 1 232 ? -23.405 21.405 -0.311 1.00 29.92 232 ILE C N 1
ATOM 5963 C CA . ILE C 1 232 ? -22.577 21.638 -1.480 1.00 28.78 232 ILE C CA 1
ATOM 5964 C C . ILE C 1 232 ? -21.869 20.349 -1.854 1.00 28.58 232 ILE C C 1
ATOM 5965 O O . ILE C 1 232 ? -21.075 19.822 -1.074 1.00 28.38 232 ILE C O 1
ATOM 5970 N N . ILE C 1 233 ? -22.174 19.839 -3.041 1.00 26.57 233 ILE C N 1
ATOM 5971 C CA . ILE C 1 233 ? -21.547 18.619 -3.526 1.00 26.25 233 ILE C CA 1
ATOM 5972 C C . ILE C 1 233 ? -20.288 19.049 -4.267 1.00 27.19 233 ILE C C 1
ATOM 5973 O O . ILE C 1 233 ? -20.361 19.540 -5.393 1.00 26.48 233 ILE C O 1
ATOM 5978 N N . GLN C 1 234 ? -19.138 18.874 -3.627 1.00 27.41 234 GLN C N 1
ATOM 5979 C CA . GLN C 1 234 ? -17.870 19.274 -4.225 1.00 29.86 234 GLN C CA 1
ATOM 5980 C C . GLN C 1 234 ? -17.465 18.317 -5.333 1.00 29.25 234 GLN C C 1
ATOM 5981 O O . GLN C 1 234 ? -17.681 17.109 -5.242 1.00 25.29 234 GLN C O 1
ATOM 5987 N N . GLU C 1 235 ? -16.881 18.863 -6.392 1.00 29.51 235 GLU C N 1
ATOM 5988 C CA . GLU C 1 235 ? -16.462 18.028 -7.506 1.00 31.08 235 GLU C CA 1
ATOM 5989 C C . GLU C 1 235 ? -15.170 17.304 -7.184 1.00 29.38 235 GLU C C 1
ATOM 5990 O O . GLU C 1 235 ? -14.487 17.624 -6.212 1.00 28.91 235 GLU C O 1
ATOM 5996 N N . LYS C 1 236 ? -14.850 16.313 -8.006 1.00 26.04 236 LYS C N 1
ATOM 5997 C CA . LYS C 1 236 ? -13.621 15.554 -7.854 1.00 25.22 236 LYS C CA 1
ATOM 5998 C C . LYS C 1 236 ? -12.955 15.556 -9.230 1.00 26.04 236 LYS C C 1
ATOM 5999 O O . LYS C 1 236 ? -13.623 15.375 -10.242 1.00 25.57 236 LYS C O 1
ATOM 6005 N N . ASN C 1 237 ? -11.648 15.787 -9.267 1.00 25.53 237 ASN C N 1
ATOM 6006 C CA . ASN C 1 237 ? -10.917 15.803 -10.529 1.00 26.93 237 ASN C CA 1
ATOM 6007 C C . ASN C 1 237 ? -9.580 15.096 -10.369 1.00 26.35 237 ASN C C 1
ATOM 6008 O O . ASN C 1 237 ? -8.872 15.321 -9.392 1.00 28.17 237 ASN C O 1
ATOM 6013 N N . ASN C 1 238 ? -9.238 14.237 -11.322 1.00 25.54 238 ASN C N 1
ATOM 6014 C CA . ASN C 1 238 ? -7.970 13.520 -11.267 1.00 26.00 238 ASN C CA 1
ATOM 6015 C C . ASN C 1 238 ? -7.857 12.826 -9.914 1.00 27.37 238 ASN C C 1
ATOM 6016 O O . ASN C 1 238 ? -6.814 12.885 -9.253 1.00 26.59 238 ASN C O 1
ATOM 6021 N N . TYR C 1 239 ? -8.932 12.160 -9.511 1.00 27.14 239 TYR C N 1
ATOM 6022 C CA . TYR C 1 239 ? -8.955 11.497 -8.213 1.00 27.59 239 TYR C CA 1
ATOM 6023 C C . TYR C 1 239 ? -8.661 10.009 -8.270 1.00 27.78 239 TYR C C 1
ATOM 6024 O O . TYR C 1 239 ? -8.630 9.398 -9.336 1.00 28.48 239 TYR C O 1
ATOM 6033 N N . THR C 1 240 ? -8.450 9.425 -7.097 1.00 27.84 240 THR C N 1
ATOM 6034 C CA . THR C 1 240 ? -8.167 8.002 -7.007 1.00 27.78 240 THR C CA 1
ATOM 6035 C C . THR C 1 240 ? -9.479 7.265 -7.229 1.00 27.40 240 THR C C 1
ATOM 6036 O O . THR C 1 240 ? -10.363 7.296 -6.374 1.00 28.91 240 THR C O 1
ATOM 6040 N N . LYS C 1 241 ? -9.615 6.608 -8.376 1.00 28.36 241 LYS C N 1
ATOM 6041 C CA . LYS C 1 241 ? -10.852 5.902 -8.670 1.00 31.59 241 LYS C CA 1
ATOM 6042 C C . LYS C 1 241 ? -10.649 4.416 -8.910 1.00 29.77 241 LYS C C 1
ATOM 6043 O O . LYS C 1 241 ? -11.434 3.766 -9.596 1.00 32.50 241 LYS C O 1
ATOM 6049 N N . ASP C 1 242 ? -9.576 3.885 -8.345 1.00 29.39 242 ASP C N 1
ATOM 6050 C CA . ASP C 1 242 ? -9.289 2.466 -8.452 1.00 28.23 242 ASP C CA 1
ATOM 6051 C C . ASP C 1 242 ? -8.484 2.106 -7.214 1.00 26.97 242 ASP C C 1
ATOM 6052 O O . ASP C 1 242 ? -7.758 2.938 -6.678 1.00 24.79 242 ASP C O 1
ATOM 6057 N N . ILE C 1 243 ? -8.626 0.874 -6.754 1.00 28.68 243 ILE C N 1
ATOM 6058 C CA . ILE C 1 243 ? -7.893 0.429 -5.578 1.00 29.89 243 ILE C CA 1
ATOM 6059 C C . ILE C 1 243 ? -6.426 0.275 -5.977 1.00 30.66 243 ILE C C 1
ATOM 6060 O O . ILE C 1 243 ? -6.117 0.009 -7.139 1.00 32.14 243 ILE C O 1
ATOM 6065 N N . LEU C 1 244 ? -5.521 0.471 -5.027 1.00 30.47 244 LEU C N 1
ATOM 6066 C CA . LEU C 1 244 ? -4.100 0.346 -5.313 1.00 31.89 244 LEU C CA 1
ATOM 6067 C C . LEU C 1 244 ? -3.607 -1.039 -4.916 1.00 33.93 244 LEU C C 1
ATOM 6068 O O . LEU C 1 244 ? -4.143 -1.652 -3.993 1.00 32.81 244 LEU C O 1
ATOM 6073 N N . ILE C 1 245 ? -2.587 -1.525 -5.623 1.00 34.14 245 ILE C N 1
ATOM 6074 C CA . ILE C 1 245 ? -2.026 -2.846 -5.368 1.00 34.97 245 ILE C CA 1
ATOM 6075 C C . ILE C 1 245 ? -0.638 -2.742 -4.745 1.00 34.64 245 ILE C C 1
ATOM 6076 O O . ILE C 1 245 ? 0.289 -2.195 -5.347 1.00 32.65 245 ILE C O 1
ATOM 6081 N N . PRO C 1 246 ? -0.477 -3.256 -3.517 1.00 34.63 246 PRO C N 1
ATOM 6082 C CA . PRO C 1 246 ? 0.839 -3.185 -2.873 1.00 34.16 246 PRO C CA 1
ATOM 6083 C C . PRO C 1 246 ? 1.889 -4.019 -3.606 1.00 34.58 246 PRO C C 1
ATOM 6084 O O . PRO C 1 246 ? 1.556 -4.843 -4.460 1.00 32.32 246 PRO C O 1
ATOM 6088 N N . SER C 1 247 ? 3.154 -3.795 -3.263 1.00 34.13 247 SER C N 1
ATOM 6089 C CA . SER C 1 247 ? 4.265 -4.501 -3.892 1.00 35.90 247 SER C CA 1
ATOM 6090 C C . SER C 1 247 ? 4.261 -5.997 -3.620 1.00 36.19 247 SER C C 1
ATOM 6091 O O . SER C 1 247 ? 3.555 -6.486 -2.732 1.00 34.31 247 SER C O 1
ATOM 6094 N N . SER C 1 248 ? 5.064 -6.718 -4.397 1.00 35.15 248 SER C N 1
ATOM 6095 C CA . SER C 1 248 ? 5.183 -8.161 -4.247 1.00 36.18 248 SER C CA 1
ATOM 6096 C C . SER C 1 248 ? 5.782 -8.482 -2.881 1.00 34.33 248 SER C C 1
ATOM 6097 O O . SER C 1 248 ? 5.411 -9.470 -2.254 1.00 33.83 248 SER C O 1
ATOM 6100 N N . GLU C 1 249 ? 6.710 -7.643 -2.428 1.00 34.44 249 GLU C N 1
ATOM 6101 C CA . GLU C 1 249 ? 7.347 -7.836 -1.127 1.00 37.18 249 GLU C CA 1
ATOM 6102 C C . GLU C 1 249 ? 6.322 -7.632 -0.018 1.00 35.84 249 GLU C C 1
ATOM 6103 O O . GLU C 1 249 ? 6.397 -8.265 1.035 1.00 34.79 249 GLU C O 1
ATOM 6109 N N . ALA C 1 250 ? 5.370 -6.737 -0.259 1.00 33.91 250 ALA C N 1
ATOM 6110 C CA . ALA C 1 250 ? 4.333 -6.459 0.727 1.00 32.37 250 ALA C CA 1
ATOM 6111 C C . ALA C 1 250 ? 3.439 -7.675 0.898 1.00 30.66 250 ALA C C 1
ATOM 6112 O O . ALA C 1 250 ? 3.161 -8.088 2.023 1.00 30.70 250 ALA C O 1
ATOM 6114 N N . TYR C 1 251 ? 2.989 -8.256 -0.211 1.00 29.99 251 TYR C N 1
ATOM 6115 C CA . TYR C 1 251 ? 2.129 -9.434 -0.141 1.00 31.23 251 TYR C CA 1
ATOM 6116 C C . TYR C 1 251 ? 2.858 -10.614 0.491 1.00 31.13 251 TYR C C 1
ATOM 6117 O O . TYR C 1 251 ? 2.241 -11.479 1.115 1.00 30.15 251 TYR C O 1
ATOM 6126 N N . GLY C 1 252 ? 4.171 -10.660 0.309 1.00 30.96 252 GLY C N 1
ATOM 6127 C CA . GLY C 1 252 ? 4.935 -11.746 0.892 1.00 31.80 252 GLY C CA 1
ATOM 6128 C C . GLY C 1 252 ? 4.879 -11.670 2.407 1.00 30.99 252 GLY C C 1
ATOM 6129 O O . GLY C 1 252 ? 4.657 -12.669 3.088 1.00 30.78 252 GLY C O 1
ATOM 6130 N N . LYS C 1 253 ? 5.072 -10.471 2.939 1.00 32.01 253 LYS C N 1
ATOM 6131 C CA . LYS C 1 253 ? 5.046 -10.275 4.379 1.00 31.69 253 LYS C CA 1
ATOM 6132 C C . LYS C 1 253 ? 3.664 -10.526 4.972 1.00 32.37 253 LYS C C 1
ATOM 6133 O O . LYS C 1 253 ? 3.546 -10.975 6.111 1.00 32.47 253 LYS C O 1
ATOM 6139 N N . PHE C 1 254 ? 2.621 -10.265 4.191 1.00 31.72 254 PHE C N 1
ATOM 6140 C CA . PHE C 1 254 ? 1.251 -10.437 4.665 1.00 32.65 254 PHE C CA 1
ATOM 6141 C C . PHE C 1 254 ? 0.626 -11.742 4.190 1.00 34.37 254 PHE C C 1
ATOM 6142 O O . PHE C 1 254 ? -0.516 -12.053 4.532 1.00 34.62 254 PHE C O 1
ATOM 6150 N N . SER C 1 255 ? 1.385 -12.508 3.414 1.00 36.17 255 SER C N 1
ATOM 6151 C CA . SER C 1 255 ? 0.905 -13.767 2.853 1.00 38.98 255 SER C CA 1
ATOM 6152 C C . SER C 1 255 ? 0.158 -14.705 3.803 1.00 39.48 255 SER C C 1
ATOM 6153 O O . SER C 1 255 ? -0.832 -15.319 3.412 1.00 41.01 255 SER C O 1
ATOM 6156 N N . LYS C 1 256 ? 0.618 -14.820 5.042 1.00 41.45 256 LYS C N 1
ATOM 6157 C CA . LYS C 1 256 ? -0.037 -15.701 6.004 1.00 43.02 256 LYS C CA 1
ATOM 6158 C C . LYS C 1 256 ? -1.450 -15.251 6.383 1.00 42.94 256 LYS C C 1
ATOM 6159 O O . LYS C 1 256 ? -2.259 -16.055 6.851 1.00 43.04 256 LYS C O 1
ATOM 6165 N N . ASN C 1 257 ? -1.754 -13.974 6.175 1.00 41.01 257 ASN C N 1
ATOM 6166 C CA . ASN C 1 257 ? -3.076 -13.461 6.522 1.00 40.40 257 ASN C CA 1
ATOM 6167 C C . ASN C 1 257 ? -3.998 -13.325 5.321 1.00 40.75 257 ASN C C 1
ATOM 6168 O O . ASN C 1 257 ? -5.027 -12.627 5.453 1.00 39.75 257 ASN C O 1
ATOM 6181 N N . LYS D 1 2 ? -34.446 -18.224 42.509 1.00 60.91 2 LYS D N 1
ATOM 6182 C CA . LYS D 1 2 ? -35.301 -18.754 43.570 1.00 55.98 2 LYS D CA 1
ATOM 6183 C C . LYS D 1 2 ? -35.561 -20.259 43.533 1.00 51.56 2 LYS D C 1
ATOM 6184 O O . LYS D 1 2 ? -34.783 -21.047 44.082 1.00 48.98 2 LYS D O 1
ATOM 6190 N N . LYS D 1 3 ? -36.676 -20.645 42.915 1.00 46.10 3 LYS D N 1
ATOM 6191 C CA . LYS D 1 3 ? -37.060 -22.052 42.811 1.00 41.13 3 LYS D CA 1
ATOM 6192 C C . LYS D 1 3 ? -37.023 -22.518 41.363 1.00 36.31 3 LYS D C 1
ATOM 6193 O O . LYS D 1 3 ? -37.420 -21.787 40.457 1.00 35.66 3 LYS D O 1
ATOM 6199 N N . VAL D 1 4 ? -36.567 -23.745 41.149 1.00 31.22 4 VAL D N 1
ATOM 6200 C CA . VAL D 1 4 ? -36.489 -24.276 39.800 1.00 29.16 4 VAL D CA 1
ATOM 6201 C C . VAL D 1 4 ? -36.892 -25.738 39.707 1.00 27.64 4 VAL D C 1
ATOM 6202 O O . VAL D 1 4 ? -36.617 -26.544 40.605 1.00 28.04 4 VAL D O 1
ATOM 6206 N N . ILE D 1 5 ? -37.560 -26.061 38.608 1.00 25.44 5 ILE D N 1
ATOM 6207 C CA . ILE D 1 5 ? -37.985 -27.416 38.332 1.00 26.03 5 ILE D CA 1
ATOM 6208 C C . ILE D 1 5 ? -37.061 -27.948 37.248 1.00 26.64 5 ILE D C 1
ATOM 6209 O O . ILE D 1 5 ? -36.971 -27.383 36.158 1.00 25.94 5 ILE D O 1
ATOM 6214 N N . ILE D 1 6 ? -36.350 -29.021 37.557 1.00 26.92 6 ILE D N 1
ATOM 6215 C CA . ILE D 1 6 ? -35.443 -29.611 36.588 1.00 25.23 6 ILE D CA 1
ATOM 6216 C C . ILE D 1 6 ? -36.085 -30.894 36.113 1.00 26.20 6 ILE D C 1
ATOM 6217 O O . ILE D 1 6 ? -36.469 -31.745 36.921 1.00 26.03 6 ILE D O 1
ATOM 6222 N N . ALA D 1 7 ? -36.220 -31.035 34.798 1.00 25.47 7 ALA D N 1
ATOM 6223 C CA . ALA D 1 7 ? -36.863 -32.217 34.273 1.00 27.01 7 ALA D CA 1
ATOM 6224 C C . ALA D 1 7 ? -36.096 -33.003 33.232 1.00 29.00 7 ALA D C 1
ATOM 6225 O O . ALA D 1 7 ? -35.540 -32.444 32.282 1.00 26.77 7 ALA D O 1
ATOM 6227 N N . GLY D 1 8 ? -36.067 -34.315 33.436 1.00 29.26 8 GLY D N 1
ATOM 6228 C CA . GLY D 1 8 ? -35.446 -35.198 32.476 1.00 31.28 8 GLY D CA 1
ATOM 6229 C C . GLY D 1 8 ? -36.634 -35.500 31.587 1.00 32.10 8 GLY D C 1
ATOM 6230 O O . GLY D 1 8 ? -37.672 -34.848 31.727 1.00 34.03 8 GLY D O 1
ATOM 6231 N N . ASN D 1 9 ? -36.525 -36.465 30.685 1.00 31.00 9 ASN D N 1
ATOM 6232 C CA . ASN D 1 9 ? -37.651 -36.769 29.824 1.00 30.13 9 ASN D CA 1
ATOM 6233 C C . ASN D 1 9 ? -38.133 -38.204 29.973 1.00 31.70 9 ASN D C 1
ATOM 6234 O O . ASN D 1 9 ? -38.669 -38.791 29.036 1.00 31.97 9 ASN D O 1
ATOM 6239 N N . GLY D 1 10 ? -37.942 -38.756 31.163 1.00 32.76 10 GLY D N 1
ATOM 6240 C CA . GLY D 1 10 ? -38.376 -40.114 31.421 1.00 34.94 10 GLY D CA 1
ATOM 6241 C C . GLY D 1 10 ? -39.880 -40.213 31.589 1.00 36.98 10 GLY D C 1
ATOM 6242 O O . GLY D 1 10 ? -40.591 -39.207 31.501 1.00 35.18 10 GLY D O 1
ATOM 6243 N N . PRO D 1 11 ? -40.398 -41.422 31.842 1.00 37.48 11 PRO D N 1
ATOM 6244 C CA . PRO D 1 11 ? -41.837 -41.624 32.020 1.00 38.37 11 PRO D CA 1
ATOM 6245 C C . PRO D 1 11 ? -42.451 -40.805 33.153 1.00 36.96 11 PRO D C 1
ATOM 6246 O O . PRO D 1 11 ? -43.607 -40.396 33.061 1.00 38.36 11 PRO D O 1
ATOM 6250 N N . SER D 1 12 ? -41.682 -40.555 34.210 1.00 36.19 12 SER D N 1
ATOM 6251 C CA . SER D 1 12 ? -42.191 -39.789 35.346 1.00 35.90 12 SER D CA 1
ATOM 6252 C C . SER D 1 12 ? -42.609 -38.364 34.977 1.00 35.66 12 SER D C 1
ATOM 6253 O O . SER D 1 12 ? -43.340 -37.713 35.727 1.00 34.20 12 SER D O 1
ATOM 6256 N N . LEU D 1 13 ? -42.148 -37.883 33.824 1.00 34.61 13 LEU D N 1
ATOM 6257 C CA . LEU D 1 13 ? -42.496 -36.541 33.363 1.00 35.82 13 LEU D CA 1
ATOM 6258 C C . LEU D 1 13 ? -44.010 -36.430 33.208 1.00 37.35 13 LEU D C 1
ATOM 6259 O O . LEU D 1 13 ? -44.588 -35.360 33.401 1.00 37.87 13 LEU D O 1
ATOM 6264 N N . LYS D 1 14 ? -44.637 -37.551 32.861 1.00 38.13 14 LYS D N 1
ATOM 6265 C CA . LYS D 1 14 ? -46.082 -37.622 32.658 1.00 39.35 14 LYS D CA 1
ATOM 6266 C C . LYS D 1 14 ? -46.836 -38.013 33.928 1.00 39.35 14 LYS D C 1
ATOM 6267 O O . LYS D 1 14 ? -48.059 -38.161 33.910 1.00 38.66 14 LYS D O 1
ATOM 6273 N N . GLU D 1 15 ? -46.107 -38.177 35.028 1.00 39.39 15 GLU D N 1
ATOM 6274 C CA . GLU D 1 15 ? -46.720 -38.557 36.295 1.00 39.65 15 GLU D CA 1
ATOM 6275 C C . GLU D 1 15 ? -46.372 -37.609 37.435 1.00 37.93 15 GLU D C 1
ATOM 6276 O O . GLU D 1 15 ? -46.209 -38.029 38.582 1.00 39.95 15 GLU D O 1
ATOM 6282 N N . ILE D 1 16 ? -46.255 -36.326 37.118 1.00 35.00 16 ILE D N 1
ATOM 6283 C CA . ILE D 1 16 ? -45.950 -35.330 38.134 1.00 33.59 16 ILE D CA 1
ATOM 6284 C C . ILE D 1 16 ? -47.189 -35.138 39.003 1.00 34.95 16 ILE D C 1
ATOM 6285 O O . ILE D 1 16 ? -48.313 -35.234 38.517 1.00 34.24 16 ILE D O 1
ATOM 6290 N N . ASP D 1 17 ? -46.977 -34.886 40.290 1.00 35.05 17 ASP D N 1
ATOM 6291 C CA . ASP D 1 17 ? -48.084 -34.646 41.203 1.00 36.80 17 ASP D CA 1
ATOM 6292 C C . ASP D 1 17 ? -48.180 -33.130 41.313 1.00 35.87 17 ASP D C 1
ATOM 6293 O O . ASP D 1 17 ? -47.575 -32.513 42.193 1.00 35.20 17 ASP D O 1
ATOM 6298 N N . TYR D 1 18 ? -48.943 -32.535 40.401 1.00 36.39 18 TYR D N 1
ATOM 6299 C CA . TYR D 1 18 ? -49.089 -31.089 40.350 1.00 35.75 18 TYR D CA 1
ATOM 6300 C C . TYR D 1 18 ? -49.563 -30.433 41.637 1.00 36.03 18 TYR D C 1
ATOM 6301 O O . TYR D 1 18 ? -49.456 -29.217 41.793 1.00 34.35 18 TYR D O 1
ATOM 6310 N N . SER D 1 19 ? -50.070 -31.235 42.568 1.00 37.49 19 SER D N 1
ATOM 6311 C CA . SER D 1 19 ? -50.513 -30.700 43.850 1.00 38.62 19 SER D CA 1
ATOM 6312 C C . SER D 1 19 ? -49.282 -30.203 44.593 1.00 38.45 19 SER D C 1
ATOM 6313 O O . SER D 1 19 ? -49.373 -29.342 45.465 1.00 38.42 19 SER D O 1
ATOM 6316 N N . ARG D 1 20 ? -48.127 -30.754 44.233 1.00 38.34 20 ARG D N 1
ATOM 6317 C CA . ARG D 1 20 ? -46.872 -30.394 44.879 1.00 38.72 20 ARG D CA 1
ATOM 6318 C C . ARG D 1 20 ? -46.044 -29.353 44.127 1.00 38.90 20 ARG D C 1
ATOM 6319 O O . ARG D 1 20 ? -44.916 -29.061 44.519 1.00 36.64 20 ARG D O 1
ATOM 6327 N N . LEU D 1 21 ? -46.593 -28.796 43.052 1.00 39.77 21 LEU D N 1
ATOM 6328 C CA . LEU D 1 21 ? -45.867 -27.786 42.285 1.00 42.35 21 LEU D CA 1
ATOM 6329 C C . LEU D 1 21 ? -45.654 -26.513 43.082 1.00 43.86 21 LEU D C 1
ATOM 6330 O O . LEU D 1 21 ? -46.596 -25.976 43.668 1.00 45.93 21 LEU D O 1
ATOM 6335 N N . PRO D 1 22 ? -44.413 -26.009 43.117 1.00 44.01 22 PRO D N 1
ATOM 6336 C CA . PRO D 1 22 ? -44.158 -24.773 43.863 1.00 45.60 22 PRO D CA 1
ATOM 6337 C C . PRO D 1 22 ? -44.932 -23.653 43.168 1.00 45.96 22 PRO D C 1
ATOM 6338 O O . PRO D 1 22 ? -45.369 -23.822 42.031 1.00 44.54 22 PRO D O 1
ATOM 6342 N N . ASN D 1 23 ? -45.110 -22.519 43.836 1.00 48.79 23 ASN D N 1
ATOM 6343 C CA . ASN D 1 23 ? -45.869 -21.423 43.237 1.00 51.00 23 ASN D CA 1
ATOM 6344 C C . ASN D 1 23 ? -45.105 -20.542 42.255 1.00 50.58 23 ASN D C 1
ATOM 6345 O O . ASN D 1 23 ? -45.640 -20.171 41.208 1.00 51.52 23 ASN D O 1
ATOM 6350 N N . ASP D 1 24 ? -43.862 -20.206 42.584 1.00 48.46 24 ASP D N 1
ATOM 6351 C CA . ASP D 1 24 ? -43.051 -19.370 41.706 1.00 46.87 24 ASP D CA 1
ATOM 6352 C C . ASP D 1 24 ? -41.808 -20.161 41.308 1.00 44.16 24 ASP D C 1
ATOM 6353 O O . ASP D 1 24 ? -40.903 -20.358 42.120 1.00 45.39 24 ASP D O 1
ATOM 6358 N N . PHE D 1 25 ? -41.762 -20.612 40.058 1.00 40.06 25 PHE D N 1
ATOM 6359 C CA . PHE D 1 25 ? -40.632 -21.410 39.606 1.00 35.44 25 PHE D CA 1
ATOM 6360 C C . PHE D 1 25 ? -40.169 -21.179 38.176 1.00 33.72 25 PHE D C 1
ATOM 6361 O O . PHE D 1 25 ? -40.903 -20.660 37.336 1.00 32.55 25 PHE D O 1
ATOM 6369 N N . ASP D 1 26 ? -38.927 -21.579 37.919 1.00 29.64 26 ASP D N 1
ATOM 6370 C CA . ASP D 1 26 ? -38.342 -21.501 36.588 1.00 28.20 26 ASP D CA 1
ATOM 6371 C C . ASP D 1 26 ? -38.253 -22.948 36.137 1.00 27.32 26 ASP D C 1
ATOM 6372 O O . ASP D 1 26 ? -38.234 -23.853 36.973 1.00 29.11 26 ASP D O 1
ATOM 6377 N N . VAL D 1 27 ? -38.190 -23.178 34.830 1.00 25.10 27 VAL D N 1
ATOM 6378 C CA . VAL D 1 27 ? -38.103 -24.539 34.323 1.00 25.51 27 VAL D CA 1
ATOM 6379 C C . VAL D 1 27 ? -36.849 -24.789 33.488 1.00 25.30 27 VAL D C 1
ATOM 6380 O O . VAL D 1 27 ? -36.497 -23.978 32.631 1.00 25.02 27 VAL D O 1
ATOM 6384 N N . PHE D 1 28 ? -36.188 -25.917 33.748 1.00 22.81 28 PHE D N 1
ATOM 6385 C CA . PHE D 1 28 ? -34.991 -26.317 33.010 1.00 22.89 28 PHE D CA 1
ATOM 6386 C C . PHE D 1 28 ? -35.368 -27.582 32.234 1.00 22.40 28 PHE D C 1
ATOM 6387 O O . PHE D 1 28 ? -35.880 -28.537 32.820 1.00 21.65 28 PHE D O 1
ATOM 6395 N N . ARG D 1 29 ? -35.130 -27.586 30.925 1.00 20.63 29 ARG D N 1
ATOM 6396 C CA . ARG D 1 29 ? -35.431 -28.755 30.099 1.00 22.05 29 ARG D CA 1
ATOM 6397 C C . ARG D 1 29 ? -34.166 -29.176 29.357 1.00 21.24 29 ARG D C 1
ATOM 6398 O O . ARG D 1 29 ? -33.239 -28.383 29.208 1.00 21.28 29 ARG D O 1
ATOM 6406 N N . CYS D 1 30 ? -34.120 -30.417 28.889 1.00 21.05 30 CYS D N 1
ATOM 6407 C CA . CYS D 1 30 ? -32.934 -30.866 28.175 1.00 22.61 30 CYS D CA 1
ATOM 6408 C C . CYS D 1 30 ? -33.249 -31.698 26.942 1.00 22.20 30 CYS D C 1
ATOM 6409 O O . CYS D 1 30 ? -34.327 -32.274 26.814 1.00 23.06 30 CYS D O 1
ATOM 6412 N N . ASN D 1 31 ? -32.281 -31.735 26.037 1.00 22.69 31 ASN D N 1
ATOM 6413 C CA . ASN D 1 31 ? -32.352 -32.506 24.808 1.00 23.78 31 ASN D CA 1
ATOM 6414 C C . ASN D 1 31 ? -33.711 -32.607 24.108 1.00 24.03 31 ASN D C 1
ATOM 6415 O O . ASN D 1 31 ? -34.284 -31.585 23.751 1.00 23.22 31 ASN D O 1
ATOM 6420 N N . GLN D 1 32 ? -34.226 -33.818 23.895 1.00 25.52 32 GLN D N 1
ATOM 6421 C CA . GLN D 1 32 ? -35.506 -33.969 23.198 1.00 26.60 32 GLN D CA 1
ATOM 6422 C C . GLN D 1 32 ? -36.732 -33.732 24.065 1.00 26.00 32 GLN D C 1
ATOM 6423 O O . GLN D 1 32 ? -37.700 -34.487 24.003 1.00 25.86 32 GLN D O 1
ATOM 6429 N N . PHE D 1 33 ? -36.700 -32.677 24.866 1.00 23.27 33 PHE D N 1
ATOM 6430 C CA . PHE D 1 33 ? -37.824 -32.364 25.741 1.00 24.78 33 PHE D CA 1
ATOM 6431 C C . PHE D 1 33 ? -39.090 -32.062 24.937 1.00 25.44 33 PHE D C 1
ATOM 6432 O O . PHE D 1 33 ? -40.205 -32.351 25.381 1.00 26.28 33 PHE D O 1
ATOM 6440 N N . TYR D 1 34 ? -38.912 -31.494 23.748 1.00 26.02 34 TYR D N 1
ATOM 6441 C CA . TYR D 1 34 ? -40.042 -31.133 22.897 1.00 25.90 34 TYR D CA 1
ATOM 6442 C C . TYR D 1 34 ? -40.808 -32.340 22.344 1.00 27.37 34 TYR D C 1
ATOM 6443 O O . TYR D 1 34 ? -41.894 -32.192 21.780 1.00 27.67 34 TYR D O 1
ATOM 6452 N N . PHE D 1 35 ? -40.249 -33.535 22.519 1.00 28.82 35 PHE D N 1
ATOM 6453 C CA . PHE D 1 35 ? -40.912 -34.751 22.061 1.00 28.59 35 PHE D CA 1
ATOM 6454 C C . PHE D 1 35 ? -42.152 -35.018 22.918 1.00 29.83 35 PHE D C 1
ATOM 6455 O O . PHE D 1 35 ? -42.946 -35.905 22.605 1.00 29.69 35 PHE D O 1
ATOM 6463 N N . GLU D 1 36 ? -42.318 -34.259 24.001 1.00 29.16 36 GLU D N 1
ATOM 6464 C CA . GLU D 1 36 ? -43.478 -34.450 24.874 1.00 28.63 36 GLU D CA 1
ATOM 6465 C C . GLU D 1 36 ? -44.771 -34.186 24.102 1.00 29.98 36 GLU D C 1
ATOM 6466 O O . GLU D 1 36 ? -44.848 -33.251 23.301 1.00 27.27 36 GLU D O 1
ATOM 6472 N N . ASP D 1 37 ? -45.782 -35.017 24.346 1.00 31.13 37 ASP D N 1
ATOM 6473 C CA . ASP D 1 37 ? -47.063 -34.894 23.652 1.00 34.19 37 ASP D CA 1
ATOM 6474 C C . ASP D 1 37 ? -48.008 -33.884 24.289 1.00 33.70 37 ASP D C 1
ATOM 6475 O O . ASP D 1 37 ? -49.085 -33.617 23.760 1.00 35.49 37 ASP D O 1
ATOM 6480 N N . LYS D 1 38 ? -47.603 -33.335 25.427 1.00 33.24 38 LYS D N 1
ATOM 6481 C CA . LYS D 1 38 ? -48.386 -32.327 26.140 1.00 32.53 38 LYS D CA 1
ATOM 6482 C C . LYS D 1 38 ? -47.390 -31.426 26.860 1.00 32.00 38 LYS D C 1
ATOM 6483 O O . LYS D 1 38 ? -46.247 -31.822 27.084 1.00 30.54 38 LYS D O 1
ATOM 6489 N N . TYR D 1 39 ? -47.815 -30.219 27.223 1.00 30.53 39 TYR D N 1
ATOM 6490 C CA . TYR D 1 39 ? -46.932 -29.297 27.929 1.00 29.73 39 TYR D CA 1
ATOM 6491 C C . TYR D 1 39 ? -46.949 -29.592 29.426 1.00 30.42 39 TYR D C 1
ATOM 6492 O O . TYR D 1 39 ? -47.491 -28.824 30.221 1.00 30.26 39 TYR D O 1
ATOM 6501 N N . TYR D 1 40 ? -46.334 -30.706 29.809 1.00 30.70 40 TYR D N 1
ATOM 6502 C CA . TYR D 1 40 ? -46.309 -31.108 31.206 1.00 29.70 40 TYR D CA 1
ATOM 6503 C C . TYR D 1 40 ? -45.730 -30.079 32.162 1.00 29.71 40 TYR D C 1
ATOM 6504 O O . TYR D 1 40 ? -46.034 -30.106 33.355 1.00 30.73 40 TYR D O 1
ATOM 6513 N N . LEU D 1 41 ? -44.900 -29.172 31.651 1.00 28.54 41 LEU D N 1
ATOM 6514 C CA . LEU D 1 41 ? -44.307 -28.138 32.496 1.00 28.15 41 LEU D CA 1
ATOM 6515 C C . LEU D 1 41 ? -44.398 -26.739 31.894 1.00 27.54 41 LEU D C 1
ATOM 6516 O O . LEU D 1 41 ? -43.664 -25.834 32.293 1.00 28.20 41 LEU D O 1
ATOM 6521 N N . GLY D 1 42 ? -45.314 -26.565 30.946 1.00 29.25 42 GLY D N 1
ATOM 6522 C CA . GLY D 1 42 ? -45.496 -25.270 30.310 1.00 28.23 42 GLY D CA 1
ATOM 6523 C C . GLY D 1 42 ? -44.622 -25.087 29.086 1.00 29.16 42 GLY D C 1
ATOM 6524 O O . GLY D 1 42 ? -43.747 -25.912 28.810 1.00 27.27 42 GLY D O 1
ATOM 6525 N N . LYS D 1 43 ? -44.854 -23.999 28.356 1.00 27.51 43 LYS D N 1
ATOM 6526 C CA . LYS D 1 43 ? -44.089 -23.694 27.147 1.00 29.03 43 LYS D CA 1
ATOM 6527 C C . LYS D 1 43 ? -42.888 -22.796 27.433 1.00 27.61 43 LYS D C 1
ATOM 6528 O O . LYS D 1 43 ? -41.989 -22.666 26.601 1.00 28.01 43 LYS D O 1
ATOM 6534 N N . LYS D 1 44 ? -42.876 -22.176 28.606 1.00 25.99 44 LYS D N 1
ATOM 6535 C CA . LYS D 1 44 ? -41.802 -21.262 28.968 1.00 28.66 44 LYS D CA 1
ATOM 6536 C C . LYS D 1 44 ? -40.668 -21.919 29.748 1.00 28.30 44 LYS D C 1
ATOM 6537 O O . LYS D 1 44 ? -40.870 -22.427 30.848 1.00 28.26 44 LYS D O 1
ATOM 6543 N N . CYS D 1 45 ? -39.470 -21.902 29.174 1.00 27.42 45 CYS D N 1
ATOM 6544 C CA . CYS D 1 45 ? -38.308 -22.487 29.832 1.00 25.13 45 CYS D CA 1
ATOM 6545 C C . CYS D 1 45 ? -37.359 -21.396 30.278 1.00 24.36 45 CYS D C 1
ATOM 6546 O O . CYS D 1 45 ? -37.189 -20.394 29.585 1.00 23.43 45 CYS D O 1
ATOM 6549 N N . LYS D 1 46 ? -36.748 -21.574 31.441 1.00 24.00 46 LYS D N 1
ATOM 6550 C CA . LYS D 1 46 ? -35.771 -20.598 31.898 1.00 24.29 46 LYS D CA 1
ATOM 6551 C C . LYS D 1 46 ? -34.512 -20.941 31.105 1.00 23.59 46 LYS D C 1
ATOM 6552 O O . LYS D 1 46 ? -33.798 -20.061 30.632 1.00 25.05 46 LYS D O 1
ATOM 6558 N N . ALA D 1 47 ? -34.269 -22.239 30.941 1.00 22.76 47 ALA D N 1
ATOM 6559 C CA . ALA D 1 47 ? -33.103 -22.709 30.206 1.00 22.36 47 ALA D CA 1
ATOM 6560 C C . ALA D 1 47 ? -33.328 -24.078 29.575 1.00 21.63 47 ALA D C 1
ATOM 6561 O O . ALA D 1 47 ? -34.083 -24.896 30.100 1.00 23.55 47 ALA D O 1
ATOM 6563 N N . VAL D 1 48 ? -32.686 -24.304 28.434 1.00 20.27 48 VAL D N 1
ATOM 6564 C CA . VAL D 1 48 ? -32.755 -25.590 27.746 1.00 22.17 48 VAL D CA 1
ATOM 6565 C C . VAL D 1 48 ? -31.298 -26.051 27.630 1.00 21.88 48 VAL D C 1
ATOM 6566 O O . VAL D 1 48 ? -30.417 -25.242 27.352 1.00 21.74 48 VAL D O 1
ATOM 6570 N N . PHE D 1 49 ? -31.049 -27.339 27.863 1.00 22.10 49 PHE D N 1
ATOM 6571 C CA . PHE D 1 49 ? -29.695 -27.902 27.813 1.00 20.89 49 PHE D CA 1
ATOM 6572 C C . PHE D 1 49 ? -29.539 -28.937 26.703 1.00 22.18 49 PHE D C 1
ATOM 6573 O O . PHE D 1 49 ? -30.357 -29.846 26.576 1.00 24.93 49 PHE D O 1
ATOM 6581 N N . TYR D 1 50 ? -28.475 -28.812 25.914 1.00 21.05 50 TYR D N 1
ATOM 6582 C CA . TYR D 1 50 ? -28.218 -29.759 24.831 1.00 19.74 50 TYR D CA 1
ATOM 6583 C C . TYR D 1 50 ? -26.794 -30.272 24.929 1.00 20.34 50 TYR D C 1
ATOM 6584 O O . TYR D 1 50 ? -25.877 -29.520 25.265 1.00 19.18 50 TYR D O 1
ATOM 6593 N N . ASN D 1 51 ? -26.613 -31.553 24.629 1.00 23.91 51 ASN D N 1
ATOM 6594 C CA . ASN D 1 51 ? -25.291 -32.158 24.669 1.00 24.85 51 ASN D CA 1
ATOM 6595 C C . ASN D 1 51 ? -24.475 -31.624 23.491 1.00 25.77 51 ASN D C 1
ATOM 6596 O O . ASN D 1 51 ? -25.023 -31.313 22.434 1.00 26.84 51 ASN D O 1
ATOM 6601 N N . PRO D 1 52 ? -23.151 -31.504 23.662 1.00 26.71 52 PRO D N 1
ATOM 6602 C CA . PRO D 1 52 ? -22.277 -31.003 22.597 1.00 27.18 52 PRO D CA 1
ATOM 6603 C C . PRO D 1 52 ? -22.427 -31.743 21.268 1.00 28.14 52 PRO D C 1
ATOM 6604 O O . PRO D 1 52 ? -22.441 -31.124 20.203 1.00 27.97 52 PRO D O 1
ATOM 6608 N N . SER D 1 53 ? -22.538 -33.068 21.348 1.00 28.82 53 SER D N 1
ATOM 6609 C CA . SER D 1 53 ? -22.650 -33.934 20.173 1.00 28.36 53 SER D CA 1
ATOM 6610 C C . SER D 1 53 ? -23.738 -33.571 19.167 1.00 29.34 53 SER D C 1
ATOM 6611 O O . SER D 1 53 ? -23.563 -33.763 17.960 1.00 27.68 53 SER D O 1
ATOM 6614 N N . LEU D 1 54 ? -24.866 -33.063 19.649 1.00 26.61 54 LEU D N 1
ATOM 6615 C CA . LEU D 1 54 ? -25.951 -32.695 18.752 1.00 27.20 54 LEU D CA 1
ATOM 6616 C C . LEU D 1 54 ? -26.374 -31.235 18.885 1.00 25.09 54 LEU D C 1
ATOM 6617 O O . LEU D 1 54 ? -27.437 -30.854 18.404 1.00 25.07 54 LEU D O 1
ATOM 6622 N N . PHE D 1 55 ? -25.542 -30.416 19.518 1.00 24.58 55 PHE D N 1
ATOM 6623 C CA . PHE D 1 55 ? -25.894 -29.010 19.714 1.00 23.31 55 PHE D CA 1
ATOM 6624 C C . PHE D 1 55 ? -26.184 -28.278 18.402 1.00 24.56 55 PHE D C 1
ATOM 6625 O O . PHE D 1 55 ? -27.100 -27.462 18.326 1.00 25.01 55 PHE D O 1
ATOM 6633 N N . PHE D 1 56 ? -25.386 -28.555 17.377 1.00 24.18 56 PHE D N 1
ATOM 6634 C CA . PHE D 1 56 ? -25.567 -27.911 16.081 1.00 23.63 56 PHE D CA 1
ATOM 6635 C C . PHE D 1 56 ? -26.994 -28.106 15.582 1.00 25.05 56 PHE D C 1
ATOM 6636 O O . PHE D 1 56 ? -27.664 -27.143 15.192 1.00 23.82 56 PHE D O 1
ATOM 6644 N N . GLU D 1 57 ? -27.459 -29.353 15.605 1.00 23.91 57 GLU D N 1
ATOM 6645 C CA . GLU D 1 57 ? -28.806 -29.681 15.155 1.00 25.13 57 GLU D CA 1
ATOM 6646 C C . GLU D 1 57 ? -29.885 -29.229 16.137 1.00 22.81 57 GLU D C 1
ATOM 6647 O O . GLU D 1 57 ? -30.963 -28.802 15.726 1.00 25.36 57 GLU D O 1
ATOM 6653 N N . GLN D 1 58 ? -29.602 -29.332 17.432 1.00 22.93 58 GLN D N 1
ATOM 6654 C CA . GLN D 1 58 ? -30.582 -28.946 18.449 1.00 22.48 58 GLN D CA 1
ATOM 6655 C C . GLN D 1 58 ? -30.823 -27.441 18.454 1.00 22.19 58 GLN D C 1
ATOM 6656 O O . GLN D 1 58 ? -31.940 -26.984 18.700 1.00 21.06 58 GLN D O 1
ATOM 6662 N N . TYR D 1 59 ? -29.770 -26.678 18.192 1.00 21.78 59 TYR D N 1
ATOM 6663 C CA . TYR D 1 59 ? -29.875 -25.220 18.169 1.00 21.06 59 TYR D CA 1
ATOM 6664 C C . TYR D 1 59 ? -30.770 -24.829 16.998 1.00 23.67 59 TYR D C 1
ATOM 6665 O O . TYR D 1 59 ? -31.647 -23.977 17.116 1.00 24.10 59 TYR D O 1
ATOM 6674 N N . TYR D 1 60 ? -30.519 -25.460 15.858 1.00 25.42 60 TYR D N 1
ATOM 6675 C CA . TYR D 1 60 ? -31.295 -25.235 14.640 1.00 25.06 60 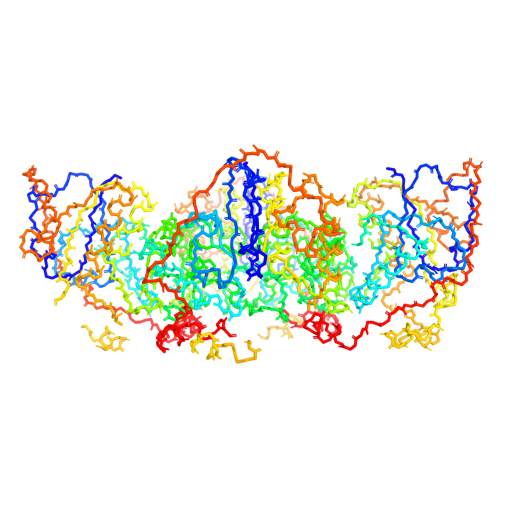TYR D CA 1
ATOM 6676 C C . TYR D 1 60 ? -32.764 -25.552 14.933 1.00 24.91 60 TYR D C 1
ATOM 6677 O O . TYR D 1 60 ? -33.667 -24.798 14.575 1.00 24.28 60 TYR D O 1
ATOM 6686 N N . THR D 1 61 ? -32.990 -26.682 15.593 1.00 23.93 61 THR D N 1
ATOM 6687 C CA . THR D 1 61 ? -34.337 -27.118 15.929 1.00 23.63 61 THR D CA 1
ATOM 6688 C C . THR D 1 61 ? -35.021 -26.187 16.935 1.00 23.10 61 THR D C 1
ATOM 6689 O O . THR D 1 61 ? -36.215 -25.890 16.801 1.00 24.70 61 THR D O 1
ATOM 6693 N N . LEU D 1 62 ? -34.272 -25.725 17.932 1.00 21.46 62 LEU D N 1
ATOM 6694 C CA . LEU D 1 62 ? -34.826 -24.822 18.941 1.00 21.33 62 LEU D CA 1
ATOM 6695 C C . LEU D 1 62 ? -35.309 -23.527 18.294 1.00 21.90 62 LEU D C 1
ATOM 6696 O O . LEU D 1 62 ? -36.353 -22.990 18.660 1.00 22.61 62 LEU D O 1
ATOM 6701 N N . LYS D 1 63 ? -34.534 -23.019 17.345 1.00 22.81 63 LYS D N 1
ATOM 6702 C CA . LYS D 1 63 ? -34.905 -21.786 16.658 1.00 23.27 63 LYS D CA 1
ATOM 6703 C C . LYS D 1 63 ? -36.238 -21.970 15.932 1.00 24.72 63 LYS D C 1
ATOM 6704 O O . LYS D 1 63 ? -37.010 -21.020 15.794 1.00 24.68 63 LYS D O 1
ATOM 6710 N N . HIS D 1 64 ? -36.513 -23.190 15.471 1.00 25.94 64 HIS D N 1
ATOM 6711 C CA . HIS D 1 64 ? -37.788 -23.464 14.804 1.00 27.61 64 HIS D CA 1
ATOM 6712 C C . HIS D 1 64 ? -38.889 -23.520 15.856 1.00 27.27 64 HIS D C 1
ATOM 6713 O O . HIS D 1 64 ? -39.975 -22.969 15.661 1.00 27.70 64 HIS D O 1
ATOM 6720 N N . LEU D 1 65 ? -38.603 -24.186 16.973 1.00 25.12 65 LEU D N 1
ATOM 6721 C CA . LEU D 1 65 ? -39.564 -24.292 18.066 1.00 25.12 65 LEU D CA 1
ATOM 6722 C C . LEU D 1 65 ? -39.963 -22.898 18.540 1.00 24.92 65 LEU D C 1
ATOM 6723 O O . LEU D 1 65 ? -41.121 -22.651 18.868 1.00 28.01 65 LEU D O 1
ATOM 6728 N N . ILE D 1 66 ? -38.991 -21.994 18.580 1.00 26.36 66 ILE D N 1
ATOM 6729 C CA . ILE D 1 66 ? -39.225 -20.626 19.028 1.00 25.82 66 ILE D CA 1
ATOM 6730 C C . ILE D 1 66 ? -40.004 -19.837 17.983 1.00 27.70 66 ILE D C 1
ATOM 6731 O O . ILE D 1 66 ? -40.981 -19.157 18.304 1.00 25.92 66 ILE D O 1
ATOM 6736 N N . GLN D 1 67 ? -39.569 -19.944 16.733 1.00 28.38 67 GLN D N 1
ATOM 6737 C CA . GLN D 1 67 ? -40.213 -19.245 15.628 1.00 31.24 67 GLN D CA 1
ATOM 6738 C C . GLN D 1 67 ? -41.668 -19.691 15.487 1.00 31.39 67 GLN D C 1
ATOM 6739 O O . GLN D 1 67 ? -42.544 -18.883 15.178 1.00 31.54 67 GLN D O 1
ATOM 6745 N N . ASN D 1 68 ? -41.923 -20.975 15.717 1.00 29.41 68 ASN D N 1
ATOM 6746 C CA . ASN D 1 68 ? -43.275 -21.516 15.606 1.00 29.40 68 ASN D CA 1
ATOM 6747 C C . ASN D 1 68 ? -44.025 -21.389 16.932 1.00 27.71 68 ASN D C 1
ATOM 6748 O O . ASN D 1 68 ? -45.141 -21.891 17.092 1.00 26.39 68 ASN D O 1
ATOM 6753 N N . GLN D 1 69 ? -43.395 -20.704 17.878 1.00 27.10 69 GLN D N 1
ATOM 6754 C CA . GLN D 1 69 ? -43.969 -20.458 19.196 1.00 27.35 69 GLN D CA 1
ATOM 6755 C C . GLN D 1 69 ? -44.421 -21.695 19.970 1.00 27.14 69 GLN D C 1
ATOM 6756 O O . GLN D 1 69 ? -45.407 -21.653 20.704 1.00 26.47 69 GLN D O 1
ATOM 6762 N N . GLU D 1 70 ? -43.701 -22.799 19.810 1.00 26.69 70 GLU D N 1
ATOM 6763 C CA . GLU D 1 70 ? -44.037 -24.021 20.535 1.00 25.96 70 GLU D CA 1
ATOM 6764 C C . GLU D 1 70 ? -43.451 -23.922 21.936 1.00 25.84 70 GLU D C 1
ATOM 6765 O O . GLU D 1 70 ? -44.012 -24.438 22.903 1.00 24.58 70 GLU D O 1
ATOM 6771 N N . TYR D 1 71 ? -42.312 -23.251 22.035 1.00 24.73 71 TYR D N 1
ATOM 6772 C CA . TYR D 1 71 ? -41.649 -23.043 23.314 1.00 24.39 71 TYR D CA 1
ATOM 6773 C C . TYR D 1 71 ? -40.917 -21.718 23.269 1.00 24.38 71 TYR D C 1
ATOM 6774 O O . TYR D 1 71 ? -40.750 -21.126 22.207 1.00 23.94 71 TYR D O 1
ATOM 6783 N N . GLU D 1 72 ? -40.496 -21.257 24.438 1.00 24.42 72 GLU D N 1
ATOM 6784 C CA . GLU D 1 72 ? -39.686 -20.057 24.548 1.00 25.69 72 GLU D CA 1
ATOM 6785 C C . GLU D 1 72 ? -38.679 -20.376 25.643 1.00 26.13 72 GLU D C 1
ATOM 6786 O O . GLU D 1 72 ? -38.971 -21.147 26.559 1.00 25.30 72 GLU D O 1
ATOM 6792 N N . THR D 1 73 ? -37.485 -19.815 25.539 1.00 24.61 73 THR D N 1
ATOM 6793 C CA . THR D 1 73 ? -36.475 -20.051 26.553 1.00 24.41 73 THR D CA 1
ATOM 6794 C C . THR D 1 73 ? -35.619 -18.812 26.703 1.00 24.38 73 THR D C 1
ATOM 6795 O O . THR D 1 73 ? -35.353 -18.112 25.728 1.00 26.01 73 THR D O 1
ATOM 6799 N N . GLU D 1 74 ? -35.208 -18.522 27.930 1.00 24.78 74 GLU D N 1
ATOM 6800 C CA . GLU D 1 74 ? -34.365 -17.363 28.179 1.00 25.07 74 GLU D CA 1
ATOM 6801 C C . GLU D 1 74 ? -32.908 -17.723 27.903 1.00 26.17 74 GLU D C 1
ATOM 6802 O O . GLU D 1 74 ? -32.185 -16.985 27.224 1.00 23.92 74 GLU D O 1
ATOM 6808 N N . LEU D 1 75 ? -32.490 -18.876 28.413 1.00 23.19 75 LEU D N 1
ATOM 6809 C CA . LEU D 1 75 ? -31.115 -19.337 28.242 1.00 22.25 75 LEU D CA 1
ATOM 6810 C C . LEU D 1 75 ? -31.006 -20.598 27.387 1.00 21.23 75 LEU D C 1
ATOM 6811 O O . LEU D 1 75 ? -31.912 -21.428 27.358 1.00 20.41 75 LEU D O 1
ATOM 6816 N N . ILE D 1 76 ? -29.887 -20.720 26.683 1.00 21.19 76 ILE D N 1
ATOM 6817 C CA . ILE D 1 76 ? -29.614 -21.877 25.838 1.00 20.39 76 ILE D CA 1
ATOM 6818 C C . ILE D 1 76 ? -28.243 -22.339 26.319 1.00 21.34 76 ILE D C 1
ATOM 6819 O O . ILE D 1 76 ? -27.258 -21.612 26.195 1.00 21.06 76 ILE D O 1
ATOM 6832 N N . CYS D 1 78 ? -25.093 -25.383 26.593 1.00 21.81 78 CYS D N 1
ATOM 6833 C CA . CYS D 1 78 ? -24.460 -26.544 25.987 1.00 22.31 78 CYS D CA 1
ATOM 6834 C C . CYS D 1 78 ? -23.821 -27.256 27.181 1.00 21.97 78 CYS D C 1
ATOM 6835 O O . CYS D 1 78 ? -23.037 -26.660 27.923 1.00 21.43 78 CYS D O 1
ATOM 6838 N N . SER D 1 79 ? -24.171 -28.521 27.371 1.00 22.04 79 SER D N 1
ATOM 6839 C CA . SER D 1 79 ? -23.666 -29.280 28.509 1.00 23.39 79 SER D CA 1
ATOM 6840 C C . SER D 1 79 ? -22.265 -29.836 28.299 1.00 23.53 79 SER D C 1
ATOM 6841 O O . SER D 1 79 ? -22.087 -31.049 28.146 1.00 22.33 79 SER D O 1
ATOM 6844 N N . ASN D 1 80 ? -21.275 -28.945 28.316 1.00 21.74 80 ASN D N 1
ATOM 6845 C CA . ASN D 1 80 ? -19.882 -29.335 28.112 1.00 22.43 80 ASN D CA 1
ATOM 6846 C C . ASN D 1 80 ? -19.095 -29.447 29.422 1.00 22.99 80 ASN D C 1
ATOM 6847 O O . ASN D 1 80 ? -19.536 -28.981 30.477 1.00 20.37 80 ASN D O 1
ATOM 6852 N N . TYR D 1 81 ? -17.919 -30.062 29.334 1.00 23.54 81 TYR D N 1
ATOM 6853 C CA . TYR D 1 81 ? -17.065 -30.296 30.493 1.00 23.22 81 TYR D CA 1
ATOM 6854 C C . TYR D 1 81 ? -15.600 -29.901 30.278 1.00 23.57 81 TYR D C 1
ATOM 6855 O O . TYR D 1 81 ? -14.791 -30.030 31.196 1.00 23.92 81 TYR D O 1
ATOM 6864 N N . ASN D 1 82 ? -15.262 -29.430 29.081 1.00 23.09 82 ASN D N 1
ATOM 6865 C CA . ASN D 1 82 ? -13.878 -29.082 28.749 1.00 25.06 82 ASN D CA 1
ATOM 6866 C C . ASN D 1 82 ? -13.005 -30.343 28.817 1.00 25.22 82 ASN D C 1
ATOM 6867 O O . ASN D 1 82 ? -11.954 -30.368 29.464 1.00 25.45 82 ASN D O 1
ATOM 6872 N N . GLN D 1 83 ? -13.469 -31.388 28.136 1.00 25.91 83 GLN D N 1
ATOM 6873 C CA . GLN D 1 83 ? -12.776 -32.675 28.069 1.00 26.71 83 GLN D CA 1
ATOM 6874 C C . GLN D 1 83 ? -12.762 -33.145 26.615 1.00 26.30 83 GLN D C 1
ATOM 6875 O O . GLN D 1 83 ? -13.809 -33.418 26.038 1.00 27.07 83 GLN D O 1
ATOM 6881 N N . ALA D 1 84 ? -11.572 -33.248 26.031 1.00 29.10 84 ALA D N 1
ATOM 6882 C CA . ALA D 1 84 ? -11.437 -33.659 24.635 1.00 30.81 84 ALA D CA 1
ATOM 6883 C C . ALA D 1 84 ? -12.177 -34.950 24.277 1.00 31.26 84 ALA D C 1
ATOM 6884 O O . ALA D 1 84 ? -12.727 -35.069 23.181 1.00 31.82 84 ALA D O 1
ATOM 6886 N N . HIS D 1 85 ? -12.202 -35.914 25.190 1.00 31.73 85 HIS D N 1
ATOM 6887 C CA . HIS D 1 85 ? -12.888 -37.171 24.916 1.00 31.96 85 HIS D CA 1
ATOM 6888 C C . HIS D 1 85 ? -14.401 -37.055 25.088 1.00 33.29 85 HIS D C 1
ATOM 6889 O O . HIS D 1 85 ? -15.140 -37.998 24.797 1.00 32.62 85 HIS D O 1
ATOM 6896 N N . LEU D 1 86 ? -14.868 -35.899 25.548 1.00 31.98 86 LEU D N 1
ATOM 6897 C CA . LEU D 1 86 ? -16.297 -35.704 25.752 1.00 33.00 86 LEU D CA 1
ATOM 6898 C C . LEU D 1 86 ? -16.914 -34.658 24.820 1.00 33.63 86 LEU D C 1
ATOM 6899 O O . LEU D 1 86 ? -18.136 -34.585 24.694 1.00 35.17 86 LEU D O 1
ATOM 6904 N N . GLU D 1 87 ? -16.078 -33.859 24.164 1.00 33.37 87 GLU D N 1
ATOM 6905 C CA . GLU D 1 87 ? -16.578 -32.815 23.274 1.00 33.82 87 GLU D CA 1
ATOM 6906 C C . GLU D 1 87 ? -15.495 -32.281 22.345 1.00 33.16 87 GLU D C 1
ATOM 6907 O O . GLU D 1 87 ? -14.318 -32.261 22.699 1.00 31.49 87 GLU D O 1
ATOM 6913 N N . ASN D 1 88 ? -15.908 -31.827 21.164 1.00 32.90 88 ASN D N 1
ATOM 6914 C CA . ASN D 1 88 ? -14.984 -31.276 20.172 1.00 33.55 88 ASN D CA 1
ATOM 6915 C C . ASN D 1 88 ? -14.334 -30.013 20.724 1.00 33.89 88 ASN D C 1
ATOM 6916 O O . ASN D 1 88 ? -15.021 -29.125 21.217 1.00 33.50 88 ASN D O 1
ATOM 6921 N N . GLU D 1 89 ? -13.010 -29.927 20.636 1.00 33.46 89 GLU D N 1
ATOM 6922 C CA . GLU D 1 89 ? -12.298 -28.768 21.159 1.00 33.88 89 GLU D CA 1
ATOM 6923 C C . GLU D 1 89 ? -12.530 -27.446 20.424 1.00 32.37 89 GLU D C 1
ATOM 6924 O O . GLU D 1 89 ? -12.680 -26.406 21.066 1.00 30.51 89 GLU D O 1
ATOM 6930 N N . ASN D 1 90 ? -12.564 -27.466 19.094 1.00 30.91 90 ASN D N 1
ATOM 6931 C CA . ASN D 1 90 ? -12.774 -26.221 18.359 1.00 31.27 90 ASN D CA 1
ATOM 6932 C C . ASN D 1 90 ? -14.199 -25.726 18.573 1.00 29.07 90 ASN D C 1
ATOM 6933 O O . ASN D 1 90 ? -14.462 -24.522 18.536 1.00 29.95 90 ASN D O 1
ATOM 6938 N N . PHE D 1 91 ? -15.112 -26.665 18.796 1.00 27.67 91 PHE D N 1
ATOM 6939 C CA . PHE D 1 91 ? -16.515 -26.338 19.044 1.00 27.67 91 PHE D CA 1
ATOM 6940 C C . PHE D 1 91 ? -16.598 -25.441 20.276 1.00 26.56 91 PHE D C 1
ATOM 6941 O O . PHE D 1 91 ? -17.237 -24.392 20.251 1.00 24.73 91 PHE D O 1
ATOM 6949 N N . VAL D 1 92 ? -15.939 -25.861 21.351 1.00 25.34 92 VAL D N 1
ATOM 6950 C CA . VAL D 1 92 ? -15.924 -25.090 22.589 1.00 25.85 92 VAL D CA 1
ATOM 6951 C C . VAL D 1 92 ? -15.194 -23.756 22.419 1.00 24.96 92 VAL D C 1
ATOM 6952 O O . VAL D 1 92 ? -15.656 -22.722 22.892 1.00 24.82 92 VAL D O 1
ATOM 6956 N N . LYS D 1 93 ? -14.053 -23.783 21.741 1.00 26.33 93 LYS D N 1
ATOM 6957 C CA . LYS D 1 93 ? -13.251 -22.583 21.521 1.00 26.35 93 LYS D CA 1
ATOM 6958 C C . LYS D 1 93 ? -13.992 -21.441 20.815 1.00 25.28 93 LYS D C 1
ATOM 6959 O O . LYS D 1 93 ? -13.883 -20.273 21.204 1.00 23.64 93 LYS D O 1
ATOM 6965 N N . THR D 1 94 ? -14.759 -21.784 19.789 1.00 23.88 94 THR D N 1
ATOM 6966 C CA . THR D 1 94 ? -15.471 -20.782 18.997 1.00 24.05 94 THR D CA 1
ATOM 6967 C C . THR D 1 94 ? -16.952 -20.651 19.324 1.00 24.39 94 THR D C 1
ATOM 6968 O O . THR D 1 94 ? -17.660 -19.867 18.698 1.00 23.73 94 THR D O 1
ATOM 6972 N N . PHE D 1 95 ? -17.408 -21.412 20.311 1.00 22.06 95 PHE D N 1
ATOM 6973 C CA . PHE D 1 95 ? -18.815 -21.431 20.691 1.00 21.56 95 PHE D CA 1
ATOM 6974 C C . PHE D 1 95 ? -19.588 -20.119 20.682 1.00 20.15 95 PHE D C 1
ATOM 6975 O O . PHE D 1 95 ? -20.614 -20.006 20.009 1.00 21.21 95 PHE D O 1
ATOM 6983 N N . TYR D 1 96 ? -19.120 -19.133 21.436 1.00 21.25 96 TYR D N 1
ATOM 6984 C CA . TYR D 1 96 ? -19.829 -17.863 21.503 1.00 22.47 96 TYR D CA 1
ATOM 6985 C C . TYR D 1 96 ? -19.889 -17.088 20.196 1.00 23.11 96 TYR D C 1
ATOM 6986 O O . TYR D 1 96 ? -20.723 -16.193 20.043 1.00 25.17 96 TYR D O 1
ATOM 6995 N N . ASP D 1 97 ? -19.017 -17.415 19.255 1.00 22.87 97 ASP D N 1
ATOM 6996 C CA . ASP D 1 97 ? -19.052 -16.712 17.983 1.00 24.04 97 ASP D CA 1
ATOM 6997 C C . ASP D 1 97 ? -20.018 -17.366 16.997 1.00 25.08 97 ASP D C 1
ATOM 6998 O O . ASP D 1 97 ? -20.512 -16.708 16.085 1.00 23.32 97 ASP D O 1
ATOM 7003 N N . TYR D 1 98 ? -20.300 -18.655 17.183 1.00 23.22 98 TYR D N 1
ATOM 7004 C CA . TYR D 1 98 ? -21.253 -19.348 16.322 1.00 23.45 98 TYR D CA 1
ATOM 7005 C C . TYR D 1 98 ? -22.658 -19.291 16.925 1.00 22.00 98 TYR D C 1
ATOM 7006 O O . TYR D 1 98 ? -23.652 -19.307 16.202 1.00 21.03 98 TYR D O 1
ATOM 7015 N N . PHE D 1 99 ? -22.731 -19.196 18.250 1.00 22.04 99 PHE D N 1
ATOM 7016 C CA . PHE D 1 99 ? -24.014 -19.155 18.960 1.00 21.20 99 PHE D CA 1
ATOM 7017 C C . PHE D 1 99 ? -23.970 -18.039 19.999 1.00 20.26 99 PHE D C 1
ATOM 7018 O O . PHE D 1 99 ? -23.951 -18.291 21.205 1.00 20.21 99 PHE D O 1
ATOM 7026 N N . PRO D 1 100 ? -23.983 -16.782 19.540 1.00 21.40 100 PRO D N 1
ATOM 7027 C CA . PRO D 1 100 ? -23.926 -15.608 20.413 1.00 21.45 100 PRO D CA 1
ATOM 7028 C C . PRO D 1 100 ? -24.892 -15.507 21.578 1.00 19.43 100 PRO D C 1
ATOM 7029 O O . PRO D 1 100 ? -24.572 -14.863 22.576 1.00 20.20 100 PRO D O 1
ATOM 7033 N N . ASP D 1 101 ? -26.066 -16.116 21.453 1.00 18.82 101 ASP D N 1
ATOM 7034 C CA . ASP D 1 101 ? -27.066 -16.041 22.513 1.00 20.84 101 ASP D CA 1
ATOM 7035 C C . ASP D 1 101 ? -27.136 -17.305 23.361 1.00 21.79 101 ASP D C 1
ATOM 7036 O O . ASP D 1 101 ? -28.086 -17.502 24.128 1.00 22.04 101 ASP D O 1
ATOM 7041 N N . ALA D 1 102 ? -26.135 -18.166 23.218 1.00 20.02 102 ALA D N 1
ATOM 7042 C CA . ALA D 1 102 ? -26.097 -19.400 23.992 1.00 20.27 102 ALA D CA 1
ATOM 7043 C C . ALA D 1 102 ? -24.971 -19.327 25.016 1.00 20.72 102 ALA D C 1
ATOM 7044 O O . ALA D 1 102 ? -24.175 -18.394 25.004 1.00 18.96 102 ALA D O 1
ATOM 7046 N N . HIS D 1 103 ? -24.912 -20.315 25.903 1.00 19.65 103 HIS D N 1
ATOM 7047 C CA . HIS D 1 103 ? -23.879 -20.360 26.926 1.00 20.60 103 HIS D CA 1
ATOM 7048 C C . HIS D 1 103 ? -23.258 -21.734 27.024 1.00 21.53 103 HIS D C 1
ATOM 7049 O O . HIS D 1 103 ? -23.935 -22.736 26.818 1.00 20.40 103 HIS D O 1
ATOM 7056 N N . LEU D 1 104 ? -21.970 -21.773 27.343 1.00 21.53 104 LEU D N 1
ATOM 7057 C CA . LEU D 1 104 ? -21.300 -23.046 27.563 1.00 21.34 104 LEU D CA 1
ATOM 7058 C C . LEU D 1 104 ? -21.663 -23.390 29.009 1.00 22.06 104 LEU D C 1
ATOM 7059 O O . LEU D 1 104 ? -21.386 -22.611 29.921 1.00 22.51 104 LEU D O 1
ATOM 7064 N N . GLY D 1 105 ? -22.309 -24.533 29.216 1.00 21.43 105 GLY D N 1
ATOM 7065 C CA . GLY D 1 105 ? -22.683 -24.921 30.566 1.00 21.76 105 GLY D CA 1
ATOM 7066 C C . GLY D 1 105 ? -21.515 -24.971 31.539 1.00 22.35 105 GLY D C 1
ATOM 7067 O O . GLY D 1 105 ? -21.684 -24.732 32.738 1.00 23.21 105 GLY D O 1
ATOM 7068 N N . TYR D 1 106 ? -20.324 -25.277 31.032 1.00 21.29 106 TYR D N 1
ATOM 7069 C CA . TYR D 1 106 ? -19.141 -25.375 31.883 1.00 20.28 106 TYR D CA 1
ATOM 7070 C C . TYR D 1 106 ? -18.767 -24.049 32.545 1.00 20.89 106 TYR D C 1
ATOM 7071 O O . TYR D 1 106 ? -18.140 -24.044 33.600 1.00 21.77 106 TYR D O 1
ATOM 7080 N N . ASP D 1 107 ? -19.140 -22.923 31.937 1.00 21.23 107 ASP D N 1
ATOM 7081 C CA . ASP D 1 107 ? -18.826 -21.633 32.538 1.00 23.40 107 ASP D CA 1
ATOM 7082 C C . ASP D 1 107 ? -19.449 -21.550 33.924 1.00 23.76 107 ASP D C 1
ATOM 7083 O O . ASP D 1 107 ? -18.979 -20.805 34.777 1.00 25.07 107 ASP D O 1
ATOM 7088 N N . PHE D 1 108 ? -20.512 -22.315 34.143 1.00 21.97 108 PHE D N 1
ATOM 7089 C CA . PHE D 1 108 ? -21.190 -22.311 35.429 1.00 21.96 108 PHE D CA 1
ATOM 7090 C C . PHE D 1 108 ? -20.844 -23.551 36.235 1.00 21.71 108 PHE D C 1
ATOM 7091 O O . PHE D 1 108 ? -20.622 -23.472 37.445 1.00 21.01 108 PHE D O 1
ATOM 7099 N N . PHE D 1 109 ? -20.792 -24.689 35.549 1.00 20.63 109 PHE D N 1
ATOM 7100 C CA . PHE D 1 109 ? -20.469 -25.967 36.171 1.00 22.03 109 PHE D CA 1
ATOM 7101 C C . PHE D 1 109 ? -19.130 -25.868 36.910 1.00 22.94 109 PHE D C 1
ATOM 7102 O O . PHE D 1 109 ? -19.003 -26.347 38.038 1.00 24.92 109 PHE D O 1
ATOM 7110 N N . LYS D 1 110 ? -18.140 -25.233 36.283 1.00 23.72 110 LYS D N 1
ATOM 7111 C CA . LYS D 1 110 ? -16.819 -25.104 36.895 1.00 23.80 110 LYS D CA 1
ATOM 7112 C C . LYS D 1 110 ? -16.795 -24.205 38.125 1.00 25.02 110 LYS D C 1
ATOM 7113 O O . LYS D 1 110 ? -15.797 -24.169 38.843 1.00 25.82 110 LYS D O 1
ATOM 7119 N N . GLN D 1 111 ? -17.882 -23.482 38.381 1.00 24.62 111 GLN D N 1
ATOM 7120 C CA . GLN D 1 111 ? -17.931 -22.613 39.555 1.00 26.15 111 GLN D CA 1
ATOM 7121 C C . GLN D 1 111 ? -18.134 -23.448 40.819 1.00 25.10 111 GLN D C 1
ATOM 7122 O O . GLN D 1 111 ? -17.984 -22.952 41.934 1.00 27.07 111 GLN D O 1
ATOM 7128 N N . LEU D 1 112 ? -18.483 -24.716 40.636 1.00 23.60 112 LEU D N 1
ATOM 7129 C CA . LEU D 1 112 ? -18.658 -25.639 41.755 1.00 24.94 112 LEU D CA 1
ATOM 7130 C C . LEU D 1 112 ? -17.397 -26.504 41.726 1.00 23.92 112 LEU D C 1
ATOM 7131 O O . LEU D 1 112 ? -17.413 -27.647 41.264 1.00 24.01 112 LEU D O 1
ATOM 7136 N N . LYS D 1 113 ? -16.300 -25.929 42.213 1.00 25.56 113 LYS D N 1
ATOM 7137 C CA . LYS D 1 113 ? -15.004 -26.591 42.203 1.00 26.22 113 LYS D CA 1
ATOM 7138 C C . LYS D 1 113 ? -15.030 -28.008 42.766 1.00 25.45 113 LYS D C 1
ATOM 7139 O O . LYS D 1 113 ? -14.540 -28.944 42.130 1.00 24.87 113 LYS D O 1
ATOM 7145 N N . ASP D 1 114 ? -15.603 -28.168 43.952 1.00 25.73 114 ASP D N 1
ATOM 7146 C CA . ASP D 1 114 ? -15.687 -29.486 44.568 1.00 26.88 114 ASP D CA 1
ATOM 7147 C C . ASP D 1 114 ? -16.412 -30.494 43.677 1.00 26.36 114 ASP D C 1
ATOM 7148 O O . ASP D 1 114 ? -15.967 -31.635 43.538 1.00 27.00 114 ASP D O 1
ATOM 7153 N N . PHE D 1 115 ? -17.528 -30.091 43.077 1.00 26.41 115 PHE D N 1
ATOM 7154 C CA . PHE D 1 115 ? -18.264 -31.027 42.230 1.00 24.93 115 PHE D CA 1
ATOM 7155 C C . PHE D 1 115 ? -17.554 -31.292 40.915 1.00 22.45 115 PHE D C 1
ATOM 7156 O O . PHE D 1 115 ? -17.584 -32.409 40.401 1.00 23.77 115 PHE D O 1
ATOM 7164 N N . ASN D 1 116 ? -16.935 -30.258 40.357 1.00 22.31 116 ASN D N 1
ATOM 7165 C CA . ASN D 1 116 ? -16.201 -30.406 39.106 1.00 22.42 116 ASN D CA 1
ATOM 7166 C C . ASN D 1 116 ? -15.105 -31.456 39.353 1.00 21.08 116 ASN D C 1
ATOM 7167 O O . ASN D 1 116 ? -14.917 -32.375 38.554 1.00 22.28 116 ASN D O 1
ATOM 7172 N N . ALA D 1 117 ? -14.403 -31.327 40.476 1.00 21.83 117 ALA D N 1
ATOM 7173 C CA . ALA D 1 117 ? -13.340 -32.271 40.808 1.00 21.67 117 ALA D CA 1
ATOM 7174 C C . ALA D 1 117 ? -13.939 -33.659 41.021 1.00 21.88 117 ALA D C 1
ATOM 7175 O O . ALA D 1 117 ? -13.393 -34.656 40.558 1.00 23.1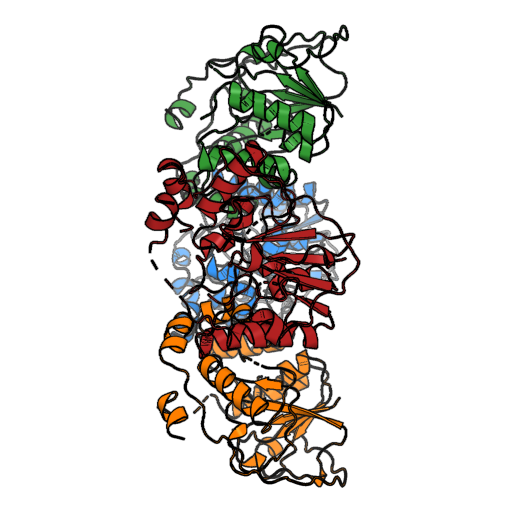0 117 ALA D O 1
ATOM 7177 N N . TYR D 1 118 ? -15.073 -33.707 41.715 1.00 22.61 118 TYR D N 1
ATOM 7178 C CA . TYR D 1 118 ? -15.764 -34.969 41.986 1.00 24.09 118 TYR D CA 1
ATOM 7179 C C . TYR D 1 118 ? -16.131 -35.667 40.680 1.00 24.11 118 TYR D C 1
ATOM 7180 O O . TYR D 1 118 ? -15.834 -36.856 40.485 1.00 24.10 118 TYR D O 1
ATOM 7189 N N . PHE D 1 119 ? -16.764 -34.924 39.778 1.00 23.01 119 PHE D N 1
ATOM 7190 C CA . PHE D 1 119 ? -17.162 -35.479 38.491 1.00 23.73 119 PHE D CA 1
ATOM 7191 C C . PHE D 1 119 ? -15.984 -35.966 37.652 1.00 23.47 119 PHE D C 1
ATOM 7192 O O . PHE D 1 119 ? -15.987 -37.089 37.151 1.00 24.66 119 PHE D O 1
ATOM 7200 N N . LYS D 1 120 ? -14.993 -35.099 37.482 1.00 22.09 120 LYS D N 1
ATOM 7201 C CA . LYS D 1 120 ? -13.831 -35.410 36.665 1.00 22.68 120 LYS D CA 1
ATOM 7202 C C . LYS D 1 120 ? -13.082 -36.655 37.135 1.00 22.66 120 LYS D C 1
ATOM 7203 O O . LYS D 1 120 ? -12.745 -37.533 36.333 1.00 22.68 120 LYS D O 1
ATOM 7209 N N . PHE D 1 121 ? -12.828 -36.737 38.433 1.00 23.07 121 PHE D N 1
ATOM 7210 C CA . PHE D 1 121 ? -12.118 -37.891 38.958 1.00 23.87 121 PHE D CA 1
ATOM 7211 C C . PHE D 1 121 ? -12.838 -39.196 38.614 1.00 24.95 121 PHE D C 1
ATOM 7212 O O . PHE D 1 121 ? -12.229 -40.139 38.104 1.00 23.78 121 PHE D O 1
ATOM 7220 N N . HIS D 1 122 ? -14.140 -39.246 38.866 1.00 24.40 122 HIS D N 1
ATOM 7221 C CA . HIS D 1 122 ? -14.880 -40.459 38.586 1.00 24.98 122 HIS D CA 1
ATOM 7222 C C . HIS D 1 122 ? -15.107 -40.754 37.110 1.00 25.90 122 HIS D C 1
ATOM 7223 O O . HIS D 1 122 ? -15.231 -41.913 36.727 1.00 25.32 122 HIS D O 1
ATOM 7230 N N . GLU D 1 123 ? -15.132 -39.720 36.270 1.00 24.54 123 GLU D N 1
ATOM 7231 C CA . GLU D 1 123 ? -15.329 -39.930 34.840 1.00 22.78 123 GLU D CA 1
ATOM 7232 C C . GLU D 1 123 ? -14.030 -40.384 34.182 1.00 24.39 123 GLU D C 1
ATOM 7233 O O . GLU D 1 123 ? -14.021 -41.324 33.382 1.00 24.98 123 GLU D O 1
ATOM 7239 N N . ILE D 1 124 ? -12.934 -39.715 34.525 1.00 24.77 124 ILE D N 1
ATOM 7240 C CA . ILE D 1 124 ? -11.630 -40.026 33.952 1.00 24.85 124 ILE D CA 1
ATOM 7241 C C . ILE D 1 124 ? -11.104 -41.388 34.392 1.00 25.09 124 ILE D C 1
ATOM 7242 O O . ILE D 1 124 ? -10.705 -42.206 33.566 1.00 23.72 124 ILE D O 1
ATOM 7247 N N . TYR D 1 125 ? -11.131 -41.647 35.689 1.00 25.16 125 TYR D N 1
ATOM 7248 C CA . TYR D 1 125 ? -10.579 -42.903 36.174 1.00 26.89 125 TYR D CA 1
ATOM 7249 C C . TYR D 1 125 ? -11.518 -44.086 36.272 1.00 28.59 125 TYR D C 1
ATOM 7250 O O . TYR D 1 125 ? -11.073 -45.231 36.141 1.00 29.46 125 TYR D O 1
ATOM 7259 N N . PHE D 1 126 ? -12.804 -43.828 36.492 1.00 28.98 126 PHE D N 1
ATOM 7260 C CA . PHE D 1 126 ? -13.765 -44.918 36.620 1.00 30.30 126 PHE D CA 1
ATOM 7261 C C . PHE D 1 126 ? -14.836 -44.958 35.535 1.00 31.35 126 PHE D C 1
ATOM 7262 O O . PHE D 1 126 ? -15.790 -45.729 35.625 1.00 32.13 126 PHE D O 1
ATOM 7270 N N . ASN D 1 127 ? -14.668 -44.140 34.504 1.00 32.38 127 ASN D N 1
ATOM 7271 C CA . ASN D 1 127 ? -15.613 -44.095 33.397 1.00 32.41 127 ASN D CA 1
ATOM 7272 C C . ASN D 1 127 ? -17.056 -43.960 33.864 1.00 33.80 127 ASN D C 1
ATOM 7273 O O . ASN D 1 127 ? -17.971 -44.560 33.289 1.00 34.25 127 ASN D O 1
ATOM 7278 N N . GLN D 1 128 ? -17.255 -43.190 34.924 1.00 32.59 128 GLN D N 1
ATOM 7279 C CA . GLN D 1 128 ? -18.591 -42.959 35.439 1.00 34.06 128 GLN D CA 1
ATOM 7280 C C . GLN D 1 128 ? -19.055 -41.623 34.878 1.00 34.77 128 GLN D C 1
ATOM 7281 O O . GLN D 1 128 ? -18.364 -40.611 35.007 1.00 32.33 128 GLN D O 1
ATOM 7287 N N . ARG D 1 129 ? -20.220 -41.629 34.243 1.00 35.11 129 ARG D N 1
ATOM 7288 C CA . ARG D 1 129 ? -20.767 -40.420 33.647 1.00 36.75 129 ARG D CA 1
ATOM 7289 C C . ARG D 1 129 ? -22.046 -40.037 34.375 1.00 36.36 129 ARG D C 1
ATOM 7290 O O . ARG D 1 129 ? -22.672 -40.875 35.022 1.00 37.13 129 ARG D O 1
ATOM 7298 N N . ILE D 1 130 ? -22.429 -38.770 34.287 1.00 34.12 130 ILE D N 1
ATOM 7299 C CA . ILE D 1 130 ? -23.661 -38.334 34.928 1.00 32.04 130 ILE D CA 1
ATOM 7300 C C . ILE D 1 130 ? -24.622 -37.970 33.820 1.00 30.89 130 ILE D C 1
ATOM 7301 O O . ILE D 1 130 ? -24.202 -37.662 32.702 1.00 31.88 130 ILE D O 1
ATOM 7306 N N . THR D 1 131 ? -25.914 -38.032 34.119 1.00 29.70 131 THR D N 1
ATOM 7307 C CA . THR D 1 131 ? -26.932 -37.707 33.132 1.00 28.69 131 THR D CA 1
ATOM 7308 C C . THR D 1 131 ? -27.215 -36.210 33.156 1.00 27.62 131 THR D C 1
ATOM 7309 O O . THR D 1 131 ? -26.799 -35.508 34.075 1.00 26.44 131 THR D O 1
ATOM 7313 N N . SER D 1 132 ? -27.917 -35.726 32.139 1.00 28.18 132 SER D N 1
ATOM 7314 C CA . SER D 1 132 ? -28.241 -34.308 32.057 1.00 27.73 132 SER D CA 1
ATOM 7315 C C . SER D 1 132 ? -28.982 -33.789 33.280 1.00 26.59 132 SER D C 1
ATOM 7316 O O . SER D 1 132 ? -28.798 -32.642 33.673 1.00 23.92 132 SER D O 1
ATOM 7319 N N . GLY D 1 133 ? -29.820 -34.631 33.875 1.00 26.21 133 GLY D N 1
ATOM 7320 C CA . GLY D 1 133 ? -30.555 -34.215 35.054 1.00 25.59 133 GLY D CA 1
ATOM 7321 C C . GLY D 1 133 ? -29.624 -33.701 36.136 1.00 26.21 133 GLY D C 1
ATOM 7322 O O . GLY D 1 133 ? -29.890 -32.672 36.771 1.00 25.52 133 GLY D O 1
ATOM 7323 N N . VAL D 1 134 ? -28.527 -34.423 36.345 1.00 24.08 134 VAL D N 1
ATOM 7324 C CA . VAL D 1 134 ? -27.538 -34.053 37.344 1.00 24.58 134 VAL D CA 1
ATOM 7325 C C . VAL D 1 134 ? -26.749 -32.828 36.882 1.00 22.89 134 VAL D C 1
ATOM 7326 O O . VAL D 1 134 ? -26.507 -31.911 37.665 1.00 22.88 134 VAL D O 1
ATOM 7330 N N . TYR D 1 135 ? -26.361 -32.809 35.608 1.00 21.01 135 TYR D N 1
ATOM 7331 C CA . TYR D 1 135 ? -25.625 -31.667 35.077 1.00 22.53 135 TYR D CA 1
ATOM 7332 C C . TYR D 1 135 ? -26.435 -30.386 35.292 1.00 19.91 135 TYR D C 1
ATOM 7333 O O . TYR D 1 135 ? -25.900 -29.374 35.756 1.00 21.09 135 TYR D O 1
ATOM 7350 N N . CYS D 1 137 ? -28.670 -29.800 37.510 1.00 23.76 137 CYS D N 1
ATOM 7351 C CA . CYS D 1 137 ? -28.725 -29.476 38.931 1.00 25.58 137 CYS D CA 1
ATOM 7352 C C . CYS D 1 137 ? -27.501 -28.666 39.330 1.00 24.49 137 CYS D C 1
ATOM 7353 O O . CYS D 1 137 ? -27.605 -27.684 40.059 1.00 25.16 137 CYS D O 1
ATOM 7356 N N . ALA D 1 138 ? -26.335 -29.086 38.852 1.00 24.00 138 ALA D N 1
ATOM 7357 C CA . ALA D 1 138 ? -25.103 -28.385 39.180 1.00 23.96 138 ALA D CA 1
ATOM 7358 C C . ALA D 1 138 ? -25.163 -26.959 38.655 1.00 22.11 138 ALA D C 1
ATOM 7359 O O . ALA D 1 138 ? -24.851 -26.011 39.371 1.00 23.23 138 ALA D O 1
ATOM 7361 N N . VAL D 1 139 ? -25.576 -26.809 37.401 1.00 23.20 139 VAL D N 1
ATOM 7362 C CA . VAL D 1 139 ? -25.651 -25.482 36.806 1.00 21.77 139 VAL D CA 1
ATOM 7363 C C . VAL D 1 139 ? -26.655 -24.630 37.567 1.00 22.40 139 VAL D C 1
ATOM 7364 O O . VAL D 1 139 ? -26.415 -23.446 37.815 1.00 21.99 139 VAL D O 1
ATOM 7368 N N . ALA D 1 140 ? -27.763 -25.246 37.969 1.00 24.00 140 ALA D N 1
ATOM 7369 C CA . ALA D 1 140 ? -28.787 -24.536 38.719 1.00 23.64 140 ALA D CA 1
ATOM 7370 C C . ALA D 1 140 ? -28.173 -24.007 40.010 1.00 25.44 140 ALA D C 1
ATOM 7371 O O . ALA D 1 140 ? -28.369 -22.848 40.369 1.00 25.15 140 ALA D O 1
ATOM 7373 N N . ILE D 1 141 ? -27.420 -24.857 40.703 1.00 26.19 141 ILE D N 1
ATOM 7374 C CA . ILE D 1 141 ? -26.777 -24.450 41.946 1.00 26.23 141 ILE D CA 1
ATOM 7375 C C . ILE D 1 141 ? -25.786 -23.322 41.681 1.00 27.34 141 ILE D C 1
ATOM 7376 O O . ILE D 1 141 ? -25.727 -22.344 42.430 1.00 28.41 141 ILE D O 1
ATOM 7381 N N . ALA D 1 142 ? -25.015 -23.453 40.606 1.00 27.15 142 ALA D N 1
ATOM 7382 C CA . ALA D 1 142 ? -24.039 -22.434 40.237 1.00 27.54 142 ALA D CA 1
ATOM 7383 C C . ALA D 1 142 ? -24.725 -21.099 39.936 1.00 28.09 142 ALA D C 1
ATOM 7384 O O . ALA D 1 142 ? -24.153 -20.030 40.162 1.00 27.80 142 ALA D O 1
ATOM 7386 N N . LEU D 1 143 ? -25.952 -21.164 39.428 1.00 26.46 143 LEU D N 1
ATOM 7387 C CA . LEU D 1 143 ? -26.707 -19.957 39.102 1.00 29.31 143 LEU D CA 1
ATOM 7388 C C . LEU D 1 143 ? -27.331 -19.295 40.333 1.00 31.08 143 LEU D C 1
ATOM 7389 O O . LEU D 1 143 ? -27.772 -18.148 40.268 1.00 31.61 143 LEU D O 1
ATOM 7394 N N . GLY D 1 144 ? -27.391 -20.020 41.445 1.00 31.92 144 GLY D N 1
ATOM 7395 C CA . GLY D 1 144 ? -27.951 -19.438 42.654 1.00 32.82 144 GLY D CA 1
ATOM 7396 C C . GLY D 1 144 ? -29.241 -20.030 43.193 1.00 32.65 144 GLY D C 1
ATOM 7397 O O . GLY D 1 144 ? -29.734 -19.582 44.228 1.00 32.73 144 GLY D O 1
ATOM 7398 N N . TYR D 1 145 ? -29.797 -21.027 42.512 1.00 31.91 145 TYR D N 1
ATOM 7399 C CA . TYR D 1 145 ? -31.034 -21.648 42.970 1.00 31.92 145 TYR D CA 1
ATOM 7400 C C . TYR D 1 145 ? -30.788 -22.416 44.268 1.00 34.16 145 TYR D C 1
ATOM 7401 O O . TYR D 1 145 ? -29.757 -23.068 44.421 1.00 34.41 145 TYR D O 1
ATOM 7410 N N . LYS D 1 146 ? -31.740 -22.338 45.195 1.00 33.68 146 LYS D N 1
ATOM 7411 C CA . LYS D 1 146 ? -31.611 -23.001 46.491 1.00 34.92 146 LYS D CA 1
ATOM 7412 C C . LYS D 1 146 ? -32.570 -24.175 46.693 1.00 34.63 146 LYS D C 1
ATOM 7413 O O . LYS D 1 146 ? -32.329 -25.049 47.526 1.00 33.42 146 LYS D O 1
ATOM 7419 N N . GLU D 1 147 ? -33.664 -24.184 45.942 1.00 34.53 147 GLU D N 1
ATOM 7420 C CA . GLU D 1 147 ? -34.641 -25.258 46.035 1.00 34.49 147 GLU D CA 1
ATOM 7421 C C . GLU D 1 147 ? -34.848 -25.833 44.645 1.00 34.05 147 GLU D C 1
ATOM 7422 O O . GLU D 1 147 ? -35.342 -25.155 43.742 1.00 33.98 147 GLU D O 1
ATOM 7428 N N . ILE D 1 148 ? -34.467 -27.093 44.482 1.00 32.63 148 ILE D N 1
ATOM 7429 C CA . ILE D 1 148 ? -34.559 -27.757 43.195 1.00 33.91 148 ILE D CA 1
ATOM 7430 C C . ILE D 1 148 ? -35.562 -28.898 43.193 1.00 34.04 148 ILE D C 1
ATOM 7431 O O . ILE D 1 148 ? -35.458 -29.836 43.984 1.00 34.80 148 ILE D O 1
ATOM 7436 N N . TYR D 1 149 ? -36.532 -28.806 42.287 1.00 32.18 149 TYR D N 1
ATOM 7437 C CA . TYR D 1 149 ? -37.580 -29.805 42.151 1.00 31.97 149 TYR D CA 1
ATOM 7438 C C . TYR D 1 149 ? -37.327 -30.671 40.923 1.00 31.92 149 TYR D C 1
ATOM 7439 O O . TYR D 1 149 ? -37.380 -30.194 39.789 1.00 31.91 149 TYR D O 1
ATOM 7448 N N . LEU D 1 150 ? -37.075 -31.953 41.161 1.00 31.02 150 LEU D N 1
ATOM 7449 C CA . LEU D 1 150 ? -36.775 -32.898 40.096 1.00 33.57 150 LEU D CA 1
ATOM 7450 C C . LEU D 1 150 ? -37.966 -33.666 39.539 1.00 33.73 150 LEU D C 1
ATOM 7451 O O . LEU D 1 150 ? -38.913 -33.984 40.259 1.00 35.15 150 LEU D O 1
ATOM 7456 N N . SER D 1 151 ? -37.896 -33.963 38.244 1.00 34.17 151 SER D N 1
ATOM 7457 C CA . SER D 1 151 ? -38.933 -34.711 37.546 1.00 34.46 151 SER D CA 1
ATOM 7458 C C . SER D 1 151 ? -38.384 -35.288 36.240 1.00 34.74 151 SER D C 1
ATOM 7459 O O . SER D 1 151 ? -37.362 -34.834 35.733 1.00 35.30 151 SER D O 1
ATOM 7462 N N . GLY D 1 152 ? -39.064 -36.296 35.706 1.00 34.86 152 GLY D N 1
ATOM 7463 C CA . GLY D 1 152 ? -38.628 -36.906 34.461 1.00 36.84 152 GLY D CA 1
ATOM 7464 C C . GLY D 1 152 ? -37.308 -37.649 34.551 1.00 36.59 152 GLY D C 1
ATOM 7465 O O . GLY D 1 152 ? -36.684 -37.927 33.530 1.00 36.73 152 GLY D O 1
ATOM 7466 N N . ILE D 1 153 ? -36.886 -37.966 35.773 1.00 37.88 153 ILE D N 1
ATOM 7467 C CA . ILE D 1 153 ? -35.639 -38.689 36.019 1.00 39.27 153 ILE D CA 1
ATOM 7468 C C . ILE D 1 153 ? -35.992 -40.096 36.509 1.00 41.05 153 ILE D C 1
ATOM 7469 O O . ILE D 1 153 ? -36.403 -40.267 37.656 1.00 40.40 153 ILE D O 1
ATOM 7474 N N . ASP D 1 154 ? -35.829 -41.097 35.646 1.00 43.32 154 ASP D N 1
ATOM 7475 C CA . ASP D 1 154 ? -36.174 -42.469 36.019 1.00 46.53 154 ASP D CA 1
ATOM 7476 C C . ASP D 1 154 ? -35.083 -43.526 35.842 1.00 48.42 154 ASP D C 1
ATOM 7477 O O . ASP D 1 154 ? -35.329 -44.713 36.064 1.00 48.72 154 ASP D O 1
ATOM 7482 N N . PHE D 1 155 ? -33.889 -43.106 35.442 1.00 50.44 155 PHE D N 1
ATOM 7483 C CA . PHE D 1 155 ? -32.778 -44.038 35.253 1.00 53.50 155 PHE D CA 1
ATOM 7484 C C . PHE D 1 155 ? -33.123 -45.128 34.242 1.00 56.82 155 PHE D C 1
ATOM 7485 O O . PHE D 1 155 ? -32.553 -46.219 34.284 1.00 58.48 155 PHE D O 1
ATOM 7493 N N . TYR D 1 156 ? -34.052 -44.839 33.337 1.00 60.17 156 TYR D N 1
ATOM 7494 C CA . TYR D 1 156 ? -34.464 -45.819 32.336 1.00 62.93 156 TYR D CA 1
ATOM 7495 C C . TYR D 1 156 ? -34.863 -47.135 33.004 1.00 63.94 156 TYR D C 1
ATOM 7496 O O . TYR D 1 156 ? -34.159 -48.142 32.777 1.00 64.85 156 TYR D O 1
ATOM 7505 N N . GLN D 1 168 ? -39.459 -39.842 14.259 1.00 55.03 168 GLN D N 1
ATOM 7506 C CA . GLN D 1 168 ? -38.144 -39.723 14.952 1.00 54.10 168 GLN D CA 1
ATOM 7507 C C . GLN D 1 168 ? -37.006 -40.251 14.087 1.00 52.66 168 GLN D C 1
ATOM 7508 O O . GLN D 1 168 ? -35.920 -40.543 14.585 1.00 51.51 168 GLN D O 1
ATOM 7514 N N . LYS D 1 169 ? -37.261 -40.364 12.788 1.00 51.54 169 LYS D N 1
ATOM 7515 C CA . LYS D 1 169 ? -36.259 -40.848 11.848 1.00 50.92 169 LYS D CA 1
ATOM 7516 C C . LYS D 1 169 ? -34.971 -40.039 11.932 1.00 48.83 169 LYS D C 1
ATOM 7517 O O . LYS D 1 169 ? -33.874 -40.601 11.931 1.00 47.98 169 LYS D O 1
ATOM 7523 N N . ASN D 1 170 ? -35.108 -38.719 12.003 1.00 46.96 170 ASN D N 1
ATOM 7524 C CA . ASN D 1 170 ? -33.949 -37.841 12.075 1.00 44.79 170 ASN D CA 1
ATOM 7525 C C . ASN D 1 170 ? -33.072 -38.129 13.283 1.00 43.26 170 ASN D C 1
ATOM 7526 O O . ASN D 1 170 ? -31.849 -38.181 13.169 1.00 43.69 170 ASN D O 1
ATOM 7531 N N . LEU D 1 171 ? -33.690 -38.314 14.441 1.00 41.59 171 LEU D N 1
ATOM 7532 C CA . LEU D 1 171 ? -32.920 -38.582 15.646 1.00 41.60 171 LEU D CA 1
ATOM 7533 C C . LEU D 1 171 ? -32.204 -39.926 15.541 1.00 42.21 171 LEU D C 1
ATOM 7534 O O . LEU D 1 171 ? -31.040 -40.047 15.918 1.00 40.72 171 LEU D O 1
ATOM 7539 N N . LEU D 1 172 ? -32.901 -40.929 15.017 1.00 43.30 172 LEU D N 1
ATOM 7540 C CA . LEU D 1 172 ? -32.325 -42.260 14.871 1.00 46.43 172 LEU D CA 1
ATOM 7541 C C . LEU D 1 172 ? -31.162 -42.296 13.886 1.00 47.41 172 LEU D C 1
ATOM 7542 O O . LEU D 1 172 ? -30.253 -43.113 14.025 1.00 48.43 172 LEU D O 1
ATOM 7547 N N . LYS D 1 173 ? -31.187 -41.416 12.892 1.00 49.11 173 LYS D N 1
ATOM 7548 C CA . LYS D 1 173 ? -30.110 -41.382 11.914 1.00 52.02 173 LYS D CA 1
ATOM 7549 C C . LYS D 1 173 ? -28.908 -40.649 12.498 1.00 52.41 173 LYS D C 1
ATOM 7550 O O . LYS D 1 173 ? -27.762 -41.010 12.228 1.00 52.85 173 LYS D O 1
ATOM 7556 N N . LEU D 1 174 ? -29.173 -39.632 13.313 1.00 52.88 174 LEU D N 1
ATOM 7557 C CA . LEU D 1 174 ? -28.107 -38.857 13.944 1.00 53.97 174 LEU D CA 1
ATOM 7558 C C . LEU D 1 174 ? -27.424 -39.616 15.073 1.00 54.72 174 LEU D C 1
ATOM 7559 O O . LEU D 1 174 ? -26.202 -39.581 15.204 1.00 55.16 174 LEU D O 1
ATOM 7564 N N . ALA D 1 175 ? -28.219 -40.295 15.892 1.00 55.69 175 ALA D N 1
ATOM 7565 C CA . ALA D 1 175 ? -27.687 -41.047 17.019 1.00 57.28 175 ALA D CA 1
ATOM 7566 C C . ALA D 1 175 ? -28.434 -42.363 17.203 1.00 58.66 175 ALA D C 1
ATOM 7567 O O . ALA D 1 175 ? -29.199 -42.526 18.154 1.00 58.37 175 ALA D O 1
ATOM 7569 N N . PRO D 1 176 ? -28.218 -43.322 16.289 1.00 60.14 176 PRO D N 1
ATOM 7570 C CA . PRO D 1 176 ? -28.870 -44.634 16.343 1.00 61.30 176 PRO D CA 1
ATOM 7571 C C . PRO D 1 176 ? -28.996 -45.187 17.765 1.00 61.79 176 PRO D C 1
ATOM 7572 O O . PRO D 1 176 ? -30.117 -45.595 18.137 1.00 62.52 176 PRO D O 1
ATOM 7576 N N . ILE D 1 186 ? -21.442 -44.064 27.452 1.00 61.25 186 ILE D N 1
ATOM 7577 C CA . ILE D 1 186 ? -22.349 -44.394 28.587 1.00 60.53 186 ILE D CA 1
ATOM 7578 C C . ILE D 1 186 ? -21.681 -44.184 29.943 1.00 59.61 186 ILE D C 1
ATOM 7579 O O . ILE D 1 186 ? -21.067 -43.144 30.185 1.00 59.49 186 ILE D O 1
ATOM 7584 N N . GLY D 1 187 ? -21.804 -45.173 30.825 1.00 57.27 187 GLY D N 1
ATOM 7585 C CA . GLY D 1 187 ? -21.218 -45.059 32.147 1.00 54.22 187 GLY D CA 1
ATOM 7586 C C . GLY D 1 187 ? -22.225 -44.492 33.132 1.00 52.67 187 GLY D C 1
ATOM 7587 O O . GLY D 1 187 ? -21.871 -44.102 34.246 1.00 51.12 187 GLY D O 1
ATOM 7588 N N . HIS D 1 188 ? -23.488 -44.446 32.713 1.00 51.48 188 HIS D N 1
ATOM 7589 C CA . HIS D 1 188 ? -24.570 -43.932 33.547 1.00 50.83 188 HIS D CA 1
ATOM 7590 C C . HIS D 1 188 ? -25.122 -45.021 34.462 1.00 49.46 188 HIS D C 1
ATOM 7591 O O . HIS D 1 188 ? -24.948 -46.213 34.206 1.00 48.94 188 HIS D O 1
ATOM 7598 N N . SER D 1 189 ? -25.793 -44.600 35.527 1.00 46.90 189 SER D N 1
ATOM 7599 C CA . SER D 1 189 ? -26.392 -45.530 36.472 1.00 45.33 189 SER D CA 1
ATOM 7600 C C . SER D 1 189 ? -27.125 -44.745 37.545 1.00 44.55 189 SER D C 1
ATOM 7601 O O . SER D 1 189 ? -26.805 -43.585 37.805 1.00 43.79 189 SER D O 1
ATOM 7604 N N . LYS D 1 190 ? -28.114 -45.384 38.160 1.00 43.35 190 LYS D N 1
ATOM 7605 C CA . LYS D 1 190 ? -28.887 -44.764 39.225 1.00 43.07 190 LYS D CA 1
ATOM 7606 C C . LYS D 1 190 ? -27.934 -44.364 40.342 1.00 41.05 190 LYS D C 1
ATOM 7607 O O . LYS D 1 190 ? -27.992 -43.249 40.862 1.00 40.12 190 LYS D O 1
ATOM 7613 N N . ASN D 1 191 ? -27.054 -45.294 40.699 1.00 39.09 191 ASN D N 1
ATOM 7614 C CA . ASN D 1 191 ? -26.072 -45.089 41.757 1.00 38.05 191 ASN D CA 1
ATOM 7615 C C . ASN D 1 191 ? -25.253 -43.821 41.534 1.00 35.56 191 ASN D C 1
ATOM 7616 O O . ASN D 1 191 ? -25.203 -42.941 42.391 1.00 31.77 191 ASN D O 1
ATOM 7621 N N . THR D 1 192 ? -24.611 -43.730 40.376 1.00 35.21 192 THR D N 1
ATOM 7622 C CA . THR D 1 192 ? -23.794 -42.563 40.065 1.00 35.02 192 THR D CA 1
ATOM 7623 C C . THR D 1 192 ? -24.597 -41.271 40.160 1.00 33.96 192 THR D C 1
ATOM 7624 O O . THR D 1 192 ? -24.171 -40.318 40.812 1.00 34.14 192 THR D O 1
ATOM 7628 N N . ASP D 1 193 ? -25.764 -41.240 39.520 1.00 34.15 193 ASP D N 1
ATOM 7629 C CA . ASP D 1 193 ? -26.595 -40.040 39.551 1.00 33.43 193 ASP D CA 1
ATOM 7630 C C . ASP D 1 193 ? -27.038 -39.685 40.957 1.00 31.88 193 ASP D C 1
ATOM 7631 O O . ASP D 1 193 ? -26.954 -38.530 41.365 1.00 29.42 193 ASP D O 1
ATOM 7636 N N . ILE D 1 194 ? -27.516 -40.677 41.702 1.00 31.91 194 ILE D N 1
ATOM 7637 C CA . ILE D 1 194 ? -27.974 -40.426 43.062 1.00 31.61 194 ILE D CA 1
ATOM 7638 C C . ILE D 1 194 ? -26.847 -39.920 43.956 1.00 30.19 194 ILE D C 1
ATOM 7639 O O . ILE D 1 194 ? -27.015 -38.950 44.696 1.00 28.01 194 ILE D O 1
ATOM 7644 N N . LYS D 1 195 ? -25.699 -40.585 43.898 1.00 29.82 195 LYS D N 1
ATOM 7645 C CA . LYS D 1 195 ? -24.566 -40.173 44.711 1.00 30.95 195 LYS D CA 1
ATOM 7646 C C . LYS D 1 195 ? -24.122 -38.762 44.327 1.00 29.04 195 LYS D C 1
ATOM 7647 O O . LYS D 1 195 ? -23.733 -37.965 45.183 1.00 29.96 195 LYS D O 1
ATOM 7653 N N . ALA D 1 196 ? -24.198 -38.447 43.038 1.00 29.23 196 ALA D N 1
ATOM 7654 C CA . ALA D 1 196 ? -23.807 -37.118 42.571 1.00 28.46 196 ALA D CA 1
ATOM 7655 C C . ALA D 1 196 ? -24.774 -36.074 43.110 1.00 27.34 196 ALA D C 1
ATOM 7656 O O . ALA D 1 196 ? -24.366 -35.009 43.558 1.00 28.73 196 ALA D O 1
ATOM 7658 N N . LEU D 1 197 ? -26.065 -36.384 43.064 1.00 29.71 197 LEU D N 1
ATOM 7659 C CA . LEU D 1 197 ? -27.080 -35.462 43.563 1.00 29.15 197 LEU D CA 1
ATOM 7660 C C . LEU D 1 197 ? -26.903 -35.226 45.061 1.00 28.76 197 LEU D C 1
ATOM 7661 O O . LEU D 1 197 ? -26.962 -34.089 45.533 1.00 25.52 197 LEU D O 1
ATOM 7666 N N . GLU D 1 198 ? -26.675 -36.303 45.809 1.00 30.36 198 GLU D N 1
ATOM 7667 C CA . GLU D 1 198 ? -26.484 -36.192 47.254 1.00 32.21 198 GLU D CA 1
ATOM 7668 C C . GLU D 1 198 ? -25.267 -35.319 47.555 1.00 31.46 198 GLU D C 1
ATOM 7669 O O . GLU D 1 198 ? -25.295 -34.481 48.457 1.00 31.05 198 GLU D O 1
ATOM 7675 N N . PHE D 1 199 ? -24.204 -35.509 46.780 1.00 30.79 199 PHE D N 1
ATOM 7676 C CA . PHE D 1 199 ? -22.982 -34.732 46.950 1.00 30.34 199 PHE D CA 1
ATOM 7677 C C . PHE D 1 199 ? -23.291 -33.249 46.751 1.00 30.21 199 PHE D C 1
ATOM 7678 O O . PHE D 1 199 ? -22.890 -32.409 47.556 1.00 29.72 199 PHE D O 1
ATOM 7686 N N . LEU D 1 200 ? -24.008 -32.934 45.673 1.00 29.03 200 LEU D N 1
ATOM 7687 C CA . LEU D 1 200 ? -24.372 -31.553 45.374 1.00 29.58 200 LEU D CA 1
ATOM 7688 C C . LEU D 1 200 ? -25.176 -30.927 46.503 1.00 31.02 200 LEU D C 1
ATOM 7689 O O . LEU D 1 200 ? -24.859 -29.839 46.972 1.00 29.34 200 LEU D O 1
ATOM 7694 N N . GLU D 1 201 ? -26.224 -31.623 46.930 1.00 34.34 201 GLU D N 1
ATOM 7695 C CA . GLU D 1 201 ? -27.083 -31.131 47.997 1.00 35.84 201 GLU D CA 1
ATOM 7696 C C . GLU D 1 201 ? -26.301 -30.879 49.282 1.00 37.11 201 GLU D C 1
ATOM 7697 O O . GLU D 1 201 ? -26.350 -29.784 49.847 1.00 36.91 201 GLU D O 1
ATOM 7703 N N . LYS D 1 202 ? -25.571 -31.890 49.735 1.00 37.32 202 LYS D N 1
ATOM 7704 C CA . LYS D 1 202 ? -24.798 -31.765 50.965 1.00 38.96 202 LYS D CA 1
ATOM 7705 C C . LYS D 1 202 ? -23.717 -30.697 50.881 1.00 36.91 202 LYS D C 1
ATOM 7706 O O . LYS D 1 202 ? -23.612 -29.838 51.754 1.00 36.97 202 LYS D O 1
ATOM 7712 N N . THR D 1 203 ? -22.925 -30.741 49.816 1.00 35.44 203 THR D N 1
ATOM 7713 C CA . THR D 1 203 ? -21.828 -29.798 49.637 1.00 31.98 203 THR D CA 1
ATOM 7714 C C . THR D 1 203 ? -22.228 -28.337 49.478 1.00 31.54 203 THR D C 1
ATOM 7715 O O . THR D 1 203 ? -21.553 -27.447 49.995 1.00 30.88 203 THR D O 1
ATOM 7719 N N . TYR D 1 204 ? -23.324 -28.082 48.777 1.00 31.40 204 TYR D N 1
ATOM 7720 C CA . TYR D 1 204 ? -23.729 -26.702 48.541 1.00 32.20 204 TYR D CA 1
ATOM 7721 C C . TYR D 1 204 ? -24.919 -26.195 49.335 1.00 32.98 204 TYR D C 1
ATOM 7722 O O . TYR D 1 204 ? -25.435 -25.108 49.073 1.00 33.17 204 TYR D O 1
ATOM 7731 N N . LYS D 1 205 ? -25.340 -26.981 50.316 1.00 35.26 205 LYS D N 1
ATOM 7732 C CA . LYS D 1 205 ? -26.446 -26.598 51.184 1.00 37.57 205 LYS D CA 1
ATOM 7733 C C . LYS D 1 205 ? -27.687 -26.088 50.455 1.00 36.68 205 LYS D C 1
ATOM 7734 O O . LYS D 1 205 ? -28.141 -24.969 50.694 1.00 37.67 205 LYS D O 1
ATOM 7740 N N . ILE D 1 206 ? -28.224 -26.903 49.559 1.00 36.61 206 ILE D N 1
ATOM 7741 C CA . ILE D 1 206 ? -29.435 -26.547 48.834 1.00 36.63 206 ILE D CA 1
ATOM 7742 C C . ILE D 1 206 ? -30.404 -27.688 49.108 1.00 37.35 206 ILE D C 1
ATOM 7743 O O . ILE D 1 206 ? -30.003 -28.718 49.650 1.00 38.82 206 ILE D O 1
ATOM 7748 N N . LYS D 1 207 ? -31.670 -27.519 48.746 1.00 37.93 207 LYS D N 1
ATOM 7749 C CA . LYS D 1 207 ? -32.652 -28.566 49.003 1.00 37.08 207 LYS D CA 1
ATOM 7750 C C . LYS D 1 207 ? -33.206 -29.196 47.731 1.00 35.34 207 LYS D C 1
ATOM 7751 O O . LYS D 1 207 ? -33.597 -28.499 46.797 1.00 34.04 207 LYS D O 1
ATOM 7757 N N . LEU D 1 208 ? -33.225 -30.526 47.707 1.00 34.99 208 LEU D N 1
ATOM 7758 C CA . LEU D 1 208 ? -33.739 -31.270 46.569 1.00 34.39 208 LEU D CA 1
ATOM 7759 C C . LEU D 1 208 ? -35.110 -31.848 46.897 1.00 36.63 208 LEU D C 1
ATOM 7760 O O . LEU D 1 208 ? -35.336 -32.349 48.002 1.00 36.09 208 LEU D O 1
ATOM 7765 N N . TYR D 1 209 ? -36.019 -31.775 45.932 1.00 35.71 209 TYR D N 1
ATOM 7766 C CA . TYR D 1 209 ? -37.365 -32.308 46.095 1.00 36.29 209 TYR D CA 1
ATOM 7767 C C . TYR D 1 209 ? -37.733 -33.142 44.879 1.00 36.86 209 TYR D C 1
ATOM 7768 O O . TYR D 1 209 ? -37.258 -32.880 43.770 1.00 33.98 209 TYR D O 1
ATOM 7777 N N . CYS D 1 210 ? -38.576 -34.149 45.094 1.00 36.79 210 CYS D N 1
ATOM 7778 C CA . CYS D 1 210 ? -39.042 -35.014 44.018 1.00 38.24 210 CYS D CA 1
ATOM 7779 C C . CYS D 1 210 ? -40.510 -34.692 43.735 1.00 38.72 210 CYS D C 1
ATOM 7780 O O . CYS D 1 210 ? -41.338 -34.693 44.648 1.00 37.86 210 CYS D O 1
ATOM 7783 N N . LEU D 1 211 ? -40.823 -34.408 42.474 1.00 37.72 211 LEU D N 1
ATOM 7784 C CA . LEU D 1 211 ? -42.189 -34.088 42.068 1.00 39.00 211 LEU D CA 1
ATOM 7785 C C . LEU D 1 211 ? -42.929 -35.306 41.526 1.00 40.84 211 LEU D C 1
ATOM 7786 O O . LEU D 1 211 ? -44.094 -35.205 41.135 1.00 42.34 211 LEU D O 1
ATOM 7791 N N . CYS D 1 212 ? -42.261 -36.453 41.501 1.00 41.74 212 CYS D N 1
ATOM 7792 C CA . CYS D 1 212 ? -42.878 -37.663 40.974 1.00 43.97 212 CYS D CA 1
ATOM 7793 C C . CYS D 1 212 ? -42.836 -38.821 41.976 1.00 46.17 212 CYS D C 1
ATOM 7794 O O . CYS D 1 212 ? -41.959 -39.680 41.916 1.00 45.58 212 CYS D O 1
ATOM 7797 N N . PRO D 1 213 ? -43.810 -38.861 42.902 1.00 47.72 213 PRO D N 1
ATOM 7798 C CA . PRO D 1 213 ? -43.921 -39.892 43.939 1.00 48.98 213 PRO D CA 1
ATOM 7799 C C . PRO D 1 213 ? -44.038 -41.333 43.445 1.00 49.52 213 PRO D C 1
ATOM 7800 O O . PRO D 1 213 ? -43.965 -42.269 44.239 1.00 50.02 213 PRO D O 1
ATOM 7804 N N . ASN D 1 214 ? -44.214 -41.512 42.141 1.00 49.94 214 ASN D N 1
ATOM 7805 C CA . ASN D 1 214 ? -44.332 -42.850 41.573 1.00 51.87 214 ASN D CA 1
ATOM 7806 C C . ASN D 1 214 ? -43.061 -43.273 40.844 1.00 52.03 214 ASN D C 1
ATOM 7807 O O . ASN D 1 214 ? -43.015 -44.335 40.220 1.00 52.99 214 ASN D O 1
ATOM 7812 N N . SER D 1 215 ? -42.030 -42.438 40.928 1.00 50.86 215 SER D N 1
ATOM 7813 C CA . SER D 1 215 ? -40.754 -42.723 40.277 1.00 49.67 215 SER D CA 1
ATOM 7814 C C . SER D 1 215 ? -39.739 -43.284 41.270 1.00 48.90 215 SER D C 1
ATOM 7815 O O . SER D 1 215 ? -39.799 -42.994 42.466 1.00 47.45 215 SER D O 1
ATOM 7818 N N . LEU D 1 216 ? -38.802 -44.084 40.769 1.00 48.89 216 LEU D N 1
ATOM 7819 C CA . LEU D 1 216 ? -37.772 -44.668 41.620 1.00 48.38 216 LEU D CA 1
ATOM 7820 C C . LEU D 1 216 ? -37.022 -43.564 42.353 1.00 47.93 216 LEU D C 1
ATOM 7821 O O . LEU D 1 216 ? -36.486 -43.779 43.437 1.00 47.71 216 LEU D O 1
ATOM 7826 N N . LEU D 1 217 ? -36.993 -42.378 41.751 1.00 47.13 217 LEU D N 1
ATOM 7827 C CA . LEU D 1 217 ? -36.316 -41.229 42.341 1.00 46.58 217 LEU D CA 1
ATOM 7828 C C . LEU D 1 217 ? -36.890 -40.949 43.725 1.00 46.51 217 LEU D C 1
ATOM 7829 O O . LEU D 1 217 ? -36.191 -40.460 44.616 1.00 46.50 217 LEU D O 1
ATOM 7834 N N . ALA D 1 218 ? -38.172 -41.263 43.893 1.00 46.79 218 ALA D N 1
ATOM 7835 C CA . ALA D 1 218 ? -38.871 -41.053 45.156 1.00 46.91 218 ALA D CA 1
ATOM 7836 C C . ALA D 1 218 ? -38.246 -41.877 46.277 1.00 46.28 218 ALA D C 1
ATOM 7837 O O . ALA D 1 218 ? -38.357 -41.531 47.453 1.00 46.22 218 ALA D O 1
ATOM 7839 N N . ASN D 1 219 ? -37.588 -42.967 45.904 1.00 47.64 219 ASN D N 1
ATOM 7840 C CA . ASN D 1 219 ? -36.940 -43.844 46.874 1.00 48.33 219 ASN D CA 1
ATOM 7841 C C . ASN D 1 219 ? -35.686 -43.200 47.462 1.00 48.76 219 ASN D C 1
ATOM 7842 O O . ASN D 1 219 ? -35.121 -43.706 48.432 1.00 49.32 219 ASN D O 1
ATOM 7847 N N . PHE D 1 220 ? -35.264 -42.076 46.884 1.00 48.17 220 PHE D N 1
ATOM 7848 C CA . PHE D 1 220 ? -34.057 -41.396 47.344 1.00 46.56 220 PHE D CA 1
ATOM 7849 C C . PHE D 1 220 ? -34.223 -39.917 47.685 1.00 45.63 220 PHE D C 1
ATOM 7850 O O . PHE D 1 220 ? -33.556 -39.408 48.586 1.00 45.17 220 PHE D O 1
ATOM 7858 N N . ILE D 1 221 ? -35.099 -39.221 46.967 1.00 44.65 221 ILE D N 1
ATOM 7859 C CA . ILE D 1 221 ? -35.306 -37.797 47.219 1.00 43.93 221 ILE D CA 1
ATOM 7860 C C . ILE D 1 221 ? -36.673 -37.512 47.831 1.00 42.35 221 ILE D C 1
ATOM 7861 O O . ILE D 1 221 ? -37.689 -38.036 47.375 1.00 41.58 221 ILE D O 1
ATOM 7866 N N . GLU D 1 222 ? -36.684 -36.674 48.864 1.00 40.98 222 GLU D N 1
ATOM 7867 C CA . GLU D 1 222 ? -37.918 -36.301 49.552 1.00 41.31 222 GLU D CA 1
ATOM 7868 C C . GLU D 1 222 ? -38.923 -35.667 48.597 1.00 41.11 222 GLU D C 1
ATOM 7869 O O . GLU D 1 222 ? -38.577 -34.761 47.838 1.00 41.09 222 GLU D O 1
ATOM 7875 N N . LEU D 1 223 ? -40.165 -36.144 48.639 1.00 39.66 223 LEU D N 1
ATOM 7876 C CA . LEU D 1 223 ? -41.216 -35.608 47.776 1.00 39.35 223 LEU D CA 1
ATOM 7877 C C . LEU D 1 223 ? -41.436 -34.129 48.084 1.00 38.42 223 LEU D C 1
ATOM 7878 O O . LEU D 1 223 ? -41.295 -33.696 49.228 1.00 38.40 223 LEU D O 1
ATOM 7883 N N . ALA D 1 224 ? -41.775 -33.351 47.063 1.00 37.85 224 ALA D N 1
ATOM 7884 C CA . ALA D 1 224 ? -42.028 -31.929 47.260 1.00 37.96 224 ALA D CA 1
ATOM 7885 C C . ALA D 1 224 ? -43.283 -31.790 48.118 1.00 38.58 224 ALA D C 1
ATOM 7886 O O . ALA D 1 224 ? -44.207 -32.591 48.003 1.00 36.55 224 ALA D O 1
ATOM 7888 N N . PRO D 1 225 ? -43.328 -30.772 48.992 1.00 39.25 225 PRO D N 1
ATOM 7889 C CA . PRO D 1 225 ? -44.489 -30.555 49.861 1.00 41.64 225 PRO D CA 1
ATOM 7890 C C . PRO D 1 225 ? -45.783 -30.278 49.099 1.00 42.90 225 PRO D C 1
ATOM 7891 O O . PRO D 1 225 ? -45.797 -29.525 48.121 1.00 42.10 225 PRO D O 1
ATOM 7895 N N . ASN D 1 226 ? -46.869 -30.899 49.549 1.00 43.77 226 ASN D N 1
ATOM 7896 C CA . ASN D 1 226 ? -48.160 -30.700 48.909 1.00 44.80 226 ASN D CA 1
ATOM 7897 C C . ASN D 1 226 ? -48.694 -29.334 49.314 1.00 44.99 226 ASN D C 1
ATOM 7898 O O . ASN D 1 226 ? -48.893 -29.066 50.498 1.00 45.80 226 ASN D O 1
ATOM 7903 N N . LEU D 1 227 ? -48.922 -28.476 48.326 1.00 43.63 227 LEU D N 1
ATOM 7904 C CA . LEU D 1 227 ? -49.423 -27.130 48.574 1.00 43.95 227 LEU D CA 1
ATOM 7905 C C . LEU D 1 227 ? -50.802 -26.967 47.941 1.00 43.77 227 LEU D C 1
ATOM 7906 O O . LEU D 1 227 ? -51.322 -25.855 47.845 1.00 42.48 227 LEU D O 1
ATOM 7911 N N . ASN D 1 228 ? -51.387 -28.081 47.514 1.00 44.23 228 ASN D N 1
ATOM 7912 C CA . ASN D 1 228 ? -52.694 -28.067 46.865 1.00 46.43 228 ASN D CA 1
ATOM 7913 C C . ASN D 1 228 ? -52.630 -27.137 45.657 1.00 46.25 228 ASN D C 1
ATOM 7914 O O . ASN D 1 228 ? -53.552 -26.362 45.395 1.00 45.45 228 ASN D O 1
ATOM 7919 N N . SER D 1 229 ? -51.524 -27.226 44.927 1.00 45.36 229 SER D N 1
ATOM 7920 C CA . SER D 1 229 ? -51.313 -26.405 43.747 1.00 43.90 229 SER D CA 1
ATOM 7921 C C . SER D 1 229 ? -52.110 -26.933 42.566 1.00 42.94 229 SER D C 1
ATOM 7922 O O . SER D 1 229 ? -52.494 -28.101 42.527 1.00 42.59 229 SER D O 1
ATOM 7925 N N . ASN D 1 230 ? -52.357 -26.053 41.605 1.00 42.46 230 ASN D N 1
ATOM 7926 C CA . ASN D 1 230 ? -53.098 -26.403 40.404 1.00 42.76 230 ASN D CA 1
ATOM 7927 C C . ASN D 1 230 ? -52.214 -26.085 39.204 1.00 41.06 230 ASN D C 1
ATOM 7928 O O . ASN D 1 230 ? -51.401 -25.166 39.255 1.00 41.18 230 ASN D O 1
ATOM 7933 N N . PHE D 1 231 ? -52.352 -26.861 38.136 1.00 39.53 231 PHE D N 1
ATOM 7934 C CA . PHE D 1 231 ? -51.567 -26.625 36.930 1.00 38.36 231 PHE D CA 1
ATOM 7935 C C . PHE D 1 231 ? -52.359 -27.052 35.709 1.00 37.51 231 PHE D C 1
ATOM 7936 O O . PHE D 1 231 ? -52.947 -28.135 35.680 1.00 37.33 231 PHE D O 1
ATOM 7944 N N . ILE D 1 232 ? -52.379 -26.194 34.698 1.00 36.53 232 ILE D N 1
ATOM 7945 C CA . ILE D 1 232 ? -53.098 -26.505 33.477 1.00 35.27 232 ILE D CA 1
ATOM 7946 C C . ILE D 1 232 ? -52.138 -27.155 32.494 1.00 35.02 232 ILE D C 1
ATOM 7947 O O . ILE D 1 232 ? -51.144 -26.551 32.102 1.00 33.63 232 ILE D O 1
ATOM 7952 N N . ILE D 1 233 ? -52.427 -28.395 32.114 1.00 34.84 233 ILE D N 1
ATOM 7953 C CA . ILE D 1 233 ? -51.585 -29.100 31.162 1.00 36.33 233 ILE D CA 1
ATOM 7954 C C . ILE D 1 233 ? -52.090 -28.810 29.758 1.00 35.92 233 ILE D C 1
ATOM 7955 O O . ILE D 1 233 ? -53.075 -29.392 29.305 1.00 37.06 233 ILE D O 1
ATOM 7960 N N . GLN D 1 234 ? -51.414 -27.896 29.076 1.00 36.08 234 GLN D N 1
ATOM 7961 C CA . GLN D 1 234 ? -51.784 -27.527 27.719 1.00 35.92 234 GLN D CA 1
ATOM 7962 C C . GLN D 1 234 ? -51.488 -28.658 26.737 1.00 36.58 234 GLN D C 1
ATOM 7963 O O . GLN D 1 234 ? -50.493 -29.378 26.864 1.00 35.67 234 GLN D O 1
ATOM 7969 N N . GLU D 1 235 ? -52.367 -28.801 25.756 1.00 34.79 235 GLU D N 1
ATOM 7970 C CA . GLU D 1 235 ? -52.241 -29.825 24.733 1.00 36.35 235 GLU D CA 1
ATOM 7971 C C . GLU D 1 235 ? -51.261 -29.382 23.648 1.00 36.02 235 GLU D C 1
ATOM 7972 O O . GLU D 1 235 ? -50.919 -28.204 23.536 1.00 35.22 235 GLU D O 1
ATOM 7978 N N . LYS D 1 236 ? -50.808 -30.335 22.848 1.00 36.53 236 LYS D N 1
ATOM 7979 C CA . LYS D 1 236 ? -49.906 -30.018 21.754 1.00 37.84 236 LYS D CA 1
ATOM 7980 C C . LYS D 1 236 ? -50.501 -30.620 20.487 1.00 39.41 236 LYS D C 1
ATOM 7981 O O . LYS D 1 236 ? -50.895 -31.788 20.471 1.00 39.72 236 LYS D O 1
ATOM 7987 N N . ASN D 1 237 ? -50.590 -29.807 19.438 1.00 40.76 237 ASN D N 1
ATOM 7988 C CA . ASN D 1 237 ? -51.147 -30.245 18.162 1.00 42.53 237 ASN D CA 1
ATOM 7989 C C . ASN D 1 237 ? -50.185 -29.905 17.032 1.00 42.31 237 ASN D C 1
ATOM 7990 O O . ASN D 1 237 ? -49.645 -28.801 16.990 1.00 42.67 237 ASN D O 1
ATOM 7995 N N . ASN D 1 238 ? -49.976 -30.849 16.118 1.00 42.25 238 ASN D N 1
ATOM 7996 C CA . ASN D 1 238 ? -49.076 -30.632 14.985 1.00 43.73 238 ASN D CA 1
ATOM 7997 C C . ASN D 1 238 ? -47.796 -29.962 15.486 1.00 42.14 238 ASN D C 1
ATOM 7998 O O . ASN D 1 238 ? -47.418 -28.882 15.025 1.00 42.04 238 ASN D O 1
ATOM 8003 N N . TYR D 1 239 ? -47.134 -30.609 16.437 1.00 39.53 239 TYR D N 1
ATOM 8004 C CA . TYR D 1 239 ? -45.919 -30.058 17.019 1.00 37.92 239 TYR D CA 1
ATOM 8005 C C . TYR D 1 239 ? -44.657 -30.737 16.511 1.00 36.51 239 TYR D C 1
ATOM 8006 O O . TYR D 1 239 ? -44.712 -31.797 15.885 1.00 35.84 239 TYR D O 1
ATOM 8015 N N . THR D 1 240 ? -43.517 -30.110 16.774 1.00 33.84 240 THR D N 1
ATOM 8016 C CA . THR D 1 240 ? -42.241 -30.661 16.349 1.00 32.52 240 THR D CA 1
ATOM 8017 C C . THR D 1 240 ? -41.921 -31.833 17.271 1.00 32.84 240 THR D C 1
ATOM 8018 O O . THR D 1 240 ? -41.744 -31.652 18.474 1.00 32.57 240 THR D O 1
ATOM 8022 N N . LYS D 1 241 ? -41.864 -33.034 16.699 1.00 34.16 241 LYS D N 1
ATOM 8023 C CA . LYS D 1 241 ? -41.598 -34.244 17.471 1.00 36.09 241 LYS D CA 1
ATOM 8024 C C . LYS D 1 241 ? -40.376 -35.027 16.992 1.00 37.02 241 LYS D C 1
ATOM 8025 O O . LYS D 1 241 ? -40.265 -36.228 17.234 1.00 37.77 241 LYS D O 1
ATOM 8031 N N . ASP D 1 242 ? -39.471 -34.351 16.296 1.00 35.87 242 ASP D N 1
ATOM 8032 C CA . ASP D 1 242 ? -38.244 -34.975 15.823 1.00 35.16 242 ASP D CA 1
ATOM 8033 C C . ASP D 1 242 ? -37.250 -33.844 15.647 1.00 34.59 242 ASP D C 1
ATOM 8034 O O . ASP D 1 242 ? -37.643 -32.699 15.425 1.00 33.86 242 ASP D O 1
ATOM 8039 N N . ILE D 1 243 ? -35.965 -34.158 15.756 1.00 33.18 243 ILE D N 1
ATOM 8040 C CA . ILE D 1 243 ? -34.932 -33.146 15.600 1.00 32.14 243 ILE D CA 1
ATOM 8041 C C . ILE D 1 243 ? -34.829 -32.765 14.124 1.00 32.66 243 ILE D C 1
ATOM 8042 O O . ILE D 1 243 ? -35.084 -33.592 13.242 1.00 32.39 243 ILE D O 1
ATOM 8047 N N . LEU D 1 244 ? -34.473 -31.513 13.850 1.00 30.20 244 LEU D N 1
ATOM 8048 C CA . LEU D 1 244 ? -34.335 -31.067 12.471 1.00 30.25 244 LEU D CA 1
ATOM 8049 C C . LEU D 1 244 ? -32.889 -31.184 12.013 1.00 30.24 244 LEU D C 1
ATOM 8050 O O . LEU D 1 244 ? -31.962 -31.049 12.811 1.00 29.41 244 LEU D O 1
ATOM 8055 N N . ILE D 1 245 ? -32.706 -31.436 10.721 1.00 30.31 245 ILE D N 1
ATOM 8056 C CA . ILE D 1 245 ? -31.379 -31.593 10.142 1.00 31.18 245 ILE D CA 1
ATOM 8057 C C . ILE D 1 245 ? -31.001 -30.432 9.231 1.00 31.05 245 ILE D C 1
ATOM 8058 O O . ILE D 1 245 ? -31.669 -30.173 8.232 1.00 33.13 245 ILE D O 1
ATOM 8063 N N . PRO D 1 246 ? -29.918 -29.713 9.569 1.00 29.88 246 PRO D N 1
ATOM 8064 C CA . PRO D 1 246 ? -29.456 -28.576 8.765 1.00 29.92 246 PRO D CA 1
ATOM 8065 C C . PRO D 1 246 ? -29.072 -28.981 7.339 1.00 30.66 246 PRO D C 1
ATOM 8066 O O . PRO D 1 246 ? -28.894 -30.163 7.040 1.00 30.08 246 PRO D O 1
ATOM 8070 N N . SER D 1 247 ? -28.943 -27.986 6.470 1.00 31.30 247 SER D N 1
ATOM 8071 C CA . SER D 1 247 ? -28.579 -28.206 5.076 1.00 32.64 247 SER D CA 1
ATOM 8072 C C . SER D 1 247 ? -27.119 -28.629 4.976 1.00 33.99 247 SER D C 1
ATOM 8073 O O . SER D 1 247 ? -26.324 -28.357 5.877 1.00 34.12 247 SER D O 1
ATOM 8076 N N . SER D 1 248 ? -26.760 -29.290 3.880 1.00 33.87 248 SER D N 1
ATOM 8077 C CA . SER D 1 248 ? -25.381 -29.720 3.700 1.00 34.95 248 SER D CA 1
ATOM 8078 C C . SER D 1 248 ? -24.462 -28.498 3.726 1.00 34.31 248 SER D C 1
ATOM 8079 O O . SER D 1 248 ? -23.328 -28.569 4.196 1.00 34.12 248 SER D O 1
ATOM 8082 N N . GLU D 1 249 ? -24.959 -27.374 3.225 1.00 34.33 249 GLU D N 1
ATOM 8083 C CA . GLU D 1 249 ? -24.169 -26.148 3.203 1.00 35.69 249 GLU D CA 1
ATOM 8084 C C . GLU D 1 249 ? -23.885 -25.698 4.641 1.00 34.64 249 GLU D C 1
ATOM 8085 O O . GLU D 1 249 ? -22.791 -25.234 4.955 1.00 35.35 249 GLU D O 1
ATOM 8091 N N . ALA D 1 250 ? -24.883 -25.840 5.506 1.00 33.35 250 ALA D N 1
ATOM 8092 C CA . ALA D 1 250 ? -24.740 -25.471 6.908 1.00 31.29 250 ALA D CA 1
ATOM 8093 C C . ALA D 1 250 ? -23.677 -26.363 7.541 1.00 30.46 250 ALA D C 1
ATOM 8094 O O . ALA D 1 250 ? -22.781 -25.880 8.229 1.00 30.71 250 ALA D O 1
ATOM 8096 N N . TYR D 1 251 ? -23.781 -27.669 7.306 1.00 29.39 251 TYR D N 1
ATOM 8097 C CA . TYR D 1 251 ? -22.812 -28.618 7.847 1.00 29.89 251 TYR D CA 1
ATOM 8098 C C . TYR D 1 251 ? -21.399 -28.297 7.375 1.00 30.00 251 TYR D C 1
ATOM 8099 O O . TYR D 1 251 ? -20.446 -28.353 8.154 1.00 31.12 251 TYR D O 1
ATOM 8108 N N . GLY D 1 252 ? -21.265 -27.958 6.097 1.00 30.39 252 GLY D N 1
ATOM 8109 C CA . GLY D 1 252 ? -19.954 -27.637 5.561 1.00 31.24 252 GLY D CA 1
ATOM 8110 C C . GLY D 1 252 ? -19.298 -26.493 6.315 1.00 31.74 252 GLY D C 1
ATOM 8111 O O . GLY D 1 252 ? -18.077 -26.454 6.475 1.00 32.06 252 GLY D O 1
ATOM 8112 N N . LYS D 1 253 ? -20.114 -25.564 6.795 1.00 32.23 253 LYS D N 1
ATOM 8113 C CA . LYS D 1 253 ? -19.613 -24.410 7.528 1.00 32.86 253 LYS D CA 1
ATOM 8114 C C . LYS D 1 253 ? -19.228 -24.724 8.972 1.00 34.35 253 LYS D C 1
ATOM 8115 O O . LYS D 1 253 ? -18.334 -24.093 9.533 1.00 35.60 253 LYS D O 1
ATOM 8121 N N . PHE D 1 254 ? -19.899 -25.707 9.564 1.00 33.93 254 PHE D N 1
ATOM 8122 C CA . PHE D 1 254 ? -19.659 -26.088 10.954 1.00 35.53 254 PHE D CA 1
ATOM 8123 C C . PHE D 1 254 ? -18.853 -27.382 11.072 1.00 38.18 254 PHE D C 1
ATOM 8124 O O . PHE D 1 254 ? -18.574 -27.853 12.178 1.00 37.02 254 PHE D O 1
ATOM 8132 N N . SER D 1 255 ? -18.473 -27.939 9.925 1.00 40.02 255 SER D N 1
ATOM 8133 C CA . SER D 1 255 ? -17.724 -29.192 9.857 1.00 42.42 255 SER D CA 1
ATOM 8134 C C . SER D 1 255 ? -16.545 -29.322 10.818 1.00 42.48 255 SER D C 1
ATOM 8135 O O . SER D 1 255 ? -16.355 -30.370 11.436 1.00 43.12 255 SER D O 1
ATOM 8138 N N . LYS D 1 256 ? -15.756 -28.261 10.939 1.00 42.92 256 LYS D N 1
ATOM 8139 C CA . LYS D 1 256 ? -14.583 -28.275 11.806 1.00 43.99 256 LYS D CA 1
ATOM 8140 C C . LYS D 1 256 ? -14.917 -28.406 13.290 1.00 42.89 256 LYS D C 1
ATOM 8141 O O . LYS D 1 256 ? -14.055 -28.763 14.094 1.00 42.83 256 LYS D O 1
ATOM 8147 N N . ASN D 1 257 ? -16.164 -28.127 13.652 1.00 39.54 257 ASN D N 1
ATOM 8148 C CA . ASN D 1 257 ? -16.569 -28.215 15.049 1.00 39.25 257 ASN D CA 1
ATOM 8149 C C . ASN D 1 257 ? -17.342 -29.487 15.381 1.00 40.17 257 ASN D C 1
ATOM 8150 O O . ASN D 1 257 ? -17.888 -29.616 16.480 1.00 39.42 257 ASN D O 1
ATOM 8155 N N . ILE D 1 258 ? -17.384 -30.428 14.440 1.00 42.08 258 ILE D N 1
ATOM 8156 C CA . ILE D 1 258 ? -18.098 -31.686 14.661 1.00 45.24 258 ILE D CA 1
ATOM 8157 C C . ILE D 1 258 ? -17.190 -32.909 14.529 1.00 46.24 258 ILE D C 1
ATOM 8158 O O . ILE D 1 258 ? -17.193 -33.743 15.460 1.00 47.32 258 ILE D O 1
#

B-factor: mean 34.06, std 11.67, range [14.67, 88.98]

Sequence (964 aa):
KKVIIAGNGPSLKEIDYSRLPNDFDVFRCNQFYFEDKYYLGKKCKAVFYNPSLFFEQYYTLKHLIQNQEYETELICSNYNQAHLENENFVKTFYDYFPDAHLGYDFFKQLKDFNAYFKFHEIYFNQRITSGVYCAVAIALGYKEIYLSGIDFYQNGSSYAFDTKQKNLLKLAPNFKNDNSHYIGHSKNTDIKALEFLEKTYKIKLYCLCPNSLLANFIELAPNLNSNFIIQEKNNYTKDILIPSSEAYGKFSKNIKKVIIAGNGPSLKEIDYSRLPNDFDVFRCNQFYFEDKYYLGKKCKAVFYNPSLFFEQYYTLKHLIQNQEYETELICSNYNQAHLENENFVKTFYDYFPDAHLGYDFFKQLKDFNAYFKFHEIYFNQRITSGVYCAVAIALGYKEIYLSGIDFQKNLLKLAPNFHSKNTDIKALEFLEKTYKIKLYCLCPNSLLANFIELAPNLNSNFIIQEKNNYTKDILIPSSEAYGKFSKNIKKVIIAGNGPSLKEIDYSRLPNDFDVFRCNQFYFEDKYYLGKKCKAVFYNPSLFFEQYYTLKHLIQNQEYETELICSNYNQAHLENENFVKTFYDYFPDAHLGYDFFKQLKDFNAYFKFHEIYFNQRITSGVYCAVAIALGYKEIYLSGIDFYSYAFDTKQKNLLKLAPGHSKNTDIKALEFLEKTYKIKLYCLCPNSLLANFIELAPNLNSNFIIQEKNNYTKDILIPSSEAYGKFSKNKKVIIAGNGPSLKEIDYSRLPNDFDVFRCNQFYFEDKYYLGKKCKAVFYNPSLFFEQYYTLKHLIQNQEYETELICSNYNQAHLENENFVKTFYDYFPDAHLGYDFFKQLKDFNAYFKFHEIYFNQRITSGVYCAVAIALGYKEIYLSGIDFYQKNLLKLAPIGHSKNTDIKALEFLEKTYKIKLYCLCPNSLLANFIELAPNLNSNFIIQEKNNYTKDILIPSSEAYGKFSKNI

Radius of gyration: 34.87 Å; Cα contacts (8 Å, |Δi|>4): 1796; chains: 4; bounding box: 95×76×87 Å

CATH classification: 3.90.1480.10

Nearest PDB structures (foldseek):
  1ro7-assembly1_B  TM=9.888E-01  e=1.401E-46  Campylobacter jejuni
  2x62-assembly1_A  TM=9.999E-01  e=2.502E-45  Campylobacter jejuni
  2x61-assembly1_A  TM=9.876E-01  e=2.073E-45  Campylobacter jejuni
  2drj-assembly1_A  TM=9.800E-01  e=4.006E-43  Campylobacter jejuni
  1ro8-assembly2_B  TM=9.924E-01  e=1.919E-42  Campylobacter jejuni

Organism: Campylobacter jejuni (NCBI:txid197)

Foldseek 3Di:
DAEEQEEFAQLLVFFPCLLPDDDYAYEEEDQPQLAQWPSPDQEHQEYEYEQLCLLLQVVQVVVCVVVVSHDYQAYYLDLPDVVRFFPVCVVCVCVVPVRYDHLNVQLVVLVVLSVVQCVCCVPVVAHADVSLSCSSCVSVPHFHYEYTNDAFCPVAPHGSHDQPDDVVCVSPVCVVDPHSDDPNYGPVSHLVSNVCCCVVSVGAYAYRRCPGPCVVRHHHRPRNRDDDDMGGDDPGDNYTDDDDPVSCVVCVSRD/DAEEEAEAAPQLVFFPQLLPDDDYAYEEEDLRLLDQWPSPDQEHQEYEYEQLCCLQVVVQVVCCVVVVVHDYQEYYADLPDVVRFFPVCVVCVCVVPVRYDHLNVQLVLPVVLSVVQCVCCVPPVAHEDVSLSCSSCVSVPHAEYEYTNDAQAPQVCVSPVVPGGPVSHLVSVVCVVVPDRHAYAYRRCVGVVVVRHHHRDRNRHDDDIGGDDPTDNHTDDDDPVSCVVCVSRD/DEEEEAEFAQLLVFFPQLLPDDDYAYEEEDLRQLAQWQSPDQEHQEYEYEQLCLLLVVVQVVVCVVVVVHDYQAYYADLPDVVRHPPVCVVCVCVVPVRYDHLNVQLVLPVVLSVVQCVCCVPVVAHEDVSLSCSSCVSVPHFEYEYTNDALHHGSHDQPDDQVCVSPVNRGPVSHLVSVVCCCVVSVGAYAYRRCPGPCCVRHHHRDRNRGDDDTGGDDPGDNHTDDDDPVSCVVVVSD/DEEEEEEAAPQLVQFPQLQDDDDYAYEEEDLNQLDQWQSPDQEHQEYEYEQLCCLLQVVQVVVCVVVVVHDYQAYYLDLPDVVRFFDVCVVCVCVVPVRYDHLNVQLVLLVVLSVVQCVCCVPVVAHEDVSLSVSSCVSVPHQEYEYTNDAQHAVQPCVSPVHNYGPVSHLVSVVCCCVVSVGAYAYRRCPGVVVVRHHHRDRNRHDDDIGGDDPGDNHTDDDDVVSCVVCVSRD

Solvent-accessible surface area: 41357 Å² total